Protein AF-A0A0K1S0E8-F1 (afdb_monomer_lite)

Structure (mmCIF, N/CA/C/O backbone):
data_AF-A0A0K1S0E8-F1
#
_entry.id   AF-A0A0K1S0E8-F1
#
loop_
_atom_site.group_PDB
_atom_site.id
_atom_site.type_symbol
_atom_site.label_atom_id
_atom_site.label_alt_id
_atom_site.label_comp_id
_atom_site.label_asym_id
_atom_site.label_entity_id
_atom_site.label_seq_id
_atom_site.pdbx_PDB_ins_code
_atom_site.Cartn_x
_atom_site.Cartn_y
_atom_site.Cartn_z
_atom_site.occupancy
_atom_site.B_iso_or_equiv
_atom_site.auth_seq_id
_atom_site.auth_comp_id
_atom_site.auth_asym_id
_atom_site.auth_atom_id
_atom_site.pdbx_PDB_model_num
ATOM 1 N N . MET A 1 1 ? 35.378 11.286 -56.027 1.00 48.69 1 MET A N 1
ATOM 2 C CA . MET A 1 1 ? 35.668 9.834 -56.051 1.00 48.69 1 MET A CA 1
ATOM 3 C C . MET A 1 1 ? 36.835 9.568 -56.991 1.00 48.69 1 MET A C 1
ATOM 5 O O . MET A 1 1 ? 36.825 10.118 -58.084 1.00 48.69 1 MET A O 1
ATOM 9 N N . LEU A 1 2 ? 37.826 8.775 -56.562 1.00 74.31 2 LEU A N 1
ATOM 10 C CA . LEU A 1 2 ? 39.023 8.427 -57.353 1.00 74.31 2 LEU A CA 1
ATOM 11 C C . LEU A 1 2 ? 38.879 7.094 -58.130 1.00 74.31 2 LEU A C 1
ATOM 13 O O . LEU A 1 2 ? 39.586 6.894 -59.110 1.00 74.31 2 LEU A O 1
ATOM 17 N N . SER A 1 3 ? 37.963 6.200 -57.730 1.00 85.56 3 SER A N 1
ATOM 18 C CA . SER A 1 3 ? 37.508 5.006 -58.475 1.00 85.56 3 SER A CA 1
ATOM 19 C C . SER A 1 3 ? 36.185 4.478 -57.877 1.00 85.56 3 SER A C 1
ATOM 21 O O . SER A 1 3 ? 35.801 4.914 -56.790 1.00 85.56 3 SER A O 1
ATOM 23 N N . SER A 1 4 ? 35.479 3.577 -58.574 1.00 87.00 4 SER A N 1
ATOM 24 C CA . SER A 1 4 ? 34.239 2.916 -58.116 1.00 87.00 4 SER A CA 1
ATOM 25 C C . SER A 1 4 ? 34.188 1.448 -58.563 1.00 87.00 4 SER A C 1
ATOM 27 O O . SER A 1 4 ? 34.775 1.111 -59.589 1.00 87.00 4 SER A O 1
ATOM 29 N N . GLY A 1 5 ? 33.452 0.593 -57.840 1.00 84.31 5 GLY A N 1
ATOM 30 C CA . GLY A 1 5 ? 33.298 -0.837 -58.162 1.00 84.31 5 GLY A CA 1
ATOM 31 C C . GLY A 1 5 ? 34.427 -1.750 -57.664 1.00 84.31 5 GLY A C 1
ATOM 32 O O . GLY A 1 5 ? 34.552 -2.875 -58.139 1.00 84.31 5 GLY A O 1
ATOM 33 N N . ASN A 1 6 ? 35.258 -1.281 -56.728 1.00 86.56 6 ASN A N 1
ATOM 34 C CA . ASN A 1 6 ? 36.268 -2.122 -56.082 1.00 86.56 6 ASN A CA 1
ATOM 35 C C . ASN A 1 6 ? 35.600 -3.124 -55.119 1.00 86.56 6 ASN A C 1
ATOM 37 O O . ASN A 1 6 ? 34.631 -2.745 -54.455 1.00 86.56 6 ASN A O 1
ATOM 41 N N . PRO A 1 7 ? 36.110 -4.365 -55.000 1.00 86.12 7 PRO A N 1
ATOM 42 C CA . PRO A 1 7 ? 35.636 -5.298 -53.983 1.00 86.12 7 PRO A CA 1
ATOM 43 C C . PRO A 1 7 ? 35.913 -4.742 -52.580 1.00 86.12 7 PRO A C 1
ATOM 45 O O . PRO A 1 7 ? 37.000 -4.221 -52.319 1.00 86.12 7 PRO A O 1
ATOM 48 N N . LEU A 1 8 ? 34.932 -4.862 -51.683 1.00 85.12 8 LEU A N 1
ATOM 49 C CA . LEU A 1 8 ? 35.113 -4.557 -50.264 1.00 85.12 8 LEU A CA 1
ATOM 50 C C . LEU A 1 8 ? 36.006 -5.622 -49.598 1.00 85.12 8 LEU A C 1
ATOM 52 O O . LEU A 1 8 ? 36.042 -6.766 -50.067 1.00 85.12 8 LEU A O 1
ATOM 56 N N . PRO A 1 9 ? 36.727 -5.280 -48.515 1.00 89.69 9 PRO A N 1
ATOM 57 C CA . PRO A 1 9 ? 37.388 -6.285 -47.688 1.00 89.69 9 PRO A CA 1
ATOM 58 C C . PRO A 1 9 ? 36.365 -7.282 -47.123 1.00 89.69 9 PRO A C 1
ATOM 60 O O . PRO A 1 9 ? 35.191 -6.953 -46.953 1.00 89.69 9 PRO A O 1
ATOM 63 N N . ALA A 1 10 ? 36.812 -8.505 -46.821 1.00 94.44 10 ALA A N 1
ATOM 64 C CA . ALA A 1 10 ? 35.968 -9.478 -46.132 1.00 94.44 10 ALA A CA 1
ATOM 65 C C . ALA A 1 10 ? 35.553 -8.931 -44.750 1.00 94.44 10 ALA A C 1
ATOM 67 O O . ALA A 1 10 ? 36.400 -8.340 -44.073 1.00 94.44 10 ALA A O 1
ATOM 68 N N . PRO A 1 11 ? 34.288 -9.117 -44.325 1.00 96.62 11 PRO A N 1
ATOM 69 C CA . PRO A 1 11 ? 33.820 -8.586 -43.054 1.00 96.62 11 PRO A CA 1
ATOM 70 C C . PRO A 1 11 ? 34.516 -9.269 -41.874 1.00 96.62 11 PRO A C 1
ATOM 72 O O . PRO A 1 11 ? 34.714 -10.486 -41.871 1.00 96.62 11 PRO A O 1
ATOM 75 N N . ILE A 1 12 ? 34.847 -8.489 -40.846 1.00 98.06 12 ILE A N 1
ATOM 76 C CA . ILE A 1 12 ? 35.346 -9.015 -39.573 1.00 98.06 12 ILE A CA 1
ATOM 77 C C . ILE A 1 12 ? 34.163 -9.559 -38.770 1.00 98.06 12 ILE A C 1
ATOM 79 O O . ILE A 1 12 ? 33.170 -8.867 -38.565 1.00 98.06 12 ILE A O 1
ATOM 83 N N . LEU A 1 13 ? 34.265 -10.798 -38.298 1.00 98.19 13 LEU A N 1
ATOM 84 C CA . LEU A 1 13 ? 33.231 -11.416 -37.473 1.00 98.19 13 LEU A CA 1
ATOM 85 C C . LEU A 1 13 ? 33.292 -10.869 -36.037 1.00 98.19 13 LEU A C 1
ATOM 87 O O . LEU A 1 13 ? 34.327 -11.001 -35.380 1.00 98.19 13 LEU A O 1
ATOM 91 N N . ILE A 1 14 ? 32.190 -10.291 -35.556 1.00 97.94 14 ILE A N 1
ATOM 92 C CA . ILE A 1 14 ? 31.953 -9.967 -34.145 1.00 97.94 14 ILE A CA 1
ATOM 93 C C . ILE A 1 14 ? 31.073 -11.075 -33.563 1.00 97.94 14 ILE A C 1
ATOM 95 O O . ILE A 1 14 ? 29.943 -11.267 -34.013 1.00 97.94 14 ILE A O 1
ATOM 99 N N . GLY A 1 15 ? 31.600 -11.814 -32.589 1.00 95.12 15 GLY A N 1
ATOM 100 C CA . GLY A 1 15 ? 30.965 -13.010 -32.038 1.00 95.12 15 GLY A CA 1
ATOM 101 C C . GLY A 1 15 ? 31.903 -14.218 -31.976 1.00 95.12 15 GLY A C 1
ATOM 102 O O . GLY A 1 15 ? 33.130 -14.091 -32.017 1.00 95.12 15 GLY A O 1
ATOM 103 N N . SER A 1 16 ? 31.323 -15.410 -31.832 1.00 91.69 16 SER A N 1
ATOM 104 C CA . SER A 1 16 ? 32.046 -16.623 -31.447 1.00 91.69 16 SER A CA 1
ATOM 105 C C . SER A 1 16 ? 32.868 -17.148 -32.622 1.00 91.69 16 SER A C 1
ATOM 107 O O . SER A 1 16 ? 32.362 -17.341 -33.725 1.00 91.69 16 SER A O 1
ATOM 109 N N . GLY A 1 17 ? 34.164 -17.375 -32.406 1.00 90.44 17 GLY A N 1
ATOM 110 C CA . GLY A 1 17 ? 35.104 -17.694 -33.488 1.00 90.44 17 GLY A CA 1
ATOM 111 C C . GLY A 1 17 ? 35.597 -16.472 -34.276 1.00 90.44 17 GLY A C 1
ATOM 112 O O . GLY A 1 17 ? 36.397 -16.632 -35.198 1.00 90.44 17 GLY A O 1
ATOM 113 N N . GLY A 1 18 ? 35.159 -15.266 -33.900 1.00 95.31 18 GLY A N 1
ATOM 114 C CA . GLY A 1 18 ? 35.670 -13.983 -34.370 1.00 95.31 18 GLY A CA 1
ATOM 115 C C . GLY A 1 18 ? 36.271 -13.164 -33.227 1.00 95.31 18 GLY A C 1
ATOM 116 O O . GLY A 1 18 ? 37.005 -13.682 -32.384 1.00 95.31 18 GLY A O 1
ATOM 117 N N . ARG A 1 19 ? 35.970 -11.865 -33.210 1.00 96.00 19 ARG A N 1
ATOM 118 C CA . ARG A 1 19 ? 36.297 -10.960 -32.105 1.00 96.00 19 ARG A CA 1
ATOM 119 C C . ARG A 1 19 ? 35.103 -10.886 -31.151 1.00 96.00 19 ARG A C 1
ATOM 121 O O . ARG A 1 19 ? 34.023 -10.477 -31.565 1.00 96.00 19 ARG A O 1
ATOM 128 N N . VAL A 1 20 ? 35.300 -11.263 -29.892 1.00 95.94 20 VAL A N 1
ATOM 129 C CA . VAL A 1 20 ? 34.264 -11.183 -28.849 1.00 95.94 20 VAL A CA 1
ATOM 130 C C . VAL A 1 20 ? 34.344 -9.804 -28.182 1.00 95.94 20 VAL A C 1
ATOM 132 O O . VAL A 1 20 ? 35.442 -9.442 -27.744 1.00 95.94 20 VAL A O 1
ATOM 135 N N . PRO A 1 21 ? 33.250 -9.019 -28.138 1.00 95.25 21 PRO A N 1
ATOM 136 C CA . PRO A 1 21 ? 33.231 -7.756 -27.408 1.00 95.25 21 PRO A CA 1
ATOM 137 C C . PRO A 1 21 ? 33.545 -7.957 -25.915 1.00 95.25 21 PRO A C 1
ATOM 139 O O . PRO A 1 21 ? 33.100 -8.949 -25.336 1.00 95.25 21 PRO A O 1
ATOM 142 N N . PRO A 1 22 ? 34.284 -7.039 -25.270 1.00 95.31 22 PRO A N 1
ATOM 143 C CA . PRO A 1 22 ? 34.391 -7.006 -23.815 1.00 95.31 22 PRO A CA 1
ATOM 144 C C . PRO A 1 22 ? 33.015 -6.845 -23.176 1.00 95.31 22 PRO A C 1
ATOM 146 O O . PRO A 1 22 ? 32.171 -6.158 -23.743 1.00 95.31 22 PRO A O 1
ATOM 149 N N . ASN A 1 23 ? 32.823 -7.430 -21.995 1.00 94.06 23 ASN A N 1
ATOM 150 C CA . ASN A 1 23 ? 31.518 -7.546 -21.338 1.00 94.06 23 ASN A CA 1
ATOM 151 C C . ASN A 1 23 ? 31.465 -6.946 -19.922 1.00 94.06 23 ASN A C 1
ATOM 153 O O . ASN A 1 23 ? 30.607 -7.305 -19.141 1.00 94.06 23 ASN A O 1
ATOM 157 N N . GLN A 1 24 ? 32.420 -6.085 -19.549 1.00 91.69 24 GLN A N 1
ATOM 158 C CA . GLN A 1 24 ? 32.417 -5.434 -18.226 1.00 91.69 24 GLN A CA 1
ATOM 159 C C . GLN A 1 24 ? 32.944 -3.996 -18.289 1.00 91.69 24 GLN A C 1
ATOM 161 O O . GLN A 1 24 ? 32.286 -3.041 -17.883 1.00 91.69 24 GLN A O 1
ATOM 166 N N . ILE A 1 25 ? 34.144 -3.810 -18.847 1.00 93.06 25 ILE A N 1
ATOM 167 C CA . ILE A 1 25 ? 34.846 -2.521 -18.810 1.00 93.06 25 ILE A CA 1
ATOM 168 C C . ILE A 1 25 ? 34.553 -1.718 -20.081 1.00 93.06 25 ILE A C 1
ATOM 170 O O . ILE A 1 25 ? 34.953 -2.120 -21.171 1.00 93.06 25 ILE A O 1
ATOM 174 N N . ILE A 1 26 ? 33.920 -0.547 -19.957 1.00 92.38 26 ILE A N 1
ATOM 175 C CA . ILE A 1 26 ? 33.701 0.361 -21.100 1.00 92.38 26 ILE A CA 1
ATOM 176 C C . ILE A 1 26 ? 34.984 1.108 -21.478 1.00 92.38 26 ILE A C 1
ATOM 178 O O . ILE A 1 26 ? 35.376 1.106 -22.643 1.00 92.38 26 ILE A O 1
ATOM 182 N N . ALA A 1 27 ? 35.656 1.719 -20.502 1.00 89.75 27 ALA A N 1
ATOM 183 C CA . ALA A 1 27 ? 36.868 2.505 -20.704 1.00 89.75 27 ALA A CA 1
ATOM 184 C C . ALA A 1 27 ? 37.930 2.135 -19.663 1.00 89.75 27 ALA A C 1
ATOM 186 O O . ALA A 1 27 ? 37.623 1.923 -18.490 1.00 89.75 27 ALA A O 1
ATOM 187 N N . GLY A 1 28 ? 39.192 2.057 -20.088 1.00 82.06 28 GLY A N 1
ATOM 188 C CA . GLY A 1 28 ? 40.308 1.762 -19.189 1.00 82.06 28 GLY A CA 1
ATOM 189 C C . GLY A 1 28 ? 40.617 2.931 -18.248 1.00 82.06 28 GLY A C 1
ATOM 190 O O . GLY A 1 28 ? 40.361 4.088 -18.572 1.00 82.06 28 GLY A O 1
ATOM 191 N N . ALA A 1 29 ? 41.252 2.648 -17.106 1.00 76.31 29 ALA A N 1
ATOM 192 C CA . ALA A 1 29 ? 41.550 3.645 -16.065 1.00 76.31 29 ALA A CA 1
ATOM 193 C C . ALA A 1 29 ? 42.425 4.834 -16.525 1.00 76.31 29 ALA A C 1
ATOM 195 O O . ALA A 1 29 ? 42.441 5.872 -15.871 1.00 76.31 29 ALA A O 1
ATOM 196 N N . ASN A 1 30 ? 43.150 4.686 -17.639 1.00 70.00 30 ASN A N 1
ATOM 197 C CA . ASN A 1 30 ? 43.993 5.730 -18.231 1.00 70.00 30 ASN A CA 1
ATOM 198 C C . ASN A 1 30 ? 43.374 6.352 -19.495 1.00 70.00 30 ASN A C 1
ATOM 200 O O . ASN A 1 30 ? 44.097 6.983 -20.263 1.00 70.00 30 ASN A O 1
ATOM 204 N N . PHE A 1 31 ? 42.081 6.140 -19.768 1.00 76.31 31 PHE A N 1
ATOM 205 C CA . PHE A 1 31 ? 41.438 6.716 -20.947 1.00 76.31 31 PHE A CA 1
ATOM 206 C C . PHE A 1 31 ? 41.528 8.246 -20.918 1.00 76.31 31 PHE A C 1
ATOM 208 O O . PHE A 1 31 ? 41.123 8.894 -19.953 1.00 76.31 31 PHE A O 1
ATOM 215 N N . SER A 1 32 ? 42.048 8.826 -21.996 1.00 71.12 32 SER A N 1
ATOM 216 C CA . SER A 1 32 ? 42.055 10.266 -22.216 1.00 71.12 32 SER A CA 1
ATOM 217 C C . SER A 1 32 ? 41.800 10.530 -23.701 1.00 71.12 32 SER A C 1
ATOM 219 O O . SER A 1 32 ? 42.556 10.033 -24.537 1.00 71.12 32 SER A O 1
ATOM 221 N N . PRO A 1 33 ? 40.768 11.322 -24.048 1.00 65.81 33 PRO A N 1
ATOM 222 C CA . PRO A 1 33 ? 40.426 11.605 -25.443 1.00 65.81 33 PRO A CA 1
ATOM 223 C C . PRO A 1 33 ? 41.481 12.472 -26.154 1.00 65.81 33 PRO A C 1
ATOM 225 O O . PRO A 1 33 ? 41.489 12.548 -27.378 1.00 65.81 33 PRO A O 1
ATOM 228 N N . ASP A 1 34 ? 42.379 13.113 -25.394 1.00 64.81 34 ASP A N 1
ATOM 229 C CA . ASP A 1 34 ? 43.336 14.110 -25.891 1.00 64.81 34 ASP A CA 1
ATOM 230 C C . ASP A 1 34 ? 44.762 13.560 -26.068 1.00 64.81 34 ASP A C 1
ATOM 232 O O . ASP A 1 34 ? 45.663 14.282 -26.504 1.00 64.81 34 ASP A O 1
ATOM 236 N N . THR A 1 35 ? 45.005 12.291 -25.725 1.00 62.81 35 THR A N 1
ATOM 237 C CA . THR A 1 35 ? 46.337 11.677 -25.826 1.00 62.81 35 THR A CA 1
ATOM 238 C C . THR A 1 35 ? 46.372 10.584 -26.887 1.00 62.81 35 THR A C 1
ATOM 240 O O . THR A 1 35 ? 46.112 9.415 -26.630 1.00 62.81 35 THR A O 1
ATOM 243 N N . PHE A 1 36 ? 46.800 10.974 -28.091 1.00 58.94 36 PHE A N 1
ATOM 244 C CA . PHE A 1 36 ? 47.034 10.078 -29.233 1.00 58.94 36 PHE A CA 1
ATOM 245 C C . PHE A 1 36 ? 48.113 8.999 -28.992 1.00 58.94 36 PHE A C 1
ATOM 247 O O . PHE A 1 36 ? 48.223 8.066 -29.783 1.00 58.94 36 PHE A O 1
ATOM 254 N N . ASP A 1 37 ? 48.906 9.116 -27.921 1.00 60.97 37 ASP A N 1
ATOM 255 C CA . ASP A 1 37 ? 50.029 8.219 -27.608 1.00 60.97 37 ASP A CA 1
ATOM 256 C C . ASP A 1 37 ? 49.665 7.061 -26.655 1.00 60.97 37 ASP A C 1
ATOM 258 O O . ASP A 1 37 ? 50.540 6.270 -26.294 1.00 60.97 37 ASP A O 1
ATOM 262 N N . ILE A 1 38 ? 48.402 6.934 -26.225 1.00 63.16 38 ILE A N 1
ATOM 263 C CA . ILE A 1 38 ? 47.964 5.800 -25.396 1.00 63.16 38 ILE A CA 1
ATOM 264 C C . ILE A 1 38 ? 47.560 4.635 -26.314 1.00 63.16 38 ILE A C 1
ATOM 266 O O . ILE A 1 38 ? 46.654 4.793 -27.132 1.00 63.16 38 ILE A O 1
ATOM 270 N N . PRO A 1 39 ? 48.197 3.450 -26.203 1.00 71.19 39 PRO A N 1
ATOM 271 C CA . PRO A 1 39 ? 47.765 2.270 -26.942 1.00 71.19 39 PRO A CA 1
ATOM 272 C C . PRO A 1 39 ? 46.310 1.918 -26.625 1.00 71.19 39 PRO A C 1
ATOM 274 O O . PRO A 1 39 ? 45.919 1.869 -25.459 1.00 71.19 39 PRO A O 1
ATOM 277 N N . LEU A 1 40 ? 45.532 1.629 -27.666 1.00 79.00 40 LEU A N 1
ATOM 278 C CA . LEU A 1 40 ? 44.135 1.230 -27.546 1.00 79.00 40 LEU A CA 1
ATOM 279 C C . LEU A 1 40 ? 44.010 -0.091 -26.768 1.00 79.00 40 LEU A C 1
ATOM 281 O O . LEU A 1 40 ? 44.532 -1.121 -27.204 1.00 79.00 40 LEU A O 1
ATOM 285 N N . ASP A 1 41 ? 43.322 -0.077 -25.624 1.00 87.62 41 ASP A N 1
ATOM 286 C CA . ASP A 1 41 ? 43.078 -1.288 -24.835 1.00 87.62 41 ASP A CA 1
ATOM 287 C C . ASP A 1 41 ? 41.867 -2.053 -25.379 1.00 87.62 41 ASP A C 1
ATOM 289 O O . ASP A 1 41 ? 40.715 -1.739 -25.076 1.00 87.62 41 ASP A O 1
ATOM 293 N N . LEU A 1 42 ? 42.137 -3.087 -26.178 1.00 89.62 42 LEU A N 1
ATOM 294 C CA . LEU A 1 42 ? 41.110 -3.920 -26.811 1.00 89.62 42 LEU A CA 1
ATOM 295 C C . LEU A 1 42 ? 40.258 -4.730 -25.817 1.00 89.62 42 LEU A C 1
ATOM 297 O O . LEU A 1 42 ? 39.269 -5.322 -26.241 1.00 89.62 42 LEU A O 1
ATOM 301 N N . ASN A 1 43 ? 40.623 -4.771 -24.529 1.00 91.25 43 ASN A N 1
ATOM 302 C CA . ASN A 1 43 ? 39.815 -5.398 -23.476 1.00 91.25 43 ASN A CA 1
ATOM 303 C C . ASN A 1 43 ? 38.738 -4.456 -22.911 1.00 91.25 43 ASN A C 1
ATOM 305 O O . ASN A 1 43 ? 38.042 -4.822 -21.969 1.00 91.25 43 ASN A O 1
ATOM 309 N N . THR A 1 44 ? 38.610 -3.247 -23.462 1.00 93.50 44 THR A N 1
ATOM 310 C CA . THR A 1 44 ? 37.595 -2.257 -23.081 1.00 93.50 44 THR A CA 1
ATOM 311 C C . THR A 1 44 ? 36.611 -2.044 -24.226 1.00 93.50 44 THR A C 1
ATOM 313 O O . THR A 1 44 ? 36.999 -2.163 -25.387 1.00 93.50 44 THR A O 1
ATOM 316 N N . GLY A 1 45 ? 35.351 -1.725 -23.929 1.00 94.69 45 GLY A N 1
ATOM 317 C CA . GLY A 1 45 ? 34.321 -1.474 -24.939 1.00 94.69 45 GLY A CA 1
ATOM 318 C C . GLY A 1 45 ? 34.741 -0.410 -25.956 1.00 94.69 45 GLY A C 1
ATOM 319 O O . GLY A 1 45 ? 34.720 -0.673 -27.158 1.00 94.69 45 GLY A O 1
ATOM 320 N N . ILE A 1 46 ? 35.211 0.753 -25.486 1.00 92.81 46 ILE A N 1
ATOM 321 C CA . ILE A 1 46 ? 35.727 1.819 -26.359 1.00 92.81 46 ILE A CA 1
ATOM 322 C C . ILE A 1 46 ? 36.895 1.295 -27.196 1.00 92.81 46 ILE A C 1
ATOM 324 O O . ILE A 1 46 ? 36.870 1.407 -28.417 1.00 92.81 46 ILE A O 1
ATOM 328 N N . GLY A 1 47 ? 37.895 0.658 -26.578 1.00 92.00 47 GLY A N 1
ATOM 329 C CA . GLY A 1 47 ? 39.050 0.169 -27.326 1.00 92.00 47 GLY A CA 1
ATOM 330 C C . GLY A 1 47 ? 38.715 -0.921 -28.345 1.00 92.00 47 GLY A C 1
ATOM 331 O O . GLY A 1 47 ? 39.312 -0.989 -29.420 1.00 92.00 47 GLY A O 1
ATOM 332 N N . PHE A 1 48 ? 37.725 -1.759 -28.055 1.00 95.31 48 PHE A N 1
ATOM 333 C CA . PHE A 1 48 ? 37.243 -2.772 -28.978 1.00 95.31 48 PHE A CA 1
ATOM 334 C C . PHE A 1 48 ? 36.581 -2.148 -30.210 1.00 95.31 48 PHE A C 1
ATOM 336 O O . PHE A 1 48 ? 37.009 -2.450 -31.329 1.00 95.31 48 PHE A O 1
ATOM 343 N N . TYR A 1 49 ? 35.577 -1.284 -30.033 1.00 95.62 49 TYR A N 1
ATOM 344 C CA . TYR A 1 49 ? 34.836 -0.721 -31.166 1.00 95.62 49 TYR A CA 1
ATOM 345 C C . TYR A 1 49 ? 35.627 0.331 -31.936 1.00 95.62 49 TYR A C 1
ATOM 347 O O . TYR A 1 49 ? 35.552 0.335 -33.161 1.00 95.62 49 TYR A O 1
ATOM 355 N N . GLU A 1 50 ? 36.460 1.131 -31.269 1.00 92.25 50 GLU A N 1
ATOM 356 C CA . GLU A 1 50 ? 37.365 2.076 -31.934 1.00 92.25 50 GLU A CA 1
ATOM 357 C C . GLU A 1 50 ? 38.302 1.352 -32.910 1.00 92.25 50 GLU A C 1
ATOM 359 O O . GLU A 1 50 ? 38.517 1.784 -34.038 1.00 92.25 50 GLU A O 1
ATOM 364 N N . SER A 1 51 ? 38.802 0.167 -32.534 1.00 93.94 51 SER A N 1
ATOM 365 C CA . SER A 1 51 ? 39.656 -0.638 -33.420 1.00 93.94 51 SER A CA 1
ATOM 366 C C . SER A 1 51 ? 38.935 -1.185 -34.660 1.00 93.94 51 SER A C 1
ATOM 368 O O . SER A 1 51 ? 39.577 -1.772 -35.535 1.00 93.94 51 SER A O 1
ATOM 370 N N . LEU A 1 52 ? 37.607 -1.069 -34.691 1.00 96.50 52 LEU A N 1
ATOM 371 C CA . LEU A 1 52 ? 36.730 -1.510 -35.766 1.00 96.50 52 LEU A CA 1
ATOM 372 C C . LEU A 1 52 ? 36.051 -0.335 -36.480 1.00 96.50 52 LEU A C 1
ATOM 374 O O . LEU A 1 52 ? 35.376 -0.588 -37.475 1.00 96.50 52 LEU A O 1
ATOM 378 N N . GLU A 1 53 ? 36.214 0.912 -36.027 1.00 94.56 53 GLU A N 1
ATOM 379 C CA . GLU A 1 53 ? 35.547 2.069 -36.627 1.00 94.56 53 GLU A CA 1
ATOM 380 C C . GLU A 1 53 ? 35.882 2.177 -38.127 1.00 94.56 53 GLU A C 1
ATOM 382 O O . GLU A 1 53 ? 37.030 2.040 -38.561 1.00 94.56 53 GLU A O 1
ATOM 387 N N . GLY A 1 54 ? 34.850 2.346 -38.957 1.00 95.38 54 GLY A N 1
ATOM 388 C CA . GLY A 1 54 ? 34.956 2.375 -40.415 1.00 95.38 54 GLY A CA 1
ATOM 389 C C . GLY A 1 54 ? 35.187 1.011 -41.081 1.00 95.38 54 GLY A C 1
ATOM 390 O O . GLY A 1 54 ? 35.246 0.942 -42.312 1.00 95.38 54 GLY A O 1
ATOM 391 N N . MET A 1 55 ? 35.307 -0.083 -40.321 1.00 96.75 55 MET A N 1
ATOM 392 C CA . MET A 1 55 ? 35.472 -1.430 -40.872 1.00 96.75 55 MET A CA 1
ATOM 393 C C . MET A 1 55 ? 34.131 -2.094 -41.187 1.00 96.75 55 MET A C 1
ATOM 395 O O . MET A 1 55 ? 33.131 -1.898 -40.498 1.00 96.75 55 MET A O 1
ATOM 399 N N . LEU A 1 56 ? 34.135 -2.939 -42.224 1.00 97.25 56 LEU A N 1
ATOM 400 C CA . LEU A 1 56 ? 33.025 -3.841 -42.517 1.00 97.25 56 LEU A CA 1
ATOM 401 C C . LEU A 1 56 ? 33.060 -5.015 -41.528 1.00 97.25 56 LEU A C 1
ATOM 403 O O . LEU A 1 56 ? 34.066 -5.724 -41.435 1.00 97.25 56 LEU A O 1
ATOM 407 N N . VAL A 1 57 ? 31.961 -5.238 -40.814 1.00 98.12 57 VAL A N 1
ATOM 408 C CA . VAL A 1 57 ? 31.818 -6.285 -39.797 1.00 98.12 57 VAL A CA 1
ATOM 409 C C . VAL A 1 57 ? 30.584 -7.141 -40.052 1.00 98.12 57 VAL A C 1
ATOM 411 O O . VAL A 1 57 ? 29.678 -6.744 -40.779 1.00 98.12 57 VAL A O 1
ATOM 414 N N . THR A 1 58 ? 30.546 -8.333 -39.465 1.00 97.88 58 THR A N 1
ATOM 415 C CA . THR A 1 58 ? 29.329 -9.138 -39.319 1.00 97.88 58 THR A CA 1
ATOM 416 C C . THR A 1 58 ? 29.113 -9.436 -37.846 1.00 97.88 58 THR A C 1
ATOM 418 O O . THR A 1 58 ? 29.940 -10.117 -37.245 1.00 97.88 58 THR A O 1
ATOM 421 N N . VAL A 1 59 ? 28.022 -8.933 -37.274 1.00 98.12 59 VAL A N 1
ATOM 422 C CA . VAL A 1 59 ? 27.561 -9.298 -35.932 1.00 98.12 59 VAL A CA 1
ATOM 423 C C . VAL A 1 59 ? 26.849 -10.639 -36.046 1.00 98.12 59 VAL A C 1
ATOM 425 O O . VAL A 1 59 ? 25.910 -10.788 -36.827 1.00 98.12 59 VAL A O 1
ATOM 428 N N . GLN A 1 60 ? 27.358 -11.639 -35.339 1.00 97.44 60 GLN A N 1
ATOM 429 C CA . GLN A 1 60 ? 26.879 -13.010 -35.446 1.00 97.44 60 GLN A CA 1
ATOM 430 C C . GLN A 1 60 ? 25.625 -13.238 -34.602 1.00 97.44 60 GLN A C 1
ATOM 432 O O . GLN A 1 60 ? 25.604 -12.835 -33.443 1.00 97.44 60 GLN A O 1
ATOM 437 N N . ASP A 1 61 ? 24.641 -13.946 -35.168 1.00 96.62 61 ASP A N 1
ATOM 438 C CA . ASP A 1 61 ? 23.465 -14.509 -34.481 1.00 96.62 61 ASP A CA 1
ATOM 439 C C . ASP A 1 61 ? 22.868 -13.553 -33.432 1.00 96.62 61 ASP A C 1
ATOM 441 O O . ASP A 1 61 ? 22.823 -13.825 -32.232 1.00 96.62 61 ASP A O 1
ATOM 445 N N . THR A 1 62 ? 22.514 -12.368 -33.916 1.00 97.81 62 THR A N 1
ATOM 446 C CA . THR A 1 62 ? 22.140 -11.194 -33.142 1.00 97.81 62 THR A CA 1
ATOM 447 C C . THR A 1 62 ? 20.769 -11.353 -32.483 1.00 97.81 62 THR A C 1
ATOM 449 O O . THR A 1 62 ? 19.823 -11.831 -33.112 1.00 97.81 62 THR A O 1
ATOM 452 N N . MET A 1 63 ? 20.654 -10.896 -31.233 1.00 98.06 63 MET A N 1
ATOM 453 C CA . MET A 1 63 ? 19.399 -10.807 -30.474 1.00 98.06 63 MET A CA 1
ATOM 454 C C . MET A 1 63 ? 19.155 -9.365 -30.023 1.00 98.06 63 MET A C 1
ATOM 456 O O . MET A 1 63 ? 20.097 -8.686 -29.605 1.00 98.06 63 MET A O 1
ATOM 460 N N . ALA A 1 64 ? 17.910 -8.903 -30.113 1.00 98.44 64 ALA A N 1
ATOM 461 C CA . ALA A 1 64 ? 17.492 -7.591 -29.639 1.00 98.44 64 ALA A CA 1
ATOM 462 C C . ALA A 1 64 ? 17.434 -7.545 -28.103 1.00 98.44 64 ALA A C 1
ATOM 464 O O . ALA A 1 64 ? 16.868 -8.431 -27.469 1.00 98.44 64 ALA A O 1
ATOM 465 N N . VAL A 1 65 ? 18.002 -6.491 -27.514 1.00 98.00 65 VAL A N 1
ATOM 466 C CA . VAL A 1 65 ? 17.949 -6.186 -26.068 1.00 98.00 65 VAL A CA 1
ATOM 467 C C . VAL A 1 65 ? 17.209 -4.872 -25.779 1.00 98.00 65 VAL A C 1
ATOM 469 O O . VAL A 1 65 ? 17.144 -4.415 -24.640 1.00 98.00 65 VAL A O 1
ATOM 472 N N . SER A 1 66 ? 16.647 -4.251 -26.817 1.00 97.56 66 SER A N 1
ATOM 473 C CA . SER A 1 66 ? 15.661 -3.174 -26.731 1.00 97.56 66 SER A CA 1
ATOM 474 C C . SER A 1 66 ? 14.575 -3.399 -27.779 1.00 97.56 66 SER A C 1
ATOM 476 O O . SER A 1 66 ? 14.881 -3.974 -28.831 1.00 97.56 66 SER A O 1
ATOM 478 N N . PRO A 1 67 ? 13.370 -2.844 -27.582 1.00 96.69 67 PRO A N 1
ATOM 479 C CA . PRO A 1 67 ? 12.452 -2.636 -28.689 1.00 96.69 67 PRO A CA 1
ATOM 480 C C . PRO A 1 67 ? 13.063 -1.717 -29.760 1.00 96.69 67 PRO A C 1
ATOM 482 O O . PRO A 1 67 ? 14.045 -1.000 -29.501 1.00 96.69 67 PRO A O 1
ATOM 485 N N . THR A 1 68 ? 12.489 -1.713 -30.964 1.00 95.50 68 THR A N 1
ATOM 486 C CA . THR A 1 68 ? 12.909 -0.786 -32.031 1.00 95.50 68 THR A CA 1
ATOM 487 C C . THR A 1 68 ? 12.682 0.669 -31.618 1.00 95.50 68 THR A C 1
ATOM 489 O O . THR A 1 68 ? 11.571 1.085 -31.306 1.00 95.50 68 THR A O 1
ATOM 492 N N . ILE A 1 69 ? 13.732 1.486 -31.680 1.00 91.31 69 ILE A N 1
ATOM 493 C CA . ILE A 1 69 ? 13.649 2.929 -31.452 1.00 91.31 69 ILE A CA 1
ATOM 494 C C . ILE A 1 69 ? 13.320 3.598 -32.786 1.00 91.31 69 ILE A C 1
ATOM 496 O O . ILE A 1 69 ? 14.207 3.815 -33.616 1.00 91.31 69 ILE A O 1
ATOM 500 N N . ILE A 1 70 ? 12.044 3.935 -32.972 1.00 84.56 70 ILE A N 1
ATOM 501 C CA . ILE A 1 70 ? 11.544 4.589 -34.186 1.00 84.56 70 ILE A CA 1
ATOM 502 C C . ILE A 1 70 ? 11.865 6.084 -34.132 1.00 84.56 70 ILE A C 1
ATOM 504 O O . ILE A 1 70 ? 11.527 6.767 -33.160 1.00 84.56 70 ILE A O 1
ATOM 508 N N . ARG A 1 71 ? 12.503 6.625 -35.176 1.00 76.19 71 ARG A N 1
ATOM 509 C CA . ARG A 1 71 ? 12.858 8.053 -35.235 1.00 76.19 71 ARG A CA 1
ATOM 510 C C . ARG A 1 71 ? 12.268 8.726 -36.466 1.00 76.19 71 ARG A C 1
ATOM 512 O O . ARG A 1 71 ? 12.534 8.356 -37.598 1.00 76.19 71 ARG A O 1
ATOM 519 N N . SER A 1 72 ? 11.521 9.809 -36.253 1.00 63.69 72 SER A N 1
ATOM 520 C CA . SER A 1 72 ? 10.857 10.540 -37.343 1.00 63.69 72 SER A CA 1
ATOM 521 C C . SER A 1 72 ? 11.807 11.336 -38.251 1.00 63.69 72 SER A C 1
ATOM 523 O O . SER A 1 72 ? 11.416 11.730 -39.349 1.00 63.69 72 SER A O 1
ATOM 525 N N . THR A 1 73 ? 13.033 11.623 -37.799 1.00 62.28 73 THR A N 1
ATOM 526 C CA . THR A 1 73 ? 13.988 12.517 -38.486 1.00 62.28 73 THR A CA 1
ATOM 527 C C . THR A 1 73 ? 15.381 11.912 -38.699 1.00 62.28 73 THR A C 1
ATOM 529 O O . THR A 1 73 ? 16.263 12.591 -39.228 1.00 62.28 73 THR A O 1
ATOM 532 N N . SER A 1 74 ? 15.603 10.652 -38.315 1.00 68.50 74 SER A N 1
ATOM 533 C CA . SER A 1 74 ? 16.882 9.942 -38.464 1.00 68.50 74 SER A CA 1
ATOM 534 C C . SER A 1 74 ? 16.655 8.444 -38.686 1.00 68.50 74 SER A C 1
ATOM 536 O O . SER A 1 74 ? 15.521 7.994 -38.650 1.00 68.50 74 SER A O 1
ATOM 538 N N . SER A 1 75 ? 17.727 7.672 -38.885 1.00 81.19 75 SER A N 1
ATOM 539 C CA . SER A 1 75 ? 17.659 6.205 -38.919 1.00 81.19 75 SER A CA 1
ATOM 540 C C . SER A 1 75 ? 17.042 5.629 -37.645 1.00 81.19 75 SER A C 1
ATOM 542 O O . SER A 1 75 ? 17.366 6.096 -36.545 1.00 81.19 75 SER A O 1
ATOM 544 N N . ASP A 1 76 ? 16.216 4.600 -37.818 1.00 88.50 76 ASP A N 1
ATOM 545 C CA . ASP A 1 76 ? 15.766 3.737 -36.732 1.00 88.50 76 ASP A CA 1
ATOM 546 C C . ASP A 1 76 ? 16.958 2.984 -36.137 1.00 88.50 76 ASP A C 1
ATOM 548 O O . ASP A 1 76 ? 17.983 2.759 -36.804 1.00 88.50 76 ASP A O 1
ATOM 552 N N . SER A 1 77 ? 16.834 2.585 -34.872 1.00 94.00 77 SER A N 1
ATOM 553 C CA . SER A 1 77 ? 17.861 1.777 -34.227 1.00 94.00 77 SER A CA 1
ATOM 554 C C . SER A 1 77 ? 17.311 0.680 -33.327 1.00 94.00 77 SER A C 1
ATOM 556 O O . SER A 1 77 ? 16.245 0.805 -32.733 1.00 94.00 77 SER A O 1
ATOM 558 N N . ILE A 1 78 ? 18.070 -0.410 -33.229 1.00 96.94 78 ILE A N 1
ATOM 559 C CA . ILE A 1 78 ? 17.810 -1.531 -32.322 1.00 96.94 78 ILE A CA 1
ATOM 560 C C . ILE A 1 78 ? 19.101 -1.785 -31.560 1.00 96.94 78 ILE A C 1
ATOM 562 O O . ILE A 1 78 ? 20.171 -1.869 -32.164 1.00 96.94 78 ILE A O 1
ATOM 566 N N . TRP A 1 79 ? 19.029 -1.915 -30.243 1.00 97.75 79 TRP A N 1
ATOM 567 C CA . TRP A 1 79 ? 20.177 -2.357 -29.469 1.00 97.75 79 TRP A CA 1
ATOM 568 C C . TRP A 1 79 ? 20.201 -3.869 -29.370 1.00 97.75 79 TRP A C 1
ATOM 570 O O . TRP A 1 79 ? 19.172 -4.509 -29.169 1.00 97.75 79 TRP A O 1
ATOM 580 N N . THR A 1 80 ? 21.388 -4.441 -29.526 1.00 98.00 80 THR A N 1
ATOM 581 C CA . THR A 1 80 ? 21.544 -5.883 -29.691 1.00 98.00 80 THR A CA 1
ATOM 582 C C . THR A 1 80 ? 22.776 -6.428 -28.988 1.00 98.00 80 THR A C 1
ATOM 584 O O . THR A 1 80 ? 23.651 -5.670 -28.567 1.00 98.00 80 THR A O 1
ATOM 587 N N . VAL A 1 81 ? 22.855 -7.754 -28.913 1.00 97.94 81 VAL A N 1
ATOM 588 C CA . VAL A 1 81 ? 24.049 -8.513 -28.523 1.00 97.94 81 VAL A CA 1
ATOM 589 C C . VAL A 1 81 ? 24.372 -9.574 -29.576 1.00 97.94 81 VAL A C 1
ATOM 591 O O . VAL A 1 81 ? 23.473 -10.122 -30.222 1.00 97.94 81 VAL A O 1
ATOM 594 N N . ALA A 1 82 ? 25.661 -9.877 -29.752 1.00 97.56 82 ALA A N 1
ATOM 595 C CA . ALA A 1 82 ? 26.120 -10.977 -30.603 1.00 97.56 82 ALA A CA 1
ATOM 596 C C . ALA A 1 82 ? 25.909 -12.342 -29.921 1.00 97.56 82 ALA A C 1
ATOM 598 O O . ALA A 1 82 ? 25.818 -12.425 -28.696 1.00 97.56 82 ALA A O 1
ATOM 599 N N . ASN A 1 83 ? 25.858 -13.419 -30.709 1.00 96.69 83 ASN A N 1
ATOM 600 C CA . ASN A 1 83 ? 25.684 -14.806 -30.253 1.00 96.69 83 ASN A CA 1
ATOM 601 C C . ASN A 1 83 ? 24.513 -14.990 -29.274 1.00 96.69 83 ASN A C 1
ATOM 603 O O . ASN A 1 83 ? 24.614 -15.774 -28.328 1.00 96.69 83 ASN A O 1
ATOM 607 N N . ARG A 1 84 ? 23.431 -14.222 -29.442 1.00 95.81 84 ARG A N 1
ATOM 608 C CA . ARG A 1 84 ? 22.286 -14.188 -28.516 1.00 95.81 84 ARG A CA 1
ATOM 609 C C . ARG A 1 84 ? 22.669 -13.923 -27.055 1.00 95.81 84 ARG A C 1
ATOM 611 O O . ARG A 1 84 ? 21.998 -14.392 -26.143 1.00 95.81 84 ARG A O 1
ATOM 618 N N . GLY A 1 85 ? 23.772 -13.210 -26.830 1.00 95.56 85 GLY A N 1
ATOM 619 C CA . GLY A 1 85 ? 24.263 -12.887 -25.495 1.00 95.56 85 GLY A CA 1
ATOM 620 C C . GLY A 1 85 ? 25.005 -14.025 -24.790 1.00 95.56 85 GLY A C 1
ATOM 621 O O . GLY A 1 85 ? 25.235 -13.928 -23.592 1.00 95.56 85 GLY A O 1
ATOM 622 N N . ALA A 1 86 ? 25.419 -15.089 -25.490 1.00 95.44 86 ALA A N 1
ATOM 623 C CA . ALA A 1 86 ? 26.160 -16.198 -24.871 1.00 95.44 86 ALA A CA 1
ATOM 624 C C . ALA A 1 86 ? 27.482 -15.773 -24.194 1.00 95.44 86 ALA A C 1
ATOM 626 O O . ALA A 1 86 ? 27.938 -16.449 -23.274 1.00 95.44 86 ALA A O 1
ATOM 627 N N . ASP A 1 87 ? 28.077 -14.664 -24.646 1.00 92.25 87 ASP A N 1
ATOM 628 C CA . ASP A 1 87 ? 29.312 -14.091 -24.094 1.00 92.25 87 ASP A CA 1
ATOM 629 C C . ASP A 1 87 ? 29.057 -12.874 -23.176 1.00 92.25 87 ASP A C 1
ATOM 631 O O . ASP A 1 87 ? 30.004 -12.255 -22.692 1.00 92.25 87 ASP A O 1
ATOM 635 N N . ALA A 1 88 ? 27.789 -12.529 -22.931 1.00 94.50 88 ALA A N 1
ATOM 636 C CA . ALA A 1 88 ? 27.375 -11.407 -22.094 1.00 94.50 88 ALA A CA 1
ATOM 637 C C . ALA A 1 88 ? 27.151 -11.843 -20.635 1.00 94.50 88 ALA A C 1
ATOM 639 O O . ALA A 1 88 ? 26.743 -12.974 -20.359 1.00 94.50 88 ALA A O 1
ATOM 640 N N . THR A 1 89 ? 27.390 -10.944 -19.684 1.00 91.31 89 THR A N 1
ATOM 641 C CA . THR A 1 89 ? 27.268 -11.213 -18.234 1.00 91.31 89 THR A CA 1
ATOM 642 C C . THR A 1 89 ? 25.916 -10.810 -17.647 1.00 91.31 89 THR A C 1
ATOM 644 O O . THR A 1 89 ? 25.516 -11.350 -16.604 1.00 91.31 89 THR A O 1
ATOM 647 N N . GLY A 1 90 ? 25.201 -9.909 -18.328 1.00 92.12 90 GLY A N 1
ATOM 648 C CA . GLY A 1 90 ? 23.959 -9.287 -17.865 1.00 92.12 90 GLY A CA 1
ATOM 649 C C . GLY A 1 90 ? 22.656 -9.838 -18.456 1.00 92.12 90 GLY A C 1
ATOM 650 O O . GLY A 1 90 ? 21.602 -9.282 -18.155 1.00 92.12 90 GLY A O 1
ATOM 651 N N . ILE A 1 91 ? 22.678 -10.885 -19.296 1.00 95.81 91 ILE A N 1
ATOM 652 C CA . ILE A 1 91 ? 21.447 -11.385 -19.944 1.00 95.81 91 ILE A CA 1
ATOM 653 C C . ILE A 1 91 ? 20.431 -11.822 -18.892 1.00 95.81 91 ILE A C 1
ATOM 655 O O . ILE A 1 91 ? 20.717 -12.671 -18.043 1.00 95.81 91 ILE A O 1
ATOM 659 N N . ASN A 1 92 ? 19.247 -11.224 -18.963 1.00 93.62 92 ASN A N 1
ATOM 660 C CA . ASN A 1 92 ? 18.163 -11.463 -18.027 1.00 93.62 92 ASN A CA 1
ATOM 661 C C . ASN A 1 92 ? 17.186 -12.522 -18.552 1.00 93.62 92 ASN A C 1
ATOM 663 O O . ASN A 1 92 ? 17.267 -12.974 -19.699 1.00 93.62 92 ASN A O 1
ATOM 667 N N . SER A 1 93 ? 16.240 -12.922 -17.706 1.00 90.19 93 SER A N 1
ATOM 668 C CA . SER A 1 93 ? 15.261 -13.971 -18.021 1.00 90.19 93 SER A CA 1
ATOM 669 C C . SER A 1 93 ? 14.343 -13.652 -19.212 1.00 90.19 93 SER A C 1
ATOM 671 O O . SER A 1 93 ? 13.677 -14.549 -19.732 1.00 90.19 93 SER A O 1
ATOM 673 N N . ARG A 1 94 ? 14.323 -12.393 -19.664 1.00 92.75 94 ARG A N 1
ATOM 674 C CA . ARG A 1 94 ? 13.451 -11.874 -20.726 1.00 92.75 94 ARG A CA 1
ATOM 675 C C . ARG A 1 94 ? 14.180 -11.607 -22.041 1.00 92.75 94 ARG A C 1
ATOM 677 O O . ARG A 1 94 ? 13.542 -11.235 -23.017 1.00 92.75 94 ARG A O 1
ATOM 684 N N . GLY A 1 95 ? 15.495 -11.829 -22.087 1.00 94.69 95 GLY A N 1
ATOM 685 C CA . GLY A 1 95 ? 16.332 -11.551 -23.259 1.00 94.69 95 GLY A CA 1
ATOM 686 C C . GLY A 1 95 ? 16.883 -10.124 -23.309 1.00 94.69 95 GLY A C 1
ATOM 687 O O . GLY A 1 95 ? 17.609 -9.794 -24.241 1.00 94.69 95 GLY A O 1
ATOM 688 N N . GLY A 1 96 ? 16.583 -9.290 -22.309 1.00 96.19 96 GLY A N 1
ATOM 689 C CA . GLY A 1 96 ? 17.246 -8.005 -22.099 1.00 96.19 96 GLY A CA 1
ATOM 690 C C . GLY A 1 96 ? 18.617 -8.185 -21.449 1.00 96.19 96 GLY A C 1
ATOM 691 O O . GLY A 1 96 ? 19.040 -9.305 -21.149 1.00 96.19 96 GLY A O 1
ATOM 692 N N . ILE A 1 97 ? 19.314 -7.077 -21.204 1.00 97.00 97 ILE A N 1
ATOM 693 C CA . ILE A 1 97 ? 20.640 -7.093 -20.582 1.00 97.00 97 ILE A CA 1
ATOM 694 C C . ILE A 1 97 ? 20.705 -6.073 -19.440 1.00 97.00 97 ILE A C 1
ATOM 696 O O . ILE A 1 97 ? 20.679 -4.857 -19.644 1.00 97.00 97 ILE A O 1
ATOM 700 N N . GLY A 1 98 ? 20.696 -6.597 -18.216 1.00 95.50 98 GLY A N 1
ATOM 701 C CA . GLY A 1 98 ? 20.702 -5.829 -16.976 1.00 95.50 98 GLY A CA 1
ATOM 702 C C . GLY A 1 98 ? 22.057 -5.198 -16.699 1.00 95.50 98 GLY A C 1
ATOM 703 O O . GLY A 1 98 ? 23.089 -5.778 -17.020 1.00 95.50 98 GLY A O 1
ATOM 704 N N . ILE A 1 99 ? 22.053 -4.008 -16.105 1.00 94.00 99 ILE A N 1
ATOM 705 C CA . ILE A 1 99 ? 23.274 -3.386 -15.577 1.00 94.00 99 ILE A CA 1
ATOM 706 C C . ILE A 1 99 ? 23.594 -3.900 -14.169 1.00 94.00 99 ILE A C 1
ATOM 708 O O . ILE A 1 99 ? 22.705 -4.315 -13.423 1.00 94.00 99 ILE A O 1
ATOM 712 N N . ALA A 1 100 ? 24.860 -3.800 -13.783 1.00 92.31 100 ALA A N 1
ATOM 713 C CA . ALA A 1 100 ? 25.357 -4.084 -12.443 1.00 92.31 100 ALA A CA 1
ATOM 714 C C . ALA A 1 100 ? 26.341 -2.980 -11.994 1.00 92.31 100 ALA A C 1
ATOM 716 O O . ALA A 1 100 ? 26.767 -2.170 -12.820 1.00 92.3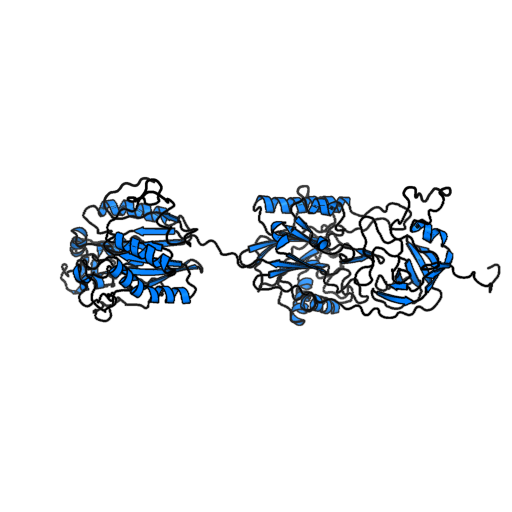1 100 ALA A O 1
ATOM 717 N N . PRO A 1 101 ? 26.730 -2.918 -10.704 1.00 89.88 101 PRO A N 1
ATOM 718 C CA . PRO A 1 101 ? 27.639 -1.882 -10.198 1.00 89.88 101 PRO A CA 1
ATOM 719 C C . PRO A 1 101 ? 28.960 -1.754 -10.973 1.00 89.88 101 PRO A C 1
ATOM 721 O O . PRO A 1 101 ? 29.535 -0.669 -11.040 1.00 89.88 101 PRO A O 1
ATOM 724 N N . ASP A 1 102 ? 29.441 -2.859 -11.536 1.00 89.56 102 ASP A N 1
ATOM 725 C CA . ASP A 1 102 ? 30.697 -2.990 -12.271 1.00 89.56 102 ASP A CA 1
ATOM 726 C C . ASP A 1 102 ? 30.510 -3.351 -13.756 1.00 89.56 102 ASP A C 1
ATOM 728 O O . ASP A 1 102 ? 31.500 -3.584 -14.449 1.00 89.56 102 ASP A O 1
ATOM 732 N N . ASP A 1 103 ? 29.269 -3.364 -14.253 1.00 93.06 103 ASP A N 1
ATOM 733 C CA . ASP A 1 103 ? 28.944 -3.778 -15.618 1.00 93.06 103 ASP A CA 1
ATOM 734 C C . ASP A 1 103 ? 27.823 -2.919 -16.225 1.00 93.06 103 ASP A C 1
ATOM 736 O O . ASP A 1 103 ? 26.661 -2.966 -15.819 1.00 93.06 103 ASP A O 1
ATOM 740 N N . PHE A 1 104 ? 28.190 -2.120 -17.226 1.00 93.38 104 PHE A N 1
ATOM 741 C CA . PHE A 1 104 ? 27.275 -1.276 -18.004 1.00 93.38 104 PHE A CA 1
ATOM 742 C C . PHE A 1 104 ? 27.087 -1.787 -19.440 1.00 93.38 104 PHE A C 1
ATOM 744 O O . PHE A 1 104 ? 26.653 -1.036 -20.323 1.00 93.38 104 PHE A O 1
ATOM 751 N N . ASN A 1 105 ? 27.395 -3.069 -19.639 1.00 96.06 105 ASN A N 1
ATOM 752 C CA . ASN A 1 105 ? 27.214 -3.846 -20.852 1.00 96.06 105 ASN A CA 1
ATOM 753 C C . ASN A 1 105 ? 27.949 -3.271 -22.079 1.00 96.06 105 ASN A C 1
ATOM 755 O O . ASN A 1 105 ? 27.306 -2.823 -23.037 1.00 96.06 105 ASN A O 1
ATOM 759 N N . PRO A 1 106 ? 29.296 -3.226 -22.089 1.00 95.88 106 PRO A N 1
ATOM 760 C CA . PRO A 1 106 ? 30.055 -2.802 -23.266 1.00 95.88 106 PRO A CA 1
ATOM 761 C C . PRO A 1 106 ? 29.878 -3.715 -24.493 1.00 95.88 106 PRO A C 1
ATOM 763 O O . PRO A 1 106 ? 30.149 -3.297 -25.615 1.00 95.88 106 PRO A O 1
ATOM 766 N N . GLU A 1 107 ? 29.401 -4.943 -24.326 1.00 95.81 107 GLU A N 1
ATOM 767 C CA . GLU A 1 107 ? 29.189 -5.926 -25.392 1.00 95.81 107 GLU A CA 1
ATOM 768 C C . GLU A 1 107 ? 27.964 -5.645 -26.269 1.00 95.81 107 GLU A C 1
ATOM 770 O O . GLU A 1 107 ? 27.725 -6.318 -27.276 1.00 95.81 107 GLU A O 1
ATOM 775 N N . ARG A 1 108 ? 27.177 -4.647 -25.881 1.00 95.88 108 ARG A N 1
ATOM 776 C CA . ARG A 1 108 ? 25.992 -4.205 -26.597 1.00 95.88 108 ARG A CA 1
ATOM 777 C C . ARG A 1 108 ? 26.360 -3.382 -27.822 1.00 95.88 108 ARG A C 1
ATOM 779 O O . ARG A 1 108 ? 27.242 -2.529 -27.782 1.00 95.88 108 ARG A O 1
ATOM 786 N N . ILE A 1 109 ? 25.617 -3.595 -28.903 1.00 95.12 109 ILE A N 1
ATOM 787 C CA . ILE A 1 109 ? 25.871 -2.967 -30.200 1.00 95.12 109 ILE A CA 1
ATOM 788 C C . ILE A 1 109 ? 24.577 -2.357 -30.719 1.00 95.12 109 ILE A C 1
ATOM 790 O O . ILE A 1 109 ? 23.557 -3.047 -30.830 1.00 95.12 109 ILE A O 1
ATOM 794 N N . GLN A 1 110 ? 24.613 -1.071 -31.067 1.00 96.62 110 GLN A N 1
ATOM 795 C CA . GLN A 1 110 ? 23.507 -0.437 -31.773 1.00 96.62 110 GLN A CA 1
ATOM 796 C C . GLN A 1 110 ? 23.527 -0.863 -33.241 1.00 96.62 110 GLN A C 1
ATOM 798 O O . GLN A 1 110 ? 24.523 -0.699 -33.937 1.00 96.62 110 GLN A O 1
ATOM 803 N N . ILE A 1 111 ? 22.405 -1.359 -33.736 1.00 97.00 111 ILE A N 1
ATOM 804 C CA . ILE A 1 111 ? 22.158 -1.588 -35.155 1.00 97.00 111 ILE A CA 1
ATOM 805 C C . ILE A 1 111 ? 21.374 -0.392 -35.686 1.00 97.00 111 ILE A C 1
ATOM 807 O O . ILE A 1 111 ? 20.440 0.077 -35.036 1.00 97.00 111 ILE A O 1
ATOM 811 N N . SER A 1 112 ? 21.760 0.139 -36.844 1.00 93.75 112 SER A N 1
ATOM 812 C CA . SER A 1 112 ? 21.071 1.272 -37.470 1.00 93.75 112 SER A CA 1
ATOM 813 C C . SER A 1 112 ? 20.931 1.077 -38.974 1.00 93.75 112 SER A C 1
ATOM 815 O O . SER A 1 112 ? 21.885 0.687 -39.647 1.00 93.75 112 SER A O 1
ATOM 817 N N . ALA A 1 113 ? 19.749 1.390 -39.502 1.00 87.38 113 ALA A N 1
ATOM 818 C CA . ALA A 1 113 ? 19.449 1.382 -40.932 1.00 87.38 113 ALA A CA 1
ATOM 819 C C . ALA A 1 113 ? 18.359 2.412 -41.261 1.00 87.38 113 ALA A C 1
ATOM 821 O O . ALA A 1 113 ? 17.754 2.997 -40.367 1.00 87.38 113 ALA A O 1
ATOM 822 N N . ILE A 1 114 ? 18.104 2.649 -42.552 1.00 76.00 114 ILE A N 1
ATOM 823 C CA . ILE A 1 114 ? 16.943 3.457 -42.975 1.00 76.00 114 ILE A CA 1
ATOM 824 C C . ILE A 1 114 ? 15.628 2.727 -42.670 1.00 76.00 114 ILE A C 1
ATOM 826 O O . ILE A 1 114 ? 14.645 3.383 -42.358 1.00 76.00 114 ILE A O 1
ATOM 830 N N . ASP A 1 115 ? 15.624 1.398 -42.771 1.00 83.25 115 ASP A N 1
ATOM 831 C CA . ASP A 1 115 ? 14.456 0.547 -42.548 1.00 83.25 115 ASP A CA 1
ATOM 832 C C . ASP A 1 115 ? 14.900 -0.663 -41.715 1.00 83.25 115 ASP A C 1
ATOM 834 O O . ASP A 1 115 ? 15.735 -1.459 -42.163 1.00 83.25 115 ASP A O 1
ATOM 838 N N . LEU A 1 116 ? 14.417 -0.746 -40.475 1.00 92.38 116 LEU A N 1
ATOM 839 C CA . LEU A 1 116 ? 14.654 -1.860 -39.558 1.00 92.38 116 LEU A CA 1
ATOM 840 C C . LEU A 1 116 ? 13.316 -2.517 -39.204 1.00 92.38 116 LEU A C 1
ATOM 842 O O . LEU A 1 116 ? 12.301 -1.825 -39.107 1.00 92.38 116 LEU A O 1
ATOM 846 N N . PRO A 1 117 ? 13.288 -3.840 -38.966 1.00 94.62 117 PRO A N 1
ATOM 847 C CA . PRO A 1 117 ? 12.083 -4.481 -38.471 1.00 94.62 117 PRO A CA 1
ATOM 848 C C . PRO A 1 117 ? 11.681 -3.901 -37.111 1.00 94.62 117 PRO A C 1
ATOM 850 O O . PRO A 1 117 ? 12.517 -3.513 -36.293 1.00 94.62 117 PRO A O 1
ATOM 853 N N . GLN A 1 118 ? 10.377 -3.877 -36.871 1.00 95.06 118 GLN A N 1
ATOM 854 C CA . GLN A 1 118 ? 9.807 -3.650 -35.551 1.00 95.06 118 GLN A CA 1
ATOM 855 C C . GLN A 1 118 ? 10.012 -4.910 -34.712 1.00 95.06 118 GLN A C 1
ATOM 857 O O . GLN A 1 118 ? 9.553 -5.980 -35.113 1.00 95.06 118 GLN A O 1
ATOM 862 N N . VAL A 1 119 ? 10.741 -4.780 -33.606 1.00 97.44 119 VAL A N 1
ATOM 863 C CA . VAL A 1 119 ? 11.080 -5.890 -32.715 1.00 97.44 119 VAL A CA 1
ATOM 864 C C . VAL A 1 119 ? 10.783 -5.559 -31.267 1.00 97.44 119 VAL A C 1
ATOM 866 O O . VAL A 1 119 ? 10.837 -4.391 -30.870 1.00 97.44 119 VAL A O 1
ATOM 869 N N . ASP A 1 120 ? 10.552 -6.620 -30.506 1.00 97.94 120 ASP A N 1
ATOM 870 C CA . ASP A 1 120 ? 10.538 -6.624 -29.049 1.00 97.94 120 ASP A CA 1
ATOM 871 C C . ASP A 1 120 ? 11.874 -7.168 -28.512 1.00 97.94 120 ASP A C 1
ATOM 873 O O . ASP A 1 120 ? 12.711 -7.712 -29.246 1.00 97.94 120 ASP A O 1
ATOM 877 N N . VAL A 1 121 ? 12.095 -7.032 -27.205 1.00 97.94 121 VAL A N 1
ATOM 878 C CA . VAL A 1 121 ? 13.248 -7.651 -26.538 1.00 97.94 121 VAL A CA 1
ATOM 879 C C . VAL A 1 121 ? 13.212 -9.175 -26.717 1.00 97.94 121 VAL A C 1
ATOM 881 O O . VAL A 1 121 ? 12.174 -9.818 -26.568 1.00 97.94 121 VAL A O 1
ATOM 884 N N . GLY A 1 122 ? 14.369 -9.766 -27.029 1.00 97.38 122 GLY A N 1
ATOM 885 C CA . GLY A 1 122 ? 14.533 -11.206 -27.245 1.00 97.38 122 GLY A CA 1
ATOM 886 C C . GLY A 1 122 ? 14.304 -11.678 -28.686 1.00 97.38 122 GLY A C 1
ATOM 887 O O . GLY A 1 122 ? 14.615 -12.830 -28.999 1.00 97.38 122 GLY A O 1
ATOM 888 N N . ASP A 1 123 ? 13.821 -10.816 -29.585 1.00 98.50 123 ASP A N 1
ATOM 889 C CA . ASP A 1 123 ? 13.703 -11.146 -31.007 1.00 98.50 123 ASP A CA 1
ATOM 890 C C . ASP A 1 123 ? 15.077 -11.390 -31.651 1.00 98.50 123 ASP A C 1
ATOM 892 O O . ASP A 1 123 ? 16.084 -10.751 -31.327 1.00 98.50 123 ASP A O 1
ATOM 896 N N . LEU A 1 124 ? 15.126 -12.327 -32.600 1.00 98.19 124 LEU A N 1
ATOM 897 C CA . LEU A 1 124 ? 16.358 -12.732 -33.276 1.00 98.19 124 LEU A CA 1
ATOM 898 C C . LEU A 1 124 ? 16.482 -12.061 -34.642 1.00 98.19 124 LEU A C 1
ATOM 900 O O . LEU A 1 124 ? 15.552 -12.100 -35.444 1.00 98.19 124 LEU A O 1
ATOM 904 N N . LEU A 1 125 ? 17.664 -11.527 -34.940 1.00 97.69 125 LEU A N 1
ATOM 905 C CA . LEU A 1 125 ? 17.965 -10.812 -36.187 1.00 97.69 125 LEU A CA 1
ATOM 906 C C . LEU A 1 125 ? 18.942 -11.572 -37.104 1.00 97.69 125 LEU A C 1
ATOM 908 O O . LEU A 1 125 ? 19.239 -11.129 -38.213 1.00 97.69 125 LEU A O 1
ATOM 912 N N . GLY A 1 126 ? 19.443 -12.732 -36.665 1.00 96.56 126 GLY A N 1
ATOM 913 C CA . GLY A 1 126 ? 20.413 -13.523 -37.425 1.00 96.56 126 GLY A CA 1
ATOM 914 C C . GLY A 1 126 ? 21.764 -12.815 -37.560 1.00 96.56 126 GLY A C 1
ATOM 915 O O . GLY A 1 126 ? 22.186 -12.103 -36.658 1.00 96.56 126 GLY A O 1
ATOM 916 N N . ASN A 1 127 ? 22.478 -13.032 -38.666 1.00 97.12 127 ASN A N 1
ATOM 917 C CA . ASN A 1 127 ? 23.764 -12.368 -38.899 1.00 97.12 127 ASN A CA 1
ATOM 918 C C . ASN A 1 127 ? 23.555 -11.005 -39.560 1.00 97.12 127 ASN A C 1
ATOM 920 O O . ASN A 1 127 ? 22.926 -10.930 -40.616 1.00 97.12 127 ASN A O 1
ATOM 924 N N . LEU A 1 128 ? 24.156 -9.959 -38.996 1.00 97.25 128 LEU A N 1
ATOM 925 C CA . LEU A 1 128 ? 24.024 -8.590 -39.488 1.00 97.25 128 LEU A CA 1
ATOM 926 C C . LEU A 1 128 ? 25.360 -8.058 -39.993 1.00 97.25 128 LEU A C 1
ATOM 928 O O . LEU A 1 128 ? 26.299 -7.890 -39.218 1.00 97.25 128 LEU A O 1
ATOM 932 N N . THR A 1 129 ? 25.449 -7.775 -41.292 1.00 96.62 129 THR A N 1
ATOM 933 C CA . THR A 1 129 ? 26.652 -7.210 -41.917 1.00 96.62 129 THR A CA 1
ATOM 934 C C . THR A 1 129 ? 26.490 -5.708 -42.142 1.00 96.62 129 THR A C 1
ATOM 936 O O . THR A 1 129 ? 25.470 -5.254 -42.664 1.00 96.62 129 THR A O 1
ATOM 939 N N . GLY A 1 130 ? 27.503 -4.930 -41.764 1.00 95.94 130 GLY A N 1
ATOM 940 C CA . GLY A 1 130 ? 27.474 -3.475 -41.880 1.00 95.94 130 GLY A CA 1
ATOM 941 C C . GLY A 1 130 ? 28.813 -2.819 -41.576 1.00 95.94 130 GLY A C 1
ATOM 942 O O . GLY A 1 130 ? 29.799 -3.500 -41.300 1.00 95.94 130 GLY A O 1
ATOM 943 N N . VAL A 1 131 ? 28.853 -1.491 -41.646 1.00 96.75 131 VAL A N 1
ATOM 944 C CA . VAL A 1 131 ? 30.050 -0.699 -41.324 1.00 96.75 131 VAL A CA 1
ATOM 945 C C . VAL A 1 131 ? 29.928 -0.154 -39.907 1.00 96.75 131 VAL A C 1
ATOM 947 O O . VAL A 1 131 ? 28.885 0.398 -39.559 1.00 96.75 131 VAL A O 1
ATOM 950 N N . VAL A 1 132 ? 30.973 -0.305 -39.094 1.00 97.44 132 VAL A N 1
ATOM 951 C CA . VAL A 1 132 ? 31.013 0.313 -37.761 1.00 97.44 132 VAL A CA 1
ATOM 952 C C . VAL A 1 132 ? 31.179 1.822 -37.908 1.00 97.44 132 VAL A C 1
ATOM 954 O O . VAL A 1 132 ? 32.039 2.291 -38.650 1.00 97.44 132 VAL A O 1
ATOM 957 N N . ASP A 1 133 ? 30.360 2.568 -37.188 1.00 95.69 133 ASP A N 1
ATOM 958 C CA . ASP A 1 133 ? 30.335 4.024 -37.142 1.00 95.69 133 ASP A CA 1
ATOM 959 C C . ASP A 1 133 ? 30.242 4.483 -35.682 1.00 95.69 133 ASP A C 1
ATOM 961 O O . ASP A 1 133 ? 29.789 3.730 -34.814 1.00 95.69 133 ASP A O 1
ATOM 965 N N . TYR A 1 134 ? 30.642 5.720 -35.416 1.00 92.94 134 TYR A N 1
ATOM 966 C CA . TYR A 1 134 ? 30.555 6.332 -34.097 1.00 92.94 134 TYR A CA 1
ATOM 967 C C . TYR A 1 134 ? 29.806 7.661 -34.191 1.00 92.94 134 TYR A C 1
ATOM 969 O O . TYR A 1 134 ? 30.198 8.585 -34.907 1.00 92.94 134 TYR A O 1
ATOM 977 N N . ALA A 1 135 ? 28.689 7.766 -33.474 1.00 89.12 135 ALA A N 1
ATOM 978 C CA . ALA A 1 135 ? 27.856 8.960 -33.495 1.00 89.12 135 ALA A CA 1
ATOM 979 C C . ALA A 1 135 ? 27.135 9.156 -32.164 1.00 89.12 135 ALA A C 1
ATOM 981 O O . ALA A 1 135 ? 26.719 8.204 -31.516 1.00 89.12 135 ALA A O 1
ATOM 982 N N . PHE A 1 136 ? 26.947 10.420 -31.776 1.00 86.62 136 PHE A N 1
ATOM 983 C CA . PHE A 1 136 ? 26.218 10.805 -30.559 1.00 86.62 136 PHE A CA 1
ATOM 984 C C . PHE A 1 136 ? 26.750 10.183 -29.255 1.00 86.62 136 PHE A C 1
ATOM 986 O O . PHE A 1 136 ? 26.020 10.128 -28.271 1.00 86.62 136 PHE A O 1
ATOM 993 N N . GLY A 1 137 ? 28.028 9.791 -29.223 1.00 88.00 137 GLY A N 1
ATOM 994 C CA . GLY A 1 137 ? 28.647 9.207 -28.035 1.00 88.00 137 GLY A CA 1
ATOM 995 C C . GLY A 1 137 ? 28.468 7.697 -27.901 1.00 88.00 137 GLY A C 1
ATOM 996 O O . GLY A 1 137 ? 28.673 7.199 -26.802 1.00 88.00 137 GLY A O 1
ATOM 997 N N . ASP A 1 138 ? 28.084 7.000 -28.978 1.00 92.06 138 ASP A N 1
ATOM 998 C CA . ASP A 1 138 ? 27.890 5.549 -29.024 1.00 92.06 138 ASP A CA 1
ATOM 999 C C . ASP A 1 138 ? 28.393 4.945 -30.349 1.00 92.06 138 ASP A C 1
ATOM 1001 O O . ASP A 1 138 ? 28.350 5.583 -31.408 1.00 92.06 138 ASP A O 1
ATOM 1005 N N . TYR A 1 139 ? 28.845 3.687 -30.292 1.00 94.31 139 TYR A N 1
ATOM 1006 C CA . TYR A 1 139 ? 29.210 2.899 -31.473 1.00 94.31 139 TYR A CA 1
ATOM 1007 C C . TYR A 1 139 ? 27.996 2.168 -32.046 1.00 94.31 139 TYR A C 1
ATOM 1009 O O . TYR A 1 139 ? 27.166 1.616 -31.317 1.00 94.31 139 TYR A O 1
ATOM 1017 N N . ARG A 1 140 ? 27.915 2.123 -33.376 1.00 95.44 140 ARG A N 1
ATOM 1018 C CA . ARG A 1 140 ? 26.821 1.485 -34.110 1.00 95.44 140 ARG A CA 1
ATOM 1019 C C . ARG A 1 140 ? 27.309 0.747 -35.345 1.00 95.44 140 ARG A C 1
ATOM 1021 O O . ARG A 1 140 ? 28.332 1.092 -35.922 1.00 95.44 140 ARG A O 1
ATOM 1028 N N . VAL A 1 141 ? 26.542 -0.238 -35.790 1.00 97.38 141 VAL A N 1
ATOM 1029 C CA . VAL A 1 141 ? 26.728 -0.911 -37.076 1.00 97.38 141 VAL A CA 1
ATOM 1030 C C . VAL A 1 141 ? 25.657 -0.415 -38.039 1.00 97.38 141 VAL A C 1
ATOM 1032 O O . VAL A 1 141 ? 24.464 -0.659 -37.850 1.00 97.38 141 VAL A O 1
ATOM 1035 N N . LEU A 1 142 ? 26.101 0.281 -39.085 1.00 95.75 142 LEU A N 1
ATOM 1036 C CA . LEU A 1 142 ? 25.276 0.699 -40.212 1.00 95.75 142 LEU A CA 1
ATOM 1037 C C . LEU A 1 142 ? 25.090 -0.497 -41.144 1.00 95.75 142 LEU A C 1
ATOM 1039 O O . LEU A 1 142 ? 25.961 -0.791 -41.970 1.00 95.75 142 LEU A O 1
ATOM 1043 N N . VAL A 1 143 ? 23.988 -1.226 -40.972 1.00 95.12 143 VAL A N 1
ATOM 1044 C CA . VAL A 1 143 ? 23.721 -2.434 -41.762 1.00 95.12 143 VAL A CA 1
ATOM 1045 C C . VAL A 1 143 ? 23.425 -2.078 -43.215 1.00 95.12 143 VAL A C 1
ATOM 1047 O O . VAL A 1 143 ? 22.719 -1.115 -43.517 1.00 95.12 143 VAL A O 1
ATOM 1050 N N . THR A 1 144 ? 24.017 -2.847 -44.127 1.00 89.81 144 THR A N 1
ATOM 1051 C CA . THR A 1 144 ? 23.966 -2.581 -45.576 1.00 89.81 144 THR A CA 1
ATOM 1052 C C . THR A 1 144 ? 22.955 -3.443 -46.318 1.00 89.81 144 THR A C 1
ATOM 1054 O O . THR A 1 144 ? 22.681 -3.187 -47.487 1.00 89.81 144 THR A O 1
ATOM 1057 N N . GLU A 1 145 ? 22.408 -4.452 -45.646 1.00 89.31 145 GLU A N 1
ATOM 1058 C CA . GLU A 1 145 ? 21.464 -5.420 -46.196 1.00 89.31 145 GLU A CA 1
ATOM 1059 C C . GLU A 1 145 ? 20.133 -5.366 -45.427 1.00 89.31 145 GLU A C 1
ATOM 1061 O O . GLU A 1 145 ? 20.127 -4.976 -44.254 1.00 89.31 145 GLU A O 1
ATOM 1066 N N . PRO A 1 146 ? 19.007 -5.769 -46.045 1.00 90.62 146 PRO A N 1
ATOM 1067 C CA . PRO A 1 146 ? 17.723 -5.856 -45.357 1.00 90.62 146 PRO A CA 1
ATOM 1068 C C . PRO A 1 146 ? 17.784 -6.772 -44.130 1.00 90.62 146 PRO A C 1
ATOM 1070 O O . PRO A 1 146 ? 18.262 -7.905 -44.214 1.00 90.62 146 PRO A O 1
ATOM 1073 N N . VAL A 1 147 ? 17.245 -6.297 -43.008 1.00 94.25 147 VAL A N 1
ATOM 1074 C CA . VAL A 1 147 ? 17.193 -7.046 -41.747 1.00 94.25 147 VAL A CA 1
ATOM 1075 C C . VAL A 1 147 ? 15.834 -7.722 -41.600 1.00 94.25 147 VAL A C 1
ATOM 1077 O O . VAL A 1 147 ? 14.795 -7.111 -41.837 1.00 94.25 147 VAL A O 1
ATOM 1080 N N . GLN A 1 148 ? 15.837 -8.992 -41.198 1.00 93.94 148 GLN A N 1
ATOM 1081 C CA . GLN A 1 148 ? 14.626 -9.743 -40.872 1.00 93.94 148 GLN A CA 1
ATOM 1082 C C . GLN A 1 148 ? 14.648 -10.125 -39.397 1.00 93.94 148 GLN A C 1
ATOM 1084 O O . GLN A 1 148 ? 15.690 -10.525 -38.884 1.00 93.94 148 GLN A O 1
ATOM 1089 N N . ALA A 1 149 ? 13.493 -10.033 -38.744 1.00 96.88 149 ALA A N 1
ATOM 1090 C CA . ALA A 1 149 ? 13.320 -10.454 -37.364 1.00 96.88 149 ALA A CA 1
ATOM 1091 C C . ALA A 1 149 ? 12.557 -11.780 -37.282 1.00 96.88 149 ALA A C 1
ATOM 1093 O O . ALA A 1 149 ? 11.616 -12.028 -38.039 1.00 96.88 149 ALA A O 1
ATOM 1094 N N . THR A 1 150 ? 12.966 -12.628 -36.345 1.00 97.94 150 THR A N 1
ATOM 1095 C CA . THR A 1 150 ? 12.216 -13.802 -35.898 1.00 97.94 150 THR A CA 1
ATOM 1096 C C . THR A 1 150 ? 11.744 -13.543 -34.469 1.00 97.94 150 THR A C 1
ATOM 1098 O O . THR A 1 150 ? 12.605 -13.352 -33.608 1.00 97.94 150 THR A O 1
ATOM 1101 N N . PRO A 1 151 ? 10.424 -13.568 -34.201 1.00 96.88 151 PRO A N 1
ATOM 1102 C CA . PRO A 1 151 ? 9.900 -13.302 -32.868 1.00 96.88 151 PRO A CA 1
ATOM 1103 C C . PRO A 1 151 ? 10.471 -14.241 -31.798 1.00 96.88 151 PRO A C 1
ATOM 1105 O O . PRO A 1 151 ? 10.473 -15.462 -31.981 1.00 96.88 151 PRO A O 1
ATOM 1108 N N . GLY A 1 152 ? 10.901 -13.675 -30.671 1.00 93.38 152 GLY A N 1
ATOM 1109 C CA . GLY A 1 152 ? 11.341 -14.389 -29.470 1.00 93.38 152 GLY A CA 1
ATOM 1110 C C . GLY A 1 152 ? 10.175 -14.946 -28.645 1.00 93.38 152 GLY A C 1
ATOM 1111 O O . GLY A 1 152 ? 10.364 -15.837 -27.819 1.00 93.38 152 GLY A O 1
ATOM 1112 N N . GLY A 1 153 ? 8.951 -14.473 -28.909 1.00 93.62 153 GLY A N 1
ATOM 1113 C CA . GLY A 1 153 ? 7.721 -14.973 -28.292 1.00 93.62 153 GLY A CA 1
ATOM 1114 C C . GLY A 1 153 ? 7.450 -14.427 -26.890 1.00 93.62 153 GLY A C 1
ATOM 1115 O O . GLY A 1 153 ? 6.659 -15.025 -26.157 1.00 93.62 153 GLY A O 1
ATOM 1116 N N . LEU A 1 154 ? 8.081 -13.310 -26.516 1.00 95.06 154 LEU A N 1
ATOM 1117 C CA . LEU A 1 154 ? 7.888 -12.669 -25.220 1.00 95.06 154 LEU A CA 1
ATOM 1118 C C . LEU A 1 154 ? 6.411 -12.308 -25.001 1.00 95.06 154 LEU A C 1
ATOM 1120 O O . LEU A 1 154 ? 5.706 -11.926 -25.931 1.00 95.06 154 LEU A O 1
ATOM 1124 N N . GLN A 1 155 ? 5.923 -12.474 -23.772 1.00 95.69 155 GLN A N 1
ATOM 1125 C CA . GLN A 1 155 ? 4.539 -12.173 -23.400 1.00 95.69 155 GLN A CA 1
ATOM 1126 C C . GLN A 1 155 ? 4.509 -11.166 -22.254 1.00 95.69 155 GLN A C 1
ATOM 1128 O O . GLN A 1 155 ? 5.374 -11.197 -21.366 1.00 95.69 155 GLN A O 1
ATOM 1133 N N . ARG A 1 156 ? 3.502 -10.286 -22.274 1.00 96.94 156 ARG A N 1
ATOM 1134 C CA . ARG A 1 156 ? 3.214 -9.381 -21.158 1.00 96.94 156 ARG A CA 1
ATOM 1135 C C . ARG A 1 156 ? 2.819 -10.202 -19.934 1.00 96.94 156 ARG A C 1
ATOM 1137 O O . ARG A 1 156 ? 2.051 -11.160 -20.036 1.00 96.94 156 ARG A O 1
ATOM 1144 N N . GLU A 1 157 ? 3.354 -9.834 -18.785 1.00 97.00 157 GLU A N 1
ATOM 1145 C CA . GLU A 1 157 ? 3.131 -10.539 -17.530 1.00 97.00 157 GLU A CA 1
ATOM 1146 C C . GLU A 1 157 ? 1.789 -10.188 -16.892 1.00 97.00 157 GLU A C 1
ATOM 1148 O O . GLU A 1 157 ? 1.291 -9.072 -17.011 1.00 97.00 157 GLU A O 1
ATOM 1153 N N . VAL A 1 158 ? 1.217 -11.147 -16.168 1.00 98.31 158 VAL A N 1
ATOM 1154 C CA . VAL A 1 158 ? 0.155 -10.905 -15.194 1.00 98.31 158 VAL A CA 1
ATOM 1155 C C . VAL A 1 158 ? 0.698 -11.317 -13.837 1.00 98.31 158 VAL A C 1
ATOM 1157 O O . VAL A 1 158 ? 1.125 -12.462 -13.684 1.00 98.31 158 VAL A O 1
ATOM 1160 N N . THR A 1 159 ? 0.647 -10.413 -12.861 1.00 98.12 159 THR A N 1
ATOM 1161 C CA . THR A 1 159 ? 1.170 -10.702 -11.527 1.00 98.12 159 THR A CA 1
ATOM 1162 C C . THR A 1 159 ? 0.421 -11.859 -10.864 1.00 98.12 159 THR A C 1
ATOM 1164 O O . THR A 1 159 ? -0.793 -12.054 -11.043 1.00 98.12 159 THR A O 1
ATOM 1167 N N . ASN A 1 160 ? 1.161 -12.617 -10.057 1.00 97.19 160 ASN A N 1
ATOM 1168 C CA . ASN A 1 160 ? 0.608 -13.615 -9.144 1.00 97.19 160 ASN A CA 1
ATOM 1169 C C . ASN A 1 160 ? 0.315 -13.036 -7.751 1.00 97.19 160 ASN A C 1
ATOM 1171 O O . ASN A 1 160 ? -0.258 -13.735 -6.913 1.00 97.19 160 ASN A O 1
ATOM 1175 N N . LEU A 1 161 ? 0.696 -11.781 -7.496 1.00 97.88 161 LEU A N 1
ATOM 1176 C CA . LEU A 1 161 ? 0.390 -11.084 -6.255 1.00 97.88 161 LEU A CA 1
ATOM 1177 C C . LEU A 1 161 ? -1.076 -10.646 -6.255 1.00 97.88 161 LEU A C 1
ATOM 1179 O O . LEU A 1 161 ? -1.551 -9.983 -7.173 1.00 97.88 161 LEU A O 1
ATOM 1183 N N . ILE A 1 162 ? -1.819 -11.047 -5.226 1.00 94.50 162 ILE A N 1
ATOM 1184 C CA . ILE A 1 162 ? -3.263 -10.813 -5.144 1.00 94.50 162 ILE A CA 1
ATOM 1185 C C . ILE A 1 162 ? -3.594 -10.253 -3.761 1.00 94.50 162 ILE A C 1
ATOM 1187 O O . ILE A 1 162 ? -3.157 -10.793 -2.740 1.00 94.50 162 ILE A O 1
ATOM 1191 N N . GLY A 1 163 ? -4.388 -9.181 -3.734 1.00 95.25 163 GLY A N 1
ATOM 1192 C CA . GLY A 1 163 ? -4.964 -8.645 -2.504 1.00 95.25 163 GLY A CA 1
ATOM 1193 C C . GLY A 1 163 ? -5.933 -9.642 -1.868 1.00 95.25 163 GLY A C 1
ATOM 1194 O O . GLY A 1 163 ? -6.698 -10.320 -2.553 1.00 95.25 163 GLY A O 1
ATOM 1195 N N . THR A 1 164 ? -5.909 -9.752 -0.544 1.00 96.12 164 THR A N 1
ATOM 1196 C CA . THR A 1 164 ? -6.827 -10.627 0.204 1.00 96.12 164 THR A CA 1
ATOM 1197 C C . THR A 1 164 ? -7.410 -9.872 1.393 1.00 96.12 164 THR A C 1
ATOM 1199 O O . THR A 1 164 ? -7.096 -8.700 1.598 1.00 96.12 164 THR A O 1
ATOM 1202 N N . ALA A 1 165 ? -8.236 -10.541 2.202 1.00 93.12 165 ALA A N 1
ATOM 1203 C CA . ALA A 1 165 ? -8.711 -9.971 3.459 1.00 93.12 165 ALA A CA 1
ATOM 1204 C C . ALA A 1 165 ? -7.552 -9.530 4.369 1.00 93.12 165 ALA A C 1
ATOM 1206 O O . ALA A 1 165 ? -7.678 -8.505 5.016 1.00 93.12 165 ALA A O 1
ATOM 1207 N N . ASP A 1 166 ? -6.418 -10.240 4.354 1.00 96.00 166 ASP A N 1
ATOM 1208 C CA . ASP A 1 166 ? -5.252 -9.941 5.199 1.00 96.00 166 ASP A CA 1
ATOM 1209 C C . ASP A 1 166 ? -4.066 -9.356 4.419 1.00 96.00 166 ASP A C 1
ATOM 1211 O O . ASP A 1 166 ? -3.071 -8.970 5.022 1.00 96.00 166 ASP A O 1
ATOM 1215 N N . LYS A 1 167 ? -4.132 -9.282 3.083 1.00 98.06 167 LYS A N 1
ATOM 1216 C CA . LYS A 1 167 ? -3.041 -8.760 2.245 1.00 98.06 167 LYS A CA 1
ATOM 1217 C C . LYS A 1 167 ? -3.449 -7.461 1.559 1.00 98.06 167 LYS A C 1
ATOM 1219 O O . LYS A 1 167 ? -4.323 -7.479 0.692 1.00 98.06 167 LYS A O 1
ATOM 1224 N N . LEU A 1 168 ? -2.761 -6.378 1.906 1.00 98.81 168 LEU A N 1
ATOM 1225 C CA . LEU A 1 168 ? -2.826 -5.091 1.216 1.00 98.81 168 LEU A CA 1
ATOM 1226 C C . LEU A 1 168 ? -1.940 -5.128 -0.035 1.00 98.81 168 LEU A C 1
ATOM 1228 O O . LEU A 1 168 ? -0.829 -5.644 0.035 1.00 98.81 168 LEU A O 1
ATOM 1232 N N . THR A 1 169 ? -2.397 -4.565 -1.152 1.00 98.88 169 THR A N 1
ATOM 1233 C CA . THR A 1 169 ? -1.612 -4.400 -2.391 1.00 98.88 169 THR A CA 1
ATOM 1234 C C . THR A 1 169 ? -1.286 -2.932 -2.654 1.00 98.88 169 THR A C 1
ATOM 1236 O O . THR A 1 169 ? -2.176 -2.086 -2.647 1.00 98.88 169 THR A O 1
ATOM 1239 N N . ILE A 1 170 ? -0.010 -2.622 -2.892 1.00 98.88 170 ILE A N 1
ATOM 1240 C CA . ILE A 1 170 ? 0.472 -1.256 -3.139 1.00 98.88 170 ILE A CA 1
ATOM 1241 C C . ILE A 1 170 ? 1.352 -1.259 -4.387 1.00 98.88 170 ILE A C 1
ATOM 1243 O O . ILE A 1 170 ? 2.380 -1.935 -4.412 1.00 98.88 170 ILE A O 1
ATOM 1247 N N . ALA A 1 171 ? 0.957 -0.502 -5.407 1.00 98.88 171 ALA A N 1
ATOM 1248 C CA . ALA A 1 171 ? 1.697 -0.358 -6.653 1.00 98.88 171 ALA A CA 1
ATOM 1249 C C . ALA A 1 171 ? 2.346 1.025 -6.793 1.00 98.88 171 ALA A C 1
ATOM 1251 O O . ALA A 1 171 ? 1.857 2.011 -6.241 1.00 98.88 171 ALA A O 1
ATOM 1252 N N . SER A 1 172 ? 3.409 1.098 -7.591 1.00 98.88 172 SER A N 1
ATOM 1253 C CA . SER A 1 172 ? 3.940 2.339 -8.155 1.00 98.88 172 SER A CA 1
ATOM 1254 C C . SER A 1 172 ? 3.904 2.259 -9.674 1.00 98.88 172 SER A C 1
ATOM 1256 O O . SER A 1 172 ? 4.275 1.224 -10.232 1.00 98.88 172 SER A O 1
ATOM 1258 N N . TYR A 1 173 ? 3.469 3.332 -10.336 1.00 98.69 173 TYR A N 1
ATOM 1259 C CA . TYR A 1 173 ? 3.404 3.375 -11.791 1.00 98.69 173 TYR A CA 1
ATOM 1260 C C . TYR A 1 173 ? 3.656 4.782 -12.349 1.00 98.69 173 TYR A C 1
ATOM 1262 O O . TYR A 1 173 ? 2.826 5.686 -12.207 1.00 98.69 173 TYR A O 1
ATOM 1270 N N . ASN A 1 174 ? 4.787 4.947 -13.035 1.00 98.31 174 ASN A N 1
ATOM 1271 C CA . ASN A 1 174 ? 5.035 6.096 -13.892 1.00 98.31 174 ASN A CA 1
ATOM 1272 C C . ASN A 1 174 ? 4.270 5.912 -15.213 1.00 98.31 174 ASN A C 1
ATOM 1274 O O . ASN A 1 174 ? 4.521 4.971 -15.962 1.00 98.31 174 ASN A O 1
ATOM 1278 N N . VAL A 1 175 ? 3.309 6.802 -15.471 1.00 97.06 175 VAL A N 1
ATOM 1279 C CA . VAL A 1 175 ? 2.407 6.735 -16.633 1.00 97.06 175 VAL A CA 1
ATOM 1280 C C . VAL A 1 175 ? 2.804 7.695 -17.758 1.00 97.06 175 VAL A C 1
ATOM 1282 O O . VAL A 1 175 ? 1.968 8.027 -18.591 1.00 97.06 175 VAL A O 1
ATOM 1285 N N . GLU A 1 176 ? 4.056 8.158 -17.764 1.00 94.12 176 GLU A N 1
ATOM 1286 C CA . GLU A 1 176 ? 4.716 8.941 -18.816 1.00 94.12 176 GLU A CA 1
ATOM 1287 C C . GLU A 1 176 ? 3.832 10.057 -19.408 1.00 94.12 176 GLU A C 1
ATOM 1289 O O . GLU A 1 176 ? 3.190 9.921 -20.452 1.00 94.12 176 GLU A O 1
ATOM 1294 N N . ASN A 1 177 ? 3.835 11.212 -18.752 1.00 93.38 177 ASN A N 1
ATOM 1295 C CA . ASN A 1 177 ? 3.185 12.450 -19.188 1.00 93.38 177 ASN A CA 1
ATOM 1296 C C . ASN A 1 177 ? 1.679 12.348 -19.499 1.00 93.38 177 ASN A C 1
ATOM 1298 O O . ASN A 1 177 ? 1.181 13.005 -20.421 1.00 93.38 177 ASN A O 1
ATOM 1302 N N . LEU A 1 178 ? 0.943 11.543 -18.733 1.00 96.12 178 LEU A N 1
ATOM 1303 C CA . LEU A 1 178 ? -0.475 11.292 -18.971 1.00 96.12 178 LEU A CA 1
ATOM 1304 C C . LEU A 1 178 ? -1.301 12.579 -18.833 1.00 96.12 178 LEU A C 1
ATOM 1306 O O . LEU A 1 178 ? -1.277 13.222 -17.785 1.00 96.12 178 LEU A O 1
ATOM 1310 N N . ASN A 1 179 ? -2.058 12.926 -19.877 1.00 95.31 179 ASN A N 1
ATOM 1311 C CA . ASN A 1 179 ? -2.965 14.078 -19.914 1.00 95.31 179 ASN A CA 1
ATOM 1312 C C . ASN A 1 179 ? -4.236 13.765 -20.733 1.00 95.31 179 ASN A C 1
ATOM 1314 O O . ASN A 1 179 ? -4.216 12.859 -21.568 1.00 95.31 179 ASN A O 1
ATOM 1318 N N . PRO A 1 180 ? -5.348 14.499 -20.543 1.00 96.06 180 PRO A N 1
ATOM 1319 C CA . PRO A 1 180 ? -6.638 14.181 -21.151 1.00 96.06 180 PRO A CA 1
ATOM 1320 C C . PRO A 1 180 ? -6.833 14.846 -22.525 1.00 96.06 180 PRO A C 1
ATOM 1322 O O . PRO A 1 180 ? -7.963 14.976 -22.991 1.00 96.06 180 PRO A O 1
ATOM 1325 N N . THR A 1 181 ? -5.760 15.305 -23.177 1.00 94.62 181 THR A N 1
ATOM 1326 C CA . THR A 1 181 ? -5.824 16.019 -24.463 1.00 94.62 181 THR A CA 1
ATOM 1327 C C . THR A 1 181 ? -5.229 15.184 -25.602 1.00 94.62 181 THR A C 1
ATOM 1329 O O . THR A 1 181 ? -4.520 14.211 -25.369 1.00 94.62 181 THR A O 1
ATOM 1332 N N . GLU A 1 182 ? -5.432 15.605 -26.855 1.00 92.19 182 GLU A N 1
ATOM 1333 C CA . GLU A 1 182 ? -4.819 14.974 -28.043 1.00 92.19 182 GLU A CA 1
ATOM 1334 C C . GLU A 1 182 ? -3.276 15.020 -28.051 1.00 92.19 182 GLU A C 1
ATOM 1336 O O . GLU A 1 182 ? -2.638 14.389 -28.888 1.00 92.19 182 GLU A O 1
ATOM 1341 N N . SER A 1 183 ? -2.663 15.783 -27.139 1.00 90.12 183 SER A N 1
ATOM 1342 C CA . SER A 1 183 ? -1.207 15.815 -26.954 1.00 90.12 183 SER A CA 1
ATOM 1343 C C . SER A 1 183 ? -0.676 14.709 -26.035 1.00 90.12 183 SER A C 1
ATOM 1345 O O . SER A 1 183 ? 0.535 14.626 -25.830 1.00 90.12 183 SER A O 1
ATOM 1347 N N . ASN A 1 184 ? -1.554 13.869 -25.478 1.00 90.19 184 ASN A N 1
ATOM 1348 C CA . ASN A 1 184 ? -1.168 12.661 -24.755 1.00 90.19 184 ASN A CA 1
ATOM 1349 C C . ASN A 1 184 ? -0.250 11.794 -25.636 1.00 90.19 184 ASN A C 1
ATOM 1351 O O . ASN A 1 184 ? -0.627 11.502 -26.778 1.00 90.19 184 ASN A O 1
ATOM 1355 N N . PRO A 1 185 ? 0.943 11.389 -25.155 1.00 84.69 185 PRO A N 1
ATOM 1356 C CA . PRO A 1 185 ? 1.764 10.411 -25.862 1.00 84.69 185 PRO A CA 1
ATOM 1357 C C . PRO A 1 185 ? 0.924 9.180 -26.222 1.00 84.69 185 PRO A C 1
ATOM 1359 O O . PRO A 1 185 ? 0.201 8.668 -25.381 1.00 84.69 185 PRO A O 1
ATOM 1362 N N . GLY A 1 186 ? 0.944 8.739 -27.482 1.00 84.44 186 GLY A N 1
ATOM 1363 C CA . GLY A 1 186 ? 0.108 7.615 -27.933 1.00 84.44 186 GLY A CA 1
ATOM 1364 C C . GLY A 1 186 ? -1.404 7.896 -28.036 1.00 84.44 186 GLY A C 1
ATOM 1365 O O . GLY A 1 186 ? -2.161 6.980 -28.331 1.00 84.44 186 GLY A O 1
ATOM 1366 N N . GLY A 1 187 ? -1.857 9.140 -27.842 1.00 91.94 187 GLY A N 1
ATOM 1367 C CA . GLY A 1 187 ? -3.260 9.547 -27.985 1.00 91.94 187 GLY A CA 1
ATOM 1368 C C . GLY A 1 187 ? -4.169 9.140 -26.816 1.00 91.94 187 GLY A C 1
ATOM 1369 O O . GLY A 1 187 ? -3.749 8.519 -25.842 1.00 91.94 187 GLY A O 1
ATOM 1370 N N . LEU A 1 188 ? -5.456 9.499 -26.895 1.00 95.19 188 LEU A N 1
ATOM 1371 C CA . LEU A 1 188 ? -6.424 9.269 -25.806 1.00 95.19 188 LEU A CA 1
ATOM 1372 C C . LEU A 1 188 ? -6.753 7.786 -25.560 1.00 95.19 188 LEU A C 1
ATOM 1374 O O . LEU A 1 188 ? -7.161 7.415 -24.461 1.00 95.19 188 LEU A O 1
ATOM 1378 N N . GLU A 1 189 ? -6.556 6.921 -26.555 1.00 94.75 189 GLU A N 1
ATOM 1379 C CA . GLU A 1 189 ? -6.751 5.468 -26.432 1.00 94.75 189 GLU A CA 1
ATOM 1380 C C . GLU A 1 189 ? -5.834 4.821 -25.386 1.00 94.75 189 GLU A C 1
ATOM 1382 O O . GLU A 1 189 ? -6.186 3.802 -24.785 1.00 94.75 189 GLU A O 1
ATOM 1387 N N . ARG A 1 190 ? -4.706 5.473 -25.088 1.00 96.06 190 ARG A N 1
ATOM 1388 C CA . ARG A 1 190 ? -3.744 5.059 -24.072 1.00 96.06 190 ARG A CA 1
ATOM 1389 C C . ARG A 1 190 ? -4.344 4.909 -22.676 1.00 96.06 190 ARG A C 1
ATOM 1391 O O . ARG A 1 190 ? -3.943 3.997 -21.955 1.00 96.06 190 ARG A O 1
ATOM 1398 N N . PHE A 1 191 ? -5.340 5.722 -22.305 1.00 98.19 191 PHE A N 1
ATOM 1399 C CA . PHE A 1 191 ? -6.052 5.550 -21.031 1.00 98.19 191 PHE A CA 1
ATOM 1400 C C . PHE A 1 191 ? -6.653 4.144 -20.908 1.00 98.19 191 PHE A C 1
ATOM 1402 O O . PHE A 1 191 ? -6.574 3.533 -19.846 1.00 98.19 191 PHE A O 1
ATOM 1409 N N . GLY A 1 192 ? -7.200 3.602 -22.002 1.00 98.00 192 GLY A N 1
ATOM 1410 C CA . GLY A 1 192 ? -7.744 2.247 -22.037 1.00 98.00 192 GLY A CA 1
ATOM 1411 C C . GLY A 1 192 ? -6.671 1.165 -21.902 1.00 98.00 192 GLY A C 1
ATOM 1412 O O . GLY A 1 192 ? -6.918 0.138 -21.269 1.00 98.00 192 GLY A O 1
ATOM 1413 N N . VAL A 1 193 ? -5.473 1.380 -22.453 1.00 97.62 193 VAL A N 1
ATOM 1414 C CA . VAL A 1 193 ? -4.357 0.425 -22.331 1.00 97.62 193 VAL A CA 1
ATOM 1415 C C . VAL A 1 193 ? -3.828 0.396 -20.894 1.00 97.62 193 VAL A C 1
ATOM 1417 O O . VAL A 1 193 ? -3.768 -0.679 -20.295 1.00 97.62 193 VAL A O 1
ATOM 1420 N N . LEU A 1 194 ? -3.555 1.568 -20.309 1.00 98.56 194 LEU A N 1
ATOM 1421 C CA . LEU A 1 194 ? -3.117 1.698 -18.913 1.00 98.56 194 LEU A CA 1
ATOM 1422 C C . LEU A 1 194 ? -4.165 1.136 -17.941 1.00 98.56 194 LEU A C 1
ATOM 1424 O O . LEU A 1 194 ? -3.831 0.401 -17.014 1.00 98.56 194 LEU A O 1
ATOM 1428 N N . ALA A 1 195 ? -5.449 1.414 -18.182 1.00 98.75 195 ALA A N 1
ATOM 1429 C CA . ALA A 1 195 ? -6.543 0.846 -17.401 1.00 98.75 195 ALA A CA 1
ATOM 1430 C C . ALA A 1 195 ? -6.558 -0.689 -17.449 1.00 98.75 195 ALA A C 1
ATOM 1432 O O . ALA A 1 195 ? -6.696 -1.335 -16.411 1.00 98.75 195 ALA A O 1
ATOM 1433 N N . ASN A 1 196 ? -6.367 -1.290 -18.628 1.00 98.44 196 ASN A N 1
ATOM 1434 C CA . ASN A 1 196 ? -6.280 -2.745 -18.750 1.00 98.44 196 ASN A CA 1
ATOM 1435 C C . ASN A 1 196 ? -5.068 -3.319 -18.011 1.00 98.44 196 ASN A C 1
ATOM 1437 O O . ASN A 1 196 ? -5.205 -4.369 -17.387 1.00 98.44 196 ASN A O 1
ATOM 1441 N N . GLN A 1 197 ? -3.919 -2.639 -18.027 1.00 98.56 197 GLN A N 1
ATOM 1442 C CA . GLN A 1 197 ? -2.753 -3.053 -17.244 1.00 98.56 197 GLN A CA 1
ATOM 1443 C C . GLN A 1 197 ? -3.038 -2.989 -15.740 1.00 98.56 197 GLN A C 1
ATOM 1445 O O . GLN A 1 197 ? -2.762 -3.950 -15.026 1.00 98.56 197 GLN A O 1
ATOM 1450 N N . ILE A 1 198 ? -3.676 -1.917 -15.264 1.00 98.81 198 ILE A N 1
ATOM 1451 C CA . ILE A 1 198 ? -4.072 -1.769 -13.857 1.00 98.81 198 ILE A CA 1
ATOM 1452 C C . ILE A 1 198 ? -5.055 -2.865 -13.428 1.00 98.81 198 ILE A C 1
ATOM 1454 O O . ILE A 1 198 ? -4.886 -3.469 -12.370 1.00 98.81 198 ILE A O 1
ATOM 1458 N N . VAL A 1 199 ? -6.073 -3.156 -14.238 1.00 98.75 199 VAL A N 1
ATOM 1459 C CA . VAL A 1 199 ? -7.119 -4.125 -13.876 1.00 98.75 199 VAL A CA 1
ATOM 1460 C C . VAL A 1 199 ? -6.644 -5.567 -14.039 1.00 98.75 199 VAL A C 1
ATOM 1462 O O . VAL A 1 199 ? -6.800 -6.378 -13.126 1.00 98.75 199 VAL A O 1
ATOM 1465 N N . ASN A 1 200 ? -6.057 -5.901 -15.187 1.00 98.31 200 ASN A N 1
ATOM 1466 C CA . ASN A 1 200 ? -5.806 -7.289 -15.569 1.00 98.31 200 ASN A CA 1
ATOM 1467 C C . ASN A 1 200 ? -4.386 -7.747 -15.238 1.00 98.31 200 ASN A C 1
ATOM 1469 O O . ASN A 1 200 ? -4.223 -8.851 -14.721 1.00 98.31 200 ASN A O 1
ATOM 1473 N N . ASN A 1 201 ? -3.371 -6.922 -15.514 1.00 98.62 201 ASN A N 1
ATOM 1474 C CA . ASN A 1 201 ? -1.974 -7.298 -15.294 1.00 98.62 201 ASN A CA 1
ATOM 1475 C C . ASN A 1 201 ? -1.545 -7.088 -13.836 1.00 98.62 201 ASN A C 1
ATOM 1477 O O . ASN A 1 201 ? -0.915 -7.977 -13.272 1.00 98.62 201 ASN A O 1
ATOM 1481 N N . LEU A 1 202 ? -1.941 -5.968 -13.219 1.00 98.69 202 LEU A N 1
ATOM 1482 C CA . LEU A 1 202 ? -1.673 -5.623 -11.815 1.00 98.69 202 LEU A CA 1
ATOM 1483 C C . LEU A 1 202 ? -2.739 -6.131 -10.831 1.00 98.69 202 LEU A C 1
ATOM 1485 O O . LEU A 1 202 ? -2.567 -5.980 -9.625 1.00 98.69 202 LEU A O 1
ATOM 1489 N N . ARG A 1 203 ? -3.833 -6.728 -11.326 1.00 98.31 203 ARG A N 1
ATOM 1490 C CA . ARG A 1 203 ? -4.933 -7.283 -10.510 1.00 98.31 203 ARG A CA 1
ATOM 1491 C C . ARG A 1 203 ? -5.654 -6.249 -9.628 1.00 98.31 203 ARG A C 1
ATOM 1493 O O . ARG A 1 203 ? -6.124 -6.603 -8.552 1.00 98.31 203 ARG A O 1
ATOM 1500 N N . ALA A 1 204 ? -5.785 -5.009 -10.105 1.00 98.38 204 ALA A N 1
ATOM 1501 C CA . ALA A 1 204 ? -6.447 -3.896 -9.418 1.00 98.38 204 ALA A CA 1
ATOM 1502 C C . ALA A 1 204 ? -5.927 -3.650 -7.977 1.00 98.38 204 ALA A C 1
ATOM 1504 O O . ALA A 1 204 ? -6.632 -3.962 -7.013 1.00 98.38 204 ALA A O 1
ATOM 1505 N N . PRO A 1 205 ? -4.708 -3.091 -7.824 1.00 98.75 205 PRO A N 1
ATOM 1506 C CA . PRO A 1 205 ? -4.092 -2.842 -6.519 1.00 98.75 205 PRO A CA 1
ATOM 1507 C C . PRO A 1 205 ? -4.924 -1.935 -5.603 1.00 98.75 205 PRO A C 1
ATOM 1509 O O . PRO A 1 205 ? -5.589 -1.011 -6.056 1.00 98.75 205 PRO A O 1
ATOM 1512 N N . ASP A 1 206 ? -4.828 -2.133 -4.291 1.00 98.88 206 ASP A N 1
ATOM 1513 C CA . ASP A 1 206 ? -5.590 -1.355 -3.306 1.00 98.88 206 ASP A CA 1
ATOM 1514 C C . ASP A 1 206 ? -5.156 0.117 -3.259 1.00 98.88 206 ASP A C 1
ATOM 1516 O O . ASP A 1 206 ? -5.993 1.002 -3.074 1.00 98.88 206 ASP A O 1
ATOM 1520 N N . ILE A 1 207 ? -3.857 0.376 -3.439 1.00 98.94 207 ILE A N 1
ATOM 1521 C CA . ILE A 1 207 ? -3.251 1.710 -3.523 1.00 98.94 207 ILE A CA 1
ATOM 1522 C C . ILE A 1 207 ? -2.296 1.734 -4.722 1.00 98.94 207 ILE A C 1
ATOM 1524 O O . ILE A 1 207 ? -1.494 0.820 -4.899 1.00 98.94 207 ILE A O 1
ATOM 1528 N N . ILE A 1 208 ? -2.340 2.796 -5.525 1.00 98.94 208 ILE A N 1
ATOM 1529 C CA . ILE A 1 208 ? -1.432 3.029 -6.653 1.00 98.94 208 ILE A CA 1
ATOM 1530 C C . ILE A 1 208 ? -0.812 4.415 -6.492 1.00 98.94 208 ILE A C 1
ATOM 1532 O O . ILE A 1 208 ? -1.511 5.423 -6.580 1.00 98.94 208 ILE A O 1
ATOM 1536 N N . GLY A 1 209 ? 0.500 4.475 -6.274 1.00 98.88 209 GLY A N 1
ATOM 1537 C CA . GLY A 1 209 ? 1.277 5.702 -6.404 1.00 98.88 209 GLY A CA 1
ATOM 1538 C C . GLY A 1 209 ? 1.573 5.980 -7.872 1.00 98.88 209 GLY A C 1
ATOM 1539 O O . GLY A 1 209 ? 2.300 5.224 -8.508 1.00 98.88 209 GLY A O 1
ATOM 1540 N N . LEU A 1 210 ? 1.008 7.057 -8.409 1.00 98.75 210 LEU A N 1
ATOM 1541 C CA . LEU A 1 210 ? 1.211 7.470 -9.793 1.00 98.75 210 LEU A CA 1
ATOM 1542 C C . LEU A 1 210 ? 2.306 8.526 -9.887 1.00 98.75 210 LEU A C 1
ATOM 1544 O O . LEU A 1 210 ? 2.362 9.446 -9.063 1.00 98.75 210 LEU A O 1
ATOM 1548 N N . GLN A 1 211 ? 3.136 8.415 -10.917 1.00 97.88 211 GLN A N 1
ATOM 1549 C CA . GLN A 1 211 ? 4.060 9.456 -11.347 1.00 97.88 211 GLN A CA 1
ATOM 1550 C C . GLN A 1 211 ? 3.726 9.871 -12.778 1.00 97.88 211 GLN A C 1
ATOM 1552 O O . GLN A 1 211 ? 3.110 9.133 -13.538 1.00 97.88 211 GLN A O 1
ATOM 1557 N N . GLU A 1 212 ? 4.143 11.074 -13.137 1.00 95.06 212 GLU A N 1
ATOM 1558 C CA . GLU A 1 212 ? 3.919 11.642 -14.462 1.00 95.06 212 GLU A CA 1
ATOM 1559 C C . GLU A 1 212 ? 2.475 11.958 -14.866 1.00 95.06 212 GLU A C 1
ATOM 1561 O O . GLU A 1 212 ? 2.118 11.962 -16.043 1.00 95.06 212 GLU A O 1
ATOM 1566 N N . ILE A 1 213 ? 1.659 12.346 -13.888 1.00 95.88 213 ILE A N 1
ATOM 1567 C CA . ILE A 1 213 ? 0.359 12.961 -14.161 1.00 95.88 213 ILE A CA 1
ATOM 1568 C C . ILE A 1 213 ? 0.562 14.429 -14.550 1.00 95.88 213 ILE A C 1
ATOM 1570 O O . ILE A 1 213 ? 1.200 15.191 -13.810 1.00 95.88 213 ILE A O 1
ATOM 1574 N N . GLN A 1 214 ? 0.022 14.824 -15.701 1.00 93.62 214 GLN A N 1
ATOM 1575 C CA . GLN A 1 214 ? 0.033 16.196 -16.213 1.00 93.62 214 GLN A CA 1
ATOM 1576 C C . GLN A 1 214 ? -1.281 16.946 -15.955 1.00 93.62 214 GLN A C 1
ATOM 1578 O O . GLN A 1 214 ? -2.290 16.372 -15.531 1.00 93.62 214 GLN A O 1
ATOM 1583 N N . ASP A 1 215 ? -1.227 18.252 -16.225 1.00 93.50 215 ASP A N 1
ATOM 1584 C CA . ASP A 1 215 ? -2.333 19.191 -16.099 1.00 93.50 215 ASP A CA 1
ATOM 1585 C C . ASP A 1 215 ? -3.476 18.837 -17.058 1.00 93.50 215 ASP A C 1
ATOM 1587 O O . ASP A 1 215 ? -3.292 18.199 -18.099 1.00 93.50 215 ASP A O 1
ATOM 1591 N N . ASN A 1 216 ? -4.669 19.332 -16.741 1.00 95.00 216 ASN A N 1
ATOM 1592 C CA . ASN A 1 216 ? -5.876 19.166 -17.546 1.00 95.00 216 ASN A CA 1
ATOM 1593 C C . ASN A 1 216 ? -5.725 19.676 -18.992 1.00 95.00 216 ASN A C 1
ATOM 1595 O O . ASN A 1 216 ? -6.472 19.258 -19.875 1.00 95.00 216 ASN A O 1
ATOM 1599 N N . ASN A 1 217 ? -4.790 20.594 -19.241 1.00 92.38 217 ASN A N 1
ATOM 1600 C CA . ASN A 1 217 ? -4.500 21.173 -20.552 1.00 92.38 217 ASN A CA 1
ATOM 1601 C C . ASN A 1 217 ? -3.232 20.583 -21.212 1.00 92.38 217 ASN A C 1
ATOM 1603 O O . ASN A 1 217 ? -2.802 21.079 -22.257 1.00 92.38 217 ASN A O 1
ATOM 1607 N N . GLY A 1 218 ? -2.649 19.525 -20.637 1.00 91.25 218 GLY A N 1
ATOM 1608 C CA . GLY A 1 218 ? -1.437 18.884 -21.142 1.00 91.25 218 GLY A CA 1
ATOM 1609 C C . GLY A 1 218 ? -0.216 19.817 -21.083 1.00 91.25 218 GLY A C 1
ATOM 1610 O O . GLY A 1 218 ? 0.043 20.408 -20.041 1.00 91.25 218 GLY A O 1
ATOM 1611 N N . PRO A 1 219 ? 0.563 19.972 -22.171 1.00 89.94 219 PRO A N 1
ATOM 1612 C CA . PRO A 1 219 ? 1.798 20.756 -22.181 1.00 89.94 219 PRO A CA 1
ATOM 1613 C C . PRO A 1 219 ? 1.599 22.257 -22.440 1.00 89.94 219 PRO A C 1
ATOM 1615 O O . PRO A 1 219 ? 2.565 22.966 -22.740 1.00 89.94 219 PRO A O 1
ATOM 1618 N N . ILE A 1 220 ? 0.360 22.757 -22.409 1.00 90.94 220 ILE A N 1
ATOM 1619 C CA . ILE A 1 220 ? 0.075 24.169 -22.672 1.00 90.94 220 ILE A CA 1
ATOM 1620 C C . ILE A 1 220 ? 0.468 25.005 -21.448 1.00 90.94 220 ILE A C 1
ATOM 1622 O O . ILE A 1 220 ? -0.163 24.957 -20.400 1.00 90.94 220 ILE A O 1
ATOM 1626 N N . ASN A 1 221 ? 1.487 25.846 -21.616 1.00 90.00 221 ASN A N 1
ATOM 1627 C CA . ASN A 1 221 ? 1.986 26.713 -20.552 1.00 90.00 221 ASN A CA 1
ATOM 1628 C C . ASN A 1 221 ? 1.133 27.993 -20.389 1.00 90.00 221 ASN A C 1
ATOM 1630 O O . ASN A 1 221 ? 1.508 29.055 -20.894 1.00 90.00 221 ASN A O 1
ATOM 1634 N N . ASP A 1 222 ? -0.026 27.887 -19.730 1.00 91.25 222 ASP A N 1
ATOM 1635 C CA . ASP A 1 222 ? -0.959 29.004 -19.473 1.00 91.25 222 ASP A CA 1
ATOM 1636 C C . ASP A 1 222 ? -1.260 29.270 -17.981 1.00 91.25 222 ASP A C 1
ATOM 1638 O O . ASP A 1 222 ? -2.0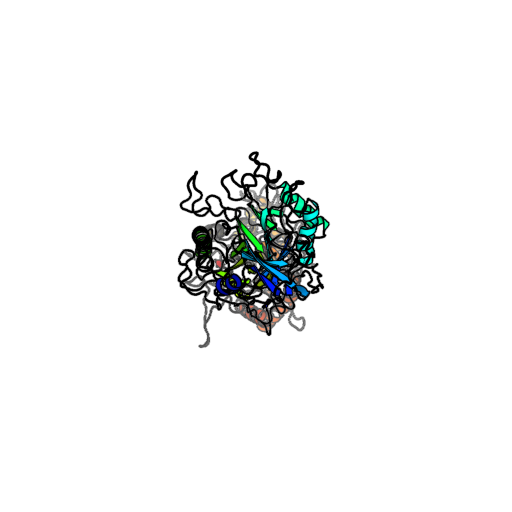99 30.117 -17.664 1.00 91.25 222 ASP A O 1
ATOM 1642 N N . GLY A 1 223 ? -0.554 28.582 -17.076 1.00 90.00 223 GLY A N 1
ATOM 1643 C CA . GLY A 1 223 ? -0.722 28.676 -15.621 1.00 90.00 223 GLY A CA 1
ATOM 1644 C C . GLY A 1 223 ? -1.734 27.693 -15.018 1.00 90.00 223 GLY A C 1
ATOM 1645 O O . GLY A 1 223 ? -1.985 27.737 -13.812 1.00 90.00 223 GLY A O 1
ATOM 1646 N N . THR A 1 224 ? -2.331 26.809 -15.823 1.00 92.19 224 THR A N 1
ATOM 1647 C CA . THR A 1 224 ? -3.143 25.689 -15.322 1.00 92.19 224 THR A CA 1
ATOM 1648 C C . THR A 1 224 ? -2.272 24.705 -14.539 1.00 92.19 224 THR A C 1
ATOM 1650 O O . THR A 1 224 ? -1.236 24.279 -15.029 1.00 92.19 224 THR A O 1
ATOM 1653 N N . VAL A 1 225 ? -2.718 24.325 -13.336 1.00 93.19 225 VAL A N 1
ATOM 1654 C CA . VAL A 1 225 ? -2.042 23.331 -12.470 1.00 93.19 225 VAL A CA 1
ATOM 1655 C C . VAL A 1 225 ? -2.957 22.188 -12.016 1.00 93.19 225 VAL A C 1
ATOM 1657 O O . VAL A 1 225 ? -2.518 21.266 -11.332 1.00 93.19 225 VAL A O 1
ATOM 1660 N N . ALA A 1 226 ? -4.248 22.258 -12.348 1.00 95.00 226 ALA A N 1
ATOM 1661 C CA . ALA A 1 226 ? -5.227 21.247 -11.965 1.00 95.00 226 ALA A CA 1
ATOM 1662 C C . ALA A 1 226 ? -5.085 19.996 -12.845 1.00 95.00 226 ALA A C 1
ATOM 1664 O O . ALA A 1 226 ? -4.858 20.119 -14.050 1.00 95.00 226 ALA A O 1
ATOM 1665 N N . ALA A 1 227 ? -5.256 18.810 -12.254 1.00 96.00 227 ALA A N 1
ATOM 1666 C CA . ALA A 1 227 ? -5.172 17.508 -12.937 1.00 96.00 227 ALA A CA 1
ATOM 1667 C C . ALA A 1 227 ? -6.381 16.588 -12.672 1.00 96.00 227 ALA A C 1
ATOM 1669 O O . ALA A 1 227 ? -6.336 15.389 -12.950 1.00 96.00 227 ALA A O 1
ATOM 1670 N N . ASP A 1 228 ? -7.465 17.121 -12.109 1.00 98.06 228 ASP A N 1
ATOM 1671 C CA . ASP A 1 228 ? -8.678 16.370 -11.773 1.00 98.06 228 ASP A CA 1
ATOM 1672 C C . ASP A 1 228 ? -9.323 15.693 -12.995 1.00 98.06 228 ASP A C 1
ATOM 1674 O O . ASP A 1 228 ? -9.786 14.559 -12.881 1.00 98.06 228 ASP A O 1
ATOM 1678 N N . LEU A 1 229 ? -9.275 16.313 -14.181 1.00 98.00 229 LEU A N 1
ATOM 1679 C CA . LEU A 1 229 ? -9.774 15.690 -15.413 1.00 98.00 229 LEU A CA 1
ATOM 1680 C C . LEU A 1 229 ? -8.868 14.546 -15.880 1.00 98.00 229 LEU A C 1
ATOM 1682 O O . LEU A 1 229 ? -9.369 13.543 -16.387 1.00 98.00 229 LEU A O 1
ATOM 1686 N N . THR A 1 230 ? -7.552 14.665 -15.684 1.00 97.62 230 THR A N 1
ATOM 1687 C CA . THR A 1 230 ? -6.595 13.589 -15.978 1.00 97.62 230 THR A CA 1
ATOM 1688 C C . THR A 1 230 ? -6.867 12.360 -15.110 1.00 97.62 230 THR A C 1
ATOM 1690 O O . THR A 1 230 ? -6.967 11.247 -15.629 1.00 97.62 230 THR A O 1
ATOM 1693 N N . TYR A 1 231 ? -7.029 12.555 -13.794 1.00 98.62 231 TYR A N 1
ATOM 1694 C CA . TYR A 1 231 ? -7.359 11.466 -12.871 1.00 98.62 231 TYR A CA 1
ATOM 1695 C C . TYR A 1 231 ? -8.719 10.852 -13.194 1.00 98.62 231 TYR A C 1
ATOM 1697 O O . TYR A 1 231 ? -8.826 9.628 -13.266 1.00 98.62 231 TYR A O 1
ATOM 1705 N N . GLN A 1 232 ? -9.740 11.680 -13.434 1.00 98.62 232 GLN A N 1
ATOM 1706 C CA . GLN A 1 232 ? -11.079 11.186 -13.740 1.00 98.62 232 GLN A CA 1
ATOM 1707 C C . GLN A 1 232 ? -11.095 10.349 -15.024 1.00 98.62 232 GLN A C 1
ATOM 1709 O O . GLN A 1 232 ? -11.682 9.272 -15.026 1.00 98.62 232 GLN A O 1
ATOM 1714 N N . ALA A 1 233 ? -10.390 10.771 -16.079 1.00 98.56 233 ALA A N 1
ATOM 1715 C CA . ALA A 1 233 ? -10.296 10.003 -17.321 1.00 98.56 233 ALA A CA 1
ATOM 1716 C C . ALA A 1 233 ? -9.672 8.610 -17.109 1.00 98.56 233 ALA A C 1
ATOM 1718 O O . ALA A 1 233 ? -10.145 7.623 -17.678 1.00 98.56 233 ALA A O 1
ATOM 1719 N N . LEU A 1 234 ? -8.646 8.504 -16.257 1.00 98.75 234 LEU A N 1
ATOM 1720 C CA . LEU A 1 234 ? -8.044 7.217 -15.906 1.00 98.75 234 LEU A CA 1
ATOM 1721 C C . LEU A 1 234 ? -8.984 6.354 -15.050 1.00 98.75 234 LEU A C 1
ATOM 1723 O O . LEU A 1 234 ? -9.125 5.164 -15.320 1.00 98.75 234 LEU A O 1
ATOM 1727 N N . ILE A 1 235 ? -9.663 6.940 -14.060 1.00 98.88 235 ILE A N 1
ATOM 1728 C CA . ILE A 1 235 ? -10.646 6.241 -13.211 1.00 98.88 235 ILE A CA 1
ATOM 1729 C C . ILE A 1 235 ? -11.821 5.713 -14.047 1.00 98.88 235 ILE A C 1
ATOM 1731 O O . ILE A 1 235 ? -12.245 4.567 -13.866 1.00 98.88 235 ILE A O 1
ATOM 1735 N N . ASP A 1 236 ? -12.319 6.514 -14.989 1.00 98.81 236 ASP A N 1
ATOM 1736 C CA . ASP A 1 236 ? -13.395 6.130 -15.902 1.00 98.81 236 ASP A CA 1
ATOM 1737 C C . ASP A 1 236 ? -12.959 4.963 -16.796 1.00 98.81 236 ASP A C 1
ATOM 1739 O O . ASP A 1 236 ? -13.698 3.987 -16.946 1.00 98.81 236 ASP A O 1
ATOM 1743 N N . ALA A 1 237 ? -11.737 5.015 -17.337 1.00 98.81 237 ALA A N 1
ATOM 1744 C CA . ALA A 1 237 ? -11.175 3.932 -18.140 1.00 98.81 237 ALA A CA 1
ATOM 1745 C C . ALA A 1 237 ? -10.983 2.640 -17.324 1.00 98.81 237 ALA A C 1
ATOM 1747 O O . ALA A 1 237 ? -11.318 1.557 -17.806 1.00 98.81 237 ALA A O 1
ATOM 1748 N N . ILE A 1 238 ? -10.506 2.738 -16.077 1.00 98.88 238 ILE A N 1
ATOM 1749 C CA . ILE A 1 238 ? -10.371 1.599 -15.151 1.00 98.88 238 ILE A CA 1
ATOM 1750 C C . ILE A 1 238 ? -11.737 0.980 -14.853 1.00 98.88 238 ILE A C 1
ATOM 1752 O O . ILE A 1 238 ? -11.896 -0.238 -14.941 1.00 98.88 238 ILE A O 1
ATOM 1756 N N . THR A 1 239 ? -12.737 1.810 -14.557 1.00 98.69 239 THR A N 1
ATOM 1757 C CA . THR A 1 239 ? -14.108 1.353 -14.299 1.00 98.69 239 THR A CA 1
ATOM 1758 C C . THR A 1 239 ? -14.687 0.663 -15.538 1.00 98.69 239 THR A C 1
ATOM 1760 O O . THR A 1 239 ? -15.273 -0.415 -15.440 1.00 98.69 239 THR A O 1
ATOM 1763 N N . ALA A 1 240 ? -14.467 1.228 -16.730 1.00 98.56 240 ALA A N 1
ATOM 1764 C CA . ALA A 1 240 ? -14.898 0.639 -17.996 1.00 98.56 240 ALA A CA 1
ATOM 1765 C C . ALA A 1 240 ? -14.200 -0.698 -18.311 1.00 98.56 240 ALA A C 1
ATOM 1767 O O . ALA A 1 240 ? -14.815 -1.580 -18.911 1.00 98.56 240 ALA A O 1
ATOM 1768 N N . ALA A 1 241 ? -12.948 -0.876 -17.877 1.00 98.44 241 ALA A N 1
ATOM 1769 C CA . ALA A 1 241 ? -12.207 -2.134 -17.977 1.00 98.44 241 ALA A CA 1
ATOM 1770 C C . ALA A 1 241 ? -12.640 -3.193 -16.936 1.00 98.44 241 ALA A C 1
ATOM 1772 O O . ALA A 1 241 ? -12.140 -4.316 -16.966 1.00 98.44 241 ALA A O 1
ATOM 1773 N N . GLY A 1 242 ? -13.580 -2.866 -16.038 1.00 98.38 242 GLY A N 1
ATOM 1774 C CA . GLY A 1 242 ? -14.091 -3.767 -14.998 1.00 98.38 242 GLY A CA 1
ATOM 1775 C C . GLY A 1 242 ? -13.344 -3.690 -13.663 1.00 98.38 242 GLY A C 1
ATOM 1776 O O . GLY A 1 242 ? -13.513 -4.574 -12.824 1.00 98.38 242 GLY A O 1
ATOM 1777 N N . GLY A 1 243 ? -12.513 -2.663 -13.470 1.00 98.19 243 GLY A N 1
ATOM 1778 C CA . GLY A 1 243 ? -11.832 -2.374 -12.212 1.00 98.19 243 GLY A CA 1
ATOM 1779 C C . GLY A 1 243 ? -12.713 -1.665 -11.177 1.00 98.19 243 GLY A C 1
ATOM 1780 O O . GLY A 1 243 ? -13.869 -1.337 -11.453 1.00 98.19 243 GLY A O 1
ATOM 1781 N N . PRO A 1 244 ? -12.171 -1.407 -9.974 1.00 97.81 244 PRO A N 1
ATOM 1782 C CA . PRO A 1 244 ? -12.863 -0.640 -8.947 1.00 97.81 244 PRO A CA 1
ATOM 1783 C C . PRO A 1 244 ? -12.995 0.833 -9.346 1.00 97.81 244 PRO A C 1
ATOM 1785 O O . PRO A 1 244 ? -12.182 1.377 -10.098 1.00 97.81 244 PRO A O 1
ATOM 1788 N N . THR A 1 245 ? -13.984 1.510 -8.767 1.00 97.88 245 THR A N 1
ATOM 1789 C CA . THR A 1 245 ? -14.082 2.970 -8.841 1.00 97.88 245 THR A CA 1
ATOM 1790 C C . THR A 1 245 ? -13.135 3.580 -7.810 1.00 97.88 245 THR A C 1
ATOM 1792 O O . THR A 1 245 ? -13.512 3.842 -6.668 1.00 97.88 245 THR A O 1
ATOM 1795 N N . TYR A 1 246 ? -11.875 3.753 -8.207 1.00 98.81 246 TYR A N 1
ATOM 1796 C CA . TYR A 1 246 ? -10.864 4.388 -7.367 1.00 98.81 246 TYR A CA 1
ATOM 1797 C C . TYR A 1 246 ? -11.228 5.834 -7.013 1.00 98.81 246 TYR A C 1
ATOM 1799 O O . TYR A 1 246 ? -11.884 6.540 -7.779 1.00 98.81 246 TYR A O 1
ATOM 1807 N N . GLN A 1 247 ? -10.719 6.295 -5.874 1.00 98.69 247 GLN A N 1
ATOM 1808 C CA . GLN A 1 247 ? -10.620 7.715 -5.549 1.00 98.69 247 GLN A CA 1
ATOM 1809 C C . GLN A 1 247 ? -9.179 8.187 -5.735 1.00 98.69 247 GLN A C 1
ATOM 1811 O O . GLN A 1 247 ? -8.252 7.391 -5.581 1.00 98.69 247 GLN A O 1
ATOM 1816 N N . PHE A 1 248 ? -8.982 9.470 -6.051 1.00 98.75 248 PHE A N 1
ATOM 1817 C CA . PHE A 1 248 ? -7.645 10.043 -6.199 1.00 98.75 248 PHE A CA 1
ATOM 1818 C C . PHE A 1 248 ? -7.274 10.979 -5.048 1.00 98.75 248 PHE A C 1
ATOM 1820 O O . PHE A 1 248 ? -8.130 11.658 -4.483 1.00 98.75 248 PHE A O 1
ATOM 1827 N N . LEU A 1 249 ? -5.980 11.039 -4.727 1.00 98.69 249 LEU A N 1
ATOM 1828 C CA . LEU A 1 249 ? -5.402 12.044 -3.832 1.00 98.69 249 LEU A CA 1
ATOM 1829 C C . LEU A 1 249 ? -4.322 12.818 -4.584 1.00 98.69 249 LEU A C 1
ATOM 1831 O O . LEU A 1 249 ? -3.392 12.233 -5.142 1.00 98.69 249 LEU A O 1
ATOM 1835 N N . ASN A 1 250 ? -4.445 14.140 -4.577 1.00 96.62 250 ASN A N 1
ATOM 1836 C CA . ASN A 1 250 ? -3.547 15.056 -5.265 1.00 96.62 250 ASN A CA 1
ATOM 1837 C C . ASN A 1 250 ? -3.475 16.376 -4.491 1.00 96.62 250 ASN A C 1
ATOM 1839 O O . ASN A 1 250 ? -4.464 16.824 -3.915 1.00 96.62 250 ASN A O 1
ATOM 1843 N N . ILE A 1 251 ? -2.305 17.007 -4.516 1.00 96.25 251 ILE A N 1
ATOM 1844 C CA . ILE A 1 251 ? -2.149 18.422 -4.178 1.00 96.25 251 ILE A CA 1
ATOM 1845 C C . ILE A 1 251 ? -1.667 19.088 -5.462 1.00 96.25 251 ILE A C 1
ATOM 1847 O O . ILE A 1 251 ? -0.711 18.598 -6.065 1.00 96.25 251 ILE A O 1
ATOM 1851 N N . ASP A 1 252 ? -2.301 20.185 -5.875 1.00 93.75 252 ASP A N 1
ATOM 1852 C CA . ASP A 1 252 ? -1.913 20.893 -7.097 1.00 93.75 252 ASP A CA 1
ATOM 1853 C C . ASP A 1 252 ? -0.535 21.546 -6.938 1.00 93.75 252 ASP A C 1
ATOM 1855 O O . ASP A 1 252 ? -0.218 22.099 -5.872 1.00 93.75 252 ASP A O 1
ATOM 1859 N N . PRO A 1 253 ? 0.370 21.395 -7.917 1.00 90.38 253 PRO A N 1
ATOM 1860 C CA . PRO A 1 253 ? 1.676 22.045 -7.889 1.00 90.38 253 PRO A CA 1
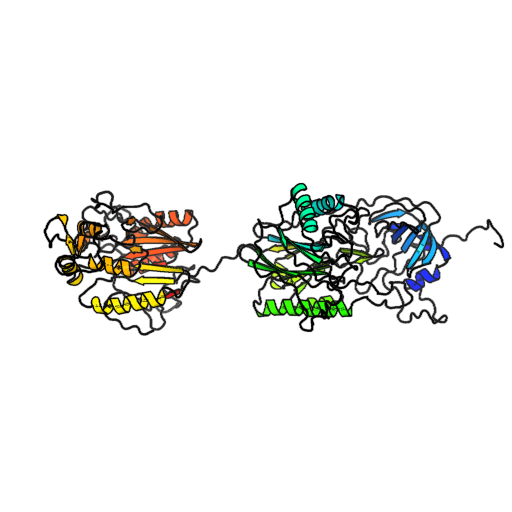ATOM 1861 C C . PRO A 1 253 ? 1.577 23.571 -7.921 1.00 90.38 253 PRO A C 1
ATOM 1863 O O . PRO A 1 253 ? 0.548 24.145 -8.273 1.00 90.38 253 PRO A O 1
ATOM 1866 N N . VAL A 1 254 ? 2.665 24.240 -7.550 1.00 87.88 254 VAL A N 1
ATOM 1867 C CA . VAL A 1 254 ? 2.824 25.676 -7.772 1.00 87.88 254 VAL A CA 1
ATOM 1868 C C . VAL A 1 254 ? 3.404 25.884 -9.166 1.00 87.88 254 VAL A C 1
ATOM 1870 O O . VAL A 1 254 ? 4.497 25.395 -9.463 1.00 87.88 254 VAL A O 1
ATOM 1873 N N . ASP A 1 255 ? 2.672 26.637 -9.989 1.00 87.56 255 ASP A N 1
ATOM 1874 C CA . ASP A 1 255 ? 3.013 26.898 -11.389 1.00 87.56 255 ASP A CA 1
ATOM 1875 C C . ASP A 1 255 ? 4.474 27.343 -11.560 1.00 87.56 255 ASP A C 1
ATOM 1877 O O . ASP A 1 255 ? 4.948 28.281 -10.908 1.00 87.56 255 ASP A O 1
ATOM 1881 N N . GLY A 1 256 ? 5.201 26.619 -12.414 1.00 80.00 256 GLY A N 1
ATOM 1882 C CA . GLY A 1 256 ? 6.594 26.901 -12.761 1.00 80.00 256 GLY A CA 1
ATOM 1883 C C . GLY A 1 256 ? 7.616 26.716 -11.632 1.00 80.00 256 GLY A C 1
ATOM 1884 O O . GLY A 1 256 ? 8.770 27.110 -11.810 1.00 80.00 256 GLY A O 1
ATOM 1885 N N . ARG A 1 257 ? 7.228 26.150 -10.480 1.00 80.06 257 ARG A N 1
ATOM 1886 C CA . ARG A 1 257 ? 8.126 25.933 -9.327 1.00 80.06 257 ARG A CA 1
ATOM 1887 C C . ARG A 1 257 ? 8.377 24.468 -9.011 1.00 80.06 257 ARG A C 1
ATOM 1889 O O . ARG A 1 257 ? 9.507 24.097 -8.702 1.00 80.06 257 ARG A O 1
ATOM 1896 N N . ASP A 1 258 ? 7.347 23.642 -9.122 1.00 76.25 258 ASP A N 1
ATOM 1897 C CA . ASP A 1 258 ? 7.480 22.196 -8.990 1.00 76.25 258 ASP A CA 1
ATOM 1898 C C . ASP A 1 258 ? 7.960 21.610 -10.332 1.00 76.25 258 ASP A C 1
ATOM 1900 O O . ASP A 1 258 ? 7.445 21.948 -11.397 1.00 76.25 258 ASP A O 1
ATOM 1904 N N . GLY A 1 259 ? 9.025 20.806 -10.294 1.00 67.44 259 GLY A N 1
ATOM 1905 C CA . GLY A 1 259 ? 9.785 20.397 -11.482 1.00 67.44 259 GLY A CA 1
ATOM 1906 C C . GLY A 1 259 ? 9.019 19.612 -12.551 1.00 67.44 259 GLY A C 1
ATOM 1907 O O . GLY A 1 259 ? 7.925 19.105 -12.338 1.00 67.44 259 GLY A O 1
ATOM 1908 N N . GLY A 1 260 ? 9.653 19.453 -13.714 1.00 70.44 260 GLY A N 1
ATOM 1909 C CA . GLY A 1 260 ? 9.075 18.815 -14.900 1.00 70.44 260 GLY A CA 1
ATOM 1910 C C . GLY A 1 260 ? 9.450 19.573 -16.174 1.00 70.44 260 GLY A C 1
ATOM 1911 O O . GLY A 1 260 ? 10.280 20.484 -16.144 1.00 70.44 260 GLY A O 1
ATOM 1912 N N . ALA A 1 261 ? 8.852 19.205 -17.309 1.00 66.75 261 ALA A N 1
ATOM 1913 C CA . ALA A 1 261 ? 8.983 20.006 -18.522 1.00 66.75 261 ALA A CA 1
ATOM 1914 C C . ALA A 1 261 ? 8.272 21.366 -18.329 1.00 66.75 261 ALA A C 1
ATOM 1916 O O . ALA A 1 261 ? 7.206 21.405 -17.707 1.00 66.75 261 ALA A O 1
ATOM 1917 N N . PRO A 1 262 ? 8.818 22.482 -18.849 1.00 71.38 262 PRO A N 1
ATOM 1918 C CA . PRO A 1 262 ? 8.184 23.793 -18.719 1.00 71.38 262 PRO A CA 1
ATOM 1919 C C . PRO A 1 262 ? 6.705 23.774 -19.141 1.00 71.38 262 PRO A C 1
ATOM 1921 O O . PRO A 1 262 ? 6.402 23.382 -20.265 1.00 71.38 262 PRO A O 1
ATOM 1924 N N . GLY A 1 263 ? 5.809 24.206 -18.246 1.00 73.88 263 GLY A N 1
ATOM 1925 C CA . GLY A 1 263 ? 4.368 24.324 -18.507 1.00 73.88 263 GLY A CA 1
ATOM 1926 C C . GLY A 1 263 ? 3.529 23.051 -18.360 1.00 73.88 263 GLY A C 1
ATOM 1927 O O . GLY A 1 263 ? 2.395 23.061 -18.808 1.00 73.88 263 GLY A O 1
ATOM 1928 N N . THR A 1 264 ? 4.077 21.968 -17.796 1.00 75.62 264 THR A N 1
ATOM 1929 C CA . THR A 1 264 ? 3.357 20.678 -17.634 1.00 75.62 264 THR A CA 1
ATOM 1930 C C . THR A 1 264 ? 3.036 20.310 -16.181 1.00 75.62 264 THR A C 1
ATOM 1932 O O . THR A 1 264 ? 2.327 19.330 -15.936 1.00 75.62 264 THR A O 1
ATOM 1935 N N . ASN A 1 265 ? 3.659 21.022 -15.230 1.00 85.19 265 ASN A N 1
ATOM 1936 C CA . ASN A 1 265 ? 3.572 20.835 -13.775 1.00 85.19 265 ASN A CA 1
ATOM 1937 C C . ASN A 1 265 ? 3.496 19.362 -13.334 1.00 85.19 265 ASN A C 1
ATOM 1939 O O . ASN A 1 265 ? 2.714 18.993 -12.463 1.00 85.19 265 ASN A O 1
ATOM 1943 N N . ILE A 1 266 ? 4.254 18.478 -13.986 1.00 89.69 266 ILE A N 1
ATOM 1944 C CA . ILE A 1 266 ? 4.122 17.031 -13.808 1.00 89.69 266 ILE A CA 1
ATOM 1945 C C . ILE A 1 266 ? 4.250 16.649 -12.329 1.00 89.69 266 ILE A C 1
ATOM 1947 O O . ILE A 1 266 ? 5.213 17.047 -11.677 1.00 89.69 266 ILE A O 1
ATOM 1951 N N . ARG A 1 267 ? 3.331 15.821 -11.819 1.00 93.00 267 ARG A N 1
ATOM 1952 C CA . ARG A 1 267 ? 3.221 15.532 -10.381 1.00 93.00 267 ARG A CA 1
ATOM 1953 C C . ARG A 1 267 ? 3.202 14.047 -10.043 1.00 93.00 267 ARG A C 1
ATOM 1955 O O . ARG A 1 267 ? 3.118 13.180 -10.915 1.00 93.00 267 ARG A O 1
ATOM 1962 N N . VAL A 1 268 ? 3.252 13.802 -8.739 1.00 96.62 268 VAL A N 1
ATOM 1963 C CA . VAL A 1 268 ? 2.923 12.525 -8.109 1.00 96.62 268 VAL A CA 1
ATOM 1964 C C . VAL A 1 268 ? 1.528 12.597 -7.485 1.00 96.62 268 VAL A C 1
ATOM 1966 O O . VAL A 1 268 ? 1.107 13.664 -7.033 1.00 96.62 268 VAL A O 1
ATOM 1969 N N . GLY A 1 269 ? 0.823 11.472 -7.433 1.00 98.06 269 GLY A N 1
ATOM 1970 C CA . GLY A 1 269 ? -0.496 11.366 -6.806 1.00 98.06 269 GLY A CA 1
ATOM 1971 C C . GLY A 1 269 ? -0.861 9.929 -6.468 1.00 98.06 269 GLY A C 1
ATOM 1972 O O . GLY A 1 269 ? -0.052 9.023 -6.657 1.00 98.06 269 GLY A O 1
ATOM 1973 N N . TYR A 1 270 ? -2.071 9.714 -5.963 1.00 98.88 270 TYR A N 1
ATOM 1974 C CA . TYR A 1 270 ? -2.560 8.375 -5.634 1.00 98.88 270 TYR A CA 1
ATOM 1975 C C . TYR A 1 270 ? -3.883 8.069 -6.316 1.00 98.88 270 TYR A C 1
ATOM 1977 O O . TYR A 1 270 ? -4.723 8.957 -6.422 1.00 98.88 270 TYR A O 1
ATOM 1985 N N . LEU A 1 271 ? -4.084 6.802 -6.678 1.00 98.94 271 LEU A N 1
ATOM 1986 C CA . LEU A 1 271 ? -5.401 6.170 -6.752 1.00 98.94 271 LEU A CA 1
ATOM 1987 C C . LEU A 1 271 ? -5.523 5.168 -5.600 1.00 98.94 271 LEU A C 1
ATOM 1989 O O . LEU A 1 271 ? -4.551 4.482 -5.290 1.00 98.94 271 LEU A O 1
ATOM 1993 N N . TYR A 1 272 ? -6.688 5.065 -4.964 1.00 98.88 272 TYR A N 1
ATOM 1994 C CA . TYR A 1 272 ? -6.923 4.079 -3.906 1.00 98.88 272 TYR A CA 1
ATOM 1995 C C . TYR A 1 272 ? -8.349 3.534 -3.928 1.00 98.88 272 TYR A C 1
ATOM 1997 O O . TYR A 1 272 ? -9.289 4.235 -4.315 1.00 98.88 272 TYR A O 1
ATOM 2005 N N . ASN A 1 273 ? -8.503 2.255 -3.576 1.00 98.69 273 ASN A N 1
ATOM 2006 C CA . ASN A 1 273 ? -9.785 1.556 -3.579 1.00 98.69 273 ASN A CA 1
ATOM 2007 C C . ASN A 1 273 ? -10.500 1.770 -2.231 1.00 98.69 273 ASN A C 1
ATOM 2009 O O . ASN A 1 273 ? -10.088 1.157 -1.239 1.00 98.69 273 ASN A O 1
ATOM 2013 N N . PRO A 1 274 ? -11.572 2.587 -2.170 1.00 97.06 274 PRO A N 1
ATOM 2014 C CA . PRO A 1 274 ? -12.252 2.893 -0.911 1.00 97.06 274 PRO A CA 1
ATOM 2015 C C . PRO A 1 274 ? -12.960 1.678 -0.287 1.00 97.06 274 PRO A C 1
ATOM 2017 O O . PRO A 1 274 ? -13.247 1.694 0.907 1.00 97.06 274 PRO A O 1
ATOM 2020 N N . ASP A 1 275 ? -13.203 0.608 -1.054 1.00 96.50 275 ASP A N 1
ATOM 2021 C CA . ASP A 1 275 ? -13.785 -0.637 -0.534 1.00 96.50 275 ASP A CA 1
ATOM 2022 C C . ASP A 1 275 ? -12.756 -1.504 0.212 1.00 96.50 275 ASP A C 1
ATOM 2024 O O . ASP A 1 275 ? -13.117 -2.478 0.877 1.00 96.50 275 ASP A O 1
ATOM 2028 N N . ARG A 1 276 ? -11.460 -1.193 0.077 1.00 97.44 276 ARG A N 1
ATOM 2029 C CA . ARG A 1 276 ? -10.357 -1.978 0.652 1.00 97.44 276 ARG A CA 1
ATOM 2030 C C . ARG A 1 276 ? -9.566 -1.206 1.694 1.00 97.44 276 ARG A C 1
ATOM 2032 O O . ARG A 1 276 ? -9.151 -1.806 2.681 1.00 97.44 276 ARG A O 1
ATOM 2039 N N . VAL A 1 277 ? -9.370 0.095 1.497 1.00 98.31 277 VAL A N 1
ATOM 2040 C CA . VAL A 1 277 ? -8.646 0.965 2.430 1.00 98.31 277 VAL A CA 1
ATOM 2041 C C . VAL A 1 277 ? -9.425 2.242 2.703 1.00 98.31 277 VAL A C 1
ATOM 2043 O O . VAL A 1 277 ? -10.156 2.737 1.850 1.00 98.31 277 VAL A O 1
ATOM 2046 N N . SER A 1 278 ? -9.237 2.811 3.889 1.00 96.38 278 SER A N 1
ATOM 2047 C CA . SER A 1 278 ? -9.741 4.146 4.225 1.00 96.38 278 SER A CA 1
ATOM 2048 C C . SER A 1 278 ? -8.587 5.138 4.262 1.00 96.38 278 SER A C 1
ATOM 2050 O O . SER A 1 278 ? -7.559 4.863 4.870 1.00 96.38 278 SER A O 1
ATOM 2052 N N . PHE A 1 279 ? -8.734 6.292 3.619 1.00 98.00 279 PHE A N 1
ATOM 2053 C CA . PHE A 1 279 ? -7.767 7.381 3.747 1.00 98.00 279 PHE A CA 1
ATOM 2054 C C . PHE A 1 279 ? -7.885 8.040 5.132 1.00 98.00 279 PHE A C 1
ATOM 2056 O O . PHE A 1 279 ? -8.990 8.329 5.590 1.00 98.00 279 PHE A O 1
ATOM 2063 N N . VAL A 1 280 ? -6.753 8.292 5.793 1.00 95.19 280 VAL A N 1
ATOM 2064 C CA . VAL A 1 280 ? -6.708 9.012 7.072 1.00 95.19 280 VAL A CA 1
ATOM 2065 C C . VAL A 1 280 ? -6.755 10.511 6.789 1.00 95.19 280 VAL A C 1
ATOM 2067 O O . VAL A 1 280 ? -5.771 11.102 6.332 1.00 95.19 280 VAL A O 1
ATOM 2070 N N . GLU A 1 281 ? -7.906 11.136 7.044 1.00 92.38 281 GLU A N 1
ATOM 2071 C CA . GLU A 1 281 ? -8.096 12.570 6.813 1.00 92.38 281 GLU A CA 1
ATOM 2072 C C . GLU A 1 281 ? -7.028 13.418 7.524 1.00 92.38 281 GLU A C 1
ATOM 2074 O O . GLU A 1 281 ? -6.651 13.167 8.666 1.00 92.38 281 GLU A O 1
ATOM 2079 N N . GLY A 1 282 ? -6.522 14.440 6.829 1.00 92.94 282 GLY A N 1
ATOM 2080 C CA . GLY A 1 282 ? -5.460 15.315 7.336 1.00 92.94 282 GLY A CA 1
ATOM 2081 C C . GLY A 1 282 ? -4.033 14.774 7.177 1.00 92.94 282 GLY A C 1
ATOM 2082 O O . GLY A 1 282 ? -3.091 15.535 7.381 1.00 92.94 282 GLY A O 1
ATOM 2083 N N . SER A 1 283 ? -3.847 13.516 6.757 1.00 97.12 283 SER A N 1
ATOM 2084 C CA . SER A 1 283 ? -2.505 12.951 6.521 1.00 97.12 283 SER A CA 1
ATOM 2085 C C . SER A 1 283 ? -1.864 13.384 5.193 1.00 97.12 283 SER A C 1
ATOM 2087 O O . SER A 1 283 ? -0.641 13.336 5.061 1.00 97.12 283 SER A O 1
ATOM 2089 N N . LEU A 1 284 ? -2.666 13.824 4.211 1.00 98.50 284 LEU A N 1
ATOM 2090 C CA . LEU A 1 284 ? -2.182 14.204 2.881 1.00 98.50 284 LEU A CA 1
ATOM 2091 C C . LEU A 1 284 ? -1.342 15.484 2.939 1.00 98.50 284 LEU A C 1
ATOM 2093 O O . LEU A 1 284 ? -1.856 16.562 3.242 1.00 98.50 284 LEU A O 1
ATOM 2097 N N . ARG A 1 285 ? -0.057 15.387 2.590 1.00 97.88 285 ARG A N 1
ATOM 2098 C CA . ARG A 1 285 ? 0.859 16.539 2.577 1.00 97.88 285 ARG A CA 1
ATOM 2099 C C . ARG A 1 285 ? 2.056 16.325 1.665 1.00 97.88 285 ARG A C 1
ATOM 2101 O O . ARG A 1 285 ? 2.404 15.199 1.328 1.00 97.88 285 ARG A O 1
ATOM 2108 N N . ARG A 1 286 ? 2.735 17.416 1.316 1.00 95.88 286 ARG A N 1
ATOM 2109 C CA . ARG A 1 286 ? 4.036 17.361 0.641 1.00 95.88 286 ARG A CA 1
ATOM 2110 C C . ARG A 1 286 ? 5.178 17.328 1.642 1.00 95.88 286 ARG A C 1
ATOM 2112 O O . ARG A 1 286 ? 5.108 18.000 2.670 1.00 95.88 286 ARG A O 1
ATOM 2119 N N . ILE A 1 287 ? 6.247 16.619 1.297 1.00 96.62 287 ILE A N 1
ATOM 2120 C CA . ILE A 1 287 ? 7.532 16.788 1.977 1.00 96.62 287 ILE A CA 1
ATOM 2121 C C . ILE A 1 287 ? 8.170 18.085 1.470 1.00 96.62 287 ILE A C 1
ATOM 2123 O O . ILE A 1 287 ? 8.286 18.308 0.263 1.00 96.62 287 ILE A O 1
ATOM 2127 N N . THR A 1 288 ? 8.579 18.944 2.398 1.00 93.38 288 THR A N 1
ATOM 2128 C CA . THR A 1 288 ? 9.337 20.168 2.121 1.00 93.38 288 THR A CA 1
ATOM 2129 C C . THR A 1 288 ? 10.706 20.071 2.766 1.00 93.38 288 THR A C 1
ATOM 2131 O O . THR A 1 288 ? 10.821 19.591 3.892 1.00 93.38 288 THR A O 1
ATOM 2134 N N . ASP A 1 289 ? 11.734 20.569 2.088 1.00 94.69 289 ASP A N 1
ATOM 2135 C CA . ASP A 1 289 ? 13.060 20.684 2.684 1.00 94.69 289 ASP A CA 1
ATOM 2136 C C . ASP A 1 289 ? 13.040 21.717 3.837 1.00 94.69 289 ASP A C 1
ATOM 2138 O O . ASP A 1 289 ? 12.554 22.832 3.627 1.00 94.69 289 ASP A O 1
ATOM 2142 N N . PRO A 1 290 ? 13.561 21.405 5.041 1.00 92.56 290 PRO A N 1
ATOM 2143 C CA . PRO A 1 290 ? 13.687 22.370 6.135 1.00 92.56 290 PRO A CA 1
ATOM 2144 C C . PRO A 1 290 ? 14.448 23.659 5.789 1.00 92.56 290 PRO A C 1
ATOM 2146 O O . PRO A 1 290 ? 14.246 24.673 6.457 1.00 92.56 290 PRO A O 1
ATOM 2149 N N . ILE A 1 291 ? 15.321 23.643 4.773 1.00 92.56 291 ILE A N 1
ATOM 2150 C CA . ILE A 1 291 ? 16.025 24.849 4.302 1.00 92.56 291 ILE A CA 1
ATOM 2151 C C . ILE A 1 291 ? 15.264 25.618 3.211 1.00 92.56 291 ILE A C 1
ATOM 2153 O O . ILE A 1 291 ? 15.773 26.625 2.710 1.00 92.56 291 ILE A O 1
ATOM 2157 N N . ALA A 1 292 ? 14.069 25.161 2.823 1.00 90.94 292 ALA A N 1
ATOM 2158 C CA . ALA A 1 292 ? 13.261 25.824 1.812 1.00 90.94 292 ALA A CA 1
ATOM 2159 C C . ALA A 1 292 ? 12.862 27.246 2.241 1.00 90.94 292 ALA A C 1
ATOM 2161 O O . ALA A 1 292 ? 12.636 27.562 3.411 1.00 90.94 292 ALA A O 1
ATOM 2162 N N . THR A 1 293 ? 12.748 28.120 1.250 1.00 89.12 293 THR A N 1
ATOM 2163 C CA . THR A 1 293 ? 12.301 29.509 1.375 1.00 89.12 293 THR A CA 1
ATOM 2164 C C . THR A 1 293 ? 11.221 29.771 0.326 1.00 89.12 293 THR A C 1
ATOM 2166 O O . THR A 1 293 ? 11.072 28.973 -0.598 1.00 89.12 293 THR A O 1
ATOM 2169 N N . PRO A 1 294 ? 10.503 30.907 0.380 1.00 85.88 294 PRO A N 1
ATOM 2170 C CA . PRO A 1 294 ? 9.516 31.227 -0.643 1.00 85.88 294 PRO A CA 1
ATOM 2171 C C . PRO A 1 294 ? 10.046 31.252 -2.080 1.00 85.88 294 PRO A C 1
ATOM 2173 O O . PRO A 1 294 ? 9.218 31.209 -2.970 1.00 85.88 294 PRO A O 1
ATOM 2176 N N . ASP A 1 295 ? 11.355 31.321 -2.338 1.00 84.19 295 ASP A N 1
ATOM 2177 C CA . ASP A 1 295 ? 11.917 31.368 -3.700 1.00 84.19 295 ASP A CA 1
ATOM 2178 C C . ASP A 1 295 ? 12.870 30.200 -4.015 1.00 84.19 295 ASP A C 1
ATOM 2180 O O . ASP A 1 295 ? 13.504 30.183 -5.069 1.00 84.19 295 ASP A O 1
ATOM 2184 N N . ASN A 1 296 ? 13.001 29.229 -3.107 1.00 87.12 296 ASN A N 1
ATOM 2185 C CA . ASN A 1 296 ? 13.923 28.100 -3.239 1.00 87.12 296 ASN A CA 1
ATOM 2186 C C . ASN A 1 296 ? 13.365 26.899 -2.470 1.00 87.12 296 ASN A C 1
ATOM 2188 O O . ASN A 1 296 ? 13.207 26.979 -1.255 1.00 87.12 296 ASN A O 1
ATOM 2192 N N . ASP A 1 297 ? 13.128 25.785 -3.156 1.00 90.31 297 ASP A N 1
ATOM 2193 C CA . ASP A 1 297 ? 12.546 24.567 -2.578 1.00 90.31 297 ASP A CA 1
ATOM 2194 C C . ASP A 1 297 ? 13.601 23.607 -1.986 1.00 90.31 297 ASP A C 1
ATOM 2196 O O . ASP A 1 297 ? 13.333 22.422 -1.773 1.00 90.31 297 ASP A O 1
ATOM 2200 N N . GLY A 1 298 ? 14.821 24.096 -1.739 1.00 93.75 298 GLY A N 1
ATOM 2201 C CA . GLY A 1 298 ? 15.932 23.307 -1.212 1.00 93.75 298 GLY A CA 1
ATOM 2202 C C . GLY A 1 298 ? 16.291 22.167 -2.163 1.00 93.75 298 GLY A C 1
ATOM 2203 O O . GLY A 1 298 ? 16.436 22.382 -3.372 1.00 93.75 298 GLY A O 1
ATOM 2204 N N . ALA A 1 299 ? 16.379 20.948 -1.630 1.00 95.12 299 ALA A N 1
ATOM 2205 C CA . ALA A 1 299 ? 16.613 19.709 -2.370 1.00 95.12 299 ALA A CA 1
ATOM 2206 C C . ALA A 1 299 ? 15.594 19.446 -3.497 1.00 95.12 299 ALA A C 1
ATOM 2208 O O . ALA A 1 299 ? 15.882 18.680 -4.417 1.00 95.12 299 ALA A O 1
ATOM 2209 N N . PHE A 1 300 ? 14.417 20.078 -3.463 1.00 93.50 300 PHE A N 1
ATOM 2210 C CA . PHE A 1 300 ? 13.368 19.907 -4.473 1.00 93.50 300 PHE A CA 1
ATOM 2211 C C . PHE A 1 300 ? 13.277 21.061 -5.477 1.00 93.50 300 PHE A C 1
ATOM 2213 O O . PHE A 1 300 ? 12.337 21.112 -6.263 1.00 93.50 300 PHE A O 1
ATOM 2220 N N . THR A 1 301 ? 14.253 21.970 -5.506 1.00 90.00 301 THR A N 1
ATOM 2221 C CA . THR A 1 301 ? 14.290 23.059 -6.495 1.00 90.00 301 THR A CA 1
ATOM 2222 C C . THR A 1 301 ? 14.266 22.516 -7.924 1.00 90.00 301 THR A C 1
ATOM 2224 O O . THR A 1 301 ? 15.125 21.718 -8.298 1.00 90.00 301 THR A O 1
ATOM 2227 N N . ASN A 1 302 ? 13.300 22.972 -8.734 1.00 84.69 302 ASN A N 1
ATOM 2228 C CA . ASN A 1 302 ? 13.041 22.475 -10.093 1.00 84.69 302 ASN A CA 1
ATOM 2229 C C . ASN A 1 302 ? 12.787 20.955 -10.157 1.00 84.69 302 ASN A C 1
ATOM 2231 O O . ASN A 1 302 ? 13.061 20.315 -11.174 1.00 84.69 302 ASN A O 1
ATOM 2235 N N . SER A 1 303 ? 12.267 20.366 -9.079 1.00 88.62 303 SER A N 1
ATOM 2236 C CA . SER A 1 303 ? 11.939 18.945 -8.972 1.00 88.62 303 SER A CA 1
ATOM 2237 C C . SER A 1 303 ? 10.579 18.758 -8.300 1.00 88.62 303 SER A C 1
ATOM 2239 O O . SER A 1 303 ? 9.998 19.709 -7.777 1.00 88.62 303 SER A O 1
ATOM 2241 N N . ARG A 1 304 ? 10.023 17.548 -8.351 1.00 92.25 304 ARG A N 1
ATOM 2242 C CA . ARG A 1 304 ? 8.715 17.275 -7.746 1.00 92.25 304 ARG A CA 1
ATOM 2243 C C . ARG A 1 304 ? 8.900 17.052 -6.249 1.00 92.25 304 ARG A C 1
ATOM 2245 O O . ARG A 1 304 ? 9.785 16.305 -5.835 1.00 92.25 304 ARG A O 1
ATOM 2252 N N . LYS A 1 305 ? 8.047 17.673 -5.436 1.00 93.75 305 LYS A N 1
ATOM 2253 C CA . LYS A 1 305 ? 7.987 17.405 -3.994 1.00 93.75 305 LYS A CA 1
ATOM 2254 C C . LYS A 1 305 ? 7.255 16.073 -3.747 1.00 93.75 305 LYS A C 1
ATOM 2256 O O . LYS A 1 305 ? 6.174 15.896 -4.315 1.00 93.75 305 LYS A O 1
ATOM 2261 N N . PRO A 1 306 ? 7.787 15.162 -2.911 1.00 97.31 306 PRO A N 1
ATOM 2262 C CA . PRO A 1 306 ? 7.106 13.920 -2.553 1.00 97.31 306 PRO A CA 1
ATOM 2263 C C . PRO A 1 306 ? 5.741 14.155 -1.907 1.00 97.31 306 PRO A C 1
ATOM 2265 O O . PRO A 1 306 ? 5.559 15.144 -1.192 1.00 97.31 306 PRO A O 1
ATOM 2268 N N . LEU A 1 307 ? 4.807 13.225 -2.110 1.00 98.44 307 LEU A N 1
ATOM 2269 C CA . LEU A 1 307 ? 3.457 13.273 -1.546 1.00 98.44 307 LEU A CA 1
ATOM 2270 C C . LEU A 1 307 ? 3.262 12.148 -0.527 1.00 98.44 307 LEU A C 1
ATOM 2272 O O . LEU A 1 307 ? 3.371 10.970 -0.860 1.00 98.44 307 LEU A O 1
ATOM 2276 N N . VAL A 1 308 ? 2.943 12.519 0.707 1.00 98.88 308 VAL A N 1
ATOM 2277 C CA . VAL A 1 308 ? 2.654 11.605 1.816 1.00 98.88 308 VAL A CA 1
ATOM 2278 C C . VAL A 1 308 ? 1.147 11.434 1.938 1.00 98.88 308 VAL A C 1
ATOM 2280 O O . VAL A 1 308 ? 0.427 12.430 1.903 1.00 98.88 308 VAL A O 1
ATOM 2283 N N . ALA A 1 309 ? 0.679 10.200 2.102 1.00 98.81 309 ALA A N 1
ATOM 2284 C CA . ALA A 1 309 ? -0.693 9.883 2.486 1.00 98.81 309 ALA A CA 1
ATOM 2285 C C . ALA A 1 309 ? -0.708 8.658 3.407 1.00 98.81 309 ALA A C 1
ATOM 2287 O O . ALA A 1 309 ? 0.054 7.714 3.191 1.00 98.81 309 ALA A O 1
ATOM 2288 N N . THR A 1 310 ? -1.584 8.656 4.408 1.00 98.81 310 THR A N 1
ATOM 2289 C CA . THR A 1 310 ? -1.769 7.517 5.314 1.00 98.81 310 THR A CA 1
ATOM 2290 C C . THR A 1 310 ? -3.109 6.850 5.040 1.00 98.81 310 THR A C 1
ATOM 2292 O O . THR A 1 310 ? -4.133 7.517 4.872 1.00 98.81 310 THR A O 1
ATOM 2295 N N . PHE A 1 311 ? -3.098 5.521 4.993 1.00 98.81 311 PHE A N 1
ATOM 2296 C CA . PHE A 1 311 ? -4.277 4.693 4.771 1.00 98.81 311 PHE A CA 1
ATOM 2297 C C . PHE A 1 311 ? -4.446 3.699 5.913 1.00 98.81 311 PHE A C 1
ATOM 2299 O O . PHE A 1 311 ? -3.467 3.144 6.406 1.00 98.81 311 PHE A O 1
ATOM 2306 N N . THR A 1 312 ? -5.685 3.426 6.301 1.00 97.56 312 THR A N 1
ATOM 2307 C CA . THR A 1 312 ? -6.031 2.342 7.214 1.00 97.56 312 THR A CA 1
ATOM 2308 C C . THR A 1 312 ? -6.435 1.108 6.415 1.00 97.56 312 THR A C 1
ATOM 2310 O O . THR A 1 312 ? -7.367 1.151 5.609 1.00 97.56 312 THR A O 1
ATOM 2313 N N . PHE A 1 313 ? -5.767 -0.009 6.688 1.00 97.44 313 PHE A N 1
ATOM 2314 C CA . PHE A 1 313 ? -6.144 -1.343 6.235 1.00 97.44 313 PHE A CA 1
ATOM 2315 C C . PHE A 1 313 ? -6.237 -2.240 7.462 1.00 97.44 313 PHE A C 1
ATOM 2317 O O . PHE A 1 313 ? -5.283 -2.333 8.232 1.00 97.44 313 PHE A O 1
ATOM 2324 N N . ASN A 1 314 ? -7.375 -2.906 7.674 1.00 92.81 314 ASN A N 1
ATOM 2325 C CA . ASN A 1 314 ? -7.506 -3.870 8.772 1.00 92.81 314 ASN A CA 1
ATOM 2326 C C . ASN A 1 314 ? -7.205 -3.292 10.173 1.00 92.81 314 ASN A C 1
ATOM 2328 O O . ASN A 1 314 ? -6.698 -3.985 11.054 1.00 92.81 314 ASN A O 1
ATOM 2332 N N . GLY A 1 315 ? -7.520 -2.010 10.384 1.00 87.94 315 GLY A N 1
ATOM 2333 C CA . GLY A 1 315 ? -7.240 -1.288 11.630 1.00 87.94 315 GLY A CA 1
ATOM 2334 C C . GLY A 1 315 ? -5.784 -0.844 11.804 1.00 87.94 315 GLY A C 1
ATOM 2335 O O . GLY A 1 315 ? -5.493 -0.182 12.789 1.00 87.94 315 GLY A O 1
ATOM 2336 N N . GLN A 1 316 ? -4.901 -1.164 10.855 1.00 94.94 316 GLN A N 1
ATOM 2337 C CA . GLN A 1 316 ? -3.497 -0.758 10.850 1.00 94.94 316 GLN A CA 1
ATOM 2338 C C . GLN A 1 316 ? -3.292 0.408 9.884 1.00 94.94 316 GLN A C 1
ATOM 2340 O O . GLN A 1 316 ? -3.769 0.368 8.748 1.00 94.94 316 GLN A O 1
ATOM 2345 N N . GLU A 1 317 ? -2.558 1.429 10.314 1.00 97.50 317 GLU A N 1
ATOM 2346 C CA . GLU A 1 317 ? -2.142 2.522 9.437 1.00 97.50 317 GLU A CA 1
ATOM 2347 C C . GLU A 1 317 ? -0.914 2.129 8.608 1.00 97.50 317 GLU A C 1
ATOM 2349 O O . GLU A 1 317 ? -0.005 1.448 9.094 1.00 97.50 317 GLU A O 1
ATOM 2354 N N . VAL A 1 318 ? -0.899 2.563 7.347 1.00 98.81 318 VAL A N 1
ATOM 2355 C CA . VAL A 1 318 ? 0.217 2.457 6.406 1.00 98.81 318 VAL A CA 1
ATOM 2356 C C . VAL A 1 318 ? 0.433 3.826 5.773 1.00 98.81 318 VAL A C 1
ATOM 2358 O O . VAL A 1 318 ? -0.433 4.334 5.057 1.00 98.81 318 VAL A O 1
ATOM 2361 N N . THR A 1 319 ? 1.591 4.427 6.033 1.00 98.94 319 THR A N 1
ATOM 2362 C CA . THR A 1 319 ? 1.986 5.714 5.452 1.00 98.94 319 THR A CA 1
ATOM 2363 C C . THR A 1 319 ? 2.774 5.473 4.176 1.00 98.94 319 THR A C 1
ATOM 2365 O O . THR A 1 319 ? 3.823 4.832 4.195 1.00 98.94 319 THR A O 1
ATOM 2368 N N . VAL A 1 320 ? 2.281 5.998 3.059 1.00 98.94 320 VAL A N 1
ATOM 2369 C CA . VAL A 1 320 ? 2.916 5.885 1.747 1.00 98.94 320 VAL A CA 1
ATOM 2370 C C . VAL A 1 320 ? 3.507 7.238 1.360 1.00 98.94 320 VAL A C 1
ATOM 2372 O O . VAL A 1 320 ? 2.850 8.273 1.481 1.00 98.94 320 VAL A O 1
ATOM 2375 N N . ILE A 1 321 ? 4.762 7.233 0.916 1.00 98.94 321 ILE A N 1
ATOM 2376 C CA . ILE A 1 321 ? 5.496 8.393 0.413 1.00 98.94 321 ILE A CA 1
ATOM 2377 C C . ILE A 1 321 ? 5.776 8.139 -1.067 1.00 98.94 321 ILE A C 1
ATOM 2379 O O . ILE A 1 321 ? 6.602 7.291 -1.403 1.00 98.94 321 ILE A O 1
ATOM 2383 N N . ASN A 1 322 ? 5.083 8.866 -1.940 1.00 98.88 322 ASN A N 1
ATOM 2384 C CA . ASN A 1 322 ? 5.211 8.764 -3.388 1.00 98.88 322 ASN A CA 1
ATOM 2385 C C . ASN A 1 322 ? 6.199 9.819 -3.898 1.00 98.88 322 ASN A C 1
ATOM 2387 O O . ASN A 1 322 ? 6.069 11.007 -3.591 1.00 98.88 322 ASN A O 1
ATOM 2391 N N . ASN A 1 323 ? 7.187 9.372 -4.668 1.00 98.50 323 ASN A N 1
ATOM 2392 C CA . ASN A 1 323 ? 8.331 10.157 -5.101 1.00 98.50 323 ASN A CA 1
ATOM 2393 C C . ASN A 1 323 ? 8.464 10.150 -6.628 1.00 98.50 323 ASN A C 1
ATOM 2395 O O . ASN A 1 323 ? 8.158 9.170 -7.300 1.00 98.50 323 ASN A O 1
ATOM 2399 N N . HIS A 1 324 ? 8.981 11.251 -7.163 1.00 97.12 324 HIS A N 1
ATOM 2400 C CA . HIS A 1 324 ? 9.536 11.313 -8.510 1.00 97.12 324 HIS A CA 1
ATOM 2401 C C . HIS A 1 324 ? 10.794 12.181 -8.427 1.00 97.12 324 HIS A C 1
ATOM 2403 O O . HIS A 1 324 ? 10.707 13.413 -8.426 1.00 97.12 324 HIS A O 1
ATOM 2409 N N . LEU A 1 325 ? 11.959 11.544 -8.296 1.00 96.38 325 LEU A N 1
ATOM 2410 C CA . LEU A 1 325 ? 13.219 12.247 -8.036 1.00 96.38 325 LEU A CA 1
ATOM 2411 C C . LEU A 1 325 ? 13.836 12.845 -9.303 1.00 96.38 325 LEU A C 1
ATOM 2413 O O . LEU A 1 325 ? 13.414 12.589 -10.427 1.00 96.38 325 LEU A O 1
ATOM 2417 N N . THR A 1 326 ? 14.856 13.681 -9.123 1.00 94.12 326 THR A N 1
ATOM 2418 C CA . THR A 1 326 ? 15.518 14.368 -10.237 1.00 94.12 326 THR A CA 1
ATOM 2419 C C . THR A 1 326 ? 16.136 13.388 -11.238 1.00 94.12 326 THR A C 1
ATOM 2421 O O . THR A 1 326 ? 16.974 12.556 -10.880 1.00 94.12 326 THR A O 1
ATOM 2424 N N . SER A 1 327 ? 15.763 13.551 -12.513 1.00 92.69 327 SER A N 1
ATOM 2425 C CA . SER A 1 327 ? 16.218 12.698 -13.615 1.00 92.69 327 SER A CA 1
ATOM 2426 C C . SER A 1 327 ? 17.735 12.677 -13.805 1.00 92.69 327 SER A C 1
ATOM 2428 O O . SER A 1 327 ? 18.457 13.587 -13.393 1.00 92.69 327 SER A O 1
ATOM 2430 N N . ARG A 1 328 ? 18.216 11.671 -14.538 1.00 91.25 328 ARG A N 1
ATOM 2431 C CA . ARG A 1 328 ? 19.632 11.525 -14.921 1.00 91.25 328 ARG A CA 1
ATOM 2432 C C . ARG A 1 328 ? 20.061 12.431 -16.088 1.00 91.25 328 ARG A C 1
ATOM 2434 O O . ARG A 1 328 ? 21.186 12.312 -16.579 1.00 91.25 328 ARG A O 1
ATOM 2441 N N . ARG A 1 329 ? 19.184 13.328 -16.563 1.00 87.75 329 ARG A N 1
ATOM 2442 C CA . ARG A 1 329 ? 19.475 14.239 -17.685 1.00 87.75 329 ARG A CA 1
ATOM 2443 C C . ARG A 1 329 ? 20.683 15.130 -17.374 1.00 87.75 329 ARG A C 1
ATOM 2445 O O . ARG A 1 329 ? 20.886 15.560 -16.243 1.00 87.75 329 ARG A O 1
ATOM 2452 N N . GLY A 1 330 ? 21.478 15.420 -18.405 1.00 86.38 330 GLY A N 1
ATOM 2453 C CA . GLY A 1 330 ? 22.704 16.221 -18.295 1.00 86.38 330 GLY A CA 1
ATOM 2454 C C . GLY A 1 330 ? 23.972 15.426 -17.955 1.00 86.38 330 GLY A C 1
ATOM 2455 O O . GLY A 1 330 ? 25.042 16.025 -17.888 1.00 86.38 330 GLY A O 1
ATOM 2456 N N . GLY A 1 331 ? 23.871 14.104 -17.767 1.00 89.62 331 GLY A N 1
ATOM 2457 C CA . GLY A 1 331 ? 25.030 13.210 -17.669 1.00 89.62 331 GLY A CA 1
ATOM 2458 C C . GLY A 1 331 ? 25.749 12.987 -19.006 1.00 89.62 331 GLY A C 1
ATOM 2459 O O . GLY A 1 331 ? 25.261 13.378 -20.069 1.00 89.62 331 GLY A O 1
ATOM 2460 N N . ASN A 1 332 ? 26.917 12.342 -18.952 1.00 91.62 332 ASN A N 1
ATOM 2461 C CA . ASN A 1 332 ? 27.663 11.938 -20.148 1.00 91.62 332 ASN A CA 1
ATOM 2462 C C . ASN A 1 332 ? 27.208 10.553 -20.646 1.00 91.62 332 ASN A C 1
ATOM 2464 O O . ASN A 1 332 ? 26.777 9.719 -19.854 1.00 91.62 332 ASN A O 1
ATOM 2468 N N . GLY A 1 333 ? 27.311 10.310 -21.958 1.00 90.38 333 GLY A N 1
ATOM 2469 C CA . GLY A 1 333 ? 27.032 8.996 -22.551 1.00 90.38 333 GLY A CA 1
ATOM 2470 C C . GLY A 1 333 ? 28.083 7.952 -22.168 1.00 90.38 333 GLY A C 1
ATOM 2471 O O . GLY A 1 333 ? 29.235 8.303 -21.906 1.00 90.38 333 GLY A O 1
ATOM 2472 N N . LEU A 1 334 ? 27.689 6.675 -22.166 1.00 92.06 334 LEU A N 1
ATOM 2473 C CA . LEU A 1 334 ? 28.544 5.563 -21.736 1.00 92.06 334 LEU A CA 1
ATOM 2474 C C . LEU A 1 334 ? 29.830 5.452 -22.563 1.00 92.06 334 LEU A C 1
ATOM 2476 O O . LEU A 1 334 ? 30.897 5.300 -21.979 1.00 92.06 334 LEU A O 1
ATOM 2480 N N . PHE A 1 335 ? 29.759 5.619 -23.885 1.00 92.00 335 PHE A N 1
ATOM 2481 C CA . PHE A 1 335 ? 30.924 5.605 -24.782 1.00 92.00 335 PHE A CA 1
ATOM 2482 C C . PHE A 1 335 ? 31.404 7.018 -25.159 1.00 92.00 335 PHE A C 1
ATOM 2484 O O . PHE A 1 335 ? 32.117 7.199 -26.141 1.00 92.00 335 PHE A O 1
ATOM 2491 N N . GLY A 1 336 ? 31.029 8.037 -24.377 1.00 90.00 336 GLY A N 1
ATOM 2492 C CA . GLY A 1 336 ? 31.424 9.421 -24.618 1.00 90.00 336 GLY A CA 1
ATOM 2493 C C . GLY A 1 336 ? 32.901 9.706 -24.319 1.00 90.00 336 GLY A C 1
ATOM 2494 O O . GLY A 1 336 ? 33.617 8.913 -23.709 1.00 90.00 336 GLY A O 1
ATOM 2495 N N . ASN A 1 337 ? 33.347 10.908 -24.685 1.00 85.75 337 ASN A N 1
ATOM 2496 C CA . ASN A 1 337 ? 34.722 11.373 -24.475 1.00 85.75 337 ASN A CA 1
ATOM 2497 C C . ASN A 1 337 ? 35.075 11.686 -23.005 1.00 85.75 337 ASN A C 1
ATOM 2499 O O . ASN A 1 337 ? 36.244 11.902 -22.696 1.00 85.75 337 ASN A O 1
ATOM 2503 N N . VAL A 1 338 ? 34.091 11.734 -22.103 1.00 88.19 338 VAL A N 1
ATOM 2504 C CA . VAL A 1 338 ? 34.294 11.929 -20.660 1.00 88.19 338 VAL A CA 1
ATOM 2505 C C . VAL A 1 338 ? 34.129 10.584 -19.960 1.00 88.19 338 VAL A C 1
ATOM 2507 O O . VAL A 1 338 ? 33.035 10.028 -19.969 1.00 88.19 338 VAL A O 1
ATOM 2510 N N . GLN A 1 339 ? 35.212 10.080 -19.360 1.00 89.00 339 GLN A N 1
ATOM 2511 C CA . GLN A 1 339 ? 35.249 8.792 -18.663 1.00 89.00 339 GLN A CA 1
ATOM 2512 C C . GLN A 1 339 ? 35.875 8.936 -17.258 1.00 89.00 339 GLN A C 1
ATOM 2514 O O . GLN A 1 339 ? 36.900 9.611 -17.131 1.00 89.00 339 GLN A O 1
ATOM 2519 N N . PRO A 1 340 ? 35.308 8.292 -16.218 1.00 88.75 340 PRO A N 1
ATOM 2520 C CA . PRO A 1 340 ? 33.988 7.659 -16.231 1.00 88.75 340 PRO A CA 1
ATOM 2521 C C . PRO A 1 340 ? 32.877 8.701 -16.490 1.00 88.75 340 PRO A C 1
ATOM 2523 O O . PRO A 1 340 ? 33.075 9.885 -16.191 1.00 88.75 340 PRO A O 1
ATOM 2526 N N . PRO A 1 341 ? 31.724 8.305 -17.059 1.00 89.56 341 PRO A N 1
ATOM 2527 C CA . PRO A 1 341 ? 30.652 9.243 -17.366 1.00 89.56 341 PRO A CA 1
ATOM 2528 C C . PRO A 1 341 ? 30.128 9.930 -16.101 1.00 89.56 341 PRO A C 1
ATOM 2530 O O . PRO A 1 341 ? 29.895 9.276 -15.083 1.00 89.56 341 PRO A O 1
ATOM 2533 N N . ASN A 1 342 ? 29.892 11.245 -16.159 1.00 91.06 342 ASN A N 1
ATOM 2534 C CA . ASN A 1 342 ? 29.220 11.935 -15.063 1.00 91.06 342 ASN A CA 1
ATOM 2535 C C . ASN A 1 342 ? 27.754 11.484 -14.973 1.00 91.06 342 ASN A C 1
ATOM 2537 O O . ASN A 1 342 ? 27.029 11.488 -15.974 1.00 91.06 342 ASN A O 1
ATOM 2541 N N . ILE A 1 343 ? 27.306 11.155 -13.763 1.00 91.06 343 ILE A N 1
ATOM 2542 C CA . ILE A 1 343 ? 25.925 10.787 -13.470 1.00 91.06 343 ILE A CA 1
ATOM 2543 C C . ILE A 1 343 ? 25.122 12.066 -13.201 1.00 91.06 343 ILE A C 1
ATOM 2545 O O . ILE A 1 343 ? 25.202 12.667 -12.129 1.00 91.06 343 ILE A O 1
ATOM 2549 N N . GLY A 1 344 ? 24.303 12.471 -14.174 1.00 93.25 344 GLY A N 1
ATOM 2550 C CA . GLY A 1 344 ? 23.441 13.647 -14.051 1.00 93.25 344 GLY A CA 1
ATOM 2551 C C . GLY A 1 344 ? 22.554 13.595 -12.799 1.00 93.25 344 GLY A C 1
ATOM 2552 O O . GLY A 1 344 ? 21.924 12.574 -12.503 1.00 93.25 344 GLY A O 1
ATOM 2553 N N . GLY A 1 345 ? 22.522 14.697 -12.047 1.00 93.81 345 GLY A N 1
ATOM 2554 C CA . GLY A 1 345 ? 21.644 14.868 -10.886 1.00 93.81 345 GLY A CA 1
ATOM 2555 C C . GLY A 1 345 ? 21.974 14.017 -9.652 1.00 93.81 345 GLY A C 1
ATOM 2556 O O . GLY A 1 345 ? 21.153 13.997 -8.739 1.00 93.81 345 GLY A O 1
ATOM 2557 N N . ALA A 1 346 ? 23.126 13.334 -9.593 1.00 94.94 346 ALA A N 1
ATOM 2558 C CA . ALA A 1 346 ? 23.483 12.455 -8.470 1.00 94.94 346 ALA A CA 1
ATOM 2559 C C . ALA A 1 346 ? 23.444 13.174 -7.106 1.00 94.94 346 ALA A C 1
ATOM 2561 O O . ALA A 1 346 ? 22.713 12.747 -6.214 1.00 94.94 346 ALA A O 1
ATOM 2562 N N . ASP A 1 347 ? 24.126 14.318 -6.980 1.00 95.31 347 ASP A N 1
ATOM 2563 C CA . ASP A 1 347 ? 24.142 15.114 -5.740 1.00 95.31 347 ASP A CA 1
ATOM 2564 C C . ASP A 1 347 ? 22.742 15.617 -5.352 1.00 95.31 347 ASP A C 1
ATOM 2566 O O . ASP A 1 347 ? 22.384 15.679 -4.176 1.00 95.31 347 ASP A O 1
ATOM 2570 N N . VAL A 1 348 ? 21.914 15.957 -6.348 1.00 95.38 348 VAL A N 1
ATOM 2571 C CA . VAL A 1 348 ? 20.532 16.399 -6.115 1.00 95.38 348 VAL A CA 1
ATOM 2572 C C . VAL A 1 348 ? 19.703 15.246 -5.556 1.00 95.38 348 VAL A C 1
ATOM 2574 O O . VAL A 1 348 ? 19.033 15.427 -4.543 1.00 95.38 348 VAL A O 1
ATOM 2577 N N . ARG A 1 349 ? 19.791 14.047 -6.151 1.00 97.06 349 ARG A N 1
ATOM 2578 C CA . ARG A 1 349 ? 19.105 12.853 -5.633 1.00 97.06 349 ARG A CA 1
ATOM 2579 C C . ARG A 1 349 ? 19.582 12.482 -4.230 1.00 97.06 349 ARG A C 1
ATOM 2581 O O . ARG A 1 349 ? 18.748 12.137 -3.401 1.00 97.06 349 ARG A O 1
ATOM 2588 N N . ALA A 1 350 ? 20.875 12.607 -3.927 1.00 97.88 350 ALA A N 1
ATOM 2589 C CA . ALA A 1 350 ? 21.404 12.377 -2.580 1.00 97.88 350 ALA A CA 1
ATOM 2590 C C . ALA A 1 350 ? 20.799 13.343 -1.538 1.00 97.88 350 ALA A C 1
ATOM 2592 O O . ALA A 1 350 ? 20.385 12.921 -0.454 1.00 97.88 350 ALA A O 1
ATOM 2593 N N . ASN A 1 351 ? 20.658 14.628 -1.883 1.00 97.69 351 ASN A N 1
ATOM 2594 C CA . ASN A 1 351 ? 19.993 15.609 -1.019 1.00 97.69 351 ASN A CA 1
ATOM 2595 C C . ASN A 1 351 ? 18.493 15.308 -0.855 1.00 97.69 351 ASN A C 1
ATOM 2597 O O . ASN A 1 351 ? 17.975 15.354 0.259 1.00 97.69 351 ASN A O 1
ATOM 2601 N N . GLN A 1 352 ? 17.798 14.937 -1.936 1.00 98.19 352 GLN A N 1
ATOM 2602 C CA . GLN A 1 352 ? 16.384 14.541 -1.884 1.00 98.19 352 GLN A CA 1
ATOM 2603 C C . GLN A 1 352 ? 16.180 13.305 -0.999 1.00 98.19 352 GLN A C 1
ATOM 2605 O O . GLN A 1 352 ? 15.312 13.305 -0.126 1.00 98.19 352 GLN A O 1
ATOM 2610 N N . ALA A 1 353 ? 17.027 12.288 -1.168 1.00 98.69 353 ALA A N 1
ATOM 2611 C CA . ALA A 1 353 ? 17.042 11.084 -0.347 1.00 98.69 353 ALA A CA 1
ATOM 2612 C C . ALA A 1 353 ? 17.268 11.399 1.137 1.00 98.69 353 ALA A C 1
ATOM 2614 O O . ALA A 1 353 ? 16.605 10.813 1.987 1.00 98.69 353 ALA A O 1
ATOM 2615 N N . THR A 1 354 ? 18.144 12.360 1.450 1.00 98.62 354 THR A N 1
ATOM 2616 C CA . THR A 1 354 ? 18.392 12.810 2.830 1.00 98.62 354 THR A CA 1
ATOM 2617 C C . THR A 1 354 ? 17.124 13.384 3.465 1.00 98.62 354 THR A C 1
ATOM 2619 O O . THR A 1 354 ? 16.781 13.025 4.592 1.00 98.62 354 THR A O 1
ATOM 2622 N N . VAL A 1 355 ? 16.394 14.242 2.745 1.00 98.69 355 VAL A N 1
ATOM 2623 C CA . VAL A 1 355 ? 15.150 14.839 3.258 1.00 98.69 355 VAL A CA 1
ATOM 2624 C C . VAL A 1 355 ? 14.062 13.776 3.443 1.00 98.69 355 VAL A C 1
ATOM 2626 O O . VAL A 1 355 ? 13.401 13.753 4.479 1.00 98.69 355 VAL A O 1
ATOM 2629 N N . ILE A 1 356 ? 13.910 12.853 2.488 1.00 98.81 356 ILE A N 1
ATOM 2630 C CA . ILE A 1 356 ? 12.924 11.765 2.584 1.00 98.81 356 ILE A CA 1
ATOM 2631 C C . ILE A 1 356 ? 13.270 10.810 3.735 1.00 98.81 356 ILE A C 1
ATOM 2633 O O . ILE A 1 356 ? 12.389 10.437 4.506 1.00 98.81 356 ILE A O 1
ATOM 2637 N N . ASN A 1 357 ? 14.543 10.448 3.913 1.00 98.75 357 ASN A N 1
ATOM 2638 C CA . ASN A 1 357 ? 14.966 9.622 5.043 1.00 98.75 357 ASN A CA 1
ATOM 2639 C C . ASN A 1 357 ? 14.716 10.327 6.387 1.00 98.75 357 ASN A C 1
ATOM 2641 O O . ASN A 1 357 ? 14.270 9.692 7.339 1.00 98.75 357 ASN A O 1
ATOM 2645 N N . SER A 1 358 ? 14.935 11.645 6.464 1.00 98.50 358 SER A N 1
ATOM 2646 C CA . SER A 1 358 ? 14.602 12.429 7.659 1.00 98.50 358 SER A CA 1
ATOM 2647 C C . SER A 1 358 ? 13.107 12.388 7.987 1.00 98.50 358 SER A C 1
ATOM 2649 O O . SER A 1 358 ? 12.758 12.331 9.163 1.00 98.50 358 SER A O 1
ATOM 2651 N N . GLU A 1 359 ? 12.235 12.405 6.978 1.00 98.44 359 GLU A N 1
ATOM 2652 C CA . GLU A 1 359 ? 10.789 12.253 7.162 1.00 98.44 359 GLU A CA 1
ATOM 2653 C C . GLU A 1 359 ? 10.439 10.864 7.717 1.00 98.44 359 GLU A C 1
ATOM 2655 O O . GLU A 1 359 ? 9.722 10.750 8.708 1.00 98.44 359 GLU A O 1
ATOM 2660 N N . VAL A 1 360 ? 11.011 9.803 7.142 1.00 98.81 360 VAL A N 1
ATOM 2661 C CA . VAL A 1 360 ? 10.825 8.428 7.637 1.00 98.81 360 VAL A CA 1
ATOM 2662 C C . VAL A 1 360 ? 11.302 8.295 9.085 1.00 98.81 360 VAL A C 1
ATOM 2664 O O . VAL A 1 360 ? 10.602 7.718 9.913 1.00 98.81 360 VAL A O 1
ATOM 2667 N N . ASN A 1 361 ? 12.462 8.863 9.418 1.00 98.56 361 ASN A N 1
ATOM 2668 C CA . ASN A 1 361 ? 12.984 8.846 10.784 1.00 98.56 361 ASN A CA 1
ATOM 2669 C C . ASN A 1 361 ? 12.099 9.631 11.759 1.00 98.56 361 ASN A C 1
ATOM 2671 O O . ASN A 1 361 ? 12.001 9.232 12.915 1.00 98.56 361 ASN A O 1
ATOM 2675 N N . ALA A 1 362 ? 11.460 10.721 11.323 1.00 97.81 362 ALA A N 1
ATOM 2676 C CA . ALA A 1 362 ? 10.511 11.459 12.153 1.00 97.81 362 ALA A CA 1
ATOM 2677 C C . ALA A 1 362 ? 9.271 10.606 12.464 1.00 97.81 362 ALA A C 1
ATOM 2679 O O . ALA A 1 362 ? 8.903 10.479 13.627 1.00 97.81 362 ALA A O 1
ATOM 2680 N N . ILE A 1 363 ? 8.706 9.933 11.454 1.00 97.69 363 ILE A N 1
ATOM 2681 C CA . ILE A 1 363 ? 7.585 8.997 11.640 1.00 97.69 363 ILE A CA 1
ATOM 2682 C C . ILE A 1 363 ? 7.973 7.863 12.605 1.00 97.69 363 ILE A C 1
ATOM 2684 O O . ILE A 1 363 ? 7.226 7.547 13.526 1.00 97.69 363 ILE A O 1
ATOM 2688 N N . LEU A 1 364 ? 9.163 7.276 12.432 1.00 96.06 364 LEU A N 1
ATOM 2689 C CA . LEU A 1 364 ? 9.656 6.192 13.290 1.00 96.06 364 LEU A CA 1
ATOM 2690 C C . LEU A 1 364 ? 10.040 6.645 14.707 1.00 96.06 364 LEU A C 1
ATOM 2692 O O . LEU A 1 364 ? 10.083 5.824 15.623 1.00 96.06 364 LEU A O 1
ATOM 2696 N N . ALA A 1 365 ? 10.355 7.926 14.900 1.00 95.19 365 ALA A N 1
ATOM 2697 C CA . ALA A 1 365 ? 10.595 8.482 16.226 1.00 95.19 365 ALA A CA 1
ATOM 2698 C C . ALA A 1 365 ? 9.295 8.575 17.039 1.00 95.19 365 ALA A C 1
ATOM 2700 O O . ALA A 1 365 ? 9.334 8.363 18.253 1.00 95.19 365 ALA A O 1
ATOM 2701 N N . ASP A 1 366 ? 8.170 8.846 16.371 1.00 93.50 366 ASP A N 1
ATOM 2702 C CA . ASP A 1 366 ? 6.840 8.877 16.984 1.00 93.50 366 ASP A CA 1
ATOM 2703 C C . ASP A 1 366 ? 6.283 7.457 17.206 1.00 93.50 366 ASP A C 1
ATOM 2705 O O . ASP A 1 366 ? 5.782 7.154 18.291 1.00 93.50 366 ASP A O 1
ATOM 2709 N N . ASP A 1 367 ? 6.430 6.561 16.222 1.00 93.19 367 ASP A N 1
ATOM 2710 C CA . ASP A 1 367 ? 6.110 5.133 16.343 1.00 93.19 367 ASP A CA 1
ATOM 2711 C C . ASP A 1 367 ? 7.214 4.249 15.724 1.00 93.19 367 ASP A C 1
ATOM 2713 O O . ASP A 1 367 ? 7.273 4.081 14.502 1.00 93.19 367 ASP A O 1
ATOM 2717 N N . PRO A 1 368 ? 8.053 3.588 16.548 1.00 93.31 368 PRO A N 1
ATOM 2718 C CA . PRO A 1 368 ? 9.109 2.695 16.068 1.00 93.31 368 PRO A CA 1
ATOM 2719 C C . PRO A 1 368 ? 8.626 1.493 15.243 1.00 93.31 368 PRO A C 1
ATOM 2721 O O . PRO A 1 368 ? 9.445 0.832 14.603 1.00 93.31 368 PRO A O 1
ATOM 2724 N N . ASN A 1 369 ? 7.329 1.173 15.284 1.00 91.81 369 ASN A N 1
ATOM 2725 C CA . ASN A 1 369 ? 6.717 0.092 14.513 1.00 91.81 369 ASN A CA 1
ATOM 2726 C C . ASN A 1 369 ? 5.861 0.600 13.345 1.00 91.81 369 ASN A C 1
ATOM 2728 O O . ASN A 1 369 ? 5.135 -0.206 12.754 1.00 91.81 369 ASN A O 1
ATOM 2732 N N . ALA A 1 370 ? 5.945 1.889 12.999 1.00 97.12 370 ALA A N 1
ATOM 2733 C CA . ALA A 1 370 ? 5.159 2.460 11.917 1.00 97.12 370 ALA A CA 1
ATOM 2734 C C . ALA A 1 370 ? 5.372 1.693 10.602 1.00 97.12 370 ALA A C 1
ATOM 2736 O O . ALA A 1 370 ? 6.493 1.342 10.213 1.00 97.12 370 ALA A O 1
ATOM 2737 N N . ASN A 1 371 ? 4.276 1.444 9.889 1.00 98.62 371 ASN A N 1
ATOM 2738 C CA . ASN A 1 371 ? 4.307 0.844 8.561 1.00 98.62 371 ASN A CA 1
ATOM 2739 C C . ASN A 1 371 ? 4.507 1.964 7.534 1.00 98.62 371 ASN A C 1
ATOM 2741 O O . ASN A 1 371 ? 3.553 2.672 7.205 1.00 98.62 371 ASN A O 1
ATOM 2745 N N . VAL A 1 372 ? 5.732 2.143 7.035 1.00 98.88 372 VAL A N 1
ATOM 2746 C CA . VAL A 1 372 ? 6.036 3.176 6.033 1.00 98.88 372 VAL A CA 1
ATOM 2747 C C . VAL A 1 372 ? 6.486 2.527 4.733 1.00 98.88 372 VAL A C 1
ATOM 2749 O O . VAL A 1 372 ? 7.316 1.618 4.734 1.00 98.88 372 VAL A O 1
ATOM 2752 N N . VAL A 1 373 ? 5.936 3.015 3.624 1.00 98.94 373 VAL A N 1
ATOM 2753 C CA . VAL A 1 373 ? 6.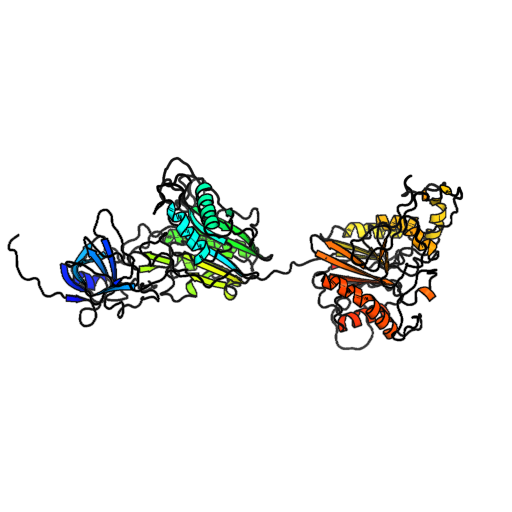261 2.600 2.259 1.00 98.94 373 VAL A CA 1
ATOM 2754 C C . VAL A 1 373 ? 6.751 3.821 1.491 1.00 98.94 373 VAL A C 1
ATOM 2756 O O . VAL A 1 373 ? 6.010 4.777 1.295 1.00 98.94 373 VAL A O 1
ATOM 2759 N N . VAL A 1 374 ? 7.997 3.796 1.038 1.00 98.94 374 VAL A N 1
ATOM 2760 C CA . VAL A 1 374 ? 8.585 4.804 0.154 1.00 98.94 374 VAL A CA 1
ATOM 2761 C C . VAL A 1 374 ? 8.637 4.210 -1.243 1.00 98.94 374 VAL A C 1
ATOM 2763 O O . VAL A 1 374 ? 9.334 3.225 -1.466 1.00 98.94 374 VAL A O 1
ATOM 2766 N N . LEU A 1 375 ? 7.894 4.786 -2.182 1.00 98.81 375 LEU A N 1
ATOM 2767 C CA . LEU A 1 375 ? 7.805 4.268 -3.545 1.00 98.81 375 LEU A CA 1
ATOM 2768 C C . LEU A 1 375 ? 7.934 5.366 -4.595 1.00 98.81 375 LEU A C 1
ATOM 2770 O O . LEU A 1 375 ? 7.799 6.553 -4.281 1.00 98.81 375 LEU A O 1
ATOM 2774 N N . GLY A 1 376 ? 8.169 4.964 -5.840 1.00 98.56 376 GLY A N 1
ATOM 2775 C CA . GLY A 1 376 ? 8.132 5.858 -6.994 1.00 98.56 376 GLY A CA 1
ATOM 2776 C C . GLY A 1 376 ? 9.283 5.665 -7.967 1.00 98.56 376 GLY A C 1
ATOM 2777 O O . GLY A 1 376 ? 10.163 4.828 -7.750 1.00 98.56 376 GLY A O 1
ATOM 2778 N N . ASP A 1 377 ? 9.291 6.508 -8.997 1.00 98.38 377 ASP A N 1
ATOM 2779 C CA . ASP A 1 377 ? 10.437 6.699 -9.884 1.00 98.38 377 ASP A CA 1
ATOM 2780 C C . ASP A 1 377 ? 11.523 7.484 -9.133 1.00 98.38 377 ASP A C 1
ATOM 2782 O O . ASP A 1 377 ? 11.462 8.709 -8.957 1.00 98.38 377 ASP A O 1
ATOM 2786 N N . LEU A 1 378 ? 12.538 6.770 -8.652 1.00 98.06 378 LEU A N 1
ATOM 2787 C CA . LEU A 1 378 ? 13.651 7.376 -7.928 1.00 98.06 378 LEU A CA 1
ATOM 2788 C C . LEU A 1 378 ? 14.788 7.814 -8.856 1.00 98.06 378 LEU A C 1
ATOM 2790 O O . LEU A 1 378 ? 15.777 8.374 -8.379 1.00 98.06 378 LEU A O 1
ATOM 2794 N N . ASN A 1 379 ? 14.654 7.596 -10.170 1.00 96.94 379 ASN A N 1
ATOM 2795 C CA . ASN A 1 379 ? 15.606 8.012 -11.198 1.00 96.94 379 ASN A CA 1
ATOM 2796 C C . ASN A 1 379 ? 17.060 7.569 -10.938 1.00 96.94 379 ASN A C 1
ATOM 2798 O O . ASN A 1 379 ? 18.022 8.202 -11.388 1.00 96.94 379 ASN A O 1
ATOM 2802 N N . GLY A 1 380 ? 17.243 6.465 -10.218 1.00 95.00 380 GLY A N 1
ATOM 2803 C CA . GLY A 1 380 ? 18.558 5.970 -9.846 1.00 95.00 380 GLY A CA 1
ATOM 2804 C C . GLY A 1 380 ? 18.549 4.496 -9.469 1.00 95.00 380 GLY A C 1
ATOM 2805 O O . GLY A 1 380 ? 17.519 3.948 -9.076 1.00 95.00 380 GLY A O 1
ATOM 2806 N N . PHE A 1 381 ? 19.708 3.860 -9.611 1.00 95.38 381 PHE A N 1
ATOM 2807 C CA . PHE A 1 381 ? 19.846 2.411 -9.464 1.00 95.38 381 PHE A CA 1
ATOM 2808 C C . PHE A 1 381 ? 19.920 2.003 -7.994 1.00 95.38 381 PHE A C 1
ATOM 2810 O O . PHE A 1 381 ? 20.336 2.787 -7.144 1.00 95.38 381 PHE A O 1
ATOM 2817 N N . ASP A 1 382 ? 19.556 0.757 -7.700 1.00 93.00 382 ASP A N 1
ATOM 2818 C CA . ASP A 1 382 ? 19.499 0.173 -6.352 1.00 93.00 382 ASP A CA 1
ATOM 2819 C C . ASP A 1 382 ? 20.861 0.116 -5.632 1.00 93.00 382 ASP A C 1
ATOM 2821 O O . ASP A 1 382 ? 20.909 -0.015 -4.409 1.00 93.00 382 ASP A O 1
ATOM 2825 N N . PHE A 1 383 ? 21.961 0.238 -6.379 1.00 93.25 383 PHE A N 1
ATOM 2826 C CA . PHE A 1 383 ? 23.335 0.213 -5.873 1.00 93.25 383 PHE A CA 1
ATOM 2827 C C . PHE A 1 383 ? 24.015 1.591 -5.789 1.00 93.25 383 PHE A C 1
ATOM 2829 O O . PHE A 1 383 ? 25.190 1.669 -5.427 1.00 93.25 383 PHE A O 1
ATOM 2836 N N . GLU A 1 384 ? 23.320 2.682 -6.122 1.00 95.06 384 GLU A N 1
ATOM 2837 C CA . GLU A 1 384 ? 23.874 4.038 -6.025 1.00 95.06 384 GLU A CA 1
ATOM 2838 C C . GLU A 1 384 ? 23.840 4.588 -4.588 1.00 95.06 384 GLU A C 1
ATOM 2840 O O . GLU A 1 384 ? 23.047 4.169 -3.746 1.00 95.06 384 GLU A O 1
ATOM 2845 N N . GLU A 1 385 ? 24.686 5.584 -4.305 1.00 95.94 385 GLU A N 1
ATOM 2846 C CA . GLU A 1 385 ? 24.832 6.188 -2.971 1.00 95.94 385 GLU A CA 1
ATOM 2847 C C . GLU A 1 385 ? 23.506 6.710 -2.394 1.00 95.94 385 GLU A C 1
ATOM 2849 O O . GLU A 1 385 ? 23.216 6.507 -1.214 1.00 95.94 385 GLU A O 1
ATOM 2854 N N . PHE A 1 386 ? 22.653 7.323 -3.221 1.00 97.38 386 PHE A N 1
ATOM 2855 C CA . PHE A 1 386 ? 21.383 7.879 -2.748 1.00 97.38 386 PHE A CA 1
ATOM 2856 C C . PHE A 1 386 ? 20.442 6.808 -2.164 1.00 97.38 386 PHE A C 1
ATOM 2858 O O . PHE A 1 386 ? 19.654 7.132 -1.282 1.00 97.38 386 PHE A O 1
ATOM 2865 N N . GLN A 1 387 ? 20.534 5.542 -2.591 1.00 97.12 387 GLN A N 1
ATOM 2866 C CA . GLN A 1 387 ? 19.748 4.441 -2.013 1.00 97.12 387 GLN A CA 1
ATOM 2867 C C . GLN A 1 387 ? 20.218 4.098 -0.600 1.00 97.12 387 GLN A C 1
ATOM 2869 O O . GLN A 1 387 ? 19.409 3.797 0.280 1.00 97.12 387 GLN A O 1
ATOM 2874 N N . GLN A 1 388 ? 21.527 4.180 -0.349 1.00 97.44 388 GLN A N 1
ATOM 2875 C CA . GLN A 1 388 ? 22.088 3.989 0.989 1.00 97.44 388 GLN A CA 1
ATOM 2876 C C . GLN A 1 388 ? 21.643 5.121 1.923 1.00 97.44 388 GLN A C 1
ATOM 2878 O O . GLN A 1 388 ? 21.235 4.865 3.055 1.00 97.44 388 GLN A O 1
ATOM 2883 N N . ILE A 1 389 ? 21.643 6.361 1.422 1.00 98.62 389 ILE A N 1
ATOM 2884 C CA . ILE A 1 389 ? 21.133 7.532 2.148 1.00 98.62 389 ILE A CA 1
ATOM 2885 C C . ILE A 1 389 ? 19.633 7.382 2.432 1.00 98.62 389 ILE A C 1
ATOM 2887 O O . ILE A 1 389 ? 19.205 7.548 3.571 1.00 98.62 389 ILE A O 1
ATOM 2891 N N . LEU A 1 390 ? 18.838 7.043 1.412 1.00 98.62 390 LEU A N 1
ATOM 2892 C CA . LEU A 1 390 ? 17.386 6.909 1.526 1.00 98.62 390 LEU A CA 1
ATOM 2893 C C . LEU A 1 390 ? 16.997 5.815 2.520 1.00 98.62 390 LEU A C 1
ATOM 2895 O O . LEU A 1 390 ? 16.096 6.012 3.334 1.00 98.62 390 LEU A O 1
ATOM 2899 N N . SER A 1 391 ? 17.673 4.666 2.460 1.00 97.75 391 SER A N 1
ATOM 2900 C CA . SER A 1 391 ? 17.377 3.537 3.340 1.00 97.75 391 SER A CA 1
ATOM 2901 C C . SER A 1 391 ? 17.750 3.811 4.795 1.00 97.75 391 SER A C 1
ATOM 2903 O O . SER A 1 391 ? 17.002 3.415 5.691 1.00 97.75 391 SER A O 1
ATOM 2905 N N . GLY A 1 392 ? 18.889 4.469 5.048 1.00 97.12 392 GLY A N 1
ATOM 2906 C CA . GLY A 1 392 ? 19.337 4.881 6.385 1.00 97.12 392 GLY A CA 1
ATOM 2907 C C . GLY A 1 392 ? 19.435 3.745 7.417 1.00 97.12 392 GLY A C 1
ATOM 2908 O O . GLY A 1 392 ? 19.469 4.002 8.617 1.00 97.12 392 GLY A O 1
ATOM 2909 N N . GLY A 1 393 ? 19.429 2.484 6.970 1.00 97.25 393 GLY A N 1
ATOM 2910 C CA . GLY A 1 393 ? 19.349 1.288 7.815 1.00 97.25 393 GLY A CA 1
ATOM 2911 C C . GLY A 1 393 ? 17.957 0.957 8.379 1.00 97.25 393 GLY A C 1
ATOM 2912 O O . GLY A 1 393 ? 17.817 -0.069 9.043 1.00 97.25 393 GLY A O 1
ATOM 2913 N N . VAL A 1 394 ? 16.931 1.772 8.116 1.00 98.31 394 VAL A N 1
ATOM 2914 C CA . VAL A 1 394 ? 15.559 1.594 8.642 1.00 98.31 394 VAL A CA 1
ATOM 2915 C C . VAL A 1 394 ? 14.554 1.114 7.591 1.00 98.31 394 VAL A C 1
ATOM 2917 O O . VAL A 1 394 ? 13.498 0.588 7.955 1.00 98.31 394 VAL A O 1
ATOM 2920 N N . LEU A 1 395 ? 14.895 1.249 6.305 1.00 98.75 395 LEU A N 1
ATOM 2921 C CA . LEU A 1 395 ? 14.116 0.727 5.186 1.00 98.75 395 LEU A CA 1
ATOM 2922 C C . LEU A 1 395 ? 14.828 -0.436 4.480 1.00 98.75 395 LEU A C 1
ATOM 2924 O O . LEU A 1 395 ? 16.044 -0.421 4.293 1.00 98.75 395 LEU A O 1
ATOM 2928 N N . THR A 1 396 ? 14.037 -1.387 3.995 1.00 98.62 396 THR A N 1
ATOM 2929 C CA . THR A 1 396 ? 14.436 -2.477 3.102 1.00 98.62 396 THR A CA 1
ATOM 2930 C C . THR A 1 396 ? 13.941 -2.176 1.686 1.00 98.62 396 THR A C 1
ATOM 2932 O O . THR A 1 396 ? 12.743 -1.972 1.502 1.00 98.62 396 THR A O 1
ATOM 2935 N N . ASN A 1 397 ? 14.829 -2.170 0.683 1.00 98.38 397 ASN A N 1
ATOM 2936 C CA . ASN A 1 397 ? 14.439 -2.046 -0.727 1.00 98.38 397 ASN A CA 1
ATOM 2937 C C . ASN A 1 397 ? 14.003 -3.410 -1.279 1.00 98.38 397 ASN A C 1
ATOM 2939 O O . ASN A 1 397 ? 14.799 -4.347 -1.342 1.00 98.38 397 ASN A O 1
ATOM 2943 N N . LEU A 1 398 ? 12.740 -3.517 -1.690 1.00 98.56 398 LEU A N 1
ATOM 2944 C CA . LEU A 1 398 ? 12.156 -4.768 -2.155 1.00 98.56 398 LEU A CA 1
ATOM 2945 C C . LEU A 1 398 ? 12.724 -5.250 -3.493 1.00 98.56 398 LEU A C 1
ATOM 2947 O O . LEU A 1 398 ? 12.744 -6.459 -3.721 1.00 98.56 398 LEU A O 1
ATOM 2951 N N . SER A 1 399 ? 13.270 -4.370 -4.341 1.00 96.12 399 SER A N 1
ATOM 2952 C CA . SER A 1 399 ? 13.908 -4.796 -5.599 1.00 96.12 399 SER A CA 1
ATOM 2953 C C . SER A 1 399 ? 15.112 -5.713 -5.358 1.00 96.12 399 SER A C 1
ATOM 2955 O O . SER A 1 399 ? 15.402 -6.600 -6.161 1.00 96.12 399 SER A O 1
ATOM 2957 N N . GLN A 1 400 ? 15.761 -5.593 -4.194 1.00 95.44 400 GLN A N 1
ATOM 2958 C CA . GLN A 1 400 ? 16.894 -6.431 -3.802 1.00 95.44 400 GLN A CA 1
ATOM 2959 C C . GLN A 1 400 ? 16.505 -7.882 -3.475 1.00 95.44 400 GLN A C 1
ATOM 2961 O O . GLN A 1 400 ? 17.388 -8.724 -3.317 1.00 95.44 400 GLN A O 1
ATOM 2966 N N . THR A 1 401 ? 15.204 -8.193 -3.414 1.00 95.75 401 THR A N 1
ATOM 2967 C CA . THR A 1 401 ? 14.701 -9.573 -3.307 1.00 95.75 401 THR A CA 1
ATOM 2968 C C . THR A 1 401 ? 14.778 -10.342 -4.631 1.00 95.75 401 THR A C 1
ATOM 2970 O O . THR A 1 401 ? 14.707 -11.571 -4.623 1.00 95.75 401 THR A O 1
ATOM 2973 N N . LEU A 1 402 ? 14.968 -9.638 -5.753 1.00 94.50 402 LEU A N 1
ATOM 2974 C CA . LEU A 1 402 ? 15.136 -10.209 -7.090 1.00 94.50 402 LEU A CA 1
ATOM 2975 C C . LEU A 1 402 ? 16.621 -10.349 -7.458 1.00 94.50 402 LEU A C 1
ATOM 2977 O O . LEU A 1 402 ? 17.483 -9.682 -6.874 1.00 94.50 402 LEU A O 1
ATOM 2981 N N . ASP A 1 403 ? 16.930 -11.175 -8.461 1.00 91.50 403 ASP A N 1
ATOM 2982 C CA . ASP A 1 403 ? 18.268 -11.224 -9.068 1.00 91.50 403 ASP A CA 1
ATOM 2983 C C . ASP A 1 403 ? 18.612 -9.865 -9.696 1.00 91.50 403 ASP A C 1
ATOM 2985 O O . ASP A 1 403 ? 17.751 -9.233 -10.304 1.00 91.50 403 ASP A O 1
ATOM 2989 N N . VAL A 1 404 ? 19.862 -9.410 -9.562 1.00 89.38 404 VAL A N 1
ATOM 2990 C CA . VAL A 1 404 ? 20.313 -8.101 -10.071 1.00 89.38 404 VAL A CA 1
ATOM 2991 C C . VAL A 1 404 ? 20.013 -7.906 -11.561 1.00 89.38 404 VAL A C 1
ATOM 2993 O O . VAL A 1 404 ? 19.689 -6.797 -11.978 1.00 89.38 404 VAL A O 1
ATOM 2996 N N . ARG A 1 405 ? 20.026 -8.985 -12.353 1.00 88.19 405 ARG A N 1
ATOM 2997 C CA . ARG A 1 405 ? 19.748 -8.951 -13.797 1.00 88.19 405 ARG A CA 1
ATOM 2998 C C . ARG A 1 405 ? 18.271 -8.719 -14.119 1.00 88.19 405 ARG A C 1
ATOM 3000 O O . ARG A 1 405 ? 17.952 -8.196 -15.184 1.00 88.19 405 ARG A O 1
ATOM 3007 N N . ASP A 1 406 ? 17.374 -9.071 -13.200 1.00 90.56 406 ASP A N 1
ATOM 3008 C CA . ASP A 1 406 ? 15.919 -9.048 -13.383 1.00 90.56 406 ASP A CA 1
ATOM 3009 C C . ASP A 1 406 ? 15.240 -7.879 -12.632 1.00 90.56 406 ASP A C 1
ATOM 3011 O O . ASP A 1 406 ? 14.023 -7.875 -12.460 1.00 90.56 406 ASP A O 1
ATOM 3015 N N . ARG A 1 407 ? 15.995 -6.861 -12.185 1.00 94.31 407 ARG A N 1
ATOM 3016 C CA . ARG A 1 407 ? 15.470 -5.692 -11.435 1.00 94.31 407 ARG A CA 1
ATOM 3017 C C . ARG A 1 407 ? 14.973 -4.536 -12.298 1.00 94.31 407 ARG A C 1
ATOM 3019 O O . ARG A 1 407 ? 14.493 -3.542 -11.769 1.00 94.31 407 ARG A O 1
ATOM 3026 N N . ALA A 1 408 ? 15.129 -4.623 -13.615 1.00 94.31 408 ALA A N 1
ATOM 3027 C CA . ALA A 1 408 ? 14.894 -3.478 -14.484 1.00 94.31 408 ALA A CA 1
ATOM 3028 C C . ALA A 1 408 ? 13.437 -3.008 -14.456 1.00 94.31 408 ALA A C 1
ATOM 3030 O O . ALA A 1 408 ? 12.539 -3.835 -14.448 1.00 94.31 408 ALA A O 1
ATOM 3031 N N . THR A 1 409 ? 13.204 -1.708 -14.518 1.00 97.50 409 THR A N 1
ATOM 3032 C CA . THR A 1 409 ? 11.886 -1.092 -14.727 1.00 97.50 409 THR A CA 1
ATOM 3033 C C . THR A 1 409 ? 11.908 -0.118 -15.901 1.00 97.50 409 THR A C 1
ATOM 3035 O O . THR A 1 409 ? 10.878 0.440 -16.235 1.00 97.50 409 THR A O 1
ATOM 3038 N N . PHE A 1 410 ? 13.067 0.063 -16.539 1.00 96.81 410 PHE A N 1
ATOM 3039 C CA . PHE A 1 410 ? 13.316 0.990 -17.637 1.00 96.81 410 PHE A CA 1
ATOM 3040 C C . PHE A 1 410 ? 14.309 0.369 -18.633 1.00 96.81 410 PHE A C 1
ATOM 3042 O O . PHE A 1 410 ? 15.203 -0.383 -18.230 1.00 96.81 410 PHE A O 1
ATOM 3049 N N . ASN A 1 411 ? 14.196 0.692 -19.925 1.00 96.25 411 ASN A N 1
ATOM 3050 C CA . ASN A 1 411 ? 15.201 0.340 -20.933 1.00 96.25 411 ASN A CA 1
ATOM 3051 C C . ASN A 1 411 ? 15.811 1.615 -21.524 1.00 96.25 411 ASN A C 1
ATOM 3053 O O . ASN A 1 411 ? 15.168 2.325 -22.296 1.00 96.25 411 ASN A O 1
ATOM 3057 N N . PHE A 1 412 ? 17.070 1.901 -21.189 1.00 94.25 412 PHE A N 1
ATOM 3058 C CA . PHE A 1 412 ? 17.777 3.054 -21.737 1.00 94.25 412 PHE A CA 1
ATOM 3059 C C . PHE A 1 412 ? 18.892 2.616 -22.658 1.00 94.25 412 PHE A C 1
ATOM 3061 O O . PHE A 1 412 ? 19.856 1.977 -22.235 1.00 94.25 412 PHE A O 1
ATOM 3068 N N . GLN A 1 413 ? 18.781 3.009 -23.924 1.00 93.50 413 GLN A N 1
ATOM 3069 C CA . GLN A 1 413 ? 19.768 2.677 -24.940 1.00 93.50 413 GLN A CA 1
ATOM 3070 C C . GLN A 1 413 ? 20.075 1.175 -24.988 1.00 93.50 413 GLN A C 1
ATOM 3072 O O . GLN A 1 413 ? 21.196 0.846 -25.313 1.00 93.50 413 GLN A O 1
ATOM 3077 N N . GLY A 1 414 ? 19.141 0.270 -24.671 1.00 95.06 414 GLY A N 1
ATOM 3078 C CA . GLY A 1 414 ? 19.358 -1.182 -24.639 1.00 95.06 414 GLY A CA 1
ATOM 3079 C C . GLY A 1 414 ? 19.898 -1.747 -23.332 1.00 95.06 414 GLY A C 1
ATOM 3080 O O . GLY A 1 414 ? 20.025 -2.959 -23.230 1.00 95.06 414 GLY A O 1
ATOM 3081 N N . ASN A 1 415 ? 20.194 -0.911 -22.341 1.00 96.12 415 ASN A N 1
ATOM 3082 C CA . ASN A 1 415 ? 20.457 -1.365 -20.982 1.00 96.12 415 ASN A CA 1
ATOM 3083 C C . ASN A 1 415 ? 19.143 -1.476 -20.208 1.00 96.12 415 ASN A C 1
ATOM 3085 O O . ASN A 1 415 ? 18.387 -0.507 -20.129 1.00 96.12 415 ASN A O 1
ATOM 3089 N N . SER A 1 416 ? 18.905 -2.629 -19.590 1.00 96.81 416 SER A N 1
ATOM 3090 C CA . SER A 1 416 ? 17.805 -2.840 -18.653 1.00 96.81 416 SER A CA 1
ATOM 3091 C C . SER A 1 416 ? 18.204 -2.274 -17.279 1.00 96.81 416 SER A C 1
ATOM 3093 O O . SER A 1 416 ? 19.203 -2.690 -16.691 1.00 96.81 416 SER A O 1
ATOM 3095 N N . GLN A 1 417 ? 17.456 -1.286 -16.786 1.00 95.50 417 GLN A N 1
ATOM 3096 C CA . GLN A 1 417 ? 17.819 -0.428 -15.651 1.00 95.50 417 GLN A CA 1
ATOM 3097 C C . GLN A 1 417 ? 16.705 -0.359 -14.606 1.00 95.50 417 GLN A C 1
ATOM 3099 O O . GLN A 1 417 ? 15.535 -0.274 -14.964 1.00 95.50 417 GLN A O 1
ATOM 3104 N N . ALA A 1 418 ? 17.056 -0.367 -13.318 1.00 95.31 418 ALA A N 1
ATOM 3105 C CA . ALA A 1 418 ? 16.104 -0.211 -12.215 1.00 95.31 418 ALA A CA 1
ATOM 3106 C C . ALA A 1 418 ? 15.995 1.267 -11.805 1.00 95.31 418 ALA A C 1
ATOM 3108 O O . ALA A 1 418 ? 16.935 1.799 -11.214 1.00 95.31 418 ALA A O 1
ATOM 3109 N N . LEU A 1 419 ? 14.880 1.932 -12.117 1.00 97.50 419 LEU A N 1
ATOM 3110 C CA . LEU A 1 419 ? 14.637 3.331 -11.722 1.00 97.50 419 LEU A CA 1
ATOM 3111 C C . LEU A 1 419 ? 13.512 3.465 -10.693 1.00 97.50 419 LEU A C 1
ATOM 3113 O O . LEU A 1 419 ? 13.561 4.368 -9.854 1.00 97.50 419 LEU A O 1
ATOM 3117 N N . ASP A 1 420 ? 12.553 2.544 -10.714 1.00 98.69 420 ASP A N 1
ATOM 3118 C CA . ASP A 1 420 ? 11.409 2.525 -9.812 1.00 98.69 420 ASP A CA 1
ATOM 3119 C C . ASP A 1 420 ? 11.670 1.562 -8.661 1.00 98.69 420 ASP A C 1
ATOM 3121 O O . ASP A 1 420 ? 12.119 0.430 -8.858 1.00 98.69 420 ASP A O 1
ATOM 3125 N N . HIS A 1 421 ? 11.376 2.002 -7.439 1.00 98.69 421 HIS A N 1
ATOM 3126 C CA . HIS A 1 421 ? 11.647 1.212 -6.238 1.00 98.69 421 HIS A CA 1
ATOM 3127 C C . HIS A 1 421 ? 10.470 1.257 -5.271 1.00 98.69 421 HIS A C 1
ATOM 3129 O O . HIS A 1 421 ? 9.743 2.246 -5.208 1.00 98.69 421 HIS A O 1
ATOM 3135 N N . ILE A 1 422 ? 10.320 0.191 -4.483 1.00 98.88 422 ILE A N 1
ATOM 3136 C CA . ILE A 1 422 ? 9.499 0.174 -3.269 1.00 98.88 422 ILE A CA 1
ATOM 3137 C C . ILE A 1 422 ? 10.430 -0.169 -2.109 1.00 98.88 422 ILE A C 1
ATOM 3139 O O . ILE A 1 422 ? 10.982 -1.267 -2.043 1.00 98.88 422 ILE A O 1
ATOM 3143 N N . LEU A 1 423 ? 10.597 0.771 -1.187 1.00 98.88 423 LEU A N 1
ATOM 3144 C CA . LEU A 1 423 ? 11.285 0.577 0.077 1.00 98.88 423 LEU A CA 1
ATOM 3145 C C . LEU A 1 423 ? 10.257 0.573 1.206 1.00 98.88 423 LEU A C 1
ATOM 3147 O O . LEU A 1 423 ? 9.339 1.387 1.221 1.00 98.88 423 LEU A O 1
ATOM 3151 N N . ILE A 1 424 ? 10.413 -0.327 2.167 1.00 98.88 424 ILE A N 1
ATOM 3152 C CA . ILE A 1 424 ? 9.484 -0.479 3.292 1.00 98.88 424 ILE A CA 1
ATOM 3153 C C . ILE A 1 424 ? 10.233 -0.467 4.613 1.00 98.88 424 ILE A C 1
ATOM 3155 O O . ILE A 1 424 ? 11.389 -0.884 4.666 1.00 98.88 424 ILE A O 1
ATOM 3159 N N . THR A 1 425 ? 9.590 -0.036 5.693 1.00 98.81 425 THR A N 1
ATOM 3160 C CA . THR A 1 425 ? 10.166 -0.173 7.035 1.00 98.81 425 THR A CA 1
ATOM 3161 C C . THR A 1 425 ? 10.488 -1.631 7.355 1.00 98.81 425 THR A C 1
ATOM 3163 O O . THR A 1 425 ? 9.774 -2.558 6.968 1.00 98.81 425 THR A O 1
ATOM 3166 N N . ASN A 1 426 ? 11.601 -1.862 8.055 1.00 98.38 426 ASN A N 1
ATOM 3167 C CA . ASN A 1 426 ? 12.136 -3.214 8.266 1.00 98.38 426 ASN A CA 1
ATOM 3168 C C . ASN A 1 426 ? 11.153 -4.180 8.964 1.00 98.38 426 ASN A C 1
ATOM 3170 O O . ASN A 1 426 ? 11.235 -5.391 8.761 1.00 98.38 426 ASN A O 1
ATOM 3174 N N . ASN A 1 427 ? 10.199 -3.675 9.756 1.00 96.69 427 ASN A N 1
ATOM 3175 C CA . ASN A 1 427 ? 9.144 -4.476 10.397 1.00 96.69 427 ASN A CA 1
ATOM 3176 C C . ASN A 1 427 ? 8.152 -5.104 9.392 1.00 96.69 427 ASN A C 1
ATOM 3178 O O . ASN A 1 427 ? 7.446 -6.056 9.741 1.00 96.69 427 ASN A O 1
ATOM 3182 N N . LEU A 1 428 ? 8.103 -4.594 8.159 1.00 98.25 428 LEU A N 1
ATOM 3183 C CA . LEU A 1 428 ? 7.286 -5.116 7.065 1.00 98.25 428 LEU A CA 1
ATOM 3184 C C . LEU A 1 428 ? 8.028 -6.135 6.187 1.00 98.25 428 LEU A C 1
ATOM 3186 O O . LEU A 1 428 ? 7.372 -6.882 5.468 1.00 98.25 428 LEU A O 1
ATOM 3190 N N . ALA A 1 429 ? 9.362 -6.219 6.253 1.00 97.12 429 ALA A N 1
ATOM 3191 C CA . ALA A 1 429 ? 10.169 -7.003 5.309 1.00 97.12 429 ALA A CA 1
ATOM 3192 C C . ALA A 1 429 ? 9.777 -8.489 5.235 1.00 97.12 429 ALA A C 1
ATOM 3194 O O . ALA A 1 429 ? 9.671 -9.052 4.152 1.00 97.12 429 ALA A O 1
ATOM 3195 N N . SER A 1 430 ? 9.494 -9.126 6.375 1.00 96.81 430 SER A N 1
ATOM 3196 C CA . SER A 1 430 ? 9.062 -10.534 6.422 1.00 96.81 430 SER A CA 1
ATOM 3197 C C . SER A 1 430 ? 7.589 -10.754 6.058 1.00 96.81 430 SER A C 1
ATOM 3199 O O . SER A 1 430 ? 7.138 -11.897 5.985 1.00 96.81 430 SER A O 1
ATOM 3201 N N . LYS A 1 431 ? 6.831 -9.672 5.865 1.00 96.69 431 LYS A N 1
ATOM 3202 C CA . LYS A 1 431 ? 5.404 -9.666 5.524 1.00 96.69 431 LYS A CA 1
ATOM 3203 C C . LYS A 1 431 ? 5.165 -9.247 4.074 1.00 96.69 431 LYS A C 1
ATOM 3205 O O . LYS A 1 431 ? 4.003 -9.168 3.676 1.00 96.69 431 LYS A O 1
ATOM 3210 N N . ALA A 1 432 ? 6.230 -8.940 3.334 1.00 98.38 432 ALA A N 1
ATOM 3211 C CA . ALA A 1 432 ? 6.154 -8.363 2.009 1.00 98.38 432 ALA A CA 1
ATOM 3212 C C . ALA A 1 432 ? 6.509 -9.368 0.910 1.00 98.38 432 ALA A C 1
ATOM 3214 O O . ALA A 1 432 ? 7.450 -10.149 1.039 1.00 98.38 432 ALA A O 1
ATOM 3215 N N . GLU A 1 433 ? 5.770 -9.303 -0.192 1.00 98.44 433 GLU A N 1
ATOM 3216 C CA . GLU A 1 433 ? 6.127 -9.923 -1.472 1.00 98.44 433 GLU A CA 1
ATOM 3217 C C . GLU A 1 433 ? 6.205 -8.807 -2.519 1.00 98.44 433 GLU A C 1
ATOM 3219 O O . GLU A 1 433 ? 5.496 -7.807 -2.388 1.00 98.44 433 GLU A O 1
ATOM 3224 N N . TYR A 1 434 ? 7.055 -8.960 -3.533 1.00 98.56 434 TYR A N 1
ATOM 3225 C CA . TYR A 1 434 ? 7.345 -7.923 -4.524 1.00 98.56 434 TYR A CA 1
ATOM 3226 C C . TYR A 1 434 ? 7.392 -8.497 -5.934 1.00 98.56 434 TYR A C 1
ATOM 3228 O O . TYR A 1 434 ? 7.855 -9.621 -6.129 1.00 98.56 434 TYR A O 1
ATOM 3236 N N . ASP A 1 435 ? 6.918 -7.709 -6.892 1.00 98.19 435 ASP A N 1
ATOM 3237 C CA . ASP A 1 435 ? 6.882 -8.056 -8.303 1.00 98.19 435 ASP A CA 1
ATOM 3238 C C . ASP A 1 435 ? 7.114 -6.815 -9.180 1.00 98.19 435 ASP A C 1
ATOM 3240 O O . ASP A 1 435 ? 6.660 -5.712 -8.858 1.00 98.19 435 ASP A O 1
ATOM 3244 N N . ILE A 1 436 ? 7.809 -7.008 -10.300 1.00 98.12 436 ILE A N 1
ATOM 3245 C CA . ILE A 1 436 ? 7.915 -6.026 -11.383 1.00 98.12 436 ILE A CA 1
ATOM 3246 C C . ILE A 1 436 ? 7.071 -6.581 -12.514 1.00 98.12 436 ILE A C 1
ATOM 3248 O O . ILE A 1 436 ? 7.488 -7.530 -13.169 1.00 98.12 436 ILE A O 1
ATOM 3252 N N . VAL A 1 437 ? 5.901 -5.997 -12.752 1.00 98.12 437 VAL A N 1
ATOM 3253 C CA . VAL A 1 437 ? 4.915 -6.584 -13.660 1.00 98.12 437 VAL A CA 1
ATOM 3254 C C . VAL A 1 437 ? 5.268 -6.200 -15.091 1.00 98.12 437 VAL A C 1
ATOM 3256 O O . VAL A 1 437 ? 4.986 -5.089 -15.520 1.00 98.12 437 VAL A O 1
ATOM 3259 N N . ARG A 1 438 ? 5.893 -7.127 -15.824 1.00 96.69 438 ARG A N 1
ATOM 3260 C CA . ARG A 1 438 ? 6.529 -6.916 -17.139 1.00 96.69 438 ARG A CA 1
ATOM 3261 C C . ARG A 1 438 ? 5.536 -6.700 -18.276 1.00 96.69 438 ARG A C 1
ATOM 3263 O O . ARG A 1 438 ? 5.175 -7.639 -18.997 1.00 96.69 438 ARG A O 1
ATOM 3270 N N . VAL A 1 439 ? 5.078 -5.471 -18.450 1.00 97.50 439 VAL A N 1
ATOM 3271 C CA . VAL A 1 439 ? 4.033 -5.105 -19.406 1.00 97.50 439 VAL A CA 1
ATOM 3272 C C . VAL A 1 439 ? 4.407 -3.944 -20.298 1.00 97.50 439 VAL A C 1
ATOM 3274 O O . VAL A 1 439 ? 3.550 -3.586 -21.093 1.00 97.50 439 VAL A O 1
ATOM 3277 N N . ASN A 1 440 ? 5.608 -3.376 -20.208 1.00 96.88 440 ASN A N 1
ATOM 3278 C CA . ASN A 1 440 ? 5.976 -2.162 -20.930 1.00 96.88 440 ASN A CA 1
ATOM 3279 C C . ASN A 1 440 ? 7.331 -2.281 -21.634 1.00 96.88 440 ASN A C 1
ATOM 3281 O O . ASN A 1 440 ? 7.357 -2.491 -22.842 1.00 96.88 440 ASN A O 1
ATOM 3285 N N . VAL A 1 441 ? 8.439 -2.221 -20.897 1.00 95.69 441 VAL A N 1
ATOM 3286 C CA . VAL A 1 441 ? 9.765 -1.809 -21.407 1.00 95.69 441 VAL A CA 1
ATOM 3287 C C . VAL A 1 441 ? 10.416 -2.774 -22.386 1.00 95.69 441 VAL A C 1
ATOM 3289 O O . VAL A 1 441 ? 11.383 -2.426 -23.068 1.00 95.69 441 VAL A O 1
ATOM 3292 N N . ASP A 1 442 ? 9.881 -3.986 -22.456 1.00 96.12 442 ASP A N 1
ATOM 3293 C CA . ASP A 1 442 ? 10.328 -5.022 -23.374 1.00 96.12 442 ASP A CA 1
ATOM 3294 C C . ASP A 1 442 ? 9.587 -5.015 -24.720 1.00 96.12 442 ASP A C 1
ATOM 3296 O O . ASP A 1 442 ? 9.976 -5.754 -25.625 1.00 96.12 442 ASP A O 1
ATOM 3300 N N . PHE A 1 443 ? 8.539 -4.199 -24.861 1.00 96.75 443 PHE A N 1
ATOM 3301 C CA . PHE A 1 443 ? 7.622 -4.214 -25.998 1.00 96.75 443 PHE A CA 1
ATOM 3302 C C . PHE A 1 443 ? 7.641 -2.892 -26.766 1.00 96.75 443 PHE A C 1
ATOM 3304 O O . PHE A 1 443 ? 7.696 -1.811 -26.180 1.00 96.75 443 PHE A O 1
ATOM 3311 N N . LEU A 1 444 ? 7.543 -2.964 -28.091 1.00 94.56 444 LEU A N 1
ATOM 3312 C CA . LEU A 1 444 ? 7.521 -1.784 -28.953 1.00 94.56 444 LEU A CA 1
ATOM 3313 C C . LEU A 1 444 ? 6.266 -0.925 -28.751 1.00 94.56 444 LEU A C 1
ATOM 3315 O O . LEU A 1 444 ? 6.342 0.301 -28.732 1.00 94.56 444 LEU A O 1
ATOM 3319 N N . ASP A 1 445 ? 5.108 -1.563 -28.612 1.00 92.44 445 ASP A N 1
ATOM 3320 C CA . ASP A 1 445 ? 3.793 -0.938 -28.430 1.00 92.44 445 ASP A CA 1
ATOM 3321 C C . ASP A 1 445 ? 3.505 -0.606 -26.952 1.00 92.44 445 ASP A C 1
ATOM 3323 O O . ASP A 1 445 ? 2.371 -0.710 -26.481 1.00 92.44 445 ASP A O 1
ATOM 3327 N N . GLN A 1 446 ? 4.539 -0.240 -26.193 1.00 92.94 446 GLN A N 1
ATOM 3328 C CA . GLN A 1 446 ? 4.413 0.096 -24.779 1.00 92.94 446 GLN A CA 1
ATOM 3329 C C . GLN A 1 446 ? 3.600 1.388 -24.561 1.00 92.94 446 GLN A C 1
ATOM 3331 O O . GLN A 1 446 ? 3.898 2.418 -25.168 1.00 92.94 446 GLN A O 1
ATOM 3336 N N . PRO A 1 447 ? 2.582 1.376 -23.682 1.00 92.69 447 PRO A N 1
ATOM 3337 C CA . PRO A 1 447 ? 1.854 2.580 -23.301 1.00 92.69 447 PRO A CA 1
ATOM 3338 C C . PRO A 1 447 ? 2.605 3.438 -22.283 1.00 92.69 447 PRO A C 1
ATOM 3340 O O . PRO A 1 447 ? 2.166 4.545 -22.040 1.00 92.69 447 PRO A O 1
ATOM 3343 N N . ALA A 1 448 ? 3.664 2.980 -21.628 1.00 94.88 448 ALA A N 1
ATOM 3344 C CA . ALA A 1 448 ? 4.528 3.841 -20.818 1.00 94.88 448 ALA A CA 1
ATOM 3345 C C . ALA A 1 448 ? 5.955 3.308 -20.890 1.00 94.88 448 ALA A C 1
ATOM 3347 O O . ALA A 1 448 ? 6.144 2.116 -21.123 1.00 94.88 448 ALA A O 1
ATOM 3348 N N . ASP A 1 449 ? 6.942 4.167 -20.675 1.00 94.50 449 ASP A N 1
ATOM 3349 C CA . ASP A 1 449 ? 8.362 3.819 -20.745 1.00 94.50 449 ASP A CA 1
ATOM 3350 C C . ASP A 1 449 ? 8.913 3.173 -19.460 1.00 94.50 449 ASP A C 1
ATOM 3352 O O . ASP A 1 449 ? 10.071 2.760 -19.437 1.00 94.50 449 ASP A O 1
ATOM 3356 N N . HIS A 1 450 ? 8.086 3.024 -18.421 1.00 97.88 450 HIS A N 1
ATOM 3357 C CA . HIS A 1 450 ? 8.417 2.362 -17.156 1.00 97.88 450 HIS A CA 1
ATOM 3358 C C . HIS A 1 450 ? 7.554 1.120 -16.906 1.00 97.88 450 HIS A C 1
ATOM 3360 O O . HIS A 1 450 ? 6.370 1.104 -17.242 1.00 97.88 450 HIS A O 1
ATOM 3366 N N . GLU A 1 451 ? 8.095 0.102 -16.238 1.00 98.25 451 GLU A N 1
ATOM 3367 C CA . GLU A 1 451 ? 7.294 -1.003 -15.699 1.00 98.25 451 GLU A CA 1
ATOM 3368 C C . GLU A 1 451 ? 6.560 -0.595 -14.414 1.00 98.25 451 GLU A C 1
ATOM 3370 O O . GLU A 1 451 ? 7.167 0.018 -13.530 1.00 98.25 451 GLU A O 1
ATOM 3375 N N . PRO A 1 452 ? 5.284 -0.983 -14.237 1.00 98.56 452 PRO A N 1
ATOM 3376 C CA . PRO A 1 452 ? 4.653 -0.902 -12.934 1.00 98.56 452 PRO A CA 1
ATOM 3377 C C . PRO A 1 452 ? 5.257 -1.930 -11.970 1.00 98.56 452 PRO A C 1
ATOM 3379 O O . PRO A 1 452 ? 5.487 -3.092 -12.313 1.00 98.56 452 PRO A O 1
ATOM 3382 N N . ILE A 1 453 ? 5.446 -1.515 -10.721 1.00 98.75 453 ILE A N 1
ATOM 3383 C CA . ILE A 1 453 ? 5.947 -2.375 -9.642 1.00 98.75 453 ILE A CA 1
ATOM 3384 C C . ILE A 1 453 ? 4.891 -2.521 -8.551 1.00 98.75 453 ILE A C 1
ATOM 3386 O O . ILE A 1 453 ? 4.153 -1.578 -8.267 1.00 98.75 453 ILE A O 1
ATOM 3390 N N . LEU A 1 454 ? 4.805 -3.701 -7.942 1.00 98.81 454 LEU A N 1
ATOM 3391 C CA . LEU A 1 454 ? 3.748 -4.071 -7.003 1.00 98.81 454 LEU A CA 1
ATOM 3392 C C . LEU A 1 454 ? 4.337 -4.760 -5.774 1.00 98.81 454 LEU A C 1
ATOM 3394 O O . LEU A 1 454 ? 5.186 -5.640 -5.886 1.00 98.81 454 LEU A O 1
ATOM 3398 N N . ALA A 1 455 ? 3.837 -4.397 -4.598 1.00 98.81 455 ALA A N 1
ATOM 3399 C CA . ALA A 1 455 ? 4.088 -5.119 -3.363 1.00 98.81 455 ALA A CA 1
ATOM 3400 C C . ALA A 1 455 ? 2.779 -5.595 -2.726 1.00 98.81 455 ALA A C 1
ATOM 3402 O O . ALA A 1 455 ? 1.748 -4.922 -2.815 1.00 98.81 455 ALA A O 1
ATOM 3403 N N . THR A 1 456 ? 2.829 -6.732 -2.030 1.00 98.69 456 THR A N 1
ATOM 3404 C CA . THR A 1 456 ? 1.799 -7.100 -1.046 1.00 98.69 456 THR A CA 1
ATOM 3405 C C . THR A 1 456 ? 2.353 -6.951 0.358 1.00 98.69 456 THR A C 1
ATOM 3407 O O . THR A 1 456 ? 3.529 -7.218 0.572 1.00 98.69 456 THR A O 1
ATOM 3410 N N . LEU A 1 457 ? 1.515 -6.557 1.315 1.00 98.62 457 LEU A N 1
ATOM 3411 C CA . LEU A 1 457 ? 1.836 -6.527 2.740 1.00 98.62 457 LEU A CA 1
ATOM 3412 C C . LEU A 1 457 ? 0.816 -7.378 3.498 1.00 98.62 457 LEU A C 1
ATOM 3414 O O . LEU A 1 457 ? -0.380 -7.092 3.462 1.00 98.62 457 LEU A O 1
ATOM 3418 N N . ASN A 1 458 ? 1.279 -8.415 4.196 1.00 98.12 458 ASN A N 1
ATOM 3419 C CA . ASN A 1 458 ? 0.435 -9.230 5.067 1.00 98.12 458 ASN A CA 1
ATOM 3420 C C . ASN A 1 458 ? 0.146 -8.493 6.388 1.00 98.12 458 ASN A C 1
ATOM 3422 O O . ASN A 1 458 ? 0.970 -8.480 7.306 1.00 98.12 458 ASN A O 1
ATOM 3426 N N . LEU A 1 459 ? -1.031 -7.879 6.465 1.00 96.44 459 LEU A N 1
ATOM 3427 C CA . LEU A 1 459 ? -1.540 -7.047 7.550 1.00 96.44 459 LEU A CA 1
ATOM 3428 C C . LEU A 1 459 ? -2.919 -7.577 7.994 1.00 96.44 459 LEU A C 1
ATOM 3430 O O . LEU A 1 459 ? -3.950 -7.013 7.621 1.00 96.44 459 LEU A O 1
ATOM 3434 N N . PRO A 1 460 ? -2.968 -8.669 8.779 1.00 92.00 460 PRO A N 1
ATOM 3435 C CA . PRO A 1 460 ? -4.231 -9.210 9.275 1.00 92.00 460 PRO A CA 1
ATOM 3436 C C . PRO A 1 460 ? -4.934 -8.216 10.203 1.00 92.00 460 PRO A C 1
ATOM 3438 O O . PRO A 1 460 ? -4.294 -7.319 10.752 1.00 92.00 460 PRO A O 1
ATOM 3441 N N . GLN A 1 461 ? -6.241 -8.378 10.407 1.00 84.25 461 GLN A N 1
ATOM 3442 C CA . GLN A 1 461 ? -7.016 -7.468 11.255 1.00 84.25 461 GLN A CA 1
ATOM 3443 C C . GLN A 1 461 ? -6.382 -7.257 12.637 1.00 84.25 461 GLN A C 1
ATOM 3445 O O . GLN A 1 461 ? -6.250 -8.189 13.435 1.00 84.25 461 GLN A O 1
ATOM 3450 N N . GLN A 1 462 ? -5.994 -6.012 12.927 1.00 72.19 462 GLN A N 1
ATOM 3451 C CA . GLN A 1 462 ? -5.497 -5.627 14.238 1.00 72.19 462 GLN A CA 1
ATOM 3452 C C . GLN A 1 462 ? -6.673 -5.659 15.208 1.00 72.19 462 GLN A C 1
ATOM 3454 O O . GLN A 1 462 ? -7.667 -4.954 15.037 1.00 72.19 462 GLN A O 1
ATOM 3459 N N . SER A 1 463 ? -6.576 -6.517 16.223 1.00 57.84 463 SER A N 1
ATOM 3460 C CA . SER A 1 463 ? -7.544 -6.531 17.317 1.00 57.84 463 SER A CA 1
ATOM 3461 C C . SER A 1 463 ? -7.476 -5.173 18.013 1.00 57.84 463 SER A C 1
ATOM 3463 O O . SER A 1 463 ? -6.454 -4.861 18.624 1.00 57.84 463 SER A O 1
ATOM 3465 N N . GLN A 1 464 ? -8.514 -4.343 17.890 1.00 55.50 464 GLN A N 1
ATOM 3466 C CA . GLN A 1 464 ? -8.546 -3.081 18.622 1.00 55.50 464 GLN A CA 1
ATOM 3467 C C . GLN A 1 464 ? -8.519 -3.376 20.125 1.00 55.50 464 GLN A C 1
ATOM 3469 O O . GLN A 1 464 ? -9.256 -4.232 20.619 1.00 55.50 464 GLN A O 1
ATOM 3474 N N . SER A 1 465 ? -7.648 -2.689 20.862 1.00 62.31 465 SER A N 1
ATOM 3475 C CA . SER A 1 465 ? -7.638 -2.766 22.319 1.00 62.31 465 SER A CA 1
ATOM 3476 C C . SER A 1 465 ? -8.905 -2.100 22.857 1.00 62.31 465 SER A C 1
ATOM 3478 O O . SER A 1 465 ? -9.014 -0.875 22.861 1.00 62.31 465 SER A O 1
ATOM 3480 N N . PHE A 1 466 ? -9.868 -2.902 23.302 1.00 71.06 466 PHE A N 1
ATOM 3481 C CA . PHE A 1 466 ? -11.060 -2.426 23.994 1.00 71.06 466 PHE A CA 1
ATOM 3482 C C . PHE A 1 466 ? -10.771 -2.301 25.493 1.00 71.06 466 PHE A C 1
ATOM 3484 O O . PHE A 1 466 ? -10.604 -3.309 26.179 1.00 71.06 466 PHE A O 1
ATOM 3491 N N . THR A 1 467 ? -10.739 -1.066 25.995 1.00 74.88 467 THR A N 1
ATOM 3492 C CA . THR A 1 467 ? -10.657 -0.781 27.433 1.00 74.88 467 THR A CA 1
ATOM 3493 C C . THR A 1 467 ? -12.047 -0.457 27.964 1.00 74.88 467 THR A C 1
ATOM 3495 O O . THR A 1 467 ? -12.725 0.422 27.425 1.00 74.88 467 THR A O 1
ATOM 3498 N N . LEU A 1 468 ? -12.452 -1.149 29.029 1.00 79.12 468 LEU A N 1
ATOM 3499 C CA . LEU A 1 468 ? -13.721 -0.941 29.728 1.00 79.12 468 LEU A CA 1
ATOM 3500 C C . LEU A 1 468 ? -13.456 -0.564 31.185 1.00 79.12 468 LEU A C 1
ATOM 3502 O O . LEU A 1 468 ? -12.789 -1.311 31.903 1.00 79.12 468 LEU A O 1
ATOM 3506 N N . GLN A 1 469 ? -14.013 0.565 31.619 1.00 83.25 469 GLN A N 1
ATOM 3507 C CA . GLN A 1 469 ? -14.145 0.895 33.032 1.00 83.25 469 GLN A CA 1
ATOM 3508 C C . GLN A 1 469 ? -15.430 0.274 33.565 1.00 83.25 469 GLN A C 1
ATOM 3510 O O . GLN A 1 469 ? -16.506 0.466 32.998 1.00 83.25 469 GLN A O 1
ATOM 3515 N N . ILE A 1 470 ? -15.321 -0.438 34.683 1.00 84.44 470 ILE A N 1
ATOM 3516 C CA . ILE A 1 470 ? -16.479 -0.973 35.396 1.00 84.44 470 ILE A CA 1
ATOM 3517 C C . ILE A 1 470 ? -16.529 -0.327 36.774 1.00 84.44 470 ILE A C 1
ATOM 3519 O O . ILE A 1 470 ? -15.576 -0.434 37.546 1.00 84.44 470 ILE A O 1
ATOM 3523 N N . LEU A 1 471 ? -17.649 0.330 37.065 1.00 86.06 471 LEU A N 1
ATOM 3524 C CA . LEU A 1 471 ? -17.984 0.849 38.385 1.00 86.06 471 LEU A CA 1
ATOM 3525 C C . LEU A 1 471 ? -19.035 -0.077 38.987 1.00 86.06 471 LEU A C 1
ATOM 3527 O O . LEU A 1 471 ? -20.124 -0.211 38.426 1.00 86.06 471 LEU A O 1
ATOM 3531 N N . GLN A 1 472 ? -18.709 -0.739 40.097 1.00 85.38 472 GLN A N 1
ATOM 3532 C CA . GLN A 1 472 ? -19.592 -1.735 40.694 1.00 85.38 472 GLN A CA 1
ATOM 3533 C C . GLN A 1 472 ? -19.822 -1.501 42.189 1.00 85.38 472 GLN A C 1
ATOM 3535 O O . GLN A 1 472 ? -18.924 -1.098 42.931 1.00 85.38 472 GLN A O 1
ATOM 3540 N N . ALA A 1 473 ? -21.054 -1.767 42.625 1.00 86.12 473 ALA A N 1
ATOM 3541 C CA . ALA A 1 473 ? -21.423 -1.815 44.036 1.00 86.12 473 ALA A CA 1
ATOM 3542 C C . ALA A 1 473 ? -22.317 -3.020 44.347 1.00 86.12 473 ALA A C 1
ATOM 3544 O O . ALA A 1 473 ? -23.055 -3.505 43.489 1.00 86.12 473 ALA A O 1
ATOM 3545 N N . SER A 1 474 ? -22.284 -3.479 45.590 1.00 86.12 474 SER A N 1
ATOM 3546 C CA . SER A 1 474 ? -23.174 -4.521 46.103 1.00 86.12 474 SER A CA 1
ATOM 3547 C C . SER A 1 474 ? -23.748 -4.098 47.448 1.00 86.12 474 SER A C 1
ATOM 3549 O O . SER A 1 474 ? -23.189 -3.209 48.096 1.00 86.12 474 SER A O 1
ATOM 3551 N N . ASP A 1 475 ? -24.841 -4.741 47.863 1.00 87.44 475 ASP A N 1
ATOM 3552 C CA . ASP A 1 475 ? -25.291 -4.741 49.259 1.00 87.44 475 ASP A CA 1
ATOM 3553 C C . ASP A 1 475 ? -25.433 -3.321 49.838 1.00 87.44 475 ASP A C 1
ATOM 3555 O O . ASP A 1 475 ? -24.900 -2.968 50.894 1.00 87.44 475 ASP A O 1
ATOM 3559 N N . GLN A 1 476 ? -26.113 -2.457 49.083 1.00 86.25 476 GLN A N 1
ATOM 3560 C CA . GLN A 1 476 ? -26.264 -1.049 49.433 1.00 86.25 476 GLN A CA 1
ATOM 3561 C C . GLN A 1 476 ? -27.085 -0.870 50.709 1.00 86.25 476 GLN A C 1
ATOM 3563 O O . GLN A 1 476 ? -26.726 -0.041 51.548 1.00 86.25 476 GLN A O 1
ATOM 3568 N N . GLU A 1 477 ? -28.168 -1.648 50.834 1.00 85.00 477 GLU A N 1
ATOM 3569 C CA . GLU A 1 477 ? -28.896 -1.911 52.080 1.00 85.00 477 GLU A CA 1
ATOM 3570 C C . GLU A 1 477 ? -29.075 -0.678 52.987 1.00 85.00 477 GLU A C 1
ATOM 3572 O O . GLU A 1 477 ? -28.704 -0.672 54.166 1.00 85.00 477 GLU A O 1
ATOM 3577 N N . ALA A 1 478 ? -29.639 0.402 52.436 1.00 79.94 478 ALA A N 1
ATOM 3578 C CA . ALA A 1 478 ? -29.635 1.713 53.078 1.00 79.94 478 ALA A CA 1
ATOM 3579 C C . ALA A 1 478 ? -30.170 1.684 54.525 1.00 79.94 478 ALA A C 1
ATOM 3581 O O . ALA A 1 478 ? -31.349 1.433 54.783 1.00 79.94 478 ALA A O 1
ATOM 3582 N N . GLY A 1 479 ? -29.292 1.981 55.489 1.00 77.19 479 GLY A N 1
ATOM 3583 C CA . GLY A 1 479 ? -29.615 2.179 56.906 1.00 77.19 479 GLY A CA 1
ATOM 3584 C C . GLY A 1 479 ? -29.677 3.662 57.301 1.00 77.19 479 GLY A C 1
ATOM 3585 O O . GLY A 1 479 ? -29.660 4.549 56.457 1.00 77.19 479 GLY A O 1
ATOM 3586 N N . ILE A 1 480 ? -29.698 3.968 58.606 1.00 74.50 480 ILE A N 1
ATOM 3587 C CA . ILE A 1 480 ? -29.685 5.367 59.096 1.00 74.50 480 ILE A CA 1
ATOM 3588 C C . ILE A 1 480 ? -28.486 6.189 58.557 1.00 74.50 480 ILE A C 1
ATOM 3590 O O . ILE A 1 480 ? -28.694 7.353 58.214 1.00 74.50 480 ILE A O 1
ATOM 3594 N N . PRO A 1 481 ? -27.256 5.643 58.441 1.00 78.12 481 PRO A N 1
ATOM 3595 C CA . PRO A 1 481 ? -26.109 6.383 57.898 1.00 78.12 481 PRO A CA 1
ATOM 3596 C C . PRO A 1 481 ? -26.201 6.745 56.409 1.00 78.12 481 PRO A C 1
ATOM 3598 O O . PRO A 1 481 ? -25.448 7.611 55.961 1.00 78.12 481 PRO A O 1
ATOM 3601 N N . ALA A 1 482 ? -27.147 6.163 55.659 1.00 74.19 482 ALA A N 1
ATOM 3602 C CA . ALA A 1 482 ? -27.222 6.302 54.205 1.00 74.19 482 ALA A CA 1
ATOM 3603 C C . ALA A 1 482 ? -27.244 7.759 53.722 1.00 74.19 482 ALA A C 1
ATOM 3605 O O . ALA A 1 482 ? -26.684 8.056 52.674 1.00 74.19 482 ALA A O 1
ATOM 3606 N N . PHE A 1 483 ? -27.798 8.692 54.507 1.00 73.50 483 PHE A N 1
ATOM 3607 C CA . PHE A 1 483 ? -27.806 10.125 54.184 1.00 73.50 483 PHE A CA 1
ATOM 3608 C C . PHE A 1 483 ? -26.411 10.760 54.076 1.00 73.50 483 PHE A C 1
ATOM 3610 O O . PHE A 1 483 ? -26.249 11.750 53.367 1.00 73.50 483 PHE A O 1
ATOM 3617 N N . GLN A 1 484 ? -25.420 10.241 54.803 1.00 79.44 484 GLN A N 1
ATOM 3618 C CA . GLN A 1 484 ? -24.039 10.729 54.751 1.00 79.44 484 GLN A CA 1
ATOM 3619 C C . GLN A 1 484 ? -23.229 9.944 53.724 1.00 79.44 484 GLN A C 1
ATOM 3621 O O . GLN A 1 484 ? -22.524 10.531 52.903 1.00 79.44 484 GLN A O 1
ATOM 3626 N N . ASP A 1 485 ? -23.377 8.625 53.741 1.00 78.38 485 ASP A N 1
ATOM 3627 C CA . ASP A 1 485 ? -22.575 7.718 52.929 1.00 78.38 485 ASP A CA 1
ATOM 3628 C C . ASP A 1 485 ? -22.909 7.838 51.431 1.00 78.38 485 ASP A C 1
ATOM 3630 O O . ASP A 1 485 ? -22.004 7.799 50.595 1.00 78.38 485 ASP A O 1
ATOM 3634 N N . ILE A 1 486 ? -24.172 8.116 51.073 1.00 82.75 486 ILE A N 1
ATOM 3635 C CA . ILE A 1 486 ? -24.566 8.328 49.672 1.00 82.75 486 ILE A CA 1
ATOM 3636 C C . ILE A 1 486 ? -23.886 9.549 49.039 1.00 82.75 486 ILE A C 1
ATOM 3638 O O . ILE A 1 486 ? -23.611 9.544 47.840 1.00 82.75 486 ILE A O 1
ATOM 3642 N N . LEU A 1 487 ? -23.570 10.589 49.822 1.00 83.88 487 LEU A N 1
ATOM 3643 C CA . LEU A 1 487 ? -22.882 11.782 49.315 1.00 83.88 487 LEU A CA 1
ATOM 3644 C C . LEU A 1 487 ? -21.435 11.460 48.933 1.00 83.88 487 LEU A C 1
ATOM 3646 O O . LEU A 1 487 ? -20.966 11.890 47.884 1.00 83.88 487 LEU A O 1
ATOM 3650 N N . GLY A 1 488 ? -20.738 10.679 49.764 1.00 82.12 488 GLY A N 1
ATOM 3651 C CA . GLY A 1 488 ? -19.387 10.210 49.455 1.00 82.12 488 GLY A CA 1
ATOM 3652 C C . GLY A 1 488 ? -19.383 9.247 48.270 1.00 82.12 488 GLY A C 1
ATOM 3653 O O . GLY A 1 488 ? -18.609 9.425 47.332 1.00 82.12 488 GLY A O 1
ATOM 3654 N N . PHE A 1 489 ? -20.295 8.273 48.281 1.00 82.19 489 PHE A N 1
ATOM 3655 C CA . PHE A 1 489 ? -20.424 7.279 47.219 1.00 82.19 489 PHE A CA 1
ATOM 3656 C C . PHE A 1 489 ? -20.720 7.920 45.854 1.00 82.19 489 PHE A C 1
ATOM 3658 O O . PHE A 1 489 ? -19.995 7.684 44.888 1.00 82.19 489 PHE A O 1
ATOM 3665 N N . SER A 1 490 ? -21.726 8.798 45.778 1.00 85.81 490 SER A N 1
ATOM 3666 C CA . SER A 1 490 ? -22.068 9.508 44.537 1.00 85.81 490 SER A CA 1
ATOM 3667 C C . SER A 1 490 ? -20.950 10.441 44.064 1.00 85.81 490 SER A C 1
ATOM 3669 O O . SER A 1 490 ? -20.697 10.519 42.864 1.00 85.81 490 SER A O 1
ATOM 3671 N N . ALA A 1 491 ? -20.222 11.103 44.971 1.00 83.94 491 ALA A N 1
ATOM 3672 C CA . ALA A 1 491 ? -19.069 11.921 44.598 1.00 83.94 491 ALA A CA 1
ATOM 3673 C C . ALA A 1 491 ? -17.954 11.089 43.944 1.00 83.94 491 ALA A C 1
ATOM 3675 O O . ALA A 1 491 ? -17.387 11.523 42.941 1.00 83.94 491 ALA A O 1
ATOM 3676 N N . VAL A 1 492 ? -17.665 9.891 44.468 1.00 81.62 492 VAL A N 1
ATOM 3677 C CA . VAL A 1 492 ? -16.669 8.984 43.878 1.00 81.62 492 VAL A CA 1
ATOM 3678 C C . VAL A 1 492 ? -17.142 8.445 42.529 1.00 81.62 492 VAL A C 1
ATOM 3680 O O . VAL A 1 492 ? -16.384 8.513 41.563 1.00 81.62 492 VAL A O 1
ATOM 3683 N N . MET A 1 493 ? -18.395 7.988 42.430 1.00 83.88 493 MET A N 1
ATOM 3684 C CA . MET A 1 493 ? -18.984 7.546 41.159 1.00 83.88 493 MET A CA 1
ATOM 3685 C C . MET A 1 493 ? -18.882 8.642 40.090 1.00 83.88 493 MET A C 1
ATOM 3687 O O . MET A 1 493 ? -18.370 8.389 39.004 1.00 83.88 493 MET A O 1
ATOM 3691 N N . ASN A 1 494 ? -19.265 9.878 40.422 1.00 84.88 494 ASN A N 1
ATOM 3692 C CA . ASN A 1 494 ? -19.201 11.019 39.505 1.00 84.88 494 ASN A CA 1
ATOM 3693 C C . ASN A 1 494 ? -17.765 11.394 39.109 1.00 84.88 494 ASN A C 1
ATOM 3695 O O . ASN A 1 494 ? -17.524 11.788 37.969 1.00 84.88 494 ASN A O 1
ATOM 3699 N N . ALA A 1 495 ? -16.806 11.289 40.033 1.00 81.75 495 ALA A N 1
ATOM 3700 C CA . ALA A 1 495 ? -15.401 11.568 39.743 1.00 81.75 495 ALA A CA 1
ATOM 3701 C C . ALA A 1 495 ? -14.782 10.525 38.799 1.00 81.75 495 ALA A C 1
ATOM 3703 O O . ALA A 1 495 ? -13.900 10.861 38.009 1.00 81.75 495 ALA A O 1
ATOM 3704 N N . LEU A 1 496 ? -15.233 9.270 38.881 1.00 80.88 496 LEU A N 1
ATOM 3705 C CA . LEU A 1 496 ? -14.712 8.170 38.074 1.00 80.88 496 LEU A CA 1
ATOM 3706 C C . LEU A 1 496 ? -15.396 8.031 36.711 1.00 80.88 496 LEU A C 1
ATOM 3708 O O . LEU A 1 496 ? -14.737 7.559 35.791 1.00 80.88 496 LEU A O 1
ATOM 3712 N N . ASP A 1 497 ? -16.655 8.457 36.576 1.00 78.06 497 ASP A N 1
ATOM 3713 C CA . ASP A 1 497 ? -17.519 8.209 35.407 1.00 78.06 497 ASP A CA 1
ATOM 3714 C C . ASP A 1 497 ? -16.903 8.620 34.059 1.00 78.06 497 ASP A C 1
ATOM 3716 O O . ASP A 1 497 ? -17.075 7.944 33.048 1.00 78.06 497 ASP A O 1
ATOM 3720 N N . ASN A 1 498 ? -16.131 9.712 34.061 1.00 76.75 498 ASN A N 1
ATOM 3721 C CA . ASN A 1 498 ? -15.544 10.313 32.859 1.00 76.75 498 ASN A CA 1
ATOM 3722 C C . ASN A 1 498 ? -14.053 9.987 32.668 1.00 76.75 498 ASN A C 1
ATOM 3724 O O . ASN A 1 498 ? -13.382 10.638 31.865 1.00 76.75 498 ASN A O 1
ATOM 3728 N N . LYS A 1 499 ? -13.495 9.038 33.433 1.00 74.38 499 LYS A N 1
ATOM 3729 C CA . LYS A 1 499 ? -12.064 8.704 33.339 1.00 74.38 499 LYS A CA 1
ATOM 3730 C C . LYS A 1 499 ? -11.744 7.901 32.071 1.00 74.38 499 LYS A C 1
ATOM 3732 O O . LYS A 1 499 ? -10.647 8.045 31.536 1.00 74.38 499 LYS A O 1
ATOM 3737 N N . TYR A 1 500 ? -12.689 7.095 31.584 1.00 78.25 500 TYR A N 1
ATOM 3738 C CA . TYR A 1 500 ? -12.555 6.300 30.360 1.00 78.25 500 TYR A CA 1
ATOM 3739 C C . TYR A 1 500 ? -13.694 6.593 29.387 1.00 78.25 500 TYR A C 1
ATOM 3741 O O . TYR A 1 500 ? -14.777 7.011 29.781 1.00 78.25 500 TYR A O 1
ATOM 3749 N N . THR A 1 501 ? -13.449 6.343 28.099 1.00 82.06 501 THR A N 1
ATOM 3750 C CA . THR A 1 501 ? -14.466 6.485 27.045 1.00 82.06 501 THR A CA 1
ATOM 3751 C C . THR A 1 501 ? -15.624 5.503 27.224 1.00 82.06 501 THR A C 1
ATOM 3753 O O . THR A 1 501 ? -16.767 5.846 26.939 1.00 82.06 501 THR A O 1
ATOM 3756 N N . ASN A 1 502 ? -15.331 4.287 27.698 1.00 86.44 502 ASN A N 1
ATOM 3757 C CA . ASN A 1 502 ? -16.312 3.223 27.878 1.00 86.44 502 ASN A CA 1
ATOM 3758 C C . ASN A 1 502 ? -16.479 2.931 29.373 1.00 86.44 502 ASN A C 1
ATOM 3760 O O . ASN A 1 502 ? -15.609 2.290 29.969 1.00 86.44 502 ASN A O 1
ATOM 3764 N N . THR A 1 503 ? -17.600 3.362 29.953 1.00 89.44 503 THR A N 1
ATOM 3765 C CA . THR A 1 503 ? -17.929 3.140 31.370 1.00 89.44 503 THR A CA 1
ATOM 3766 C C . THR A 1 503 ? -19.215 2.326 31.508 1.00 89.44 503 THR A C 1
ATOM 3768 O O . THR A 1 503 ? -20.245 2.639 30.903 1.00 89.44 503 THR A O 1
ATOM 3771 N N . LEU A 1 504 ? -19.152 1.265 32.312 1.00 92.44 504 LEU A N 1
ATOM 3772 C CA . LEU A 1 504 ? -20.270 0.394 32.666 1.00 92.44 504 LEU A CA 1
ATOM 3773 C C . LEU A 1 504 ? -20.522 0.459 34.177 1.00 92.44 504 LEU A C 1
ATOM 3775 O O . LEU A 1 504 ? -19.616 0.191 34.966 1.00 92.44 504 LEU A O 1
ATOM 3779 N N . LYS A 1 505 ? -21.751 0.783 34.582 1.00 93.31 505 LYS A N 1
ATOM 3780 C CA . LYS A 1 505 ? -22.165 0.885 35.988 1.00 93.31 505 LYS A CA 1
ATOM 3781 C C . LYS A 1 505 ? -23.061 -0.289 36.364 1.00 93.31 505 LYS A C 1
ATOM 3783 O O . LYS A 1 505 ? -24.170 -0.407 35.846 1.00 93.31 505 LYS A O 1
ATOM 3788 N N . LEU A 1 506 ? -22.615 -1.127 37.295 1.00 94.00 506 LEU A N 1
ATOM 3789 C CA . LEU A 1 506 ? -23.303 -2.360 37.692 1.00 94.00 506 LEU A CA 1
ATOM 3790 C C . LEU A 1 506 ? -23.598 -2.395 39.193 1.00 94.00 506 LEU A C 1
ATOM 3792 O O . LEU A 1 506 ? -22.733 -2.059 39.997 1.00 94.00 506 LEU A O 1
ATOM 3796 N N . THR A 1 507 ? -24.758 -2.916 39.597 1.00 93.25 507 THR A N 1
ATOM 3797 C CA . THR A 1 507 ? -24.991 -3.265 41.007 1.00 93.25 507 THR A CA 1
ATOM 3798 C C . THR A 1 507 ? -25.447 -4.707 41.195 1.00 93.25 507 THR A C 1
ATOM 3800 O O . THR A 1 507 ? -26.369 -5.164 40.528 1.00 93.25 507 THR A O 1
ATOM 3803 N N . THR A 1 508 ? -24.798 -5.469 42.077 1.00 92.12 508 THR A N 1
ATOM 3804 C CA . THR A 1 508 ? -25.055 -6.915 42.232 1.00 92.12 508 THR A CA 1
ATOM 3805 C C . THR A 1 508 ? -26.239 -7.250 43.140 1.00 92.12 508 THR A C 1
ATOM 3807 O O . THR A 1 508 ? -26.353 -8.396 43.544 1.00 92.12 508 THR A O 1
ATOM 3810 N N . GLY A 1 509 ? -27.165 -6.310 43.361 1.00 91.00 509 GLY A N 1
ATOM 3811 C CA . GLY A 1 509 ? -28.424 -6.500 44.095 1.00 91.00 509 GLY A CA 1
ATOM 3812 C C . GLY A 1 509 ? -28.339 -6.104 45.570 1.00 91.00 509 GLY A C 1
ATOM 3813 O O . GLY A 1 509 ? -27.322 -5.567 46.012 1.00 91.00 509 GLY A O 1
ATOM 3814 N N . ASP A 1 510 ? -29.435 -6.312 46.301 1.00 94.38 510 ASP A N 1
ATOM 3815 C CA . ASP A 1 510 ? -29.694 -5.706 47.614 1.00 94.38 510 ASP A CA 1
ATOM 3816 C C . ASP A 1 510 ? -29.520 -4.180 47.589 1.00 94.38 510 ASP A C 1
ATOM 3818 O O . ASP A 1 510 ? -28.895 -3.556 48.456 1.00 94.38 510 ASP A O 1
ATOM 3822 N N . VAL A 1 511 ? -30.117 -3.553 46.568 1.00 92.81 511 VAL A N 1
ATOM 3823 C CA . VAL A 1 511 ? -30.110 -2.086 46.427 1.00 92.81 511 VAL A CA 1
ATOM 3824 C C . VAL A 1 511 ? -30.910 -1.395 47.540 1.00 92.81 511 VAL A C 1
ATOM 3826 O O . VAL A 1 511 ? -30.764 -0.197 47.776 1.00 92.81 511 VAL A O 1
ATOM 3829 N N . TYR A 1 512 ? -31.749 -2.158 48.245 1.00 92.62 512 TYR A N 1
ATOM 3830 C CA . TYR A 1 512 ? -32.460 -1.756 49.450 1.00 92.62 512 TYR A CA 1
ATOM 3831 C C . TYR A 1 512 ? -32.660 -2.946 50.391 1.00 92.62 512 TYR A C 1
ATOM 3833 O O . TYR A 1 512 ? -32.654 -4.103 49.982 1.00 92.62 512 TYR A O 1
ATOM 3841 N N . ILE A 1 513 ? -32.935 -2.645 51.659 1.00 91.38 513 ILE A N 1
ATOM 3842 C CA . ILE A 1 513 ? -33.355 -3.612 52.680 1.00 91.38 513 ILE A CA 1
ATOM 3843 C C . ILE A 1 513 ? -34.480 -3.005 53.512 1.00 91.38 513 ILE A C 1
ATOM 3845 O O . ILE A 1 513 ? -34.559 -1.786 53.652 1.00 91.38 513 ILE A O 1
ATOM 3849 N N . SER A 1 514 ? -35.342 -3.829 54.118 1.00 89.44 514 SER A N 1
ATOM 3850 C CA . SER A 1 514 ? -36.307 -3.327 55.105 1.00 89.44 514 SER A CA 1
ATOM 3851 C C . SER A 1 514 ? -35.586 -2.696 56.306 1.00 89.44 514 SER A C 1
ATOM 3853 O O . SER A 1 514 ? -35.218 -3.369 57.268 1.00 89.44 514 SER A O 1
ATOM 3855 N N . SER A 1 515 ? -35.448 -1.375 56.266 1.00 88.81 515 SER A N 1
ATOM 3856 C CA . SER A 1 515 ? -34.778 -0.536 57.255 1.00 88.81 515 SER A CA 1
ATOM 3857 C C . SER A 1 515 ? -35.656 0.663 57.645 1.00 88.81 515 SER A C 1
ATOM 3859 O O . SER A 1 515 ? -36.714 0.888 57.047 1.00 88.81 515 SER A O 1
ATOM 3861 N N . PRO A 1 516 ? -35.248 1.486 58.630 1.00 88.69 516 PRO A N 1
ATOM 3862 C CA . PRO A 1 516 ? -35.902 2.768 58.871 1.00 88.69 516 PRO A CA 1
ATOM 3863 C C . PRO A 1 516 ? -35.959 3.671 57.630 1.00 88.69 516 PRO A C 1
ATOM 3865 O O . PRO A 1 516 ? -36.942 4.382 57.475 1.00 88.69 516 PRO A O 1
ATOM 3868 N N . PHE A 1 517 ? -34.958 3.622 56.741 1.00 87.56 517 PHE A N 1
ATOM 3869 C CA . PHE A 1 517 ? -34.935 4.411 55.503 1.00 87.56 517 PHE A CA 1
ATOM 3870 C C . PHE A 1 517 ? -35.994 3.913 54.509 1.00 87.56 517 PHE A C 1
ATOM 3872 O O . PHE A 1 517 ? -36.880 4.670 54.107 1.00 87.56 517 PHE A O 1
ATOM 3879 N N . PHE A 1 518 ? -35.981 2.608 54.227 1.00 89.94 518 PHE A N 1
ATOM 3880 C CA . PHE A 1 518 ? -36.968 1.948 53.373 1.00 89.94 518 PHE A CA 1
ATOM 3881 C C . PHE A 1 518 ? -38.399 2.190 53.863 1.00 89.94 518 PHE A C 1
ATOM 3883 O O . PHE A 1 518 ? -39.285 2.534 53.080 1.00 89.94 518 PHE A O 1
ATOM 3890 N N . ASN A 1 519 ? -38.633 2.058 55.171 1.00 88.00 519 ASN A N 1
ATOM 3891 C CA . ASN A 1 519 ? -39.954 2.262 55.760 1.00 88.00 519 ASN A CA 1
ATOM 3892 C C . ASN A 1 519 ? -40.365 3.738 55.771 1.00 88.00 519 ASN A C 1
ATOM 3894 O O . ASN A 1 519 ? -41.509 4.028 55.444 1.00 88.00 519 ASN A O 1
ATOM 3898 N N . ALA A 1 520 ? -39.453 4.671 56.067 1.00 85.69 520 ALA A N 1
ATOM 3899 C CA . ALA A 1 520 ? -39.754 6.104 56.042 1.00 85.69 520 ALA A CA 1
ATOM 3900 C C . ALA A 1 520 ? -40.130 6.602 54.641 1.00 85.69 520 ALA A C 1
ATOM 3902 O O . ALA A 1 520 ? -40.913 7.542 54.522 1.00 85.69 520 ALA A O 1
ATOM 3903 N N . SER A 1 521 ? -39.638 5.959 53.576 1.00 86.38 521 SER A N 1
ATOM 3904 C CA . SER A 1 521 ? -40.053 6.312 52.213 1.00 86.38 521 SER A CA 1
ATOM 3905 C C . SER A 1 521 ? -41.571 6.182 51.992 1.00 86.38 521 SER A C 1
ATOM 3907 O O . SER A 1 521 ? -42.119 6.952 51.208 1.00 86.38 521 SER A O 1
ATOM 3909 N N . ARG A 1 522 ? -42.260 5.309 52.749 1.00 82.31 522 ARG A N 1
ATOM 3910 C CA . ARG A 1 522 ? -43.733 5.182 52.743 1.00 82.31 522 ARG A CA 1
ATOM 3911 C C . ARG A 1 522 ? -44.425 6.472 53.162 1.00 82.31 522 ARG A C 1
ATOM 3913 O O . ARG A 1 522 ? -45.451 6.828 52.608 1.00 82.31 522 ARG A O 1
ATOM 3920 N N . ASP A 1 523 ? -43.868 7.166 54.150 1.00 78.31 523 ASP A N 1
ATOM 3921 C CA . ASP A 1 523 ? -44.466 8.385 54.706 1.00 78.31 523 ASP A CA 1
ATOM 3922 C C . ASP A 1 523 ? -44.158 9.625 53.850 1.00 78.31 523 ASP A C 1
ATOM 3924 O O . ASP A 1 523 ? -44.817 10.666 53.976 1.00 78.31 523 ASP A O 1
ATOM 3928 N N . ILE A 1 524 ? -43.122 9.529 53.010 1.00 83.81 524 ILE A N 1
ATOM 3929 C CA . ILE A 1 524 ? -42.644 10.600 52.132 1.00 83.81 524 ILE A CA 1
ATOM 3930 C C . ILE A 1 524 ? -43.406 10.604 50.802 1.00 83.81 524 ILE A C 1
ATOM 3932 O O . ILE A 1 524 ? -43.641 11.682 50.251 1.00 83.81 524 ILE A O 1
ATOM 3936 N N . TYR A 1 525 ? -43.809 9.434 50.302 1.00 85.81 525 TYR A N 1
ATOM 3937 C CA . TYR A 1 525 ? -44.491 9.270 49.018 1.00 85.81 525 TYR A CA 1
ATOM 3938 C C . TYR A 1 525 ? -45.851 8.600 49.211 1.00 85.81 525 TYR A C 1
ATOM 3940 O O . TYR A 1 525 ? -45.926 7.516 49.778 1.00 85.81 525 TYR A O 1
ATOM 3948 N N . ASP A 1 526 ? -46.927 9.224 48.728 1.00 77.94 526 ASP A N 1
ATOM 3949 C CA . ASP A 1 526 ? -48.286 8.701 48.885 1.00 77.94 526 ASP A CA 1
ATOM 3950 C C . ASP A 1 526 ? -48.925 8.250 47.568 1.00 77.94 526 ASP A C 1
ATOM 3952 O O . ASP A 1 526 ? -48.533 8.641 46.469 1.00 77.94 526 ASP A O 1
ATOM 3956 N N . ASN A 1 527 ? -49.945 7.393 47.685 1.00 80.25 527 ASN A N 1
ATOM 3957 C CA . ASN A 1 527 ? -50.792 7.004 46.565 1.00 80.25 527 ASN A CA 1
ATOM 3958 C C . ASN A 1 527 ? -52.004 7.937 46.458 1.00 80.25 527 ASN A C 1
ATOM 3960 O O . ASN A 1 527 ? -52.990 7.796 47.187 1.00 80.25 527 ASN A O 1
ATOM 3964 N N . ALA A 1 528 ? -51.961 8.844 45.484 1.00 68.62 528 ALA A N 1
ATOM 3965 C CA . ALA A 1 528 ? -52.991 9.851 45.254 1.00 68.62 528 ALA A CA 1
ATOM 3966 C C . ALA A 1 528 ? -54.386 9.255 44.972 1.00 68.62 528 ALA A C 1
ATOM 3968 O O . ALA A 1 528 ? -55.401 9.878 45.284 1.00 68.62 528 ALA A O 1
ATOM 3969 N N . THR A 1 529 ? -54.467 8.044 44.403 1.00 63.75 529 THR A N 1
ATOM 3970 C CA . THR A 1 529 ? -55.746 7.438 43.972 1.00 63.75 529 THR A CA 1
ATOM 3971 C C . THR A 1 529 ? -56.493 6.666 45.053 1.00 63.75 529 THR A C 1
ATOM 3973 O O . THR A 1 529 ? -57.699 6.458 44.920 1.00 63.75 529 THR A O 1
ATOM 3976 N N . THR A 1 530 ? -55.828 6.259 46.136 1.00 60.09 530 THR A N 1
ATOM 3977 C CA . THR A 1 530 ? -56.484 5.539 47.242 1.00 60.09 530 THR A CA 1
ATOM 3978 C C . THR A 1 530 ? -56.933 6.468 48.367 1.00 60.09 530 THR A C 1
ATOM 3980 O O . THR A 1 530 ? -57.629 6.021 49.277 1.00 60.09 530 THR A O 1
ATOM 3983 N N . GLY A 1 531 ? -56.543 7.751 48.330 1.00 58.28 531 GLY A N 1
ATOM 3984 C CA . GLY A 1 531 ? -56.811 8.711 49.406 1.00 58.28 531 GLY A CA 1
ATOM 3985 C C . GLY A 1 531 ? -56.197 8.307 50.752 1.00 58.28 531 GLY A C 1
ATOM 3986 O O . GLY A 1 531 ? -56.557 8.875 51.781 1.00 58.28 531 GLY A O 1
ATOM 3987 N N . ASN A 1 532 ? -55.298 7.318 50.750 1.00 57.25 532 ASN A N 1
ATOM 3988 C CA . ASN A 1 532 ? -54.618 6.799 51.921 1.00 57.25 532 ASN A CA 1
ATOM 3989 C C . ASN A 1 532 ? -53.108 7.039 51.757 1.00 57.25 532 ASN A C 1
ATOM 3991 O O . ASN A 1 532 ? -52.467 6.293 51.011 1.00 57.25 532 ASN A O 1
ATOM 3995 N N . PRO A 1 533 ? -52.531 8.024 52.472 1.00 54.72 533 PRO A N 1
ATOM 3996 C CA . PRO A 1 533 ? -51.091 8.270 52.482 1.00 54.72 533 PRO A CA 1
ATOM 3997 C C . PRO A 1 533 ? -50.243 7.079 52.947 1.00 54.72 533 PRO A C 1
ATOM 3999 O O . PRO A 1 533 ? -49.034 7.108 52.810 1.00 54.72 533 PRO A O 1
ATOM 4002 N N . GLN A 1 534 ? -50.873 6.028 53.480 1.00 53.41 534 GLN A N 1
ATOM 4003 C CA . GLN A 1 534 ? -50.239 4.819 54.009 1.00 53.41 534 GLN A CA 1
ATOM 4004 C C . GLN A 1 534 ? -50.456 3.599 53.095 1.00 53.41 534 GLN A C 1
ATOM 4006 O O . GLN A 1 534 ? -50.469 2.462 53.566 1.00 53.41 534 GLN A O 1
ATOM 4011 N N . ALA A 1 535 ? -50.706 3.799 51.795 1.00 58.78 535 ALA A N 1
ATOM 4012 C CA . ALA A 1 535 ? -50.703 2.693 50.837 1.00 58.78 535 ALA A CA 1
ATOM 4013 C C . ALA A 1 535 ? -49.290 2.076 50.795 1.00 58.78 535 ALA A C 1
ATOM 4015 O O . ALA A 1 535 ? -48.329 2.732 50.415 1.00 58.78 535 ALA A O 1
ATOM 4016 N N . ASP A 1 536 ? -49.186 0.832 51.249 1.00 67.50 536 ASP A N 1
ATOM 4017 C CA . ASP A 1 536 ? -48.009 0.219 51.876 1.00 67.50 536 ASP A CA 1
ATOM 4018 C C . ASP A 1 536 ? -46.807 -0.079 50.944 1.00 67.50 536 ASP A C 1
ATOM 4020 O O . ASP A 1 536 ? -46.470 -1.241 50.726 1.00 67.50 536 ASP A O 1
ATOM 4024 N N . GLN A 1 537 ? -46.139 0.943 50.383 1.00 87.12 537 GLN A N 1
ATOM 4025 C CA . GLN A 1 537 ? -44.915 0.765 49.582 1.00 87.12 537 GLN A CA 1
ATOM 4026 C C . GLN A 1 537 ? -43.694 1.466 50.188 1.00 87.12 537 GLN A C 1
ATOM 4028 O O . GLN A 1 537 ? -43.548 2.681 50.094 1.00 87.12 537 GLN A O 1
ATOM 4033 N N . GLY A 1 538 ? -42.780 0.684 50.771 1.00 89.25 538 GLY A N 1
ATOM 4034 C CA . GLY A 1 538 ? -41.435 1.164 51.121 1.00 89.25 538 GLY A CA 1
ATOM 4035 C C . GLY A 1 538 ? -40.453 0.951 49.973 1.00 89.25 538 GLY A C 1
ATOM 4036 O O . GLY A 1 538 ? -40.735 0.155 49.085 1.00 89.25 538 GLY A O 1
ATOM 4037 N N . GLY A 1 539 ? -39.313 1.634 49.994 1.00 91.56 539 GLY A N 1
ATOM 4038 C CA . GLY A 1 539 ? -38.237 1.491 49.009 1.00 91.56 539 GLY A CA 1
ATOM 4039 C C . GLY A 1 539 ? -38.252 2.500 47.862 1.00 91.56 539 GLY A C 1
ATOM 4040 O O . GLY A 1 539 ? -37.343 2.494 47.040 1.00 91.56 539 GLY A O 1
ATOM 4041 N N . ILE A 1 540 ? -39.257 3.381 47.783 1.00 92.25 540 ILE A N 1
ATOM 4042 C CA . ILE A 1 540 ? -39.364 4.351 46.676 1.00 92.25 540 ILE A CA 1
ATOM 4043 C C . ILE A 1 540 ? -38.152 5.293 46.672 1.00 92.25 540 ILE A C 1
ATOM 4045 O O . ILE A 1 540 ? -37.574 5.563 45.623 1.00 92.25 540 ILE A O 1
ATOM 4049 N N . ALA A 1 541 ? -37.735 5.763 47.852 1.00 90.25 541 ALA A N 1
ATOM 4050 C CA . ALA A 1 541 ? -36.555 6.614 47.986 1.00 90.25 541 ALA A CA 1
ATOM 4051 C C . ALA A 1 541 ? -35.272 5.895 47.538 1.00 90.25 541 ALA A C 1
ATOM 4053 O O . ALA A 1 541 ? -34.439 6.512 46.878 1.00 90.25 541 ALA A O 1
ATOM 4054 N N . ASP A 1 542 ? -35.130 4.607 47.861 1.00 92.25 542 ASP A N 1
ATOM 4055 C CA . ASP A 1 542 ? -33.972 3.797 47.484 1.00 92.25 542 ASP A CA 1
ATOM 4056 C C . ASP A 1 542 ? -33.833 3.681 45.961 1.00 92.25 542 ASP A C 1
ATOM 4058 O O . ASP A 1 542 ? -32.745 3.891 45.423 1.00 92.25 542 ASP A O 1
ATOM 4062 N N . ILE A 1 543 ? -34.934 3.413 45.247 1.00 94.69 543 ILE A N 1
ATOM 4063 C CA . ILE A 1 543 ? -34.906 3.340 43.780 1.00 94.69 543 ILE A CA 1
ATOM 4064 C C . ILE A 1 543 ? -34.631 4.706 43.161 1.00 94.69 543 ILE A C 1
ATOM 4066 O O . ILE A 1 543 ? -33.824 4.795 42.243 1.00 94.69 543 ILE A O 1
ATOM 4070 N N . LEU A 1 544 ? -35.239 5.785 43.664 1.00 93.19 544 LEU A N 1
ATOM 4071 C CA . LEU A 1 544 ? -34.973 7.127 43.135 1.00 93.19 544 LEU A CA 1
ATOM 4072 C C . LEU A 1 544 ? -33.500 7.515 43.283 1.00 93.19 544 LEU A C 1
ATOM 4074 O O . LEU A 1 544 ? -32.911 8.029 42.340 1.00 93.19 544 LEU A O 1
ATOM 4078 N N . ILE A 1 545 ? -32.882 7.221 44.429 1.00 90.81 545 ILE A N 1
ATOM 4079 C CA . ILE A 1 545 ? -31.445 7.448 44.628 1.00 90.81 545 ILE A CA 1
ATOM 4080 C C . ILE A 1 545 ? -30.624 6.605 43.648 1.00 90.81 545 ILE A C 1
ATOM 4082 O O . ILE A 1 545 ? -29.690 7.113 43.036 1.00 90.81 545 ILE A O 1
ATOM 4086 N N . ASN A 1 546 ? -30.976 5.334 43.464 1.00 92.94 546 ASN A N 1
ATOM 4087 C CA . ASN A 1 546 ? -30.274 4.458 42.530 1.00 92.94 546 ASN A CA 1
ATOM 4088 C C . ASN A 1 546 ? -30.460 4.853 41.058 1.00 92.94 546 ASN A C 1
ATOM 4090 O O . ASN A 1 546 ? -29.541 4.675 40.261 1.00 92.94 546 ASN A O 1
ATOM 4094 N N . ASN A 1 547 ? -31.596 5.453 40.703 1.00 95.56 547 ASN A N 1
ATOM 4095 C CA . ASN A 1 547 ? -31.796 6.057 39.389 1.00 95.56 547 ASN A CA 1
ATOM 4096 C C . ASN A 1 547 ? -30.826 7.230 39.176 1.00 95.56 547 ASN A C 1
ATOM 4098 O O . ASN A 1 547 ? -30.218 7.324 38.114 1.00 95.56 547 ASN A O 1
ATOM 4102 N N . GLU A 1 548 ? -30.625 8.075 40.193 1.00 92.62 548 GLU A N 1
ATOM 4103 C CA . GLU A 1 548 ? -29.670 9.195 40.136 1.00 92.62 548 GLU A CA 1
ATOM 4104 C C . GLU A 1 548 ? -28.202 8.734 40.115 1.00 92.62 548 GLU A C 1
ATOM 4106 O O . GLU A 1 548 ? -27.350 9.408 39.541 1.00 92.62 548 GLU A O 1
ATOM 4111 N N . LEU A 1 549 ? -27.886 7.566 40.689 1.00 91.38 549 LEU A N 1
ATOM 4112 C CA . LEU A 1 549 ? -26.558 6.949 40.554 1.00 91.38 549 LEU A CA 1
ATOM 4113 C C . LEU A 1 549 ? -26.270 6.469 39.118 1.00 91.38 549 LEU A C 1
ATOM 4115 O O . LEU A 1 549 ? -25.105 6.285 38.751 1.00 91.38 549 LEU A O 1
ATOM 4119 N N . GLY A 1 550 ? -27.313 6.308 38.299 1.00 94.00 550 GLY A N 1
ATOM 4120 C CA . GLY A 1 550 ? -27.199 6.012 36.875 1.00 94.00 550 GLY A CA 1
ATOM 4121 C C . GLY A 1 550 ? -26.719 4.595 36.581 1.00 94.00 550 GLY A C 1
ATOM 4122 O O . GLY A 1 550 ? -25.902 4.414 35.682 1.00 94.00 550 GLY A O 1
ATOM 4123 N N . TRP A 1 551 ? -27.173 3.598 37.346 1.00 95.19 551 TRP A N 1
ATOM 4124 C CA . TRP A 1 551 ? -26.864 2.196 37.056 1.00 95.19 551 TRP A CA 1
ATOM 4125 C C . TRP A 1 551 ? -27.330 1.802 35.656 1.00 95.19 551 TRP A C 1
ATOM 4127 O O . TRP A 1 551 ? -28.442 2.130 35.251 1.00 95.19 551 TRP A O 1
ATOM 4137 N N . ASP A 1 552 ? -26.499 1.047 34.941 1.00 97.19 552 ASP A N 1
ATOM 4138 C CA . ASP A 1 552 ? -26.904 0.444 33.673 1.00 97.19 552 ASP A CA 1
ATOM 4139 C C . ASP A 1 552 ? -27.746 -0.807 33.906 1.00 97.19 552 ASP A C 1
ATOM 4141 O O . ASP A 1 552 ? -28.633 -1.117 33.114 1.00 97.19 552 ASP A O 1
ATOM 4145 N N . VAL A 1 553 ? -27.420 -1.555 34.963 1.00 97.31 553 VAL A N 1
ATOM 4146 C CA . VAL A 1 553 ? -27.965 -2.880 35.256 1.00 97.31 553 VAL A CA 1
ATOM 4147 C C . VAL A 1 553 ? -27.886 -3.164 36.759 1.00 97.31 553 VAL A C 1
ATOM 4149 O O . VAL A 1 553 ? -26.854 -2.903 37.386 1.00 97.31 553 VAL A O 1
ATOM 4152 N N . ALA A 1 554 ? -28.933 -3.781 37.314 1.00 97.69 554 ALA A N 1
ATOM 4153 C CA . ALA A 1 554 ? -28.915 -4.392 38.642 1.00 97.69 554 ALA A CA 1
ATOM 4154 C C . ALA A 1 554 ? -29.118 -5.915 38.557 1.00 97.69 554 ALA A C 1
ATOM 4156 O O . ALA A 1 554 ? -29.902 -6.387 37.739 1.00 97.69 554 ALA A O 1
ATOM 4157 N N . SER A 1 555 ? -28.460 -6.701 39.409 1.00 96.50 555 SER A N 1
ATOM 4158 C CA . SER A 1 555 ? -28.851 -8.098 39.658 1.00 96.50 555 SER A CA 1
ATOM 4159 C C . SER A 1 555 ? -29.933 -8.148 40.735 1.00 96.50 555 SER A C 1
ATOM 4161 O O . SER A 1 555 ? -30.013 -7.264 41.584 1.00 96.50 555 SER A O 1
ATOM 4163 N N . VAL A 1 556 ? -30.766 -9.185 40.724 1.00 98.00 556 VAL A N 1
ATOM 4164 C CA . VAL A 1 556 ? -31.689 -9.450 41.836 1.00 98.00 556 VAL A CA 1
ATOM 4165 C C . VAL A 1 556 ? -30.913 -10.062 43.004 1.00 98.00 556 VAL A C 1
ATOM 4167 O O . VAL A 1 556 ? -30.179 -11.032 42.813 1.00 98.00 556 VAL A O 1
ATOM 4170 N N . GLY A 1 557 ? -31.104 -9.521 44.202 1.00 96.75 557 GLY A N 1
ATOM 4171 C CA . GLY A 1 557 ? -30.681 -10.068 45.486 1.00 96.75 557 GLY A CA 1
ATOM 4172 C C . GLY A 1 557 ? -31.850 -10.587 46.320 1.00 96.75 557 GLY A C 1
ATOM 4173 O O . GLY A 1 557 ? -32.982 -10.749 45.846 1.00 96.75 557 GLY A O 1
ATOM 4174 N N . ASN A 1 558 ? -31.577 -10.933 47.576 1.00 95.88 558 ASN A N 1
ATOM 4175 C CA . ASN A 1 558 ? -32.603 -11.453 48.479 1.00 95.88 558 ASN A CA 1
ATOM 4176 C C . ASN A 1 558 ? -33.429 -10.338 49.126 1.00 95.88 558 ASN A C 1
ATOM 4178 O O . ASN A 1 558 ? -34.624 -10.532 49.371 1.00 95.88 558 ASN A O 1
ATOM 4182 N N . HIS A 1 559 ? -32.834 -9.176 49.385 1.00 96.06 559 HIS A N 1
ATOM 4183 C CA . HIS A 1 559 ? -33.494 -8.050 50.026 1.00 96.06 559 HIS A CA 1
ATOM 4184 C C . HIS A 1 559 ? -34.343 -7.206 49.083 1.00 96.06 559 HIS A C 1
ATOM 4186 O O . HIS A 1 559 ? -35.239 -6.513 49.584 1.00 96.06 559 HIS A O 1
ATOM 4192 N N . GLU A 1 560 ? -34.248 -7.410 47.765 1.00 96.62 560 GLU A N 1
ATOM 4193 C CA . GLU A 1 560 ? -35.292 -6.983 46.827 1.00 96.62 560 GLU A CA 1
ATOM 4194 C C . GLU A 1 560 ? -36.688 -7.461 47.277 1.00 96.62 560 GLU A C 1
ATOM 4196 O O . GLU A 1 560 ? -37.680 -6.743 47.134 1.00 96.62 560 GLU A O 1
ATOM 4201 N N . PHE A 1 561 ? -36.762 -8.623 47.935 1.00 96.62 561 PHE A N 1
ATOM 4202 C CA . PHE A 1 561 ? -37.987 -9.227 48.463 1.00 96.62 561 PHE A CA 1
ATOM 4203 C C . PHE A 1 561 ? -38.274 -8.890 49.935 1.00 96.62 561 PHE A C 1
ATOM 4205 O O . PHE A 1 561 ? -39.112 -9.541 50.559 1.00 96.62 561 PHE A O 1
ATOM 4212 N N . SER A 1 562 ? -37.636 -7.868 50.516 1.00 92.25 562 SER A N 1
ATOM 4213 C CA . SER A 1 562 ? -37.847 -7.489 51.927 1.00 92.25 562 SER A CA 1
ATOM 4214 C C . SER A 1 562 ? -39.299 -7.099 52.250 1.00 92.25 562 SER A C 1
ATOM 4216 O O . SER A 1 562 ? -39.747 -7.264 53.382 1.00 92.25 562 SER A O 1
ATOM 4218 N N . GLY A 1 563 ? -40.050 -6.593 51.264 1.00 89.94 563 GLY A N 1
ATOM 4219 C CA . GLY A 1 563 ? -41.499 -6.353 51.360 1.00 89.94 563 GLY A CA 1
ATOM 4220 C C . GLY A 1 563 ? -42.356 -7.435 50.687 1.00 89.94 563 GLY A C 1
ATOM 4221 O O . GLY A 1 563 ? -43.529 -7.193 50.410 1.00 89.94 563 GLY A O 1
ATOM 4222 N N . GLY A 1 564 ? -41.765 -8.585 50.359 1.00 93.94 564 GLY A N 1
ATOM 4223 C CA . GLY A 1 564 ? -42.349 -9.636 49.528 1.00 93.94 564 GLY A CA 1
ATOM 4224 C C . GLY A 1 564 ? -42.322 -9.326 48.027 1.00 93.94 564 GLY A C 1
ATOM 4225 O O . GLY A 1 564 ? -42.046 -8.204 47.596 1.00 93.94 564 GLY A O 1
ATOM 4226 N N . ALA A 1 565 ? -42.643 -10.330 47.209 1.00 94.62 565 ALA A N 1
ATOM 4227 C CA . ALA A 1 565 ? -42.594 -10.232 45.747 1.00 94.62 565 ALA A CA 1
ATOM 4228 C C . ALA A 1 565 ? -43.461 -9.115 45.152 1.00 94.62 565 ALA A C 1
ATOM 4230 O O . ALA A 1 565 ? -43.062 -8.494 44.173 1.00 94.62 565 ALA A O 1
ATOM 4231 N N . GLY A 1 566 ? -44.626 -8.828 45.739 1.00 93.62 566 GLY A N 1
ATOM 4232 C CA . GLY A 1 566 ? -45.468 -7.719 45.280 1.00 93.62 566 GLY A CA 1
ATOM 4233 C C . GLY A 1 566 ? -44.776 -6.364 45.441 1.00 93.62 566 GLY A C 1
ATOM 4234 O O . GLY A 1 566 ? -44.807 -5.552 44.523 1.00 93.62 566 GLY A O 1
ATOM 4235 N N . SER A 1 567 ? -44.099 -6.154 46.574 1.00 93.25 567 SER A N 1
ATOM 4236 C CA . SER A 1 567 ? -43.335 -4.933 46.843 1.00 93.25 567 SER A CA 1
ATOM 4237 C C . SER A 1 567 ? -42.173 -4.768 45.861 1.00 93.25 567 SER A C 1
ATOM 4239 O O . SER A 1 567 ? -42.029 -3.696 45.283 1.00 93.25 567 SER A O 1
ATOM 4241 N N . PHE A 1 568 ? -41.405 -5.838 45.606 1.00 96.75 568 PHE A N 1
ATOM 4242 C CA . PHE A 1 568 ? -40.340 -5.834 44.595 1.00 96.75 568 PHE A CA 1
ATOM 4243 C C . PHE A 1 568 ? -40.871 -5.409 43.223 1.00 96.75 568 PHE A C 1
ATOM 4245 O O . PHE A 1 568 ? -40.409 -4.427 42.651 1.00 96.75 568 PHE A O 1
ATOM 4252 N N . LEU A 1 569 ? -41.895 -6.105 42.717 1.00 97.44 569 LEU A N 1
ATOM 4253 C CA . LEU A 1 569 ? -42.450 -5.823 41.394 1.00 97.44 569 LEU A CA 1
ATOM 4254 C C . LEU A 1 569 ? -43.002 -4.395 41.299 1.00 97.44 569 LEU A C 1
ATOM 4256 O O . LEU A 1 569 ? -42.846 -3.753 40.265 1.00 97.44 569 LEU A O 1
ATOM 4260 N N . ASN A 1 570 ? -43.614 -3.872 42.364 1.00 94.75 570 ASN A N 1
ATOM 4261 C CA . ASN A 1 570 ? -44.105 -2.499 42.355 1.00 94.75 570 ASN A CA 1
ATOM 4262 C C . ASN A 1 570 ? -42.982 -1.450 42.405 1.00 94.75 570 ASN A C 1
ATOM 4264 O O . ASN A 1 570 ? -43.172 -0.364 41.871 1.00 94.75 570 ASN A O 1
ATOM 4268 N N . LEU A 1 571 ? -41.840 -1.741 43.039 1.00 95.88 571 LEU A N 1
ATOM 4269 C CA . LEU A 1 571 ? -40.681 -0.842 43.033 1.00 95.88 571 LEU A CA 1
ATOM 4270 C C . LEU A 1 571 ? -40.010 -0.786 41.666 1.00 95.88 571 LEU A C 1
ATOM 4272 O O . LEU A 1 571 ? -39.571 0.285 41.255 1.00 95.88 571 LEU A O 1
ATOM 4276 N N . VAL A 1 572 ? -39.961 -1.903 40.941 1.00 97.88 572 VAL A N 1
ATOM 4277 C CA . VAL A 1 572 ? -39.445 -1.896 39.567 1.00 97.88 572 VAL A CA 1
ATOM 4278 C C . VAL A 1 572 ? -40.419 -1.187 38.625 1.00 97.88 572 VAL A C 1
ATOM 4280 O O . VAL A 1 572 ? -39.981 -0.505 37.707 1.00 97.88 572 VAL A O 1
ATOM 4283 N N . ALA A 1 573 ? -41.730 -1.330 38.837 1.00 97.50 573 ALA A N 1
ATOM 4284 C CA . ALA A 1 573 ? -42.749 -0.752 37.967 1.00 97.50 573 ALA A CA 1
ATOM 4285 C C . ALA A 1 573 ? -42.896 0.775 38.128 1.00 97.50 573 ALA A C 1
ATOM 4287 O O . ALA A 1 573 ? -42.870 1.288 39.249 1.00 97.50 573 ALA A O 1
ATOM 4288 N N . PRO A 1 574 ? -43.179 1.513 37.040 1.00 95.62 574 PRO A N 1
ATOM 4289 C CA . PRO A 1 574 ? -43.625 2.892 37.150 1.00 95.62 574 PRO A CA 1
ATOM 4290 C C . PRO A 1 574 ? -45.032 2.938 37.752 1.00 95.62 574 PRO A C 1
ATOM 4292 O O . PRO A 1 574 ? -45.880 2.086 37.478 1.00 95.62 574 PRO A O 1
ATOM 4295 N N . ASN A 1 575 ? -45.321 3.975 38.533 1.00 92.00 575 ASN A N 1
ATOM 4296 C CA . ASN A 1 575 ? -46.642 4.177 39.107 1.00 92.00 575 ASN A CA 1
ATOM 4297 C C . ASN A 1 575 ? -47.048 5.659 39.071 1.00 92.00 575 ASN A C 1
ATOM 4299 O O . ASN A 1 575 ? -46.613 6.433 39.927 1.00 92.00 575 ASN A O 1
ATOM 4303 N N . PRO A 1 576 ? -47.947 6.065 38.152 1.00 90.38 576 PRO A N 1
ATOM 4304 C CA . PRO A 1 576 ? -48.359 7.463 38.018 1.00 90.38 576 PRO A CA 1
ATOM 4305 C C . PRO A 1 576 ? -49.132 7.989 39.236 1.00 90.38 576 PRO A C 1
ATOM 4307 O O . PRO A 1 576 ? -49.316 9.195 39.376 1.00 90.38 576 PRO A O 1
ATOM 4310 N N . ASN A 1 577 ? -49.603 7.099 40.114 1.00 86.50 577 ASN A N 1
ATOM 4311 C CA . ASN A 1 577 ? -50.377 7.476 41.292 1.00 86.50 577 ASN A CA 1
ATOM 4312 C C . ASN A 1 577 ? -49.511 7.690 42.531 1.00 86.50 577 ASN A C 1
ATOM 4314 O O . ASN A 1 577 ? -50.016 8.224 43.515 1.00 86.50 577 ASN A O 1
ATOM 4318 N N . TRP A 1 578 ? -48.249 7.262 42.509 1.00 87.69 578 TRP A N 1
ATOM 4319 C CA . TRP A 1 578 ? -47.309 7.561 43.579 1.00 87.69 578 TRP A CA 1
ATOM 4320 C C . TRP A 1 578 ? -46.653 8.894 43.312 1.00 87.69 578 TRP A C 1
ATOM 4322 O O . TRP A 1 578 ? -45.968 9.038 42.309 1.00 87.69 578 TRP A O 1
ATOM 4332 N N . VAL A 1 579 ? -46.887 9.861 44.187 1.00 85.94 579 VAL A N 1
ATOM 4333 C CA . VAL A 1 579 ? -46.395 11.234 44.057 1.00 85.94 579 VAL A CA 1
ATOM 4334 C C . VAL A 1 579 ? -45.699 11.658 45.349 1.00 85.94 579 VAL A C 1
ATOM 4336 O O . VAL A 1 579 ? -45.649 10.901 46.320 1.00 85.94 579 VAL A O 1
ATOM 4339 N N . ASN A 1 580 ? -45.137 12.868 45.377 1.00 85.56 580 ASN A N 1
ATOM 4340 C CA . ASN A 1 580 ? -44.666 13.443 46.636 1.00 85.56 580 ASN A CA 1
ATOM 4341 C C . ASN A 1 580 ? -45.840 13.544 47.612 1.00 85.56 580 ASN A C 1
ATOM 4343 O O . ASN A 1 580 ? -46.844 14.193 47.308 1.00 85.56 580 ASN A O 1
ATOM 4347 N N . GLY A 1 581 ? -45.683 12.933 48.782 1.00 75.56 581 GLY A N 1
ATOM 4348 C CA . GLY A 1 581 ? -46.720 12.907 49.794 1.00 75.56 581 GLY A CA 1
ATOM 4349 C C . GLY A 1 581 ? -46.891 14.230 50.526 1.00 75.56 581 GLY A C 1
ATOM 4350 O O . GLY A 1 581 ? -46.109 15.176 50.376 1.00 75.56 581 GLY A O 1
ATOM 4351 N N . GLN A 1 582 ? -47.912 14.278 51.385 1.00 67.00 582 GLN A N 1
ATOM 4352 C CA . GLN A 1 582 ? -48.285 15.472 52.160 1.00 67.00 582 GLN A CA 1
ATOM 4353 C C . GLN A 1 582 ? -47.137 16.082 52.989 1.00 67.00 582 GLN A C 1
ATOM 4355 O O . GLN A 1 582 ? -47.172 17.274 53.289 1.00 67.00 582 GLN A O 1
ATOM 4360 N N . ASN A 1 583 ? -46.117 15.288 53.333 1.00 64.75 583 ASN A N 1
ATOM 4361 C CA . ASN A 1 583 ? -44.965 15.705 54.136 1.00 64.75 583 ASN A CA 1
ATOM 4362 C C . ASN A 1 583 ? -43.787 16.276 53.318 1.00 64.75 583 ASN A C 1
ATOM 4364 O O . ASN A 1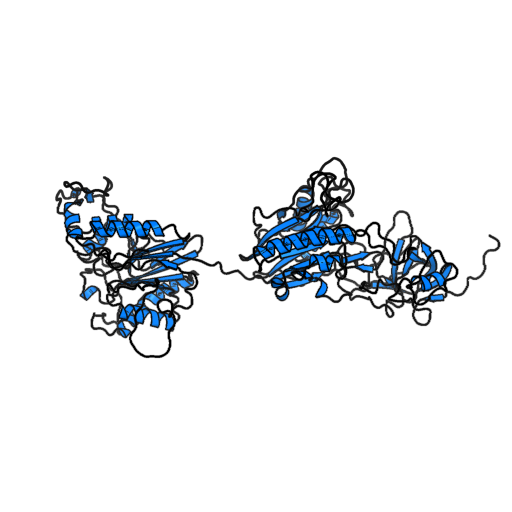 583 ? -42.753 16.593 53.903 1.00 64.75 583 ASN A O 1
ATOM 4368 N N . GLY A 1 584 ? -43.925 16.450 51.997 1.00 65.81 584 GLY A N 1
ATOM 4369 C CA . GLY A 1 584 ? -42.953 17.200 51.192 1.00 65.81 584 GLY A CA 1
ATOM 4370 C C . GLY A 1 584 ? -41.767 16.393 50.656 1.00 65.81 584 GLY A C 1
ATOM 4371 O O . GLY A 1 584 ? -40.642 16.890 50.675 1.00 65.81 584 GLY A O 1
ATOM 4372 N N . GLY A 1 585 ? -42.007 15.175 50.153 1.00 72.50 585 GLY A N 1
ATOM 4373 C CA . GLY A 1 585 ? -41.017 14.443 49.350 1.00 72.50 585 GLY A CA 1
ATOM 4374 C C . GLY A 1 585 ? -40.538 15.225 48.119 1.00 72.50 585 GLY A C 1
ATOM 4375 O O . GLY A 1 585 ? -41.201 16.162 47.669 1.00 72.50 585 GLY A O 1
ATOM 4376 N N . VAL A 1 586 ? -39.377 14.847 47.579 1.00 75.44 586 VAL A N 1
ATOM 4377 C CA . VAL A 1 586 ? -38.775 15.443 46.374 1.00 75.44 586 VAL A CA 1
ATOM 4378 C C . VAL A 1 586 ? -38.295 14.339 45.437 1.00 75.44 586 VAL A C 1
ATOM 4380 O O . VAL A 1 586 ? -37.919 13.268 45.894 1.00 75.44 586 VAL A O 1
ATOM 4383 N N . GLY A 1 587 ? -38.289 14.596 44.130 1.00 76.69 587 GLY A N 1
ATOM 4384 C CA . GLY A 1 587 ? -37.833 13.627 43.122 1.00 76.69 587 GLY A CA 1
ATOM 4385 C C . GLY A 1 587 ? -38.959 12.924 42.362 1.00 76.69 587 GLY A C 1
ATOM 4386 O O . GLY A 1 587 ? -38.712 12.403 41.281 1.00 76.69 587 GLY A O 1
ATOM 4387 N N . ILE A 1 588 ? -40.209 12.994 42.838 1.00 85.81 588 ILE A N 1
ATOM 4388 C CA . ILE A 1 588 ? -41.375 12.547 42.066 1.00 85.81 588 ILE A CA 1
ATOM 4389 C C . ILE A 1 588 ? -42.205 13.751 41.615 1.00 85.81 588 ILE A C 1
ATOM 4391 O O . ILE A 1 588 ? -42.718 14.524 42.421 1.00 85.81 588 ILE A O 1
ATOM 4395 N N . GLY A 1 589 ? -42.327 13.943 40.302 1.00 79.44 589 GLY A N 1
ATOM 4396 C CA . GLY A 1 589 ? -43.159 15.001 39.727 1.00 79.44 589 GLY A CA 1
ATOM 4397 C C . GLY A 1 589 ? -44.651 14.635 39.674 1.00 79.44 589 GLY A C 1
ATOM 4398 O O . GLY A 1 589 ? -45.040 13.525 40.032 1.00 79.44 589 GLY A O 1
ATOM 4399 N N . PRO A 1 590 ? -45.509 15.519 39.132 1.00 77.38 590 PRO A N 1
ATOM 4400 C CA . PRO A 1 590 ? -46.930 15.222 38.909 1.00 77.38 590 PRO A CA 1
ATOM 4401 C C . PRO A 1 590 ? -47.200 14.011 37.998 1.00 77.38 590 PRO A C 1
ATOM 4403 O O . PRO A 1 590 ? -48.325 13.527 37.957 1.00 77.38 590 PRO A O 1
ATOM 4406 N N . GLY A 1 591 ? -46.193 13.548 37.245 1.00 83.88 591 GLY A N 1
ATOM 4407 C CA . GLY A 1 591 ? -46.261 12.336 36.418 1.00 83.88 591 GLY A CA 1
ATOM 4408 C C . GLY A 1 591 ? -46.128 11.022 37.198 1.00 83.88 591 GLY A C 1
ATOM 4409 O O . GLY A 1 591 ? -46.301 9.961 36.606 1.00 83.88 591 GLY A O 1
ATOM 4410 N N . GLY A 1 592 ? -45.849 11.102 38.500 1.00 90.19 592 GLY A N 1
ATOM 4411 C CA . GLY A 1 592 ? -45.737 9.977 39.418 1.00 90.19 592 GLY A CA 1
ATOM 4412 C C . GLY A 1 592 ? -44.398 9.241 39.380 1.00 90.19 592 GLY A C 1
ATOM 4413 O O . GLY A 1 592 ? -43.453 9.659 38.708 1.00 90.19 592 GLY A O 1
ATOM 4414 N N . TYR A 1 593 ? -44.303 8.179 40.179 1.00 93.19 593 TYR A N 1
ATOM 4415 C CA . TYR A 1 593 ? -43.099 7.383 40.376 1.00 93.19 593 TYR A CA 1
ATOM 4416 C C . TYR A 1 593 ? -42.636 6.757 39.052 1.00 93.19 593 TYR A C 1
ATOM 4418 O O . TYR A 1 593 ? -43.417 6.042 38.417 1.00 93.19 593 TYR A O 1
ATOM 4426 N N . PRO A 1 594 ? -41.383 6.988 38.626 1.00 94.88 594 PRO A N 1
ATOM 4427 C CA . PRO A 1 594 ? -40.900 6.527 37.326 1.00 94.88 594 PRO A CA 1
ATOM 4428 C C . PRO A 1 594 ? -40.544 5.034 37.275 1.00 94.88 594 PRO A C 1
ATOM 4430 O O . PRO A 1 594 ? -40.314 4.530 36.176 1.00 94.88 594 PRO A O 1
ATOM 4433 N N . GLY A 1 595 ? -40.507 4.344 38.421 1.00 96.06 595 GLY A N 1
ATOM 4434 C CA . GLY A 1 595 ? -39.977 2.984 38.521 1.00 96.06 595 GLY A CA 1
ATOM 4435 C C . GLY A 1 595 ? -38.448 2.950 38.501 1.00 96.06 595 GLY A C 1
ATOM 4436 O O . GLY A 1 595 ? -37.788 3.979 38.697 1.00 96.06 595 GLY A O 1
ATOM 4437 N N . ALA A 1 596 ? -37.878 1.767 38.287 1.00 97.94 596 ALA A N 1
ATOM 4438 C CA . ALA A 1 596 ? -36.433 1.602 38.169 1.00 97.94 596 ALA A CA 1
ATOM 4439 C C . ALA A 1 596 ? -35.947 2.042 36.778 1.00 97.94 596 ALA A C 1
ATOM 4441 O O . ALA A 1 596 ? -36.439 1.573 35.750 1.00 97.94 596 ALA A O 1
ATOM 4442 N N . ALA A 1 597 ? -34.934 2.908 36.733 1.00 97.88 597 ALA A N 1
ATOM 4443 C CA . ALA A 1 597 ? -34.320 3.389 35.493 1.00 97.88 597 ALA A CA 1
ATOM 4444 C C . ALA A 1 597 ? -33.424 2.337 34.806 1.00 97.88 597 ALA A C 1
ATOM 4446 O O . ALA A 1 597 ? -32.934 2.566 33.703 1.00 97.88 597 ALA A O 1
ATOM 4447 N N . PHE A 1 598 ? -33.245 1.181 35.441 1.00 98.12 598 PHE A N 1
ATOM 4448 C CA . PHE A 1 598 ? -32.397 0.073 35.018 1.00 98.12 598 PHE A CA 1
ATOM 4449 C C . PHE A 1 598 ? -33.175 -1.256 35.048 1.00 98.12 598 PHE A C 1
ATOM 4451 O O . PHE A 1 598 ? -34.157 -1.383 35.788 1.00 98.12 598 PHE A O 1
ATOM 4458 N N . PRO A 1 599 ? -32.757 -2.261 34.259 1.00 98.44 599 PRO A N 1
ATOM 4459 C CA . PRO A 1 599 ? -33.289 -3.614 34.342 1.00 98.44 599 PRO A CA 1
ATOM 4460 C C . PRO A 1 599 ? -32.769 -4.347 35.585 1.00 98.44 599 PRO A C 1
ATOM 4462 O O . PRO A 1 599 ? -31.620 -4.157 35.995 1.00 98.44 599 PRO A O 1
ATOM 4465 N N . TYR A 1 600 ? -33.588 -5.257 36.115 1.00 98.62 600 TYR A N 1
ATOM 4466 C CA . TYR A 1 600 ? -33.143 -6.273 37.073 1.00 98.62 600 TYR A CA 1
ATOM 4467 C C . TYR A 1 600 ? -32.864 -7.602 36.373 1.00 98.62 600 TYR A C 1
ATOM 4469 O O . TYR A 1 600 ? -33.705 -8.102 35.617 1.00 98.62 600 TYR A O 1
ATOM 4477 N N . LEU A 1 601 ? -31.700 -8.186 36.665 1.00 98.56 601 LEU A N 1
ATOM 4478 C CA . LEU A 1 601 ? -31.234 -9.432 36.076 1.00 98.56 601 LEU A CA 1
ATOM 4479 C C . LEU A 1 601 ? -31.303 -10.615 37.037 1.00 98.56 601 LEU A C 1
ATOM 4481 O O . LEU A 1 601 ? -30.723 -10.572 38.122 1.00 98.56 601 LEU A O 1
ATOM 4485 N N . ALA A 1 602 ? -31.935 -11.703 36.600 1.00 98.00 602 ALA A N 1
ATOM 4486 C CA . ALA A 1 602 ? -31.809 -13.017 37.226 1.00 98.00 602 ALA A CA 1
ATOM 4487 C C . ALA A 1 602 ? -32.210 -14.142 36.261 1.00 98.00 602 ALA A C 1
ATOM 4489 O O . ALA A 1 602 ? -33.389 -14.421 36.051 1.00 98.00 602 ALA A O 1
ATOM 4490 N N . ASN A 1 603 ? -31.222 -14.838 35.704 1.00 97.50 603 ASN A N 1
ATOM 4491 C CA . ASN A 1 603 ? -31.416 -15.933 34.751 1.00 97.50 603 ASN A CA 1
ATOM 4492 C C . ASN A 1 603 ? -32.121 -17.151 35.378 1.00 97.50 603 ASN A C 1
ATOM 4494 O O . ASN A 1 603 ? -32.789 -17.930 34.697 1.00 97.50 603 ASN A O 1
ATOM 4498 N N . ASN A 1 604 ? -32.033 -17.289 36.702 1.00 97.69 604 ASN A N 1
ATOM 4499 C CA . ASN A 1 604 ? -32.673 -18.363 37.448 1.00 97.69 604 ASN A CA 1
ATOM 4500 C C . ASN A 1 604 ? -34.010 -17.982 38.104 1.00 97.69 604 ASN A C 1
ATOM 4502 O O . ASN A 1 604 ? -34.458 -18.718 38.987 1.00 97.69 604 ASN A O 1
ATOM 4506 N N . LEU A 1 605 ? -34.655 -16.883 37.696 1.00 98.06 605 LEU A N 1
ATOM 4507 C CA . LEU A 1 605 ? -36.010 -16.534 38.132 1.00 98.06 605 LEU A CA 1
ATOM 4508 C C . LEU A 1 605 ? -37.013 -16.629 36.978 1.00 98.06 605 LEU A C 1
ATOM 4510 O O . LEU A 1 605 ? -36.828 -16.047 35.915 1.00 98.06 605 LEU A O 1
ATOM 4514 N N . ASP A 1 606 ? -38.110 -17.345 37.214 1.00 97.25 606 ASP A N 1
ATOM 4515 C CA . ASP A 1 606 ? -39.263 -17.424 36.322 1.00 97.25 606 ASP A CA 1
ATOM 4516 C C . ASP A 1 606 ? -40.427 -16.600 36.888 1.00 97.25 606 ASP A C 1
ATOM 4518 O O . ASP A 1 606 ? -40.995 -16.891 37.948 1.00 97.25 606 ASP A O 1
ATOM 4522 N N . TYR A 1 607 ? -40.784 -15.558 36.141 1.00 97.44 607 TYR A N 1
ATOM 4523 C CA . TYR A 1 607 ? -41.843 -14.608 36.463 1.00 97.44 607 TYR A CA 1
ATOM 4524 C C . TYR A 1 607 ? -43.192 -14.960 35.818 1.00 97.44 607 TYR A C 1
ATOM 4526 O O . TYR A 1 607 ? -44.166 -14.242 36.033 1.00 97.44 607 TYR A O 1
ATOM 4534 N N . SER A 1 608 ? -43.295 -16.050 35.048 1.00 96.38 608 SER A N 1
ATOM 4535 C CA . SER A 1 608 ? -44.484 -16.411 34.252 1.00 96.38 608 SER A CA 1
ATOM 4536 C C . SER A 1 608 ? -45.774 -16.565 35.067 1.00 96.38 608 SER A C 1
ATOM 4538 O O . SER A 1 608 ? -46.878 -16.441 34.535 1.00 96.38 608 SER A O 1
ATOM 4540 N N . ARG A 1 609 ? -45.641 -16.825 36.371 1.00 96.12 609 ARG A N 1
ATOM 4541 C CA . ARG A 1 609 ? -46.751 -16.988 37.320 1.00 96.12 609 ARG A CA 1
ATOM 4542 C C . ARG A 1 609 ? -46.991 -15.759 38.198 1.00 96.12 609 ARG A C 1
ATOM 4544 O O . ARG A 1 609 ? -47.946 -15.755 38.976 1.00 96.12 609 ARG A O 1
ATOM 4551 N N . ALA A 1 610 ? -46.134 -14.745 38.111 1.00 94.62 610 ALA A N 1
ATOM 4552 C CA . ALA A 1 610 ? -46.271 -13.509 38.865 1.00 94.62 610 ALA A CA 1
ATOM 4553 C C . ALA A 1 610 ? -47.319 -12.587 38.227 1.00 94.62 610 ALA A C 1
ATOM 4555 O O . ALA A 1 610 ? -47.494 -12.550 37.012 1.00 94.62 610 ALA A O 1
ATOM 4556 N N . THR A 1 611 ? -48.023 -11.818 39.057 1.00 94.69 611 THR A N 1
ATOM 4557 C CA . THR A 1 611 ? -48.881 -10.728 38.571 1.00 94.69 611 THR A CA 1
ATOM 4558 C C . THR A 1 611 ? -48.034 -9.469 38.470 1.00 94.69 611 THR A C 1
ATOM 4560 O O . THR A 1 611 ? -47.601 -8.946 39.495 1.00 94.69 611 THR A O 1
ATOM 4563 N N . LEU A 1 612 ? -47.776 -9.007 37.247 1.00 96.19 612 LEU A N 1
ATOM 4564 C CA . LEU A 1 612 ? -46.952 -7.825 37.001 1.00 96.19 612 LEU A CA 1
ATOM 4565 C C . LEU A 1 612 ? -47.795 -6.544 37.116 1.00 96.19 612 LEU A C 1
ATOM 4567 O O . LEU A 1 612 ? -48.893 -6.494 36.550 1.00 96.19 612 LEU A O 1
ATOM 4571 N N . PRO A 1 613 ? -47.311 -5.504 37.816 1.00 94.81 613 PRO A N 1
ATOM 4572 C CA . PRO A 1 613 ? -47.934 -4.187 37.790 1.00 94.81 613 PRO A CA 1
ATOM 4573 C C . PRO A 1 613 ? -47.883 -3.567 36.389 1.00 94.81 613 PRO A C 1
ATOM 4575 O O . PRO A 1 613 ? -47.040 -3.913 35.560 1.00 94.81 613 PRO A O 1
ATOM 4578 N N . ASN A 1 614 ? -48.779 -2.615 36.123 1.00 94.44 614 ASN A N 1
ATOM 4579 C CA . ASN A 1 614 ? -48.792 -1.904 34.846 1.00 94.44 614 ASN A CA 1
ATOM 4580 C C . ASN A 1 614 ? -47.449 -1.200 34.605 1.00 94.44 614 ASN A C 1
ATOM 4582 O O . ASN A 1 614 ? -46.964 -0.479 35.468 1.00 94.44 614 ASN A O 1
ATOM 4586 N N . GLY A 1 615 ? -46.888 -1.373 33.408 1.00 94.31 615 GLY A N 1
ATOM 4587 C CA . GLY A 1 615 ? -45.626 -0.742 33.015 1.00 94.31 615 GLY A CA 1
ATOM 4588 C C . GLY A 1 615 ? -44.365 -1.535 33.366 1.00 94.31 615 GLY A C 1
ATOM 4589 O O . GLY A 1 615 ? -43.301 -1.149 32.897 1.00 94.31 615 GLY A O 1
ATOM 4590 N N . LEU A 1 616 ? -44.472 -2.645 34.107 1.00 97.81 616 LEU A N 1
ATOM 4591 C CA . LEU A 1 616 ? -43.387 -3.617 34.266 1.00 97.81 616 LEU A CA 1
ATOM 4592 C C . LEU A 1 616 ? -43.478 -4.699 33.188 1.00 97.81 616 LEU A C 1
ATOM 4594 O O . LEU A 1 616 ? -44.542 -5.288 32.987 1.00 97.81 616 LEU A O 1
ATOM 4598 N N . ALA A 1 617 ? -42.358 -5.005 32.535 1.00 96.88 617 ALA A N 1
ATOM 4599 C CA . ALA A 1 617 ? -42.286 -6.072 31.541 1.00 96.88 617 ALA A CA 1
ATOM 4600 C C . ALA A 1 617 ? -41.177 -7.081 31.854 1.00 96.88 617 ALA A C 1
ATOM 4602 O O . ALA A 1 617 ? -40.068 -6.710 32.229 1.00 96.88 617 ALA A O 1
ATOM 4603 N N . VAL A 1 618 ? -41.463 -8.364 31.632 1.00 98.06 618 VAL A N 1
ATOM 4604 C CA . VAL A 1 618 ? -40.424 -9.393 31.503 1.00 98.06 618 VAL A CA 1
ATOM 4605 C C . VAL A 1 618 ? -40.030 -9.431 30.031 1.00 98.06 618 VAL A C 1
ATOM 4607 O O . VAL A 1 618 ? -40.881 -9.699 29.179 1.00 98.06 618 VAL A O 1
ATOM 4610 N N . VAL A 1 619 ? -38.778 -9.105 29.722 1.00 97.62 619 VAL A N 1
ATOM 4611 C CA . VAL A 1 619 ? -38.273 -9.021 28.344 1.00 97.62 619 VAL A CA 1
ATOM 4612 C C . VAL A 1 619 ? -37.361 -10.199 28.022 1.00 97.62 619 VAL A C 1
ATOM 4614 O O . VAL A 1 619 ? -36.934 -10.934 28.908 1.00 97.62 619 VAL A O 1
ATOM 4617 N N . ALA A 1 620 ? -37.104 -10.414 26.732 1.00 96.75 620 ALA A N 1
ATOM 4618 C CA . ALA A 1 620 ? -36.191 -11.461 26.301 1.00 96.75 620 ALA A CA 1
ATOM 4619 C C . ALA A 1 620 ? -34.747 -11.153 26.730 1.00 96.75 620 ALA A C 1
ATOM 4621 O O . ALA A 1 620 ? -34.322 -9.995 26.760 1.00 96.75 620 ALA A O 1
ATOM 4622 N N . ASN A 1 621 ? -33.999 -12.217 26.998 1.00 97.69 621 ASN A N 1
ATOM 4623 C CA . ASN A 1 621 ? -32.563 -12.175 27.236 1.00 97.69 621 ASN A CA 1
ATOM 4624 C C . ASN A 1 621 ? -31.798 -11.588 26.034 1.00 97.69 621 ASN A C 1
ATOM 4626 O O . ASN A 1 621 ? -32.240 -11.690 24.887 1.00 97.69 621 ASN A O 1
ATOM 4630 N N . GLY A 1 622 ? -30.640 -10.983 26.301 1.00 95.88 622 GLY A N 1
ATOM 4631 C CA . GLY A 1 622 ? -29.711 -10.487 25.280 1.00 95.88 622 GLY A CA 1
ATOM 4632 C C . GLY A 1 622 ? -30.129 -9.185 24.581 1.00 95.88 622 GLY A C 1
ATOM 4633 O O . GLY A 1 622 ? -29.488 -8.777 23.613 1.00 95.88 622 GLY A O 1
ATOM 4634 N N . GLY A 1 623 ? -31.197 -8.527 25.045 1.00 96.56 623 GLY A N 1
ATOM 4635 C CA . GLY A 1 623 ? -31.611 -7.200 24.574 1.00 96.56 623 GLY A CA 1
ATOM 4636 C C . GLY A 1 623 ? -30.787 -6.058 25.181 1.00 96.56 623 GLY A C 1
ATOM 4637 O O . GLY A 1 623 ? -29.984 -6.273 26.083 1.00 96.56 623 GLY A O 1
ATOM 4638 N N . ALA A 1 624 ? -30.998 -4.824 24.718 1.00 97.38 624 ALA A N 1
ATOM 4639 C CA . ALA A 1 624 ? -30.407 -3.646 25.360 1.00 97.38 624 ALA A CA 1
ATOM 4640 C C . ALA A 1 624 ? -30.957 -3.452 26.793 1.00 97.38 624 ALA A C 1
ATOM 4642 O O . ALA A 1 624 ? -32.096 -3.854 27.052 1.00 97.38 624 ALA A O 1
ATOM 4643 N N . PRO A 1 625 ? -30.209 -2.818 27.718 1.00 97.56 625 PRO A N 1
ATOM 4644 C CA . PRO A 1 625 ? -30.734 -2.456 29.031 1.00 97.56 625 PRO A CA 1
ATOM 4645 C C . PRO A 1 625 ? -31.935 -1.512 28.899 1.00 97.56 625 PRO A C 1
ATOM 4647 O O . PRO A 1 625 ? -31.854 -0.494 28.209 1.00 97.56 625 PRO A O 1
ATOM 4650 N N . LEU A 1 626 ? -33.053 -1.851 29.546 1.00 97.50 626 LEU A N 1
ATOM 4651 C CA . LEU A 1 626 ? -34.288 -1.067 29.502 1.00 97.50 626 LEU A CA 1
ATOM 4652 C C . LEU A 1 626 ? -34.816 -0.803 30.921 1.00 97.50 626 LEU A C 1
ATOM 4654 O O . LEU A 1 626 ? -34.837 -1.730 31.736 1.00 97.50 626 LEU A O 1
ATOM 4658 N N . PRO A 1 627 ? -35.297 0.418 31.216 1.00 98.12 627 PRO A N 1
ATOM 4659 C CA . PRO A 1 627 ? -35.917 0.727 32.501 1.00 98.12 627 PRO A CA 1
ATOM 4660 C C . PRO A 1 627 ? -37.193 -0.093 32.692 1.00 98.12 627 PRO A C 1
ATOM 4662 O O . PRO A 1 627 ? -37.860 -0.442 31.717 1.00 98.12 627 PRO A O 1
ATOM 4665 N N . ASN A 1 628 ? -37.579 -0.333 33.944 1.00 98.06 628 ASN A N 1
ATOM 4666 C CA . ASN A 1 628 ? -38.827 -1.016 34.293 1.00 98.06 628 ASN A CA 1
ATOM 4667 C C . ASN A 1 628 ? -38.950 -2.424 33.681 1.00 98.06 628 ASN A C 1
ATOM 4669 O O . ASN A 1 628 ? -40.040 -2.843 33.273 1.00 98.06 628 ASN A O 1
ATOM 4673 N N . THR A 1 629 ? -37.836 -3.159 33.582 1.00 98.56 629 THR A N 1
ATOM 4674 C CA . THR A 1 629 ? -37.829 -4.514 33.016 1.00 98.56 629 THR A CA 1
ATOM 4675 C C . THR A 1 629 ? -37.151 -5.554 33.902 1.00 98.56 629 THR A C 1
ATOM 4677 O O . THR A 1 629 ? -36.281 -5.252 34.719 1.00 98.56 629 THR A O 1
ATOM 4680 N N . LEU A 1 630 ? -37.583 -6.802 33.719 1.00 98.62 630 LEU A N 1
ATOM 4681 C CA . LEU A 1 630 ? -36.998 -8.010 34.296 1.00 98.62 630 LEU A CA 1
ATOM 4682 C C . LEU A 1 630 ? -36.478 -8.888 33.155 1.00 98.62 630 LEU A C 1
ATOM 4684 O O . LEU A 1 630 ? -37.199 -9.115 32.181 1.00 98.62 630 LEU A O 1
ATOM 4688 N N . THR A 1 631 ? -35.254 -9.394 33.261 1.00 98.56 631 THR A N 1
ATOM 4689 C CA . THR A 1 631 ? -34.665 -10.297 32.256 1.00 98.56 631 THR A CA 1
ATOM 4690 C C . THR A 1 631 ? -33.556 -11.153 32.873 1.00 98.56 631 THR A C 1
ATOM 4692 O O . THR A 1 631 ? -33.173 -10.947 34.019 1.00 98.56 631 THR A O 1
ATOM 4695 N N . GLY A 1 632 ? -33.056 -12.166 32.168 1.00 98.19 632 GLY A N 1
ATOM 4696 C CA . GLY A 1 632 ? -31.902 -12.956 32.606 1.00 98.19 632 GLY A CA 1
ATOM 4697 C C . GLY A 1 632 ? -30.560 -12.349 32.193 1.00 98.19 632 GLY A C 1
ATOM 4698 O O . GLY A 1 632 ? -29.547 -12.598 32.850 1.00 98.19 632 GLY A O 1
ATOM 4699 N N . SER A 1 633 ? -30.547 -11.564 31.114 1.00 98.62 633 SER A N 1
ATOM 4700 C CA . SER A 1 633 ? -29.341 -10.946 30.558 1.00 98.62 633 SER A CA 1
ATOM 4701 C C . SER A 1 633 ? -29.655 -9.735 29.674 1.00 98.62 633 SER A C 1
ATOM 4703 O O . SER A 1 633 ? -30.766 -9.594 29.152 1.00 98.62 633 SER A O 1
ATOM 4705 N N . VAL A 1 634 ? -28.645 -8.892 29.457 1.00 98.62 634 VAL A N 1
ATOM 4706 C CA . VAL A 1 634 ? -28.669 -7.759 28.519 1.00 98.62 634 VAL A CA 1
ATOM 4707 C C . VAL A 1 634 ? -27.348 -7.641 27.754 1.00 98.62 634 VAL A C 1
ATOM 4709 O O . VAL A 1 634 ? -26.343 -8.245 28.128 1.00 98.62 634 VAL A O 1
ATOM 4712 N N . VAL A 1 635 ? -27.342 -6.838 26.691 1.00 98.44 635 VAL A N 1
ATOM 4713 C CA . VAL A 1 635 ? -26.164 -6.482 25.892 1.00 98.44 635 VAL A CA 1
ATOM 4714 C C . VAL A 1 635 ? -26.045 -4.965 25.817 1.00 98.44 635 VAL A C 1
ATOM 4716 O O . VAL A 1 635 ? -26.949 -4.298 25.313 1.00 98.44 635 VAL A O 1
ATOM 4719 N N . LYS A 1 636 ? -24.918 -4.417 26.278 1.00 96.31 636 LYS A N 1
ATOM 4720 C CA . LYS A 1 636 ? -24.588 -2.993 26.123 1.00 96.31 636 LYS A CA 1
ATOM 4721 C C . LYS A 1 636 ? -23.566 -2.812 25.000 1.00 96.31 636 LYS A C 1
ATOM 4723 O O . LYS A 1 636 ? -22.593 -3.558 24.922 1.00 96.31 636 LYS A O 1
ATOM 4728 N N . ASP A 1 637 ? -23.821 -1.846 24.123 1.00 92.62 637 ASP A N 1
ATOM 4729 C CA . ASP A 1 637 ? -22.977 -1.514 22.972 1.00 92.62 637 ASP A CA 1
ATOM 4730 C C . ASP A 1 637 ? -22.129 -0.273 23.287 1.00 92.62 637 ASP A C 1
ATOM 4732 O O . ASP A 1 637 ? -22.656 0.753 23.724 1.00 92.62 637 ASP A O 1
ATOM 4736 N N . PHE A 1 638 ? -20.820 -0.387 23.082 1.00 86.31 638 PHE A N 1
ATOM 4737 C CA . PHE A 1 638 ? -19.831 0.671 23.229 1.00 86.31 638 PHE A CA 1
ATOM 4738 C C . PHE A 1 638 ? -19.183 0.937 21.867 1.00 86.31 638 PHE A C 1
ATOM 4740 O O . PHE A 1 638 ? -18.123 0.399 21.554 1.00 86.31 638 PHE A O 1
ATOM 4747 N N . ASN A 1 639 ? -19.833 1.764 21.043 1.00 81.19 639 ASN A N 1
ATOM 4748 C CA . ASN A 1 639 ? -19.346 2.166 19.715 1.00 81.19 639 ASN A CA 1
ATOM 4749 C C . ASN A 1 639 ? -18.993 0.979 18.790 1.00 81.19 639 ASN A C 1
ATOM 4751 O O . ASN A 1 639 ? -17.985 1.010 18.089 1.00 81.19 639 ASN A O 1
ATOM 4755 N N . GLY A 1 640 ? -19.824 -0.065 18.785 1.00 80.94 640 GLY A N 1
ATOM 4756 C CA . GLY A 1 640 ? -19.641 -1.288 17.997 1.00 80.94 640 GLY A CA 1
ATOM 4757 C C . GLY A 1 640 ? -19.103 -2.473 18.804 1.00 80.94 640 GLY A C 1
ATOM 4758 O O . GLY A 1 640 ? -19.270 -3.618 18.381 1.00 80.94 640 GLY A O 1
ATOM 4759 N N . GLU A 1 641 ? -18.527 -2.233 19.986 1.00 86.00 641 GLU A N 1
ATOM 4760 C CA . GLU A 1 641 ? -18.071 -3.283 20.899 1.00 86.00 641 GLU A CA 1
ATOM 4761 C C . GLU A 1 641 ? -19.184 -3.687 21.874 1.00 86.00 641 GLU A C 1
ATOM 4763 O O . GLU A 1 641 ? -19.619 -2.905 22.719 1.00 86.00 641 GLU A O 1
ATOM 4768 N N . LYS A 1 642 ? -19.657 -4.933 21.773 1.00 93.06 642 LYS A N 1
ATOM 4769 C CA . LYS A 1 642 ? -20.787 -5.442 22.566 1.00 93.06 642 LYS A CA 1
ATOM 4770 C C . LYS A 1 642 ? -20.320 -6.202 23.804 1.00 93.06 642 LYS A C 1
ATOM 4772 O O . LYS A 1 642 ? -19.507 -7.120 23.699 1.00 93.06 642 LYS A O 1
ATOM 4777 N N . VAL A 1 643 ? -20.898 -5.868 24.957 1.00 95.62 643 VAL A N 1
ATOM 4778 C CA . VAL A 1 643 ? -20.660 -6.528 26.250 1.00 95.62 643 VAL A CA 1
ATOM 4779 C C . VAL A 1 643 ? -21.951 -7.187 26.727 1.00 95.62 643 VAL A C 1
ATOM 4781 O O . VAL A 1 643 ? -22.961 -6.511 26.927 1.00 95.62 643 VAL A O 1
ATOM 4784 N N . GLY A 1 644 ? -21.921 -8.508 26.898 1.00 97.62 644 GLY A N 1
ATOM 4785 C CA . GLY A 1 644 ? -23.019 -9.289 27.465 1.00 97.62 644 GLY A CA 1
ATOM 4786 C C . GLY A 1 644 ? -22.969 -9.299 28.992 1.00 97.62 644 GLY A C 1
ATOM 4787 O O . GLY A 1 644 ? -21.896 -9.442 29.573 1.00 97.62 644 GLY A O 1
ATOM 4788 N N . ILE A 1 645 ? -24.116 -9.150 29.650 1.00 98.44 645 ILE A N 1
ATOM 4789 C CA . ILE A 1 645 ? -24.226 -9.084 31.112 1.00 98.44 645 ILE A CA 1
ATOM 4790 C C . ILE A 1 645 ? -25.338 -10.035 31.547 1.00 98.44 645 ILE A C 1
ATOM 4792 O O . ILE A 1 645 ? -26.476 -9.894 31.105 1.00 98.44 645 ILE A O 1
ATOM 4796 N N . ILE A 1 646 ? -25.017 -11.006 32.398 1.00 98.56 646 ILE A N 1
ATOM 4797 C CA . ILE A 1 646 ? -25.943 -12.031 32.899 1.00 98.56 646 ILE A CA 1
ATOM 4798 C C . ILE A 1 646 ? -26.094 -11.847 34.407 1.00 98.56 646 ILE A C 1
ATOM 4800 O O . ILE A 1 646 ? -25.093 -11.662 35.090 1.00 98.56 646 ILE A O 1
ATOM 4804 N N . GLY A 1 647 ? -27.316 -11.923 34.937 1.00 97.88 647 GLY A N 1
ATOM 4805 C CA . GLY A 1 647 ? -27.557 -11.914 36.386 1.00 97.88 647 GLY A CA 1
ATOM 4806 C C . GLY A 1 647 ? -27.949 -13.286 36.916 1.00 97.88 647 GLY A C 1
ATOM 4807 O O . GLY A 1 647 ? -28.612 -14.053 36.218 1.00 97.88 647 GLY A O 1
ATOM 4808 N N . ILE A 1 648 ? -27.599 -13.596 38.160 1.00 97.38 648 ILE A N 1
ATOM 4809 C CA . ILE A 1 648 ? -28.093 -14.780 38.864 1.00 97.38 648 ILE A CA 1
ATOM 4810 C C . ILE A 1 648 ? -28.197 -14.520 40.370 1.00 97.38 648 ILE A C 1
ATOM 4812 O O . ILE A 1 648 ? -27.306 -13.936 40.982 1.00 97.38 648 ILE A O 1
ATOM 4816 N N . VAL A 1 649 ? -29.279 -14.997 40.980 1.00 97.25 649 VAL A N 1
ATOM 4817 C CA . VAL A 1 649 ? -29.503 -14.905 42.430 1.00 97.25 649 VAL A CA 1
ATOM 4818 C C . VAL A 1 649 ? -29.283 -16.260 43.096 1.00 97.25 649 VAL A C 1
ATOM 4820 O O . VAL A 1 649 ? -29.301 -17.301 42.435 1.00 97.25 649 VAL A O 1
ATOM 4823 N N . THR A 1 650 ? -29.076 -16.278 44.410 1.00 96.75 650 THR A N 1
ATOM 4824 C CA . THR A 1 650 ? -28.817 -17.507 45.161 1.00 96.75 650 THR A CA 1
ATOM 4825 C C . THR A 1 650 ? -29.844 -18.621 44.860 1.00 96.75 650 THR A C 1
ATOM 4827 O O . THR A 1 650 ? -31.058 -18.394 44.940 1.00 96.75 650 THR A O 1
ATOM 4830 N N . PRO A 1 651 ? -29.406 -19.855 44.529 1.00 96.44 651 PRO A N 1
ATOM 4831 C CA . PRO A 1 651 ? -30.301 -20.956 44.160 1.00 96.44 651 PRO A CA 1
ATOM 4832 C C . PRO A 1 651 ? -31.345 -21.343 45.212 1.00 96.44 651 PRO A C 1
ATOM 4834 O O . PRO A 1 651 ? -32.338 -21.999 44.892 1.00 96.44 651 PRO A O 1
ATOM 4837 N N . TYR A 1 652 ? -31.113 -20.966 46.469 1.00 95.00 652 TYR A N 1
ATOM 4838 C CA . TYR A 1 652 ? -31.995 -21.248 47.595 1.00 95.00 652 TYR A CA 1
ATOM 4839 C C . TYR A 1 652 ? -32.798 -20.022 48.051 1.00 95.00 652 TYR A C 1
ATOM 4841 O O . TYR A 1 652 ? -33.358 -20.047 49.147 1.00 95.00 652 TYR A O 1
ATOM 4849 N N . LEU A 1 653 ? -32.920 -18.979 47.219 1.00 96.50 653 LEU A N 1
ATOM 4850 C CA . LEU A 1 653 ? -33.599 -17.714 47.537 1.00 96.50 653 LEU A CA 1
ATOM 4851 C C . LEU A 1 653 ? -34.968 -17.911 48.210 1.00 96.50 653 LEU A C 1
ATOM 4853 O O . LEU A 1 653 ? -35.280 -17.261 49.202 1.00 96.50 653 LEU A O 1
ATOM 4857 N N . LYS A 1 654 ? -35.762 -18.880 47.742 1.00 93.31 654 LYS A N 1
ATOM 4858 C CA . LYS A 1 654 ? -37.101 -19.177 48.281 1.00 93.31 654 LYS A CA 1
ATOM 4859 C C . LYS A 1 654 ? -37.110 -19.614 49.755 1.00 93.31 654 LYS A C 1
ATOM 4861 O O . LYS A 1 654 ? -38.161 -19.632 50.386 1.00 93.31 654 LYS A O 1
ATOM 4866 N N . SER A 1 655 ? -35.960 -20.012 50.296 1.00 92.31 655 SER A N 1
ATOM 4867 C CA . SER A 1 655 ? -35.811 -20.351 51.715 1.00 92.31 655 SER A CA 1
ATOM 4868 C C . SER A 1 655 ? -35.507 -19.146 52.609 1.00 92.31 655 SER A C 1
ATOM 4870 O O . SER A 1 655 ? -35.677 -19.252 53.821 1.00 92.31 655 SER A O 1
ATOM 4872 N N . ILE A 1 656 ? -35.089 -18.020 52.025 1.00 93.50 656 ILE A N 1
ATOM 4873 C CA . ILE A 1 656 ? -34.637 -16.823 52.752 1.00 93.50 656 ILE A CA 1
ATOM 4874 C C . ILE A 1 656 ? -35.427 -15.553 52.404 1.00 93.50 656 ILE A C 1
ATOM 4876 O O . ILE A 1 656 ? -35.293 -14.546 53.091 1.00 93.50 656 ILE A O 1
ATOM 4880 N N . ALA A 1 657 ? -36.268 -15.600 51.371 1.00 95.50 657 ALA A N 1
ATOM 4881 C CA . ALA A 1 657 ? -37.042 -14.475 50.869 1.00 95.50 657 ALA A CA 1
ATOM 4882 C C . ALA A 1 657 ? -38.458 -14.903 50.455 1.00 95.50 657 ALA A C 1
ATOM 4884 O O . ALA A 1 657 ? -38.677 -16.026 49.990 1.00 95.50 657 ALA A O 1
ATOM 4885 N N . ASP A 1 658 ? -39.422 -13.984 50.572 1.00 95.62 658 ASP A N 1
ATOM 4886 C CA . ASP A 1 658 ? -40.780 -14.188 50.061 1.00 95.62 658 ASP A CA 1
ATOM 4887 C C . ASP A 1 658 ? -40.859 -13.839 48.568 1.00 95.62 658 ASP A C 1
ATOM 4889 O O . ASP A 1 658 ? -41.198 -12.721 48.170 1.00 95.62 658 ASP A O 1
ATOM 4893 N N . THR A 1 659 ? -40.555 -14.830 47.729 1.00 95.88 659 THR A N 1
ATOM 4894 C CA . THR A 1 659 ? -40.636 -14.706 46.266 1.00 95.88 659 THR A CA 1
ATOM 4895 C C . THR A 1 659 ? -42.061 -14.870 45.726 1.00 95.88 659 THR A C 1
ATOM 4897 O O . THR A 1 659 ? -42.285 -14.723 44.522 1.00 95.88 659 THR A O 1
ATOM 4900 N N . GLY A 1 660 ? -43.051 -15.167 46.578 1.00 95.19 660 GLY A N 1
ATOM 4901 C CA . GLY A 1 660 ? -44.432 -15.397 46.165 1.00 95.19 660 GLY A CA 1
ATOM 4902 C C . GLY A 1 660 ? -44.556 -16.407 45.015 1.00 95.19 660 GLY A C 1
ATOM 4903 O O . GLY A 1 660 ? -44.177 -17.577 45.132 1.00 95.19 660 GLY A O 1
ATOM 4904 N N . ALA A 1 661 ? -45.123 -15.952 43.894 1.00 95.94 661 ALA A N 1
ATOM 4905 C CA . ALA A 1 661 ? -45.321 -16.761 42.691 1.00 95.94 661 ALA A CA 1
ATOM 4906 C C . ALA A 1 661 ? -44.101 -16.808 41.751 1.00 95.94 661 ALA A C 1
ATOM 4908 O O . ALA A 1 661 ? -44.139 -17.562 40.781 1.00 95.94 661 ALA A O 1
ATOM 4909 N N . ILE A 1 662 ? -43.042 -16.040 42.027 1.00 97.94 662 ILE A N 1
ATOM 4910 C CA . ILE A 1 662 ? -41.795 -16.067 41.254 1.00 97.94 662 ILE A CA 1
ATOM 4911 C C . ILE A 1 662 ? -41.039 -17.346 41.622 1.00 97.94 662 ILE A C 1
ATOM 4913 O O . ILE A 1 662 ? -40.782 -17.627 42.802 1.00 97.94 662 ILE A O 1
ATOM 4917 N N . GLU A 1 663 ? -40.729 -18.154 40.612 1.00 96.44 663 GLU A N 1
ATOM 4918 C CA . GLU A 1 663 ? -40.091 -19.454 40.784 1.00 96.44 663 GLU A CA 1
ATOM 4919 C C . GLU A 1 663 ? -38.580 -19.353 40.576 1.00 96.44 663 GLU A C 1
ATOM 4921 O O . GLU A 1 663 ? -38.112 -18.861 39.560 1.00 96.44 663 GLU A O 1
ATOM 4926 N N . VAL A 1 664 ? -37.804 -19.865 41.532 1.00 97.06 664 VAL A N 1
ATOM 4927 C CA . VAL A 1 664 ? -36.366 -20.078 41.341 1.00 97.06 664 VAL A CA 1
ATOM 4928 C C . VAL A 1 664 ? -36.197 -21.354 40.520 1.00 97.06 664 VAL A C 1
ATOM 4930 O O . VAL A 1 664 ? -36.730 -22.390 40.925 1.00 97.06 664 VAL A O 1
ATOM 4933 N N . THR A 1 665 ? -35.492 -21.320 39.391 1.00 96.50 665 THR A N 1
ATOM 4934 C CA . THR A 1 665 ? -35.430 -22.431 38.416 1.00 96.50 665 THR A CA 1
ATOM 4935 C C . THR A 1 665 ? -34.218 -23.348 38.588 1.00 96.50 665 THR A C 1
ATOM 4937 O O . THR A 1 665 ? -34.205 -24.457 38.055 1.00 96.50 665 THR A O 1
ATOM 4940 N N . THR A 1 666 ? -33.225 -22.957 39.390 1.00 96.19 666 THR A N 1
ATOM 4941 C CA . THR A 1 666 ? -32.063 -23.798 39.722 1.00 96.19 666 THR A CA 1
ATOM 4942 C C . THR A 1 666 ? -32.475 -25.054 40.491 1.00 96.19 666 THR A C 1
ATOM 4944 O O . THR A 1 666 ? -33.187 -24.991 41.499 1.00 96.19 666 THR A O 1
ATOM 4947 N N . ARG A 1 667 ? -32.026 -26.216 40.015 1.00 96.00 667 ARG A N 1
ATOM 4948 C CA . ARG A 1 667 ? -32.289 -27.546 40.584 1.00 96.00 667 ARG A CA 1
ATOM 4949 C C . ARG A 1 667 ? -31.007 -28.361 40.550 1.00 96.00 667 ARG A C 1
ATOM 4951 O O . ARG A 1 667 ? -30.198 -28.173 39.645 1.00 96.00 667 ARG A O 1
ATOM 4958 N N . ASP A 1 668 ? -30.848 -29.320 41.456 1.00 94.19 668 ASP A N 1
ATOM 4959 C CA . ASP A 1 668 ? -29.744 -30.284 41.371 1.00 94.19 668 ASP A CA 1
ATOM 4960 C C . ASP A 1 668 ? -29.866 -31.190 40.121 1.00 94.19 668 ASP A C 1
ATOM 4962 O O . ASP A 1 668 ? -30.779 -31.051 39.298 1.00 94.19 668 ASP A O 1
ATOM 4966 N N . ILE A 1 669 ? -28.915 -32.107 39.925 1.00 93.56 669 ILE A N 1
ATOM 4967 C CA . ILE A 1 669 ? -28.907 -32.995 38.749 1.00 93.56 669 ILE A CA 1
ATOM 4968 C C . ILE A 1 669 ? -30.108 -33.954 38.701 1.00 93.56 669 ILE A C 1
ATOM 4970 O O . ILE A 1 669 ? -30.479 -34.430 37.632 1.00 93.56 669 ILE A O 1
ATOM 4974 N N . ASN A 1 670 ? -30.744 -34.199 39.846 1.00 95.06 670 ASN A N 1
ATOM 4975 C CA . ASN A 1 670 ? -31.905 -35.071 39.987 1.00 95.06 670 ASN A CA 1
ATOM 4976 C C . ASN A 1 670 ? -33.234 -34.292 39.959 1.00 95.06 670 ASN A C 1
ATOM 4978 O O . ASN A 1 670 ? -34.295 -34.894 40.112 1.00 95.06 670 ASN A O 1
ATOM 4982 N N . GLY A 1 671 ? -33.195 -32.968 39.771 1.00 93.25 671 GLY A N 1
ATOM 4983 C CA . GLY A 1 671 ? -34.379 -32.112 39.752 1.00 93.25 671 GLY A CA 1
ATOM 4984 C C . GLY A 1 671 ? -34.870 -31.666 41.135 1.00 93.25 671 GLY A C 1
ATOM 4985 O O . GLY A 1 671 ? -35.968 -31.117 41.230 1.00 93.25 671 GLY A O 1
ATOM 4986 N N . ASN A 1 672 ? -34.095 -31.866 42.205 1.00 94.06 672 ASN A N 1
ATOM 4987 C CA . ASN A 1 672 ? -34.460 -31.401 43.543 1.00 94.06 672 ASN A CA 1
ATOM 4988 C C . ASN A 1 672 ? -34.168 -29.905 43.721 1.00 94.06 672 ASN A C 1
ATOM 4990 O O . ASN A 1 672 ? -33.270 -29.339 43.095 1.00 94.06 672 ASN A O 1
ATOM 4994 N N . VAL A 1 673 ? -34.924 -29.265 44.614 1.00 93.56 673 VAL A N 1
ATOM 4995 C CA . VAL A 1 673 ? -34.728 -27.859 44.994 1.00 93.56 673 VAL A CA 1
ATOM 4996 C C . VAL A 1 673 ? -33.409 -27.698 45.756 1.00 93.56 673 VAL A C 1
ATOM 4998 O O . VAL A 1 673 ? -33.108 -28.487 46.651 1.00 93.56 673 VAL A O 1
ATOM 5001 N N . ILE A 1 674 ? -32.644 -26.659 45.417 1.00 95.38 674 ILE A N 1
ATOM 5002 C CA . ILE A 1 674 ? -31.421 -26.289 46.134 1.00 95.38 674 ILE A CA 1
ATOM 5003 C C . ILE A 1 674 ? -31.784 -25.583 47.447 1.00 95.38 674 ILE A C 1
ATOM 5005 O O . ILE A 1 674 ? -32.696 -24.759 47.496 1.00 95.38 674 ILE A O 1
ATOM 5009 N N . THR A 1 675 ? -31.071 -25.905 48.524 1.00 92.44 675 THR A N 1
ATOM 5010 C CA . THR A 1 675 ? -31.270 -25.321 49.861 1.00 92.44 675 THR A CA 1
ATOM 5011 C C . THR A 1 675 ? -29.954 -24.753 50.389 1.00 92.44 675 THR A C 1
ATOM 5013 O O . THR A 1 675 ? -28.892 -25.145 49.912 1.00 92.44 675 THR A O 1
ATOM 5016 N N . GLY A 1 676 ? -29.995 -23.902 51.420 1.00 87.06 676 GLY A N 1
ATOM 5017 C CA . GLY A 1 676 ? -28.775 -23.359 52.040 1.00 87.06 676 GLY A CA 1
ATOM 5018 C C . GLY A 1 676 ? -27.848 -24.413 52.674 1.00 87.06 676 GLY A C 1
ATOM 5019 O O . GLY A 1 676 ? -26.711 -24.110 53.012 1.00 87.06 676 GLY A O 1
ATOM 5020 N N . THR A 1 677 ? -28.297 -25.665 52.830 1.00 90.62 677 THR A N 1
ATOM 5021 C CA . THR A 1 677 ? -27.465 -26.786 53.309 1.00 90.62 677 THR A CA 1
ATOM 5022 C C . THR A 1 677 ? -26.933 -27.678 52.183 1.00 90.62 677 THR A C 1
ATOM 5024 O O . THR A 1 677 ? -26.167 -28.606 52.450 1.00 90.62 677 THR A O 1
ATOM 5027 N N . THR A 1 678 ? -27.310 -27.416 50.927 1.00 94.38 678 THR A N 1
ATOM 5028 C CA . THR A 1 678 ? -26.773 -28.113 49.754 1.00 94.38 678 THR A CA 1
ATOM 5029 C C . THR A 1 678 ? -25.277 -27.803 49.611 1.00 94.38 678 THR A C 1
ATOM 5031 O O . THR A 1 678 ? -24.854 -26.658 49.774 1.00 94.38 678 THR A O 1
ATOM 5034 N N . SER A 1 679 ? -24.453 -28.814 49.320 1.00 95.31 679 SER A N 1
ATOM 5035 C CA . SER A 1 679 ? -23.000 -28.641 49.175 1.00 95.31 679 SER A CA 1
ATOM 5036 C C . SER A 1 679 ? -22.647 -27.656 48.059 1.00 95.31 679 SER A C 1
ATOM 5038 O O . SER A 1 679 ? -23.333 -27.626 47.039 1.00 95.31 679 SER A O 1
ATOM 5040 N N . VAL A 1 680 ? -21.551 -26.905 48.233 1.00 92.75 680 VAL A N 1
ATOM 5041 C CA . VAL A 1 680 ? -21.083 -25.874 47.282 1.00 92.75 680 VAL A CA 1
ATOM 5042 C C . VAL A 1 680 ? -21.010 -26.413 45.861 1.00 92.75 680 VAL A C 1
ATOM 5044 O O . VAL A 1 680 ? -21.630 -25.826 44.986 1.00 92.75 680 VAL A O 1
ATOM 5047 N N . ASP A 1 681 ? -20.371 -27.565 45.658 1.00 94.69 681 ASP A N 1
ATOM 5048 C CA . ASP A 1 681 ? -20.202 -28.176 44.332 1.00 94.69 681 ASP A CA 1
ATOM 5049 C C . ASP A 1 681 ? -21.546 -28.384 43.615 1.00 94.69 681 ASP A C 1
ATOM 5051 O O . ASP A 1 681 ? -21.703 -28.044 42.451 1.00 94.69 681 ASP A O 1
ATOM 5055 N N . VAL A 1 682 ? -22.576 -28.834 44.340 1.00 96.44 682 VAL A N 1
ATOM 5056 C CA . VAL A 1 682 ? -23.916 -29.059 43.769 1.00 96.44 682 VAL A CA 1
ATOM 5057 C C . VAL A 1 682 ? -24.617 -27.735 43.449 1.00 96.44 682 VAL A C 1
ATOM 5059 O O . VAL A 1 682 ? -25.380 -27.657 42.483 1.00 96.44 682 VAL A O 1
ATOM 5062 N N . GLN A 1 683 ? -24.380 -26.689 44.246 1.00 96.56 683 GLN A N 1
ATOM 5063 C CA . GLN A 1 683 ? -24.893 -25.352 43.947 1.00 96.56 683 GLN A CA 1
ATOM 5064 C C . GLN A 1 683 ? -24.204 -24.768 42.707 1.00 96.56 683 GLN A C 1
ATOM 5066 O O . GLN A 1 683 ? -24.898 -24.292 41.811 1.00 96.56 683 GLN A O 1
ATOM 5071 N N . VAL A 1 684 ? -22.874 -24.873 42.616 1.00 96.06 684 VAL A N 1
ATOM 5072 C CA . VAL A 1 684 ? -22.077 -24.450 41.452 1.00 96.06 684 VAL A CA 1
ATOM 5073 C C . VAL A 1 684 ? -22.529 -25.191 40.193 1.00 96.06 684 VAL A C 1
ATOM 5075 O O . VAL A 1 684 ? -22.900 -24.543 39.218 1.00 96.06 684 VAL A O 1
ATOM 5078 N N . ASP A 1 685 ? -22.646 -26.520 40.235 1.00 96.81 685 ASP A N 1
ATOM 5079 C CA . ASP A 1 685 ? -23.142 -27.339 39.118 1.00 96.81 685 ASP A CA 1
ATOM 5080 C C . ASP A 1 685 ? -24.551 -26.931 38.666 1.00 96.81 685 ASP A C 1
ATOM 5082 O O . ASP A 1 685 ? -24.899 -26.974 37.480 1.00 96.81 685 ASP A O 1
ATOM 5086 N N . SER A 1 686 ? -25.415 -26.567 39.618 1.00 97.19 686 SER A N 1
ATOM 5087 C CA . SER A 1 686 ? -26.751 -26.064 39.307 1.00 97.19 686 SER A CA 1
ATOM 5088 C C . SER A 1 686 ? -26.703 -24.699 38.625 1.00 97.19 686 SER A C 1
ATOM 5090 O O . SER A 1 686 ? -27.516 -24.458 37.733 1.00 97.19 686 SER A O 1
ATOM 5092 N N . ILE A 1 687 ? -25.807 -23.811 39.055 1.00 97.50 687 ILE A N 1
ATOM 5093 C CA . ILE A 1 687 ? -25.644 -22.475 38.479 1.00 97.50 687 ILE A CA 1
ATOM 5094 C C . ILE A 1 687 ? -25.070 -22.582 37.067 1.00 97.50 687 ILE A C 1
ATOM 5096 O O . ILE A 1 687 ? -25.675 -22.053 36.138 1.00 97.50 687 ILE A O 1
ATOM 5100 N N . ILE A 1 688 ? -23.982 -23.337 36.878 1.00 97.25 688 ILE A N 1
ATOM 5101 C CA . ILE A 1 688 ? -23.354 -23.577 35.571 1.00 97.25 688 ILE A CA 1
ATOM 5102 C C . ILE A 1 688 ? -24.389 -24.065 34.556 1.00 97.25 688 ILE A C 1
ATOM 5104 O O . ILE A 1 688 ? -24.517 -23.486 33.476 1.00 97.25 688 ILE A O 1
ATOM 5108 N N . ARG A 1 689 ? -25.185 -25.087 34.904 1.00 95.94 689 ARG A N 1
ATOM 5109 C CA . ARG A 1 689 ? -26.235 -25.605 34.009 1.00 95.94 689 ARG A CA 1
ATOM 5110 C C . ARG A 1 689 ? -27.298 -24.567 33.660 1.00 95.94 689 ARG A C 1
ATOM 5112 O O . ARG A 1 689 ? -27.844 -24.632 32.563 1.00 95.94 689 ARG A O 1
ATOM 5119 N N . ASN A 1 690 ? -27.609 -23.649 34.574 1.00 95.81 690 ASN A N 1
ATOM 5120 C CA . ASN A 1 690 ? -28.604 -22.609 34.341 1.00 95.81 690 ASN A CA 1
ATOM 5121 C C . ASN A 1 690 ? -28.074 -21.500 33.416 1.00 95.81 690 ASN A C 1
ATOM 5123 O O . ASN A 1 690 ? -28.770 -21.138 32.476 1.00 95.81 690 ASN A O 1
ATOM 5127 N N . ILE A 1 691 ? -26.839 -21.027 33.616 1.00 96.62 691 ILE A N 1
ATOM 5128 C CA . ILE A 1 691 ? -26.285 -19.902 32.839 1.00 96.62 691 ILE A CA 1
ATOM 5129 C C . ILE A 1 691 ? -25.691 -20.315 31.486 1.00 96.62 691 ILE A C 1
ATOM 5131 O O . ILE A 1 691 ? -25.653 -19.502 30.566 1.00 96.62 691 ILE A O 1
ATOM 5135 N N . THR A 1 692 ? -25.241 -21.566 31.332 1.00 97.12 692 THR A N 1
ATOM 5136 C CA . THR A 1 692 ? -24.555 -22.040 30.111 1.00 97.12 692 THR A CA 1
ATOM 5137 C C . THR A 1 692 ? -25.334 -21.765 28.815 1.00 97.12 692 THR A C 1
ATOM 5139 O O . THR A 1 692 ? -24.719 -21.263 27.872 1.00 97.12 692 THR A O 1
ATOM 5142 N N . PRO A 1 693 ? -26.654 -22.035 28.724 1.00 97.50 693 PRO A N 1
ATOM 5143 C CA . PRO A 1 693 ? -27.417 -21.748 27.509 1.00 97.50 693 PRO A CA 1
ATOM 5144 C C . PRO A 1 693 ? -27.394 -20.267 27.121 1.00 97.50 693 PRO A C 1
ATOM 5146 O O . PRO A 1 693 ? -27.327 -19.948 25.937 1.00 97.50 693 PRO A O 1
ATOM 5149 N N . GLU A 1 694 ? -27.411 -19.370 28.107 1.00 97.81 694 GLU A N 1
ATOM 5150 C CA . GLU A 1 694 ? -27.387 -17.928 27.871 1.00 97.81 694 GLU A CA 1
ATOM 5151 C C . GLU A 1 694 ? -26.004 -17.447 27.431 1.00 97.81 694 GLU A C 1
ATOM 5153 O O . GLU A 1 694 ? -25.891 -16.710 26.455 1.00 97.81 694 GLU A O 1
ATOM 5158 N N . VAL A 1 695 ? -24.939 -17.920 28.088 1.00 97.12 695 VAL A N 1
ATOM 5159 C CA . VAL A 1 695 ? -23.560 -17.613 27.677 1.00 97.12 695 VAL A CA 1
ATOM 5160 C C . VAL A 1 695 ? -23.338 -18.032 26.220 1.00 97.12 695 VAL A C 1
ATOM 5162 O O . VAL A 1 695 ? -22.849 -17.246 25.411 1.00 97.12 695 VAL A O 1
ATOM 5165 N N . GLN A 1 696 ? -23.788 -19.234 25.851 1.00 96.56 696 GLN A N 1
ATOM 5166 C CA . GLN A 1 696 ? -23.712 -19.726 24.475 1.00 96.56 696 GLN A CA 1
ATOM 5167 C C . GLN A 1 696 ? -24.563 -18.900 23.505 1.00 96.56 696 GLN A C 1
ATOM 5169 O O . GLN A 1 696 ? -24.115 -18.625 22.391 1.00 96.56 696 GLN A O 1
ATOM 5174 N N . ALA A 1 697 ? -25.773 -18.495 23.901 1.00 96.81 697 ALA A N 1
ATOM 5175 C CA . ALA A 1 697 ? -26.633 -17.653 23.075 1.00 96.81 697 ALA A CA 1
ATOM 5176 C C . ALA A 1 697 ? -25.955 -16.315 22.745 1.00 96.81 697 ALA A C 1
ATOM 5178 O O . ALA A 1 697 ? -25.913 -15.933 21.576 1.00 96.81 697 ALA A O 1
ATOM 5179 N N . LEU A 1 698 ? -25.350 -15.657 23.739 1.00 95.75 698 LEU A N 1
ATOM 5180 C CA . LEU A 1 698 ? -24.589 -14.423 23.539 1.00 95.75 698 LEU A CA 1
ATOM 5181 C C . LEU A 1 698 ? -23.368 -14.663 22.641 1.00 95.75 698 LEU A C 1
ATOM 5183 O O . LEU A 1 698 ? -23.212 -13.980 21.626 1.00 95.75 698 LEU A O 1
ATOM 5187 N N . SER A 1 699 ? -22.549 -15.678 22.933 1.00 92.44 699 SER A N 1
ATOM 5188 C CA . SER A 1 699 ? -21.360 -15.992 22.129 1.00 92.44 699 SER A CA 1
ATOM 5189 C C . SER A 1 699 ? -21.673 -16.304 20.664 1.00 92.44 699 SER A C 1
ATOM 5191 O O . SER A 1 699 ? -20.950 -15.859 19.773 1.00 92.44 699 SER A O 1
ATOM 5193 N N . ASN A 1 700 ? -22.784 -16.991 20.384 1.00 93.06 700 ASN A N 1
ATOM 5194 C CA . ASN A 1 700 ? -23.212 -17.308 19.017 1.00 93.06 700 ASN A CA 1
ATOM 5195 C C . ASN A 1 700 ? -23.590 -16.068 18.189 1.00 93.06 700 ASN A C 1
ATOM 5197 O O . ASN A 1 700 ? -23.654 -16.149 16.964 1.00 93.06 700 ASN A O 1
ATOM 5201 N N . THR A 1 701 ? -23.814 -14.918 18.831 1.00 87.62 701 THR A N 1
ATOM 5202 C CA . THR A 1 701 ? -24.050 -13.631 18.152 1.00 87.62 701 THR A CA 1
ATOM 5203 C C . THR A 1 701 ? -22.772 -12.817 17.920 1.00 87.62 701 THR A C 1
ATOM 5205 O O . THR A 1 701 ? -22.843 -11.670 17.480 1.00 87.62 701 THR A O 1
ATOM 5208 N N . GLY A 1 702 ? -21.599 -13.401 18.191 1.00 86.31 702 GLY A N 1
ATOM 5209 C CA . GLY A 1 702 ? -20.296 -12.745 18.055 1.00 86.31 702 GLY A CA 1
ATOM 5210 C C . GLY A 1 702 ? -19.849 -11.971 19.299 1.00 86.31 702 GLY A C 1
ATOM 5211 O O . GLY A 1 702 ? -18.791 -11.348 19.270 1.00 86.31 702 GLY A O 1
ATOM 5212 N N . ILE A 1 703 ? -20.614 -12.014 20.397 1.00 88.69 703 ILE A N 1
ATOM 5213 C CA . ILE A 1 703 ? -20.239 -11.368 21.660 1.00 88.69 703 ILE A CA 1
ATOM 5214 C C . ILE A 1 703 ? -19.147 -12.192 22.339 1.00 88.69 703 ILE A C 1
ATOM 5216 O O . ILE A 1 703 ? -19.343 -13.351 22.695 1.00 88.69 703 ILE A O 1
ATOM 5220 N N . ASN A 1 704 ? -17.991 -11.572 22.542 1.00 86.31 704 ASN A N 1
ATOM 5221 C CA . ASN A 1 704 ? -16.808 -12.207 23.120 1.00 86.31 704 ASN A CA 1
ATOM 5222 C C . ASN A 1 704 ? -16.358 -11.574 24.448 1.00 86.31 704 ASN A C 1
ATOM 5224 O O . ASN A 1 704 ? -15.244 -11.858 24.882 1.00 86.31 704 ASN A O 1
ATOM 5228 N N . LYS A 1 705 ? -17.209 -10.723 25.040 1.00 89.56 705 LYS A N 1
ATOM 5229 C CA . LYS A 1 705 ? -17.030 -10.050 26.334 1.00 89.56 705 LYS A CA 1
ATOM 5230 C C . LYS A 1 705 ? -18.280 -10.287 27.175 1.00 89.56 705 LYS A C 1
ATOM 5232 O O . LYS A 1 705 ? -19.328 -9.717 26.865 1.00 89.56 705 LYS A O 1
ATOM 5237 N N . ILE A 1 706 ? -18.204 -11.150 28.183 1.00 93.62 706 ILE A N 1
ATOM 5238 C CA . ILE A 1 706 ? -19.354 -11.568 28.992 1.00 93.62 706 ILE A CA 1
ATOM 5239 C C . ILE A 1 706 ? -19.052 -11.402 30.484 1.00 93.62 706 ILE A C 1
ATOM 5241 O O . ILE A 1 706 ? -18.067 -11.922 31.005 1.00 93.62 706 ILE A O 1
ATOM 5245 N N . ILE A 1 707 ? -19.945 -10.701 31.180 1.00 94.56 707 ILE A N 1
ATOM 5246 C CA . ILE A 1 707 ? -19.902 -10.452 32.621 1.00 94.56 707 ILE A CA 1
ATOM 5247 C C . ILE A 1 707 ? -21.030 -11.236 33.294 1.00 94.56 707 ILE A C 1
ATOM 5249 O O . ILE A 1 707 ? -22.184 -11.161 32.870 1.00 94.56 707 ILE A O 1
ATOM 5253 N N . LEU A 1 708 ? -20.711 -11.949 34.373 1.00 95.69 708 LEU A N 1
ATOM 5254 C CA . LEU A 1 708 ? -21.684 -12.583 35.255 1.00 95.69 708 LEU A CA 1
ATOM 5255 C C . LEU A 1 708 ? -21.801 -11.796 36.568 1.00 95.69 708 LEU A C 1
ATOM 5257 O O . LEU A 1 708 ? -20.841 -11.668 37.322 1.00 95.69 708 LEU A O 1
ATOM 5261 N N . MET A 1 709 ? -22.993 -11.290 36.855 1.00 95.25 709 MET A N 1
ATOM 5262 C CA . MET A 1 709 ? -23.360 -10.666 38.122 1.00 95.25 709 MET A CA 1
ATOM 5263 C C . MET A 1 709 ? -24.074 -11.695 38.993 1.00 95.25 709 MET A C 1
ATOM 5265 O O . MET A 1 709 ? -25.041 -12.318 38.554 1.00 95.25 709 MET A O 1
ATOM 5269 N N . THR A 1 710 ? -23.601 -11.885 40.219 1.00 94.62 710 THR A N 1
ATOM 5270 C CA . THR A 1 710 ? -24.119 -12.899 41.133 1.00 94.62 710 THR A CA 1
ATOM 5271 C C . THR A 1 710 ? -24.518 -12.287 42.470 1.00 94.62 710 THR A C 1
ATOM 5273 O O . THR A 1 710 ? -23.839 -11.399 42.972 1.00 94.62 710 THR A O 1
ATOM 5276 N N . HIS A 1 711 ? -25.594 -12.801 43.069 1.00 95.75 711 HIS A N 1
ATOM 5277 C CA . HIS A 1 711 ? -25.982 -12.510 44.455 1.00 95.75 711 HIS A CA 1
ATOM 5278 C C . HIS A 1 711 ? -26.193 -13.818 45.225 1.00 95.75 711 HIS A C 1
ATOM 5280 O O . HIS A 1 711 ? -27.316 -14.314 45.365 1.00 95.75 711 HIS A O 1
ATOM 5286 N N . LEU A 1 712 ? -25.092 -14.473 45.612 1.00 93.25 712 LEU A N 1
ATOM 5287 C CA . LEU A 1 712 ? -25.113 -15.869 46.082 1.00 93.25 712 LEU A CA 1
ATOM 5288 C C . LEU A 1 712 ? -25.093 -16.028 47.601 1.00 93.25 712 LEU A C 1
ATOM 5290 O O . LEU A 1 712 ? -25.105 -17.168 48.067 1.00 93.25 712 LEU A O 1
ATOM 5294 N N . GLN A 1 713 ? -25.082 -14.929 48.364 1.00 90.50 713 GLN A N 1
ATOM 5295 C CA . GLN A 1 713 ? -24.967 -14.884 49.837 1.00 90.50 713 GLN A CA 1
ATOM 5296 C C . GLN A 1 713 ? -23.611 -15.341 50.396 1.00 90.50 713 GLN A C 1
ATOM 5298 O O . GLN A 1 713 ? -23.202 -14.938 51.480 1.00 90.50 713 GLN A O 1
ATOM 5303 N N . GLU A 1 714 ? -22.900 -16.213 49.683 1.00 86.00 714 GLU A N 1
ATOM 5304 C CA . GLU A 1 714 ? -21.659 -16.821 50.143 1.00 86.00 714 GLU A CA 1
ATOM 5305 C C . GLU A 1 714 ? -20.569 -16.707 49.076 1.00 86.00 714 GLU A C 1
ATOM 5307 O O . GLU A 1 714 ? -20.584 -17.406 48.061 1.00 86.00 714 GLU A O 1
ATOM 5312 N N . SER A 1 715 ? -19.547 -15.907 49.362 1.00 82.12 715 SER A N 1
ATOM 5313 C CA . SER A 1 715 ? -18.397 -15.685 48.477 1.00 82.12 715 SER A CA 1
ATOM 5314 C C . SER A 1 715 ? -17.647 -16.960 48.085 1.00 82.12 715 SER A C 1
ATOM 5316 O O . SER A 1 715 ? -17.106 -17.066 46.988 1.00 82.12 715 SER A O 1
ATOM 5318 N N . ARG A 1 716 ? -17.629 -17.982 48.952 1.00 83.06 716 ARG A N 1
ATOM 5319 C CA . ARG A 1 716 ? -17.012 -19.282 48.634 1.00 83.06 716 ARG A CA 1
ATOM 5320 C C . ARG A 1 716 ? -17.690 -19.992 47.456 1.00 83.06 716 ARG A C 1
ATOM 5322 O O . ARG A 1 716 ? -17.032 -20.784 46.792 1.00 83.06 716 ARG A O 1
ATOM 5329 N N . ILE A 1 717 ? -18.980 -19.736 47.217 1.00 87.12 717 ILE A N 1
ATOM 5330 C CA . ILE A 1 717 ? -19.710 -20.282 46.065 1.00 87.12 717 ILE A CA 1
ATOM 5331 C C . ILE A 1 717 ? -19.303 -19.519 44.804 1.00 87.12 717 ILE A C 1
ATOM 5333 O O . ILE A 1 717 ? -19.053 -20.140 43.781 1.00 87.12 717 ILE A O 1
ATOM 5337 N N . GLU A 1 718 ? -19.169 -18.196 44.891 1.00 87.25 718 GLU A N 1
ATOM 5338 C CA . GLU A 1 718 ? -18.740 -17.331 43.783 1.00 87.25 718 GLU A CA 1
ATOM 5339 C C . GLU A 1 718 ? -17.314 -17.662 43.317 1.00 87.25 718 GLU A C 1
ATOM 5341 O O . GLU A 1 718 ? -17.062 -17.770 42.118 1.00 87.25 718 GLU A O 1
ATOM 5346 N N . ILE A 1 719 ? -16.398 -17.911 44.261 1.00 80.69 719 ILE A N 1
ATOM 5347 C CA . ILE A 1 719 ? -15.024 -18.352 43.970 1.00 80.69 719 ILE A CA 1
ATOM 5348 C C . ILE A 1 719 ? -15.031 -19.710 43.258 1.00 80.69 719 ILE A C 1
ATOM 5350 O O . ILE A 1 719 ? -14.433 -19.843 42.193 1.00 80.69 719 ILE A O 1
ATOM 5354 N N . ALA A 1 720 ? -15.736 -20.702 43.811 1.00 84.06 720 ALA A N 1
ATOM 5355 C CA . ALA A 1 720 ? -15.823 -22.033 43.209 1.00 84.06 720 ALA A CA 1
ATOM 5356 C C . ALA A 1 720 ? -16.491 -21.996 41.821 1.00 84.06 720 ALA A C 1
ATOM 5358 O O . ALA A 1 720 ? -16.079 -22.706 40.907 1.00 84.06 720 ALA A O 1
ATOM 5359 N N . LEU A 1 721 ? -17.487 -21.127 41.638 1.00 89.06 721 LEU A N 1
ATOM 5360 C CA . LEU A 1 721 ? -18.144 -20.906 40.354 1.00 89.06 721 LEU A CA 1
ATOM 5361 C C . LEU A 1 721 ? -17.185 -20.320 39.312 1.00 89.06 721 LEU A C 1
ATOM 5363 O O . LEU A 1 721 ? -17.171 -20.786 38.175 1.00 89.06 721 LEU A O 1
ATOM 5367 N N . ALA A 1 722 ? -16.373 -19.326 39.682 1.00 84.00 722 ALA A N 1
ATOM 5368 C CA . ALA A 1 722 ? -15.377 -18.752 38.780 1.00 84.00 722 ALA A CA 1
ATOM 5369 C C . ALA A 1 722 ? -14.326 -19.789 38.346 1.00 84.00 722 ALA A C 1
ATOM 5371 O O . ALA A 1 722 ? -13.990 -19.862 37.162 1.00 84.00 722 ALA A O 1
ATOM 5372 N N . GLU A 1 723 ? -13.844 -20.614 39.282 1.00 83.00 723 GLU A N 1
ATOM 5373 C CA . GLU A 1 723 ? -12.900 -21.703 38.999 1.00 83.00 723 GLU A CA 1
ATOM 5374 C C . GLU A 1 723 ? -13.494 -22.737 38.030 1.00 83.00 723 GLU A C 1
ATOM 5376 O O . GLU A 1 723 ? -12.840 -23.111 37.054 1.00 83.00 723 GLU A O 1
ATOM 5381 N N . GLU A 1 724 ? -14.745 -23.150 38.247 1.00 88.62 724 GLU A N 1
ATOM 5382 C CA . GLU A 1 724 ? -15.420 -24.131 37.392 1.00 88.62 724 GLU A CA 1
ATOM 5383 C C . GLU A 1 724 ? -15.717 -23.570 35.989 1.00 88.62 724 GLU A C 1
ATOM 5385 O O . GLU A 1 724 ? -15.440 -24.228 34.986 1.00 88.62 724 GLU A O 1
ATOM 5390 N N . MET A 1 725 ? -16.206 -22.327 35.875 1.00 89.81 725 MET A N 1
ATOM 5391 C CA . MET A 1 725 ? -16.438 -21.682 34.570 1.00 89.81 725 MET A CA 1
ATOM 5392 C C . MET A 1 725 ? -15.161 -21.602 33.731 1.00 89.81 725 MET A C 1
ATOM 5394 O O . MET A 1 725 ? -15.196 -21.825 32.517 1.00 89.81 725 MET A O 1
ATOM 5398 N N . ALA A 1 726 ? -14.036 -21.296 34.376 1.00 78.06 726 ALA A N 1
ATOM 5399 C CA . ALA A 1 726 ? -12.735 -21.274 33.730 1.00 78.06 726 ALA A CA 1
ATOM 5400 C C . ALA A 1 726 ? -12.262 -22.667 33.313 1.00 78.06 726 ALA A C 1
ATOM 5402 O O . ALA A 1 726 ? -11.803 -22.836 32.183 1.00 78.06 726 ALA A O 1
ATOM 5403 N N . ALA A 1 727 ? -12.417 -23.670 34.182 1.00 81.00 727 ALA A N 1
ATOM 5404 C CA . ALA A 1 727 ? -12.071 -25.055 33.871 1.00 81.00 727 ALA A CA 1
ATOM 5405 C C . ALA A 1 727 ? -12.858 -25.593 32.662 1.00 81.00 727 ALA A C 1
ATOM 5407 O O . ALA A 1 727 ? -12.305 -26.321 31.836 1.00 81.00 727 ALA A O 1
ATOM 5408 N N . LEU A 1 728 ? -14.124 -25.193 32.528 1.00 87.69 728 LEU A N 1
ATOM 5409 C CA . LEU A 1 728 ? -14.995 -25.564 31.411 1.00 87.69 728 LEU A CA 1
ATOM 5410 C C . LEU A 1 728 ? -14.784 -24.715 30.148 1.00 87.69 728 LEU A C 1
ATOM 5412 O O . LEU A 1 728 ? -15.321 -25.058 29.095 1.00 87.69 728 LEU A O 1
ATOM 5416 N N . GLY A 1 729 ? -14.033 -23.612 30.229 1.00 86.00 729 GLY A N 1
ATOM 5417 C CA . GLY A 1 729 ? -13.881 -22.666 29.123 1.00 86.00 729 GLY A CA 1
ATOM 5418 C C . GLY A 1 729 ? -15.210 -22.031 28.704 1.00 86.00 729 GLY A C 1
ATOM 5419 O O . GLY A 1 729 ? -15.440 -21.831 27.513 1.00 86.00 729 GLY A O 1
ATOM 5420 N N . LEU A 1 730 ? -16.092 -21.739 29.670 1.00 85.81 730 LEU A N 1
ATOM 5421 C CA . LEU A 1 730 ? -17.492 -21.383 29.411 1.00 85.81 730 LEU A CA 1
ATOM 5422 C C . LEU A 1 730 ? -17.665 -20.068 28.629 1.00 85.81 730 LEU A C 1
ATOM 5424 O O . LEU A 1 730 ? -18.713 -19.861 28.032 1.00 85.81 730 LEU A O 1
ATOM 5428 N N . GLY A 1 731 ? -16.643 -19.208 28.583 1.00 83.06 731 GLY A N 1
ATOM 5429 C CA . GLY A 1 731 ? -16.672 -17.952 27.823 1.00 83.06 731 GLY A CA 1
ATOM 5430 C C . GLY A 1 731 ? -17.192 -16.744 28.606 1.00 83.06 731 GLY A C 1
ATOM 5431 O O . GLY A 1 731 ? -17.518 -15.735 27.994 1.00 83.06 731 GLY A O 1
ATOM 5432 N N . VAL A 1 732 ? -17.261 -16.841 29.938 1.00 88.12 732 VAL A N 1
ATOM 5433 C CA . VAL A 1 732 ? -17.441 -15.698 30.848 1.00 88.12 732 VAL A CA 1
ATOM 5434 C C . VAL A 1 732 ? -16.069 -15.107 31.166 1.00 88.12 732 VAL A C 1
ATOM 5436 O O . VAL A 1 732 ? -15.138 -15.864 31.433 1.00 88.12 732 VAL A O 1
ATOM 5439 N N . ASP A 1 733 ? -15.944 -13.782 31.139 1.00 82.31 733 ASP A N 1
ATOM 5440 C CA . ASP A 1 733 ? -14.677 -13.074 31.354 1.00 82.31 733 ASP A CA 1
ATOM 5441 C C . ASP A 1 733 ? -14.560 -12.494 32.770 1.00 82.31 733 ASP A C 1
ATOM 5443 O O . ASP A 1 733 ? -13.469 -12.461 33.334 1.00 82.31 733 ASP A O 1
ATOM 5447 N N . LEU A 1 734 ? -15.672 -12.045 33.365 1.00 85.19 734 LEU A N 1
ATOM 5448 C CA . LEU A 1 734 ? -15.697 -11.445 34.704 1.00 85.19 734 LEU A CA 1
ATOM 5449 C C . LEU A 1 734 ? -16.872 -11.969 35.531 1.00 85.19 734 LEU A C 1
ATOM 5451 O O . LEU A 1 734 ? -17.967 -12.163 35.006 1.00 85.19 734 LEU A O 1
ATOM 5455 N N . LEU A 1 735 ? -16.651 -12.126 36.839 1.00 87.62 735 LEU A N 1
ATOM 5456 C CA . LEU A 1 735 ? -17.689 -12.411 37.829 1.00 87.62 735 LEU A CA 1
ATOM 5457 C C . LEU A 1 735 ? -17.679 -11.322 38.907 1.00 87.62 735 LEU A C 1
ATOM 5459 O O . LEU A 1 735 ? -16.638 -11.072 39.516 1.00 87.62 735 LEU A O 1
ATOM 5463 N N . PHE A 1 736 ? -18.839 -10.718 39.173 1.00 85.75 736 PHE A N 1
ATOM 5464 C CA . PHE A 1 736 ? -19.048 -9.799 40.296 1.00 85.75 736 PHE A CA 1
ATOM 5465 C C . PHE A 1 736 ? -20.036 -10.397 41.291 1.00 85.75 736 PHE A C 1
ATOM 5467 O O . PHE A 1 736 ? -21.163 -10.711 40.915 1.00 85.75 736 PHE A O 1
ATOM 5474 N N . GLY A 1 737 ? -19.601 -10.532 42.544 1.00 85.38 737 GLY A N 1
ATOM 5475 C CA . GLY A 1 737 ? -20.380 -11.114 43.632 1.00 85.38 737 GLY A CA 1
ATOM 5476 C C . GLY A 1 737 ? -21.190 -10.116 44.458 1.00 85.38 737 GLY A C 1
ATOM 5477 O O . GLY A 1 737 ? -20.961 -8.906 44.398 1.00 85.38 737 GLY A O 1
ATOM 5478 N N . GLY A 1 738 ? -22.127 -10.636 45.245 1.00 86.38 738 GLY A N 1
ATOM 5479 C CA . GLY A 1 738 ? -23.059 -9.886 46.091 1.00 86.38 738 GLY A CA 1
ATOM 5480 C C . GLY A 1 738 ? -23.687 -10.779 47.168 1.00 86.38 738 GLY A C 1
ATOM 5481 O O . GLY A 1 738 ? -23.722 -12.008 47.037 1.00 86.38 738 GLY A O 1
ATOM 5482 N N . GLY A 1 739 ? -24.139 -10.181 48.269 1.00 87.31 739 GLY A N 1
ATOM 5483 C CA . GLY A 1 739 ? -24.845 -10.861 49.362 1.00 87.31 739 GLY A CA 1
ATOM 5484 C C . GLY A 1 739 ? -23.986 -11.432 50.473 1.00 87.31 739 GLY A C 1
ATOM 5485 O O . GLY A 1 739 ? -24.511 -11.839 51.503 1.00 87.31 739 GLY A O 1
ATOM 5486 N N . SER A 1 740 ? -22.671 -11.503 50.280 1.00 82.75 740 SER A N 1
ATOM 5487 C CA . SER A 1 740 ? -21.753 -11.962 51.329 1.00 82.75 740 SER A CA 1
ATOM 5488 C C . SER A 1 740 ? -21.206 -10.824 52.191 1.00 82.75 740 SER A C 1
ATOM 5490 O O . SER A 1 740 ? -20.524 -11.093 53.185 1.00 82.75 740 SER A O 1
ATOM 5492 N N . HIS A 1 741 ? -21.415 -9.570 51.761 1.00 77.25 741 HIS A N 1
ATOM 5493 C CA . HIS A 1 741 ? -20.769 -8.356 52.281 1.00 77.25 741 HIS A CA 1
ATOM 5494 C C . HIS A 1 741 ? -19.240 -8.466 52.352 1.00 77.25 741 HIS A C 1
ATOM 5496 O O . HIS A 1 741 ? -18.581 -7.713 53.079 1.00 77.25 741 HIS A O 1
ATOM 5502 N N . GLN A 1 742 ? -18.644 -9.430 51.639 1.00 72.62 742 GLN A N 1
ATOM 5503 C CA . GLN A 1 742 ? -17.219 -9.675 51.735 1.00 72.62 742 GLN A CA 1
ATOM 5504 C C . GLN A 1 742 ? -16.464 -8.514 51.100 1.00 72.62 742 GLN A C 1
ATOM 5506 O O . GLN A 1 742 ? -16.517 -8.295 49.892 1.00 72.62 742 GLN A O 1
ATOM 5511 N N . GLN A 1 743 ? -15.691 -7.808 51.920 1.00 64.62 743 GLN A N 1
ATOM 5512 C CA . GLN A 1 743 ? -14.822 -6.747 51.443 1.00 64.62 743 GLN A CA 1
ATOM 5513 C C . GLN A 1 743 ? -13.700 -7.318 50.571 1.00 64.62 743 GLN A C 1
ATOM 5515 O O . GLN A 1 743 ? -12.840 -8.070 51.037 1.00 64.62 743 GLN A O 1
ATOM 5520 N N . MET A 1 744 ? -13.676 -6.883 49.314 1.00 59.38 744 MET A N 1
ATOM 5521 C CA . MET A 1 744 ? -12.664 -7.257 48.334 1.00 59.38 744 MET A CA 1
ATOM 5522 C C . MET A 1 744 ? -11.733 -6.076 48.032 1.00 59.38 744 MET A C 1
ATOM 5524 O O . MET A 1 744 ? -11.692 -5.572 46.917 1.00 59.38 744 MET A O 1
ATOM 5528 N N . SER A 1 745 ? -10.966 -5.610 49.022 1.00 52.12 745 SER A N 1
ATOM 5529 C CA . SER A 1 745 ? -10.025 -4.486 48.846 1.00 52.12 745 SER A CA 1
ATOM 5530 C C . SER A 1 745 ? -8.611 -4.842 49.286 1.00 52.12 745 SER A C 1
ATOM 5532 O O . SER A 1 745 ? -8.453 -5.413 50.365 1.00 52.12 745 SER A O 1
ATOM 5534 N N . SER A 1 746 ? -7.577 -4.436 48.535 1.00 48.75 746 SER A N 1
ATOM 5535 C CA . SER A 1 746 ? -6.194 -4.396 49.052 1.00 48.75 746 SER A CA 1
ATOM 5536 C C . SER A 1 746 ? -5.650 -2.985 49.160 1.00 48.75 746 SER A C 1
ATOM 5538 O O . SER A 1 746 ? -6.145 -2.055 48.531 1.00 48.75 746 SER A O 1
ATOM 5540 N N . SER A 1 747 ? -4.535 -2.871 49.883 1.00 39.16 747 SER A N 1
ATOM 5541 C CA . SER A 1 747 ? -3.691 -1.678 49.952 1.00 39.16 747 SER A CA 1
ATOM 5542 C C . SER A 1 747 ? -3.041 -1.267 48.619 1.00 39.16 747 SER A C 1
ATOM 5544 O O . SER A 1 747 ? -2.311 -0.283 48.602 1.00 39.16 747 SER A O 1
ATOM 5546 N N . THR A 1 748 ? -3.248 -2.012 47.524 1.00 38.53 748 THR A N 1
ATOM 5547 C CA . THR A 1 748 ? -2.730 -1.710 46.176 1.00 38.53 748 THR A CA 1
ATOM 5548 C C . THR A 1 748 ? -3.834 -1.610 45.114 1.00 38.53 748 THR A C 1
ATOM 5550 O O . THR A 1 748 ? -3.515 -1.537 43.934 1.00 38.53 748 THR A O 1
ATOM 5553 N N . GLY A 1 749 ? -5.119 -1.645 45.498 1.00 38.56 749 GLY A N 1
ATOM 5554 C CA . GLY A 1 749 ? -6.245 -1.633 44.549 1.00 38.56 749 GLY A CA 1
ATOM 5555 C C . GLY A 1 749 ? -6.588 -2.989 43.905 1.00 38.56 749 GLY A C 1
ATOM 5556 O O . GLY A 1 749 ? -7.377 -3.025 42.973 1.00 38.56 749 GLY A O 1
ATOM 5557 N N . VAL A 1 750 ? -6.037 -4.109 44.401 1.00 37.97 750 VAL A N 1
ATOM 5558 C CA . VAL A 1 750 ? -6.307 -5.493 43.925 1.00 37.97 750 VAL A CA 1
ATOM 5559 C C . VAL A 1 750 ? -6.531 -6.453 45.110 1.00 37.97 750 VAL A C 1
ATOM 5561 O O . VAL A 1 750 ? -5.566 -6.690 45.831 1.00 37.97 750 VAL A O 1
ATOM 5564 N N . PRO A 1 751 ? -7.724 -7.036 45.333 1.00 38.69 751 PRO A N 1
ATOM 5565 C CA . PRO A 1 751 ? -8.118 -7.678 46.599 1.00 38.69 751 PRO A CA 1
ATOM 5566 C C . PRO A 1 751 ? -7.146 -8.764 47.120 1.00 38.69 751 PRO A C 1
ATOM 5568 O O . PRO A 1 751 ? -6.732 -9.626 46.345 1.00 38.69 751 PRO A O 1
ATOM 5571 N N . PRO A 1 752 ? -6.812 -8.810 48.428 1.00 35.69 752 PRO A N 1
ATOM 5572 C CA . PRO A 1 752 ? -6.082 -9.905 49.042 1.00 35.69 752 PRO A CA 1
ATOM 5573 C C . PRO A 1 752 ? -7.083 -10.886 49.667 1.00 35.69 752 PRO A C 1
ATOM 5575 O O . PRO A 1 752 ? -8.077 -10.455 50.227 1.00 35.69 752 PRO A O 1
ATOM 5578 N N . TYR A 1 753 ? -6.807 -12.188 49.667 1.00 38.16 753 TYR A N 1
ATOM 5579 C CA . TYR A 1 753 ? -6.832 -12.978 50.909 1.00 38.16 753 TYR A CA 1
ATOM 5580 C C . TYR A 1 753 ? -6.299 -14.401 50.671 1.00 38.16 753 TYR A C 1
ATOM 5582 O O . TYR A 1 753 ? -6.857 -15.189 49.917 1.00 38.16 753 TYR A O 1
ATOM 5590 N N . GLY A 1 754 ? -5.214 -14.738 51.383 1.00 28.89 754 GLY A N 1
ATOM 5591 C CA . GLY A 1 754 ? -4.860 -16.115 51.755 1.00 28.89 754 GLY A CA 1
ATOM 5592 C C . GLY A 1 754 ? -5.627 -16.528 53.022 1.00 28.89 754 GLY A C 1
ATOM 5593 O O . GLY A 1 754 ? -6.024 -15.678 53.810 1.00 28.89 754 GLY A O 1
ATOM 5594 N N . LYS A 1 755 ? -5.852 -17.812 53.315 1.00 31.75 755 LYS A N 1
ATOM 5595 C CA . LYS A 1 755 ? -4.828 -18.825 53.619 1.00 31.75 755 LYS A CA 1
ATOM 5596 C C . LYS A 1 755 ? -5.311 -20.240 53.254 1.00 31.75 755 LYS A C 1
ATOM 5598 O O . LYS A 1 755 ? -6.265 -20.708 53.862 1.00 31.75 755 LYS A O 1
ATOM 5603 N N . MET A 1 756 ? -4.542 -20.982 52.447 1.00 28.34 756 MET A N 1
ATOM 5604 C CA . MET A 1 756 ? -3.804 -22.184 52.893 1.00 28.34 756 MET A CA 1
ATOM 5605 C C . MET A 1 756 ? -2.987 -22.850 51.760 1.00 28.34 756 MET A C 1
ATOM 5607 O O . MET A 1 756 ? -3.498 -23.100 50.679 1.00 28.34 756 MET A O 1
ATOM 5611 N N . LYS A 1 757 ? -1.759 -23.256 52.131 1.00 27.39 757 LYS A N 1
ATOM 5612 C CA . LYS A 1 757 ? -0.735 -24.098 51.462 1.00 27.39 757 LYS A CA 1
ATOM 5613 C C . LYS A 1 757 ? 0.346 -23.386 50.612 1.00 27.39 757 LYS A C 1
ATOM 5615 O O . LYS A 1 757 ? 0.028 -22.633 49.700 1.00 27.39 757 LYS A O 1
ATOM 5620 N N . PRO A 1 758 ? 1.644 -23.626 50.910 1.00 32.12 758 PRO A N 1
ATOM 5621 C CA . PRO A 1 758 ? 2.765 -22.967 50.247 1.00 32.12 758 PRO A CA 1
ATOM 5622 C C . PRO A 1 758 ? 3.118 -23.686 48.939 1.00 32.12 758 PRO A C 1
ATOM 5624 O O . PRO A 1 758 ? 3.528 -24.844 48.980 1.00 32.12 758 PRO A O 1
ATOM 5627 N N . ASN A 1 759 ? 2.929 -22.997 47.808 1.00 30.77 759 ASN A N 1
ATOM 5628 C CA . ASN A 1 759 ? 3.739 -23.025 46.572 1.00 30.77 759 ASN A CA 1
ATOM 5629 C C . ASN A 1 759 ? 2.866 -22.806 45.322 1.00 30.77 759 ASN A C 1
ATOM 5631 O O . ASN A 1 759 ? 2.439 -23.777 44.702 1.00 30.77 759 ASN A O 1
ATOM 5635 N N . LYS A 1 760 ? 2.652 -21.523 44.979 1.00 29.36 760 LYS A N 1
ATOM 5636 C CA . LYS A 1 760 ? 2.444 -20.889 43.650 1.00 29.36 760 LYS A CA 1
ATOM 5637 C C . LYS A 1 760 ? 1.614 -19.608 43.852 1.00 29.36 760 LYS A C 1
ATOM 5639 O O . LYS A 1 760 ? 0.499 -19.689 44.345 1.00 29.36 760 LYS A O 1
ATOM 5644 N N . ILE A 1 761 ? 2.192 -18.439 43.556 1.00 35.25 761 ILE A N 1
ATOM 5645 C CA . ILE A 1 761 ? 1.624 -17.108 43.846 1.00 35.25 761 ILE A CA 1
ATOM 5646 C C . ILE A 1 761 ? 1.727 -16.248 42.578 1.00 35.25 761 ILE A C 1
ATOM 5648 O O . ILE A 1 761 ? 2.837 -15.841 42.249 1.00 35.25 761 ILE A O 1
ATOM 5652 N N . THR A 1 762 ? 0.597 -15.970 41.919 1.00 33.22 762 THR A N 1
ATOM 5653 C CA . THR A 1 762 ? 0.376 -14.843 40.984 1.00 33.22 762 THR A CA 1
ATOM 5654 C C . THR A 1 762 ? -1.126 -14.503 40.946 1.00 33.22 762 THR A C 1
ATOM 5656 O O . THR A 1 762 ? -1.935 -15.421 40.865 1.00 33.22 762 THR A O 1
ATOM 5659 N N . ASP A 1 763 ? -1.456 -13.211 41.078 1.00 36.12 763 ASP A N 1
ATOM 5660 C CA . ASP A 1 763 ? -2.684 -12.437 40.771 1.00 36.12 763 ASP A CA 1
ATOM 5661 C C . ASP A 1 763 ? -4.050 -13.153 40.713 1.00 36.12 763 ASP A C 1
ATOM 5663 O O . ASP A 1 763 ? -4.355 -13.857 39.760 1.00 36.12 763 ASP A O 1
ATOM 5667 N N . SER A 1 764 ? -4.934 -12.932 41.697 1.00 42.81 764 SER A N 1
ATOM 5668 C CA . SER A 1 764 ? -6.079 -13.834 41.940 1.00 42.81 764 SER A CA 1
ATOM 5669 C C . SER A 1 764 ? -7.471 -13.200 42.097 1.00 42.81 764 SER A C 1
ATOM 5671 O O . SER A 1 764 ? -8.210 -13.571 43.000 1.00 42.81 764 SER A O 1
ATOM 5673 N N . TYR A 1 765 ? -7.855 -12.324 41.160 1.00 41.19 765 TYR A N 1
ATOM 5674 C CA . TYR A 1 765 ? -9.268 -12.139 40.750 1.00 41.19 765 TYR A CA 1
ATOM 5675 C C . TYR A 1 765 ? -9.465 -12.354 39.237 1.00 41.19 765 TYR A C 1
ATOM 5677 O O . TYR A 1 765 ? -10.490 -12.883 38.823 1.00 41.19 765 TYR A O 1
ATOM 5685 N N . CYS A 1 766 ? -8.438 -12.069 38.424 1.00 43.94 766 CYS A N 1
ATOM 5686 C CA . CYS A 1 766 ? -8.403 -12.398 36.991 1.00 43.94 766 CYS A CA 1
ATOM 5687 C C . CYS A 1 766 ? -7.786 -13.776 36.670 1.00 43.94 766 CYS A C 1
ATOM 5689 O O . CYS A 1 766 ? -7.857 -14.207 35.527 1.00 43.94 766 CYS A O 1
ATOM 5691 N N . ASN A 1 767 ? -7.179 -14.484 37.636 1.00 44.28 767 ASN A N 1
ATOM 5692 C CA . ASN A 1 767 ? -6.439 -15.736 37.376 1.00 44.28 767 ASN A CA 1
ATOM 5693 C C . ASN A 1 767 ? -7.217 -16.851 36.658 1.00 44.28 767 ASN A C 1
ATOM 5695 O O . ASN A 1 767 ? -6.595 -17.562 35.868 1.00 44.28 767 ASN A O 1
ATOM 5699 N N . PRO A 1 768 ? -8.523 -17.073 36.920 1.00 45.06 768 PRO A N 1
ATOM 5700 C CA . PRO A 1 768 ? -9.237 -18.115 36.196 1.00 45.06 768 PRO A CA 1
ATOM 5701 C C . PRO A 1 768 ? -9.559 -17.693 34.747 1.00 45.06 768 PRO A C 1
ATOM 5703 O O . PRO A 1 768 ? -9.726 -18.560 33.894 1.00 45.06 768 PRO A O 1
ATOM 5706 N N . PHE A 1 769 ? -9.570 -16.394 34.417 1.00 48.50 769 PHE A N 1
ATOM 5707 C CA . PHE A 1 769 ? -9.985 -15.891 33.103 1.00 48.50 769 PHE A CA 1
ATOM 5708 C C . PHE A 1 769 ? -8.799 -15.314 32.304 1.00 48.50 769 PHE A C 1
ATOM 5710 O O . PHE A 1 769 ? -8.396 -14.168 32.507 1.00 48.50 769 PHE A O 1
ATOM 5717 N N . PRO A 1 770 ? -8.234 -16.063 31.336 1.00 43.94 770 PRO A N 1
ATOM 5718 C CA . PRO A 1 770 ? -7.029 -15.658 30.602 1.00 43.94 770 PRO A CA 1
ATOM 5719 C C . PRO A 1 770 ? -7.209 -14.450 29.659 1.00 43.94 770 PRO A C 1
ATOM 5721 O O . PRO A 1 770 ? -6.232 -14.013 29.056 1.00 43.94 770 PRO A O 1
ATOM 5724 N N . LYS A 1 771 ? -8.430 -13.912 29.504 1.00 50.75 771 LYS A N 1
ATOM 5725 C CA . LYS A 1 771 ? -8.777 -12.847 28.542 1.00 50.75 771 LYS A CA 1
ATOM 5726 C C . LYS A 1 771 ? -8.852 -11.429 29.132 1.00 50.75 771 LYS A C 1
ATOM 5728 O O . LYS A 1 771 ? -9.103 -10.488 28.389 1.00 50.75 771 LYS A O 1
ATOM 5733 N N . CYS A 1 772 ? -8.601 -11.236 30.428 1.00 45.56 772 CYS A N 1
ATOM 5734 C CA . CYS A 1 772 ? -8.803 -9.945 31.111 1.00 45.56 772 CYS A CA 1
ATOM 5735 C C . CYS A 1 772 ? -7.738 -8.856 30.839 1.00 45.56 772 CYS A C 1
ATOM 5737 O O . CYS A 1 772 ? -7.631 -7.894 31.601 1.00 45.56 772 CYS A O 1
ATOM 5739 N N . THR A 1 773 ? -6.919 -8.970 29.792 1.00 42.84 773 THR A N 1
ATOM 5740 C CA . THR A 1 773 ? -5.930 -7.937 29.449 1.00 42.84 773 THR A CA 1
ATOM 5741 C C . THR A 1 773 ? -6.634 -6.688 28.906 1.00 42.84 773 THR A C 1
ATOM 5743 O O . THR A 1 773 ? -7.221 -6.751 27.831 1.00 42.84 773 THR A O 1
ATOM 5746 N N . GLY A 1 774 ? -6.563 -5.563 29.630 1.00 42.41 774 GLY A N 1
ATOM 5747 C CA . GLY A 1 774 ? -7.127 -4.270 29.200 1.00 42.41 774 GLY A CA 1
ATOM 5748 C C . GLY A 1 774 ? -8.361 -3.775 29.970 1.00 42.41 774 GLY A C 1
ATOM 5749 O O . GLY A 1 774 ? -8.933 -2.761 29.588 1.00 42.41 774 GLY A O 1
ATOM 5750 N N . VAL A 1 775 ? -8.778 -4.438 31.054 1.00 42.41 775 VAL A N 1
ATOM 5751 C CA . VAL A 1 775 ? -9.881 -3.969 31.919 1.00 42.41 775 VAL A CA 1
ATOM 5752 C C . VAL A 1 775 ? -9.312 -3.296 33.171 1.00 42.41 775 VAL A C 1
ATOM 5754 O O . VAL A 1 775 ? -8.586 -3.936 33.933 1.00 42.41 775 VAL A O 1
ATOM 5757 N N . GLU A 1 776 ? -9.649 -2.024 33.414 1.00 42.03 776 GLU A N 1
ATOM 5758 C CA . GLU A 1 776 ? -9.315 -1.332 34.668 1.00 42.03 776 GLU A CA 1
ATOM 5759 C C . GLU A 1 776 ? -10.536 -1.342 35.596 1.00 42.03 776 GLU A C 1
ATOM 5761 O O . GLU A 1 776 ? -11.536 -0.663 35.359 1.00 42.03 776 GLU A O 1
ATOM 5766 N N . ILE A 1 777 ? -10.458 -2.147 36.658 1.00 49.38 777 ILE A N 1
ATOM 5767 C CA . ILE A 1 777 ? -11.500 -2.240 37.686 1.00 49.38 777 ILE A CA 1
ATOM 5768 C C . ILE A 1 777 ? -11.176 -1.209 38.767 1.00 49.38 777 ILE A C 1
ATOM 5770 O O . ILE A 1 777 ? -10.184 -1.351 39.482 1.00 49.38 777 ILE A O 1
ATOM 5774 N N . ILE A 1 778 ? -12.007 -0.174 38.897 1.00 46.34 778 ILE A N 1
ATOM 5775 C CA . ILE A 1 778 ? -11.816 0.882 39.897 1.00 46.34 778 ILE A CA 1
ATOM 5776 C C . ILE A 1 778 ? -13.043 0.923 40.808 1.00 46.34 778 ILE A C 1
ATOM 5778 O O . ILE A 1 778 ? -14.053 1.530 40.471 1.00 46.34 778 ILE A O 1
ATOM 5782 N N . GLY A 1 779 ? -12.916 0.302 41.984 1.00 48.19 779 GLY A N 1
ATOM 5783 C CA . GLY A 1 779 ? -13.897 0.383 43.070 1.00 48.19 779 GLY A CA 1
ATOM 5784 C C . GLY A 1 779 ? -14.817 -0.835 43.179 1.00 48.19 779 GLY A C 1
ATOM 5785 O O . GLY A 1 779 ? -15.711 -1.022 42.365 1.00 48.19 779 GLY A O 1
ATOM 5786 N N . LEU A 1 780 ? -14.605 -1.628 44.234 1.00 47.50 780 LEU A N 1
ATOM 5787 C CA . LEU A 1 780 ? -15.591 -2.544 44.813 1.00 47.50 780 LEU A CA 1
ATOM 5788 C C . LEU A 1 780 ? -16.105 -1.875 46.092 1.00 47.50 780 LEU A C 1
ATOM 5790 O O . LEU A 1 780 ? -15.384 -1.822 47.092 1.00 47.50 780 LEU A O 1
ATOM 5794 N N . PHE A 1 781 ? -17.316 -1.326 46.055 1.00 49.12 781 PHE A N 1
ATOM 5795 C CA . PHE A 1 781 ? -17.957 -0.731 47.229 1.00 49.12 781 PHE A CA 1
ATOM 5796 C C . PHE A 1 781 ? -18.963 -1.731 47.790 1.00 49.12 781 PHE A C 1
ATOM 5798 O O . PHE A 1 781 ? -19.975 -2.017 47.157 1.00 49.12 781 PHE A O 1
ATOM 5805 N N . THR A 1 782 ? -18.660 -2.291 48.960 1.00 40.72 782 THR A N 1
ATOM 5806 C CA . THR A 1 782 ? -19.409 -3.426 49.525 1.00 40.72 782 THR A CA 1
ATOM 5807 C C . THR A 1 782 ? -20.455 -3.022 50.568 1.00 40.72 782 THR A C 1
ATOM 5809 O O . THR A 1 782 ? -21.028 -3.904 51.194 1.00 40.72 782 THR A O 1
ATOM 5812 N N . SER A 1 783 ? -20.651 -1.718 50.832 1.00 39.41 783 SER A N 1
ATOM 5813 C CA . SER A 1 783 ? -21.814 -1.179 51.569 1.00 39.41 783 SER A CA 1
ATOM 5814 C C . SER A 1 783 ? -21.824 0.359 51.629 1.00 39.41 783 SER A C 1
ATOM 5816 O O . SER A 1 783 ? -20.781 1.007 51.527 1.00 39.41 783 SER A O 1
ATOM 5818 N N . ILE A 1 784 ? -23.003 0.934 51.895 1.00 35.09 784 ILE A N 1
ATOM 5819 C CA . ILE A 1 784 ? -23.237 2.337 52.300 1.00 35.09 784 ILE A CA 1
ATOM 5820 C C . ILE A 1 784 ? -23.048 2.462 53.837 1.00 35.09 784 ILE A C 1
ATOM 5822 O O . ILE A 1 784 ? -23.884 2.997 54.555 1.00 35.09 784 ILE A O 1
ATOM 5826 N N . GLN A 1 785 ? -21.993 1.854 54.385 1.00 31.58 785 GLN A N 1
ATOM 5827 C CA . GLN A 1 785 ? -21.579 1.953 55.794 1.00 31.58 785 GLN A CA 1
ATOM 5828 C C . GLN A 1 785 ? -20.107 2.399 55.821 1.00 31.58 785 GLN A C 1
ATOM 5830 O O . GLN A 1 785 ? -19.360 2.113 54.881 1.00 31.58 785 GLN A O 1
ATOM 5835 N N . PRO A 1 786 ? -19.644 3.110 56.864 1.00 25.17 786 PRO A N 1
ATOM 5836 C CA . PRO A 1 786 ? -18.481 3.978 56.748 1.00 25.17 786 PRO A CA 1
ATOM 5837 C C . PRO A 1 786 ? -17.188 3.191 56.527 1.00 25.17 786 PRO A C 1
ATOM 5839 O O . PRO A 1 786 ? -16.712 2.485 57.416 1.00 25.17 786 PRO A O 1
ATOM 5842 N N . GLN A 1 787 ? -16.563 3.398 55.370 1.00 29.09 787 GLN A N 1
ATOM 5843 C CA . GLN A 1 787 ? -15.157 3.091 55.124 1.00 29.09 787 GLN A CA 1
ATOM 5844 C C . GLN A 1 787 ? -14.557 4.256 54.329 1.00 29.09 787 GLN A C 1
ATOM 5846 O O . GLN A 1 787 ? -14.787 4.418 53.134 1.00 29.09 787 GLN A O 1
ATOM 5851 N N . ILE A 1 788 ? -13.803 5.107 55.027 1.00 25.59 788 ILE A N 1
ATOM 5852 C CA . ILE A 1 788 ? -12.974 6.146 54.414 1.00 25.59 788 ILE A CA 1
ATOM 5853 C C . ILE A 1 788 ? -11.916 5.437 53.564 1.00 25.59 788 ILE A C 1
ATOM 5855 O O . ILE A 1 788 ? -10.992 4.838 54.110 1.00 25.59 788 ILE A O 1
ATOM 5859 N N . ILE A 1 789 ? -12.023 5.540 52.242 1.00 23.69 789 ILE A N 1
ATOM 5860 C CA . ILE A 1 789 ? -10.910 5.264 51.333 1.00 23.69 789 ILE A CA 1
ATOM 5861 C C . ILE A 1 789 ? -10.551 6.597 50.687 1.00 23.69 789 ILE A C 1
ATOM 5863 O O . ILE A 1 789 ? -11.191 7.052 49.743 1.00 23.69 789 ILE A O 1
ATOM 5867 N N . ALA A 1 790 ? -9.554 7.257 51.272 1.00 21.89 790 ALA A N 1
ATOM 5868 C CA . ALA A 1 790 ? -8.819 8.301 50.583 1.00 21.89 790 ALA A CA 1
ATOM 5869 C C . ALA A 1 790 ? -8.012 7.634 49.461 1.00 21.89 790 ALA A C 1
ATOM 5871 O O . ALA A 1 790 ? -7.216 6.735 49.739 1.00 21.89 790 ALA A O 1
ATOM 5872 N N . THR A 1 791 ? -8.259 8.051 48.220 1.00 24.31 791 THR A N 1
ATOM 5873 C CA . THR A 1 791 ? -7.327 7.883 47.096 1.00 24.31 791 THR A CA 1
ATOM 5874 C C . THR A 1 791 ? -6.100 8.754 47.287 1.00 24.31 791 THR A C 1
ATOM 5876 O O . THR A 1 791 ? -6.305 9.942 47.640 1.00 24.31 791 THR A O 1
#

InterPro domains:
  IPR005135 Endonuclease/exonuclease/phosphatase [PF19580] (265-436)
  IPR029052 Metallo-dependent phosphatase-like [G3DSA:3.60.21.10] (459-770)
  IPR029052 Metallo-dependent phosphatase-like [SSF56300] (466-748)
  IPR036691 Endonuclease/exonuclease/phosphatase superfamily [G3DSA:3.60.10.10] (168-458)
  IPR036691 Endonuclease/exonuclease/phosphatase superfamily [SSF56219] (165-461)

Radius of gyration: 40.91 Å; chains: 1; bounding box: 107×66×118 Å

Foldseek 3Di:
DPDDDDDAPDAAEDADPGPDQAAFAADDPPAAPPDPPDPQDCNHLLSVLVVQAQGKHKQAFKFFQFWWADDPPFWIKTKIAGPLCPVYDQQDPQSFGAADPRGPTSRIAIETENDADGAFRGKIFGMFIAGWHDPPLHIHGYGPDYTDIDHRPDDFAADPDEDDLQKAKEKEDEQAQQECDQPGVVGLCLLLVVLCCCCGRVVPGQKYKYWNQWFNVGQDQPQTQHRVVRVVSSLVSNVVSVHANWDKADDTDGQPWAADPHRTSTAIIMTGHVVFKAWDPPQWDWQADPPDDPVARFLRGNHYTWIWTWIDGLNAIAIETEDAFDAQPPWRDPSHSDPPIDRRCLVSLLRSLQSQLVVVVVVCVVPVLHKYKYWYQSNDACPGPSVCSNCVVFKDKQLVVDDSSPSFFAADPSHRGHRIIIIIGPNQPVQKDKDFRRRAGRRPPHSHRTTMIMMMGRGHNDDDQDEEEEAEEFQAADEPLLVPLLVVVLVVLVVCVPPDLHYAYEYLECLHAPYPQQQVVLQFKAQQVVPDSNPPAGCLVSQLSVVVSPHAEYEYELRCQNVAQVNNLVQQAWDLRIAGDPVGHDRGDNSGRGHHQWEYAALQKDCVQPDHDPRAEADEAADGIGGNYYYQWYWDDRPNQIAIEGHHEAQASVVRGRHDRIDGRQAFPVRHRDHPPDDLVRSLVSVCVRCLVRLVVCVVVVHQHYEYRYEHLDVVSQLVNLLVCLVVVSRYQAYHYYNVLDDQQDPVRGGDDDDDDDDDDDGPRRVSHPPPPNYDYHDYHSYSDDDDDDD

Sequence (791 aa):
MLSSGNPLPAPILIGSGGRVPPNQIIAGANFSPDTFDIPLDLNTGIGFYESLEGMLVTVQDTMAVSPTIIRSTSSDSIWTVANRGADATGINSRGGIGIAPDDFNPERIQISAIDLPQVDVGDLLGNLTGVVDYAFGDYRVLVTEPVQATPGGLQREVTNLIGTADKLTIASYNVENLNPTESNPGGLERFGVLANQIVNNLRAPDIIGLQEIQDNNGPINDGTVAADLTYQALIDAITAAGGPTYQFLNIDPVDGRDGGAPGTNIRVGYLYNPDRVSFVEGSLRRITDPIATPDNDGAFTNSRKPLVATFTFNGQEVTVINNHLTSRRGGNGLFGNVQPPNIGGADVRANQATVINSEVNAILADDPNANVVVLGDLNGFDFEEFQQILSGGVLTNLSQTLDVRDRATFNFQGNSQALDHILITNNLASKAEYDIVRVNVDFLDQPADHEPILATLNLPQQSQSFTLQILQASDQEAGIPAFQDILGFSAVMNALDNKYTNTLKLTTGDVYISSPFFNASRDIYDNATTGNPQADQGGIADILINNELGWDVASVGNHEFSGGAGSFLNLVAPNPNWVNGQNGGVGIGPGGYPGAAFPYLANNLDYSRATLPNGLAVVANGGAPLPNTLTGSVVKDFNGEKVGIIGIVTPYLKSIADTGAIEVTTRDINGNVITGTTSVDVQVDSIIRNITPEVQALSNTGINKIILMTHLQESRIEIALAEEMAALGLGVDLLFGGGSHQQMSSSTGVPPYGKMKPNKITDSYCNPFPKCTGVEIIGLFTSIQPQIIAT

Secondary structure (DSSP, 8-state):
-----PPPPPPEEESTTSBPPPSS-SS-TT--TT-TTSPP-TTSHHHHHHTTTT-EEEEEEEEESS--B--SSS-EEEEEEGGGGTT-S-B-TTS-BB-BTTB--TT-EEEEESS-----TT-EEEEEEEEEEEETTEEEEEE-S----B--------------SSEEEEEEEEEEEE-SSTTSTT-TTHHHHHHHIIIIIS---SEEEEEEEPPTTTT--SS----HHHHHHHHHHHHHTT----EEE--PPPTTTS-SSTT---EEEEEE-TTT-EE-TT--EE---TT-BTTB-GGGTTSPPPEEEEEEETTEEEEEEEEEPPPSTTPPPTTSSSSSPP-TTHHHHHHHHHHHHHHHHHHHHH-TT-EEEEEEE-SS-TTSHHHHHHHTTTEEEGGGGS-GGG--SEEETTEEE--EEEEEEGGGGGGEEEEE--SSTT-TT-SSSB--EEEEEE-PPP-----EEEEEE------TTHHHHHHHHHHHHHHHTTSSSSEEEEE-S----SSHHHHHHHHHEEETTTTBTT-S---HHHHHHHHHHT-SEEE--SGGGTTHHHHHHHHHS-BTTEEE-TTT--S--TT-B---SS-EE-TTEE-TTS-PPTT-EE--TTBPP-TTEEESEEEEEETTEEEEEEEEE-TTGGGTS--TTPEE--B-TTSPBP-TTS-HHHHHHHHHHHHHHHHHHHHHTT---EEEEEE-S-HHHHHHHHHHHHHTT----EEE--SS------TTSS-----S-SS----SSSTT-TT-TTEEEEEEE--SS------

Organism: NCBI:txid1638788

pLDDT: mean 88.56, std 15.31, range [21.89, 98.94]

=== Feature glossary ===
Reading guide. The protein is described through the following features:

Foldseek 3Di. A 3Di character summarizes, for each residue, the relative orientation of the Cα frame of its nearest spatial neighbor. Because it encodes fold topology rather than chemistry, 3Di alignments detect remote structural similarity that sequence alignment misses.

Contact-map, Ramachandran, and PAE plots. Plot images: a contact map (which residues are close in 3D, as an N×N binary image), a Ramachandran scatter (backbone torsion angles, revealing secondary-structure composition at a glance), and — for AlphaFold structures — a PAE heatmap (pairwise prediction confidence).

Radius of gyration, Cα contacts, bounding box. Radius of gyration (Rg) is the root-mean-square distance of Cα atoms from their centroid — a single number for overall size and compactness. A globular domain of N residues has Rg 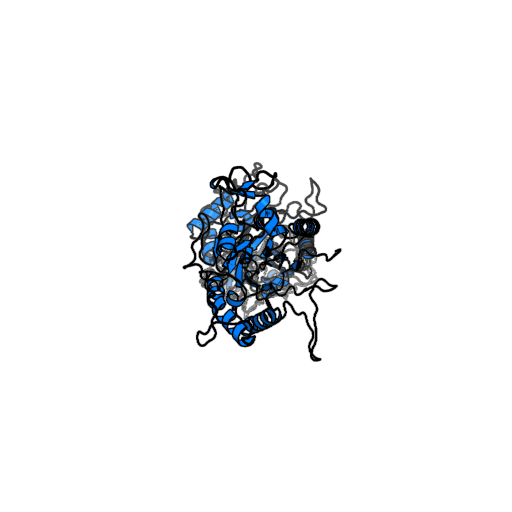≈ 2.2·N^0.38 Å; an extended or disordered chain has a much larger Rg. The Cα contact count is the number of residue pairs whose Cα atoms are within 8 Å and are more than four positions apart in sequence — a standard proxy for tertiary packing density. The bounding box is the smallest axis-aligned box enclosing all Cα atoms.

Secondary structure (8-state, DSSP). Eight-state secondary structure (DSSP): H is the canonical α-helix, G the tighter 3₁₀-helix, I the wider π-helix; E/B are β-structure, T and S are turns and bends, and '-' is everything else. DSSP derives these from the pattern of main-chain N–H···O=C hydrogen bonds, not from the sequence.

B-factor. B-factor (Debye–Waller factor) reflects atomic displacement in the crystal lattice. It is an experimental observable (units Å²), not a prediction; low values mean the atom is pinned down, high values mean it moves or is heterogeneous across the crystal.

pLDDT. pLDDT is the predicted lDDT-Cα score: AlphaFold's confidence that the local environment of each residue (all inter-atomic distances within 15 Å) is correctly placed. It is a per-residue number between 0 and 100, with higher meaning more reliable.

Nearest PDB structures. Nearest PDB neighbors are the top structural matches found by Foldseek when searching this structure against the entire Protein Data Bank. Each hit reports a TM-score (0 to 1; >0.5 almost always implies the same fold) and an E-value. These are *structural* homologs — they may share no detectable sequence similarity.

Solvent-accessible surface area. Accessible surface area quantifies burial. A residue with SASA near zero is packed into the hydrophobic core; one with SASA >100 Å² sits on the surface. Computed here via the Shrake–Rupley numerical algorithm with a 1.4 Å probe.

Rendered structure images. Structure images are PyMOL renders from six orthogonal camera directions. Cartoon representation draws helices as coils and strands as arrows; sticks shows the backbone as bonds; surface shows the solvent-excluded envelope. Rainbow coloring maps sequence position to hue (blue→red, N→C); chain coloring assigns a distinct color per polypeptide.

Backbone torsions (φ/ψ). φ (phi) and ψ (psi) are the two rotatable backbone dihedrals per residue: φ is the C(i-1)–N–Cα–C torsion, ψ is the N–Cα–C–N(i+1) torsion, both in degrees on (−180°, 180°]. α-helical residues cluster near (−60°, −45°); β-strand residues near (−120°, +130°). A Ramachandran plot is simply a scatter of (φ, ψ) for every residue.

Predicted aligned error. Predicted Aligned Error (PAE) is an AlphaFold confidence matrix: entry (i, j) is the expected error in the position of residue j, in ångströms, when the prediction is superimposed on the true structure at residue i. Low PAE within a block of residues means that block is internally rigid and well-predicted; high PAE between two blocks means their relative placement is uncertain even if each block individually is confident.

mmCIF coordinates. Structure coordinates are given as an mmCIF _atom_site loop: one row per atom with element, residue name, chain id, sequence number, and x/y/z position in Å. Only the four main-chain atoms per residue are included here; side chains are omitted to keep the record compact.

InterPro / GO / CATH / organism. Database cross-references. InterPro integrates a dozen domain/family signature databases into unified entries with residue-range hits. GO terms attach function/process/location labels with evidence codes. CATH codes position the fold in a four-level structural taxonomy. Organism is the NCBI-taxonomy species name.

Secondary structure (3-state, P-SEA). SS3 is a coarse helix/strand/coil call (letters a/b/c) made by the P-SEA algorithm from inter-Cα distances and dihedrals. It is less detailed than DSSP but needs only Cα positions.

Sequence. Sequence gives the chain of amino acids in standard one-letter code (A=alanine, C=cysteine, …, Y=tyrosine), read N→C. It is the only feature that is directly encoded by the gene; all structural features are derived from the folded form of this sequence.